Protein AF-0000000078596456 (afdb_homodimer)

Organism: Penicillium oxalicum (strain 114-2 / CGMCC 5302) (NCBI:txid933388)

Structure (mmCIF, N/CA/C/O backbone):
data_AF-0000000078596456-model_v1
#
loop_
_entity.id
_entity.type
_entity.pdbx_description
1 polymer "Orotidine 5'-phosphate decarboxylase domain-containing protein"
#
loop_
_atom_site.group_PDB
_atom_site.id
_atom_site.type_symbol
_atom_site.label_atom_id
_atom_site.label_alt_id
_atom_site.label_comp_id
_atom_site.label_asym_id
_atom_site.label_entity_id
_atom_site.label_seq_id
_atom_site.pdbx_PDB_ins_code
_atom_site.Cartn_x
_atom_site.Cartn_y
_atom_site.Cartn_z
_atom_site.occupancy
_atom_site.B_iso_or_equiv
_atom_site.auth_seq_id
_atom_site.auth_comp_id
_atom_site.auth_asym_id
_atom_site.auth_atom_id
_atom_site.pdbx_PDB_model_num
ATOM 1 N N . MET A 1 1 ? -5.488 17.812 46.25 1 23.27 1 MET A N 1
ATOM 2 C CA . MET A 1 1 ? -5.41 18.531 45 1 23.27 1 MET A CA 1
ATOM 3 C C . MET A 1 1 ? -4.844 17.656 43.875 1 23.27 1 MET A C 1
ATOM 5 O O . MET A 1 1 ? -3.645 17.359 43.875 1 23.27 1 MET A O 1
ATOM 9 N N . SER A 1 2 ? -5.406 16.531 43.625 1 27.64 2 SER A N 1
ATOM 10 C CA . SER A 1 2 ? -4.977 15.281 43 1 27.64 2 SER A CA 1
ATOM 11 C C . SER A 1 2 ? -4.457 15.5 41.594 1 27.64 2 SER A C 1
ATOM 13 O O . SER A 1 2 ? -5.121 16.141 40.781 1 27.64 2 SER A O 1
ATOM 15 N N . GLU A 1 3 ? -3.203 15.789 41.406 1 31.45 3 GLU A N 1
ATOM 16 C CA . GLU A 1 3 ? -2.422 15.992 40.188 1 31.45 3 GLU A CA 1
ATOM 17 C C . GLU A 1 3 ? -2.809 14.984 39.125 1 31.45 3 GLU A C 1
ATOM 19 O O . GLU A 1 3 ? -2.479 13.797 39.219 1 31.45 3 GLU A O 1
ATOM 24 N N . THR A 1 4 ? -4.043 14.93 38.688 1 33.81 4 THR A N 1
ATOM 25 C CA . THR A 1 4 ? -4.582 14.078 37.656 1 33.81 4 THR A CA 1
ATOM 26 C C . THR A 1 4 ? -3.559 13.883 36.531 1 33.81 4 THR A C 1
ATOM 28 O O . THR A 1 4 ? -3.012 14.852 36 1 33.81 4 THR A O 1
ATOM 31 N N . ALA A 1 5 ? -2.861 12.867 36.438 1 36.84 5 ALA A N 1
ATOM 32 C CA . ALA A 1 5 ? -1.784 12.352 35.594 1 36.84 5 ALA A CA 1
ATOM 33 C C . ALA A 1 5 ? -2.004 12.719 34.156 1 36.84 5 ALA A C 1
ATOM 35 O O . ALA A 1 5 ? -2.979 12.281 33.531 1 36.84 5 ALA A O 1
ATOM 36 N N . SER A 1 6 ? -1.792 13.844 33.656 1 39.81 6 SER A N 1
ATOM 37 C CA . SER A 1 6 ? -1.9 14.359 32.312 1 39.81 6 SER A CA 1
ATOM 38 C C . SER A 1 6 ? -1.427 13.32 31.281 1 39.81 6 SER A C 1
ATOM 40 O O . SER A 1 6 ? -0.279 12.875 31.328 1 39.81 6 SER A O 1
ATOM 42 N N . VAL A 1 7 ? -2.096 12.25 31 1 46.03 7 VAL A N 1
ATOM 43 C CA . VAL A 1 7 ? -1.817 11.25 29.984 1 46.03 7 VAL A CA 1
ATOM 44 C C . VAL A 1 7 ? -1.019 11.891 28.844 1 46.03 7 VAL A C 1
ATOM 46 O O . VAL A 1 7 ? -1.396 12.945 28.328 1 46.03 7 VAL A O 1
ATOM 49 N N . PRO A 1 8 ? 0.206 11.5 28.75 1 53.62 8 PRO A N 1
ATOM 50 C CA . PRO A 1 8 ? 1.125 12.078 27.766 1 53.62 8 PRO A CA 1
ATOM 51 C C . PRO A 1 8 ? 0.517 12.164 26.359 1 53.62 8 PRO A C 1
ATOM 53 O O . PRO A 1 8 ? -0.083 11.195 25.891 1 53.62 8 PRO A O 1
ATOM 56 N N . GLU A 1 9 ? 0.076 13.328 25.797 1 69.06 9 GLU A N 1
ATOM 57 C CA . GLU A 1 9 ? -0.44 13.695 24.484 1 69.06 9 GLU A CA 1
ATOM 58 C C . GLU A 1 9 ? 0.56 13.352 23.375 1 69.06 9 GLU A C 1
ATOM 60 O O . GLU A 1 9 ? 1.744 13.148 23.656 1 69.06 9 GLU A O 1
ATOM 65 N N . ASN A 1 10 ? 0.187 12.812 22.203 1 88.19 10 ASN A N 1
ATOM 66 C CA . ASN A 1 10 ? 0.986 12.594 21 1 88.19 10 ASN A CA 1
ATOM 67 C C . ASN A 1 10 ? 1.881 13.789 20.703 1 88.19 10 ASN A C 1
ATOM 69 O O . ASN A 1 10 ? 1.388 14.883 20.438 1 88.19 10 ASN A O 1
ATOM 73 N N . ARG A 1 11 ? 3.199 13.664 20.922 1 93.75 11 ARG A N 1
ATOM 74 C CA . ARG A 1 11 ? 4.18 14.734 20.797 1 93.75 11 ARG A CA 1
ATOM 75 C C . ARG A 1 11 ? 4.082 15.398 19.422 1 93.75 11 ARG A C 1
ATOM 77 O O . ARG A 1 11 ? 4.273 16.609 19.297 1 93.75 11 ARG A O 1
ATOM 84 N N . ILE A 1 12 ? 3.838 14.586 18.422 1 97.12 12 ILE A N 1
ATOM 85 C CA . ILE A 1 12 ? 3.73 15.125 17.078 1 97.12 12 ILE A CA 1
ATOM 86 C C . ILE A 1 12 ? 2.502 16.031 16.969 1 97.12 12 ILE A C 1
ATOM 88 O O . ILE A 1 12 ? 2.576 17.125 16.438 1 97.12 12 ILE A O 1
ATOM 92 N N . LEU A 1 13 ? 1.418 15.555 17.5 1 95.62 13 LEU A N 1
ATOM 93 C CA . LEU A 1 13 ? 0.195 16.344 17.469 1 95.62 13 LEU A CA 1
ATOM 94 C C . LEU A 1 13 ? 0.374 17.641 18.25 1 95.62 13 LEU A C 1
ATOM 96 O O . LEU A 1 13 ? -0.04 18.703 17.797 1 95.62 13 LEU A O 1
ATOM 100 N N . GLN A 1 14 ? 0.964 17.594 19.391 1 94.19 14 GLN A N 1
ATOM 101 C CA . GLN A 1 14 ? 1.232 18.781 20.203 1 94.19 14 GLN A CA 1
ATOM 102 C C . GLN A 1 14 ? 2.092 19.781 19.438 1 94.19 14 GLN A C 1
ATOM 104 O O . GLN A 1 14 ? 1.831 21 19.469 1 94.19 14 GLN A O 1
ATOM 109 N N . TYR A 1 15 ? 3.051 19.25 18.797 1 96.25 15 TYR A N 1
ATOM 110 C CA . TYR A 1 15 ? 3.924 20.125 18.016 1 96.25 15 TYR A CA 1
ATOM 111 C C . TYR A 1 15 ? 3.141 20.844 16.922 1 96.25 15 TYR A C 1
ATOM 113 O O . TYR A 1 15 ? 3.291 22.047 16.75 1 96.25 15 TYR A O 1
ATOM 121 N N . LEU A 1 16 ? 2.332 20.109 16.219 1 96.94 16 LEU A N 1
ATOM 122 C CA . LEU A 1 16 ? 1.521 20.719 15.164 1 96.94 16 LEU A CA 1
ATOM 123 C C . LEU A 1 16 ? 0.614 21.797 15.727 1 96.94 16 LEU A C 1
ATOM 125 O O . LEU A 1 16 ? 0.453 22.859 15.109 1 96.94 16 LEU A O 1
ATOM 129 N N . GLN A 1 17 ? 0.078 21.562 16.844 1 95.06 17 GLN A N 1
ATOM 130 C CA . GLN A 1 17 ? -0.782 22.547 17.5 1 95.06 17 GLN A CA 1
ATOM 131 C C . GLN A 1 17 ? 0.015 23.781 17.938 1 95.06 17 GLN A C 1
ATOM 133 O O . GLN A 1 17 ? -0.448 24.906 17.797 1 95.06 17 GLN A O 1
ATOM 138 N N . ASP A 1 18 ? 1.147 23.562 18.391 1 95.5 18 ASP A N 1
ATOM 139 C CA . ASP A 1 18 ? 2.01 24.641 18.844 1 95.5 18 ASP A CA 1
ATOM 140 C C . ASP A 1 18 ? 2.408 25.547 17.672 1 95.5 18 ASP A C 1
ATOM 142 O O . ASP A 1 18 ? 2.596 26.75 17.844 1 95.5 18 ASP A O 1
ATOM 146 N N . LEU A 1 19 ? 2.557 24.984 16.531 1 96.62 19 LEU A N 1
ATOM 147 C CA . LEU A 1 19 ? 2.975 25.75 15.352 1 96.62 19 LEU A CA 1
ATOM 148 C C . LEU A 1 19 ? 1.932 26.797 14.984 1 96.62 19 LEU A C 1
ATOM 150 O O . LEU A 1 19 ? 2.266 27.828 14.398 1 96.62 19 LEU A O 1
ATOM 154 N N . THR A 1 20 ? 0.678 26.578 15.305 1 95.88 20 THR A N 1
ATOM 155 C CA . THR A 1 20 ? -0.398 27.516 15 1 95.88 20 THR A CA 1
ATOM 156 C C . THR A 1 20 ? -0.11 28.891 15.594 1 95.88 20 THR A C 1
ATOM 158 O O . THR A 1 20 ? -0.425 29.906 14.984 1 95.88 20 THR A O 1
ATOM 161 N N . THR A 1 21 ? 0.551 28.891 16.703 1 94.75 21 THR A N 1
ATOM 162 C CA . THR A 1 21 ? 0.799 30.156 17.406 1 94.75 21 THR A CA 1
ATOM 163 C C . THR A 1 21 ? 2.25 30.594 17.234 1 94.75 21 THR A C 1
ATOM 165 O O . THR A 1 21 ? 2.545 31.781 17.203 1 94.75 21 THR A O 1
ATOM 168 N N . SER A 1 22 ? 3.1 29.703 17.047 1 95.81 22 SER A N 1
ATOM 169 C CA . SER A 1 22 ? 4.523 30.016 17.094 1 95.81 22 SER A CA 1
ATOM 170 C C . SER A 1 22 ? 5.074 30.328 15.703 1 95.81 22 SER A C 1
ATOM 172 O O . SER A 1 22 ? 5.98 31.156 15.562 1 95.81 22 SER A O 1
ATOM 174 N N . LYS A 1 23 ? 4.566 29.688 14.703 1 96.62 23 LYS A N 1
ATOM 175 C CA . LYS A 1 23 ? 5.113 29.875 13.367 1 96.62 23 LYS A CA 1
ATOM 176 C C . LYS A 1 23 ? 4.336 30.938 12.594 1 96.62 23 LYS A C 1
ATOM 178 O O . LYS A 1 23 ? 3.279 30.641 12.023 1 96.62 23 LYS A O 1
ATOM 183 N N . LYS A 1 24 ? 4.898 32.031 12.398 1 95.12 24 LYS A N 1
ATOM 184 C CA . LYS A 1 24 ? 4.223 33.188 11.836 1 95.12 24 LYS A CA 1
ATOM 185 C C . LYS A 1 24 ? 4.137 33.094 10.312 1 95.12 24 LYS A C 1
ATOM 187 O O . LYS A 1 24 ? 3.309 33.75 9.688 1 95.12 24 LYS A O 1
ATOM 192 N N . GLY A 1 25 ? 4.871 32.219 9.75 1 95.5 25 GLY A N 1
ATOM 193 C CA . GLY A 1 25 ? 4.918 32.094 8.305 1 95.5 25 GLY A CA 1
ATOM 194 C C . GLY A 1 25 ? 3.82 31.234 7.738 1 95.5 25 GLY A C 1
ATOM 195 O O . GLY A 1 25 ? 3.662 31.141 6.516 1 95.5 25 GLY A O 1
ATOM 196 N N . LEU A 1 26 ? 2.984 30.656 8.57 1 97.5 26 LEU A N 1
ATOM 197 C CA . LEU A 1 26 ? 1.899 29.797 8.109 1 97.5 26 LEU A CA 1
ATOM 198 C C . LEU A 1 26 ? 0.84 30.594 7.371 1 97.5 26 LEU A C 1
ATOM 200 O O . LEU A 1 26 ? 0.514 31.719 7.777 1 97.5 26 LEU A O 1
ATOM 204 N N . PRO A 1 27 ? 0.316 30.047 6.301 1 97.44 27 PRO A N 1
ATOM 205 C CA . PRO A 1 27 ? -0.76 30.766 5.609 1 97.44 27 PRO A CA 1
ATOM 206 C C . PRO A 1 27 ? -1.988 30.984 6.488 1 97.44 27 PRO A C 1
ATOM 208 O O . PRO A 1 27 ? -2.707 30.016 6.797 1 97.44 27 PRO A O 1
ATOM 211 N N . PHE A 1 28 ? -2.217 32.219 6.848 1 95.81 28 PHE A N 1
ATOM 212 C CA . PHE A 1 28 ? -3.379 32.625 7.625 1 95.81 28 PHE A CA 1
ATOM 213 C C . PHE A 1 28 ? -3.42 31.922 8.969 1 95.81 28 PHE A C 1
ATOM 215 O O . PHE A 1 28 ? -4.496 31.578 9.461 1 95.81 28 PHE A O 1
ATOM 222 N N . GLY A 1 29 ? -2.217 31.469 9.414 1 95.56 29 GLY A N 1
ATOM 223 C CA . GLY A 1 29 ? -2.094 30.844 10.711 1 95.56 29 GLY A CA 1
ATOM 224 C C . GLY A 1 29 ? -2.498 29.375 10.711 1 95.56 29 GLY A C 1
ATOM 225 O O . GLY A 1 29 ? -2.557 28.734 11.758 1 95.56 29 GLY A O 1
ATOM 226 N N . GLN A 1 30 ? -2.807 28.812 9.586 1 95.5 30 GLN A N 1
ATOM 227 C CA . GLN A 1 30 ? -3.273 27.453 9.422 1 95.5 30 GLN A CA 1
ATOM 228 C C . GLN A 1 30 ? -2.105 26.484 9.195 1 95.5 30 GLN A C 1
ATOM 230 O O . GLN A 1 30 ? -1.363 26.625 8.219 1 95.5 30 GLN A O 1
ATOM 235 N N . PRO A 1 31 ? -1.846 25.531 10.156 1 97.88 31 PRO A N 1
ATOM 236 C CA . PRO A 1 31 ? -0.891 24.484 9.812 1 97.88 31 PRO A CA 1
ATOM 237 C C . PRO A 1 31 ? -1.297 23.703 8.562 1 97.88 31 PRO A C 1
ATOM 239 O O . PRO A 1 31 ? -2.447 23.266 8.445 1 97.88 31 PRO A O 1
ATOM 242 N N . VAL A 1 32 ? -0.349 23.547 7.652 1 98.5 32 VAL A N 1
ATOM 243 C CA . VAL A 1 32 ? -0.639 22.938 6.359 1 98.5 32 VAL A CA 1
ATOM 244 C C . VAL A 1 32 ? 0.392 21.844 6.059 1 98.5 32 VAL A C 1
ATOM 246 O O . VAL A 1 32 ? 1.548 21.938 6.477 1 98.5 32 VAL A O 1
ATOM 249 N N . ALA A 1 33 ? -0.126 20.797 5.465 1 98.69 33 ALA A N 1
ATOM 250 C CA . ALA A 1 33 ? 0.737 19.766 4.898 1 98.69 33 ALA A CA 1
ATOM 251 C C . ALA A 1 33 ? 0.858 19.922 3.387 1 98.69 33 ALA A C 1
ATOM 253 O O . ALA A 1 33 ? -0.124 20.219 2.707 1 98.69 33 ALA A O 1
ATOM 254 N N . VAL A 1 34 ? 2.068 19.75 2.908 1 98.5 34 VAL A N 1
ATOM 255 C CA . VAL A 1 34 ? 2.268 19.797 1.464 1 98.5 34 VAL A CA 1
ATOM 256 C C . VAL A 1 34 ? 2.805 18.469 0.969 1 98.5 34 VAL A C 1
ATOM 258 O O . VAL A 1 34 ? 3.723 17.891 1.566 1 98.5 34 VAL A O 1
ATOM 261 N N . LEU A 1 35 ? 2.164 17.969 -0.022 1 96.94 35 LEU A N 1
ATOM 262 C CA . LEU A 1 35 ? 2.623 16.797 -0.757 1 96.94 35 LEU A CA 1
ATOM 263 C C . LEU A 1 35 ? 3.291 17.203 -2.066 1 96.94 35 LEU A C 1
ATOM 265 O O . LEU A 1 35 ? 2.666 17.844 -2.916 1 96.94 35 LEU A O 1
ATOM 269 N N . ALA A 1 36 ? 4.562 16.875 -2.164 1 96.44 36 ALA A N 1
ATOM 270 C CA . ALA A 1 36 ? 5.242 17.125 -3.434 1 96.44 36 ALA A CA 1
ATOM 271 C C . ALA A 1 36 ? 4.566 16.375 -4.574 1 96.44 36 ALA A C 1
ATOM 273 O O . ALA A 1 36 ? 4.277 15.18 -4.453 1 96.44 36 ALA A O 1
ATOM 274 N N . SER A 1 37 ? 4.312 17.031 -5.676 1 93.75 37 SER A N 1
ATOM 275 C CA . SER A 1 37 ? 3.586 16.438 -6.793 1 93.75 37 SER A CA 1
ATOM 276 C C . SER A 1 37 ? 4.41 15.352 -7.477 1 93.75 37 SER A C 1
ATOM 278 O O . SER A 1 37 ? 5.574 15.141 -7.133 1 93.75 37 SER A O 1
ATOM 280 N N . ASP A 1 38 ? 3.754 14.648 -8.477 1 91.88 38 ASP A N 1
ATOM 281 C CA . ASP A 1 38 ? 4.379 13.531 -9.18 1 91.88 38 ASP A CA 1
ATOM 282 C C . ASP A 1 38 ? 5.434 14.023 -10.164 1 91.88 38 ASP A C 1
ATOM 284 O O . ASP A 1 38 ? 6.219 13.234 -10.695 1 91.88 38 ASP A O 1
ATOM 288 N N . SER A 1 39 ? 5.52 15.352 -10.344 1 92.38 39 SER A N 1
ATOM 289 C CA . SER A 1 39 ? 6.539 15.906 -11.227 1 92.38 39 SER A CA 1
ATOM 290 C C . SER A 1 39 ? 7.871 16.062 -10.508 1 92.38 39 SER A C 1
ATOM 292 O O . SER A 1 39 ? 8.906 16.281 -11.148 1 92.38 39 SER A O 1
ATOM 294 N N . VAL A 1 40 ? 7.879 16.078 -9.203 1 96.25 40 VAL A N 1
ATOM 295 C CA . VAL A 1 40 ? 9.102 16.109 -8.406 1 96.25 40 VAL A CA 1
ATOM 296 C C . VAL A 1 40 ? 9.68 14.703 -8.281 1 96.25 40 VAL A C 1
ATOM 298 O O . VAL A 1 40 ? 9.188 13.883 -7.508 1 96.25 40 VAL A O 1
ATOM 301 N N . THR A 1 41 ? 10.781 14.438 -9.016 1 95.56 41 THR A N 1
ATOM 302 C CA . THR A 1 41 ? 11.18 13.039 -9.156 1 95.56 41 THR A CA 1
ATOM 303 C C . THR A 1 41 ? 12.641 12.844 -8.75 1 95.56 41 THR A C 1
ATOM 305 O O . THR A 1 41 ? 13.195 11.758 -8.891 1 95.56 41 THR A O 1
ATOM 308 N N . ASP A 1 42 ? 13.289 13.922 -8.289 1 97.12 42 ASP A N 1
ATOM 309 C CA . ASP A 1 42 ? 14.68 13.773 -7.875 1 97.12 42 ASP A CA 1
ATOM 310 C C . ASP A 1 42 ? 14.953 14.562 -6.598 1 97.12 42 ASP A C 1
ATOM 312 O O . ASP A 1 42 ? 14.148 15.406 -6.191 1 97.12 42 ASP A O 1
ATOM 316 N N . THR A 1 43 ? 16.062 14.289 -6.012 1 97.75 43 THR A N 1
ATOM 317 C CA . THR A 1 43 ? 16.438 14.859 -4.723 1 97.75 43 THR A CA 1
ATOM 318 C C . THR A 1 43 ? 16.562 16.375 -4.824 1 97.75 43 THR A C 1
ATOM 320 O O . THR A 1 43 ? 16.078 17.109 -3.949 1 97.75 43 THR A O 1
ATOM 323 N N . ALA A 1 44 ? 17.188 16.891 -5.836 1 98.19 44 ALA A N 1
ATOM 324 C CA . ALA A 1 44 ? 17.406 18.312 -5.98 1 98.19 44 ALA A CA 1
ATOM 325 C C . ALA A 1 44 ? 16.094 19.078 -6 1 98.19 44 ALA A C 1
ATOM 327 O O . ALA A 1 44 ? 15.922 20.062 -5.281 1 98.19 44 ALA A O 1
ATOM 328 N N . ALA A 1 45 ? 15.148 18.625 -6.812 1 97.81 45 ALA A N 1
ATOM 329 C CA . ALA A 1 45 ? 13.836 19.25 -6.91 1 97.81 45 ALA A CA 1
ATOM 330 C C . ALA A 1 45 ? 13.078 19.156 -5.59 1 97.81 45 ALA A C 1
ATOM 332 O O . ALA A 1 45 ? 12.414 20.109 -5.176 1 97.81 45 ALA A O 1
ATOM 333 N N . LEU A 1 46 ? 13.156 18.031 -4.973 1 98.19 46 LEU A N 1
ATOM 334 C CA . LEU A 1 46 ? 12.461 17.797 -3.711 1 98.19 46 LEU A CA 1
ATOM 335 C C . LEU A 1 46 ? 13 18.719 -2.615 1 98.19 46 LEU A C 1
ATOM 337 O O . LEU A 1 46 ? 12.219 19.328 -1.881 1 98.19 46 LEU A O 1
ATOM 341 N N . VAL A 1 47 ? 14.289 18.812 -2.492 1 98.31 47 VAL A N 1
ATOM 342 C CA . VAL A 1 47 ? 14.945 19.625 -1.467 1 98.31 47 VAL A CA 1
ATOM 343 C C . VAL A 1 47 ? 14.688 21.094 -1.729 1 98.31 47 VAL A C 1
ATOM 345 O O . VAL A 1 47 ? 14.469 21.875 -0.792 1 98.31 47 VAL A O 1
ATOM 348 N N . LYS A 1 48 ? 14.703 21.469 -2.967 1 98.06 48 LYS A N 1
ATOM 349 C CA . LYS A 1 48 ? 14.375 22.844 -3.316 1 98.06 48 LYS A CA 1
ATOM 350 C C . LYS A 1 48 ? 12.969 23.219 -2.854 1 98.06 48 LYS A C 1
ATOM 352 O O . LYS A 1 48 ? 12.758 24.281 -2.27 1 98.06 48 LYS A O 1
ATOM 357 N N . LEU A 1 49 ? 12.078 22.344 -3.119 1 98.12 49 LEU A N 1
ATOM 358 C CA . LEU A 1 49 ? 10.695 22.562 -2.709 1 98.12 49 LEU A CA 1
ATOM 359 C C . LEU A 1 49 ? 10.594 22.688 -1.192 1 98.12 49 LEU A C 1
ATOM 361 O O . LEU A 1 49 ? 9.898 23.562 -0.681 1 98.12 49 LEU A O 1
ATOM 365 N N . ALA A 1 50 ? 11.258 21.797 -0.48 1 98.12 50 ALA A N 1
ATOM 366 C CA . ALA A 1 50 ? 11.266 21.812 0.981 1 98.12 50 ALA A CA 1
ATOM 367 C C . ALA A 1 50 ? 11.859 23.125 1.505 1 98.12 50 ALA A C 1
ATOM 369 O O . ALA A 1 50 ? 11.367 23.688 2.484 1 98.12 50 ALA A O 1
ATOM 370 N N . SER A 1 51 ? 12.906 23.578 0.89 1 97.25 51 SER A N 1
ATOM 371 C CA . SER A 1 51 ? 13.562 24.812 1.307 1 97.25 51 SER A CA 1
ATOM 372 C C . SER A 1 51 ? 12.664 26.016 1.084 1 97.25 51 SER A C 1
ATOM 374 O O . SER A 1 51 ? 12.633 26.938 1.908 1 97.25 51 SER A O 1
ATOM 376 N N . GLU A 1 52 ? 11.938 26.016 0.032 1 97.44 52 GLU A N 1
ATOM 377 C CA . GLU A 1 52 ? 11.07 27.141 -0.318 1 97.44 52 GLU A CA 1
ATOM 378 C C . GLU A 1 52 ? 9.828 27.172 0.567 1 97.44 52 GLU A C 1
ATOM 380 O O . GLU A 1 52 ? 9.43 28.234 1.039 1 97.44 52 GLU A O 1
ATOM 385 N N . LEU A 1 53 ? 9.25 26.047 0.789 1 98.06 53 LEU A N 1
ATOM 386 C CA . LEU A 1 53 ? 7.969 25.969 1.477 1 98.06 53 LEU A CA 1
ATOM 387 C C . LEU A 1 53 ? 8.164 25.844 2.984 1 98.06 53 LEU A C 1
ATOM 389 O O . LEU A 1 53 ? 7.234 26.094 3.758 1 98.06 53 LEU A O 1
ATOM 393 N N . GLY A 1 54 ? 9.312 25.453 3.402 1 97.88 54 GLY A N 1
ATOM 394 C CA . GLY A 1 54 ? 9.617 25.125 4.785 1 97.88 54 GLY A CA 1
ATOM 395 C C . GLY A 1 54 ? 9.109 26.156 5.773 1 97.88 54 GLY A C 1
ATOM 396 O O . GLY A 1 54 ? 8.422 25.812 6.738 1 97.88 54 GLY A O 1
ATOM 397 N N . PRO A 1 55 ? 9.375 27.422 5.559 1 97.44 55 PRO A N 1
ATOM 398 C CA . PRO A 1 55 ? 8.953 28.453 6.5 1 97.44 55 PRO A CA 1
ATOM 399 C C . PRO A 1 55 ? 7.43 28.562 6.609 1 97.44 55 PRO A C 1
ATOM 401 O O . PRO A 1 55 ? 6.918 29.172 7.551 1 97.44 55 PRO A O 1
ATOM 404 N N . HIS A 1 56 ? 6.695 27.906 5.664 1 98 56 HIS A N 1
ATOM 405 C CA . HIS A 1 56 ? 5.273 28.203 5.551 1 98 56 HIS A CA 1
ATOM 406 C C . HIS A 1 56 ? 4.438 26.938 5.762 1 98 56 HIS A C 1
ATOM 408 O O . HIS A 1 56 ? 3.215 26.969 5.59 1 98 56 HIS A O 1
ATOM 414 N N . ILE A 1 57 ? 5.062 25.812 6.133 1 98.62 57 ILE A N 1
ATOM 415 C CA . ILE A 1 57 ? 4.293 24.578 6.254 1 98.62 57 ILE A CA 1
ATOM 416 C C . ILE A 1 57 ? 4.562 23.922 7.609 1 98.62 57 ILE A C 1
ATOM 418 O O . ILE A 1 57 ? 5.559 24.234 8.266 1 98.62 57 ILE A O 1
ATOM 422 N N . ALA A 1 58 ? 3.668 23.062 7.992 1 98.56 58 ALA A N 1
ATOM 423 C CA . ALA A 1 58 ? 3.82 22.297 9.227 1 98.56 58 ALA A CA 1
ATOM 424 C C . ALA A 1 58 ? 4.305 20.875 8.938 1 98.56 58 ALA A C 1
ATOM 426 O O . ALA A 1 58 ? 4.969 20.266 9.766 1 98.56 58 ALA A O 1
ATOM 427 N N . VAL A 1 59 ? 3.879 20.328 7.797 1 98.81 59 VAL A N 1
ATOM 428 C CA . VAL A 1 59 ? 4.195 18.969 7.41 1 98.81 59 VAL A CA 1
ATOM 429 C C . VAL A 1 59 ? 4.637 18.922 5.949 1 98.81 59 VAL A C 1
ATOM 431 O O . VAL A 1 59 ? 4.02 19.562 5.09 1 98.81 59 VAL A O 1
ATOM 434 N N . PHE A 1 60 ? 5.719 18.297 5.672 1 98.75 60 PHE A N 1
ATOM 435 C CA . PHE A 1 60 ? 6.16 18.016 4.309 1 98.75 60 PHE A CA 1
ATOM 436 C C . PHE A 1 60 ? 6.074 16.531 4.004 1 98.75 60 PHE A C 1
ATOM 438 O O . PHE A 1 60 ? 6.828 15.734 4.562 1 98.75 60 PHE A O 1
ATOM 445 N N . GLN A 1 61 ? 5.102 16.188 3.193 1 98.25 61 GLN A N 1
ATOM 446 C CA . GLN A 1 61 ? 4.91 14.789 2.805 1 98.25 61 GLN A CA 1
ATOM 447 C C . GLN A 1 61 ? 5.688 14.461 1.531 1 98.25 61 GLN A C 1
ATOM 449 O O . GLN A 1 61 ? 5.562 15.164 0.526 1 98.25 61 GLN A O 1
ATOM 454 N N . VAL A 1 62 ? 6.434 13.422 1.628 1 96.56 62 VAL A N 1
ATOM 455 C CA . VAL A 1 62 ? 7.324 13.016 0.542 1 96.56 62 VAL A CA 1
ATOM 456 C C . VAL A 1 62 ? 6.926 11.633 0.035 1 96.56 62 VAL A C 1
ATOM 458 O O . VAL A 1 62 ? 6.539 10.766 0.82 1 96.56 62 VAL A O 1
ATOM 461 N N . GLN A 1 63 ? 6.969 11.477 -1.237 1 95.25 63 GLN A N 1
ATOM 462 C CA . GLN A 1 63 ? 6.855 10.148 -1.829 1 95.25 63 GLN A CA 1
ATOM 463 C C . GLN A 1 63 ? 8.227 9.578 -2.176 1 95.25 63 GLN A C 1
ATOM 465 O O . GLN A 1 63 ? 8.688 9.711 -3.312 1 95.25 63 GLN A O 1
ATOM 470 N N . ALA A 1 64 ? 8.82 8.945 -1.274 1 96.25 64 ALA A N 1
ATOM 471 C CA . ALA A 1 64 ? 10.195 8.469 -1.44 1 96.25 64 ALA A CA 1
ATOM 472 C C . ALA A 1 64 ? 10.297 7.469 -2.588 1 96.25 64 ALA A C 1
ATOM 474 O O . ALA A 1 64 ? 11.305 7.43 -3.297 1 96.25 64 ALA A O 1
ATOM 475 N N . GLU A 1 65 ? 9.242 6.789 -2.855 1 93.12 65 GLU A N 1
ATOM 476 C CA . GLU A 1 65 ? 9.266 5.68 -3.803 1 93.12 65 GLU A CA 1
ATOM 477 C C . GLU A 1 65 ? 9.25 6.18 -5.242 1 93.12 65 GLU A C 1
ATOM 479 O O . GLU A 1 65 ? 9.492 5.414 -6.176 1 93.12 65 GLU A O 1
ATOM 484 N N . ILE A 1 66 ? 9.023 7.422 -5.477 1 94.06 66 ILE A N 1
ATOM 485 C CA . ILE A 1 66 ? 8.992 7.91 -6.848 1 94.06 66 ILE A CA 1
ATOM 486 C C . ILE A 1 66 ? 10.211 8.797 -7.105 1 94.06 66 ILE A C 1
ATOM 488 O O . ILE A 1 66 ? 10.359 9.367 -8.188 1 94.06 66 ILE A O 1
ATOM 492 N N . ILE A 1 67 ? 11.07 8.961 -6.078 1 96.75 67 ILE A N 1
ATOM 493 C CA . ILE A 1 67 ? 12.297 9.727 -6.234 1 96.75 67 ILE A CA 1
ATOM 494 C C . ILE A 1 67 ? 13.391 8.836 -6.816 1 96.75 67 ILE A C 1
ATOM 496 O O . ILE A 1 67 ? 13.82 7.871 -6.176 1 96.75 67 ILE A O 1
ATOM 500 N N . ASP A 1 68 ? 13.891 9.141 -7.918 1 94.5 68 ASP A N 1
ATOM 501 C CA . ASP A 1 68 ? 14.773 8.273 -8.688 1 94.5 68 ASP A CA 1
ATOM 502 C C . ASP A 1 68 ? 16.125 8.094 -7.988 1 94.5 68 ASP A C 1
ATOM 504 O O . ASP A 1 68 ? 16.719 7.012 -8.039 1 94.5 68 ASP A O 1
ATOM 508 N N . ASP A 1 69 ? 16.625 9.125 -7.379 1 95.81 69 ASP A N 1
ATOM 509 C CA . ASP A 1 69 ? 17.938 9.078 -6.727 1 95.81 69 ASP A CA 1
ATOM 510 C C . ASP A 1 69 ? 17.797 9.148 -5.211 1 95.81 69 ASP A C 1
ATOM 512 O O . ASP A 1 69 ? 18.609 9.773 -4.535 1 95.81 69 ASP A O 1
ATOM 516 N N . TRP A 1 70 ? 16.734 8.57 -4.676 1 96.12 70 TRP A N 1
ATOM 517 C CA . TRP A 1 70 ? 16.531 8.531 -3.23 1 96.12 70 TRP A CA 1
ATOM 518 C C . TRP A 1 70 ? 17.75 7.945 -2.523 1 96.12 70 TRP A C 1
ATOM 520 O O . TRP A 1 70 ? 18.266 6.898 -2.928 1 96.12 70 TRP A O 1
ATOM 530 N N . SER A 1 71 ? 18.203 8.594 -1.503 1 94.06 71 SER A N 1
ATOM 531 C CA . SER A 1 71 ? 19.391 8.156 -0.778 1 94.06 71 SER A CA 1
ATOM 532 C C . SER A 1 71 ? 19.453 8.773 0.616 1 94.06 71 SER A C 1
ATOM 534 O O . SER A 1 71 ? 18.594 9.578 0.979 1 94.06 71 SER A O 1
ATOM 536 N N . ASP A 1 72 ? 20.422 8.359 1.364 1 92.88 72 ASP A N 1
ATOM 537 C CA . ASP A 1 72 ? 20.641 8.938 2.688 1 92.88 72 ASP A CA 1
ATOM 538 C C . ASP A 1 72 ? 20.922 10.438 2.592 1 92.88 72 ASP A C 1
ATOM 540 O O . ASP A 1 72 ? 20.562 11.195 3.494 1 92.88 72 ASP A O 1
ATOM 544 N N . ASN A 1 73 ? 21.484 10.797 1.492 1 95.94 73 ASN A N 1
ATOM 545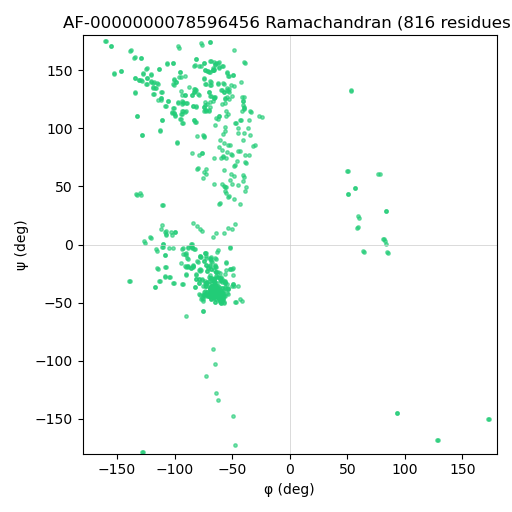 C CA . ASN A 1 73 ? 21.703 12.219 1.264 1 95.94 73 ASN A CA 1
ATOM 546 C C . ASN A 1 73 ? 20.391 12.992 1.194 1 95.94 73 ASN A C 1
ATOM 548 O O . ASN A 1 73 ? 20.297 14.109 1.7 1 95.94 73 ASN A O 1
ATOM 552 N N . THR A 1 74 ? 19.391 12.414 0.508 1 97.81 74 THR A N 1
ATOM 553 C CA . THR A 1 74 ? 18.062 13.031 0.446 1 97.81 74 THR A CA 1
ATOM 554 C C . THR A 1 74 ? 17.5 13.242 1.848 1 97.81 74 THR A C 1
ATOM 556 O O . THR A 1 74 ? 17.016 14.328 2.172 1 97.81 74 THR A O 1
ATOM 559 N N . ILE A 1 75 ? 17.641 12.234 2.674 1 96.44 75 ILE A N 1
ATOM 560 C CA . ILE A 1 75 ? 17.125 12.25 4.035 1 96.44 75 ILE A CA 1
ATOM 561 C C . ILE A 1 75 ? 17.828 13.328 4.848 1 96.44 75 ILE A C 1
ATOM 563 O O . ILE A 1 75 ? 17.188 14.094 5.57 1 96.44 75 ILE A O 1
ATOM 567 N N . GLU A 1 76 ? 19.109 13.406 4.711 1 95.38 76 GLU A N 1
ATOM 568 C CA . GLU A 1 76 ? 19.906 14.383 5.449 1 95.38 76 GLU A CA 1
ATOM 569 C C . GLU A 1 76 ? 19.5 15.812 5.098 1 95.38 76 GLU A C 1
ATOM 571 O O . GLU A 1 76 ? 19.328 16.641 5.984 1 95.38 76 GLU A O 1
ATOM 576 N N . GLN A 1 77 ? 19.328 16.031 3.865 1 97.31 77 GLN A N 1
ATOM 577 C CA . GLN A 1 77 ? 18.969 17.375 3.42 1 97.31 77 GLN A CA 1
ATOM 578 C C . GLN A 1 77 ? 17.562 17.75 3.871 1 97.31 77 GLN A C 1
ATOM 580 O O . GLN A 1 77 ? 17.328 18.875 4.324 1 97.31 77 GLN A O 1
ATOM 585 N N . LEU A 1 78 ? 16.641 16.828 3.738 1 97.81 78 LEU A N 1
ATOM 586 C CA . LEU A 1 78 ? 15.273 17.078 4.18 1 97.81 78 LEU A CA 1
ATOM 587 C C . LEU A 1 78 ? 15.227 17.328 5.684 1 97.81 78 LEU A C 1
ATOM 589 O O . LEU A 1 78 ? 14.5 18.219 6.152 1 97.81 78 LEU A O 1
ATOM 593 N N . THR A 1 79 ? 16.016 16.562 6.379 1 96.06 79 THR A N 1
ATOM 594 C CA . THR A 1 79 ? 16.078 16.703 7.832 1 96.06 79 THR A CA 1
ATOM 595 C C . THR A 1 79 ? 16.656 18.062 8.219 1 96.06 79 THR A C 1
ATOM 597 O O . THR A 1 79 ? 16.203 18.703 9.172 1 96.06 79 THR A O 1
ATOM 600 N N . TYR A 1 80 ? 17.641 18.484 7.469 1 95.94 80 TYR A N 1
ATOM 601 C CA . TYR A 1 80 ? 18.234 19.797 7.691 1 95.94 80 TYR A CA 1
ATOM 602 C C . TYR A 1 80 ? 17.172 20.891 7.594 1 95.94 80 TYR A C 1
ATOM 604 O O . TYR A 1 80 ? 17.062 21.734 8.484 1 95.94 80 TYR A O 1
ATOM 612 N N . TYR A 1 81 ? 16.422 20.891 6.594 1 97.12 81 TYR A N 1
ATOM 613 C CA . TYR A 1 81 ? 15.438 21.953 6.387 1 97.12 81 TYR A CA 1
ATOM 614 C C . TYR A 1 81 ? 14.281 21.812 7.363 1 97.12 81 TYR A C 1
ATOM 616 O O . TYR A 1 81 ? 13.688 22.812 7.777 1 97.12 81 TYR A O 1
ATOM 624 N N . ALA A 1 82 ? 13.945 20.547 7.699 1 97.56 82 ALA A N 1
ATOM 625 C CA . ALA A 1 82 ? 12.93 20.344 8.727 1 97.56 82 ALA A CA 1
ATOM 626 C C . ALA A 1 82 ? 13.328 21.016 10.039 1 97.56 82 ALA A C 1
ATOM 628 O O . ALA A 1 82 ? 12.508 21.688 10.672 1 97.56 82 ALA A O 1
ATOM 629 N N . LYS A 1 83 ? 14.547 20.891 10.375 1 95.69 83 LYS A N 1
ATOM 630 C CA . LYS A 1 83 ? 15.07 21.516 11.586 1 95.69 83 LYS A CA 1
ATOM 631 C C . LYS A 1 83 ? 15.117 23.047 11.438 1 95.69 83 LYS A C 1
ATOM 633 O O . LYS A 1 83 ? 14.711 23.766 12.352 1 95.69 83 LYS A O 1
ATOM 638 N N . LYS A 1 84 ? 15.562 23.453 10.375 1 96.12 84 LYS A N 1
ATOM 639 C CA . LYS A 1 84 ? 15.766 24.875 10.133 1 96.12 84 LYS A CA 1
ATOM 640 C C . LYS A 1 84 ? 14.445 25.625 10.156 1 96.12 84 LYS A C 1
ATOM 642 O O . LYS A 1 84 ? 14.344 26.703 10.742 1 96.12 84 LYS A O 1
ATOM 647 N N . HIS A 1 85 ? 13.398 25.078 9.508 1 97.19 85 HIS A N 1
ATOM 648 C CA . HIS A 1 85 ? 12.18 25.844 9.266 1 97.19 85 HIS A CA 1
ATOM 649 C C . HIS A 1 85 ? 11.039 25.344 10.156 1 97.19 85 HIS A C 1
ATOM 651 O O . HIS A 1 85 ? 9.953 25.922 10.156 1 97.19 85 HIS A O 1
ATOM 657 N N . GLY A 1 86 ? 11.25 24.25 10.82 1 96.81 86 GLY A N 1
ATOM 658 C CA . GLY A 1 86 ? 10.273 23.781 11.797 1 96.81 86 GLY A CA 1
ATOM 659 C C . GLY A 1 86 ? 9.062 23.125 11.164 1 96.81 86 GLY A C 1
ATOM 660 O O . GLY A 1 86 ? 7.93 23.562 11.375 1 96.81 86 GLY A O 1
ATOM 661 N N . PHE A 1 87 ? 9.242 22.109 10.461 1 98.06 87 PHE A N 1
ATOM 662 C CA . PHE A 1 87 ? 8.164 21.25 9.977 1 98.06 87 PHE A CA 1
ATOM 663 C C . PHE A 1 87 ? 8.508 19.781 10.18 1 98.06 87 PHE A C 1
ATOM 665 O O . PHE A 1 87 ? 9.656 19.438 10.438 1 98.06 87 PHE A O 1
ATOM 672 N N . ILE A 1 88 ? 7.5 18.906 10.148 1 98.12 88 ILE A N 1
ATOM 673 C CA . ILE A 1 88 ? 7.758 17.484 10.312 1 98.12 88 ILE A CA 1
ATOM 674 C C . ILE A 1 88 ? 7.723 16.797 8.953 1 98.12 88 ILE A C 1
ATOM 676 O O . ILE A 1 88 ? 7.125 17.312 8 1 98.12 88 ILE A O 1
ATOM 680 N N . LEU A 1 89 ? 8.406 15.672 8.898 1 98.56 89 LEU A N 1
ATOM 681 C CA . LEU A 1 89 ? 8.469 14.883 7.668 1 98.56 89 LEU A CA 1
ATOM 682 C C . LEU A 1 89 ? 7.473 13.727 7.711 1 98.56 89 LEU A C 1
ATOM 684 O O . LEU A 1 89 ? 7.293 13.094 8.758 1 98.56 89 LEU A O 1
ATOM 688 N N . TRP A 1 90 ? 6.844 13.492 6.582 1 98.75 90 TRP A N 1
ATOM 689 C CA . TRP A 1 90 ? 5.859 12.43 6.434 1 98.75 90 TRP A CA 1
ATOM 690 C C . TRP A 1 90 ? 6.121 11.617 5.168 1 98.75 90 TRP A C 1
ATOM 692 O O . TRP A 1 90 ? 5.992 12.133 4.055 1 98.75 90 TRP A O 1
ATOM 702 N N . GLU A 1 91 ? 6.551 10.383 5.336 1 97.69 91 GLU A N 1
ATOM 703 C CA . GLU A 1 91 ? 6.645 9.5 4.18 1 97.69 91 GLU A CA 1
ATOM 704 C C . GLU A 1 91 ? 5.262 9.023 3.736 1 97.69 91 GLU A C 1
ATOM 706 O O . GLU A 1 91 ? 4.562 8.352 4.492 1 97.69 91 GLU A O 1
ATOM 711 N N . GLY A 1 92 ? 4.887 9.375 2.494 1 93.5 92 GLY A N 1
ATOM 712 C CA . GLY A 1 92 ? 3.514 9.133 2.086 1 93.5 92 GLY A CA 1
ATOM 713 C C . GLY A 1 92 ? 3.393 8.125 0.96 1 93.5 92 GLY A C 1
ATOM 714 O O . GLY A 1 92 ? 2.283 7.777 0.548 1 93.5 92 GLY A O 1
ATOM 715 N N . SER A 1 93 ? 4.457 7.691 0.438 1 89.44 93 SER A N 1
ATOM 716 C CA . SER A 1 93 ? 4.375 6.812 -0.727 1 89.44 93 SER A CA 1
ATOM 717 C C . SER A 1 93 ? 3.967 5.398 -0.326 1 89.44 93 SER A C 1
ATOM 719 O O . SER A 1 93 ? 3.35 4.68 -1.113 1 89.44 93 SER A O 1
ATOM 721 N N . ARG A 1 94 ? 4.297 4.996 0.813 1 91.19 94 ARG A N 1
ATOM 722 C CA . ARG A 1 94 ? 4.031 3.643 1.292 1 91.19 94 ARG A CA 1
ATOM 723 C C . ARG A 1 94 ? 2.93 3.643 2.348 1 91.19 94 ARG A C 1
ATOM 725 O O . ARG A 1 94 ? 3.029 4.344 3.357 1 91.19 94 ARG A O 1
ATOM 732 N N . VAL A 1 95 ? 1.898 2.941 2.012 1 94.19 95 VAL A N 1
ATOM 733 C CA . VAL A 1 95 ? 0.891 2.668 3.031 1 94.19 95 VAL A CA 1
ATOM 734 C C . VAL A 1 95 ? 1.187 1.33 3.705 1 94.19 95 VAL A C 1
ATOM 736 O O . VAL A 1 95 ? 1.179 0.284 3.053 1 94.19 95 VAL A O 1
ATOM 739 N N . LEU A 1 96 ? 1.489 1.47 4.957 1 95.44 96 LEU A N 1
ATOM 740 C CA . LEU A 1 96 ? 1.687 0.232 5.703 1 95.44 96 LEU A CA 1
ATOM 741 C C . LEU A 1 96 ? 0.383 -0.55 5.816 1 95.44 96 LEU A C 1
ATOM 743 O O . LEU A 1 96 ? -0.702 0.035 5.785 1 95.44 96 LEU A O 1
ATOM 747 N N . ASN A 1 97 ? 0.411 -1.838 5.891 1 93.19 97 ASN A N 1
ATOM 748 C CA . ASN A 1 97 ? -0.757 -2.711 5.859 1 93.19 97 ASN A CA 1
ATOM 749 C C . ASN A 1 97 ? -1.588 -2.492 4.598 1 93.19 97 ASN A C 1
ATOM 751 O O . ASN A 1 97 ? -2.807 -2.32 4.672 1 93.19 97 ASN A O 1
ATOM 755 N N . CYS A 1 98 ? -0.908 -2.49 3.52 1 90.88 98 CYS A N 1
ATOM 756 C CA . CYS A 1 98 ? -1.517 -2.125 2.246 1 90.88 98 CYS A CA 1
ATOM 757 C C . CYS A 1 98 ? -2.41 -3.246 1.729 1 90.88 98 CYS A C 1
ATOM 759 O O . CYS A 1 98 ? -3.197 -3.041 0.803 1 90.88 98 CYS A O 1
ATOM 761 N N . THR A 1 99 ? -2.348 -4.473 2.262 1 87.5 99 THR A N 1
ATOM 762 C CA . THR A 1 99 ? -3.246 -5.547 1.856 1 87.5 99 THR A CA 1
ATOM 763 C C . THR A 1 99 ? -4.555 -5.48 2.637 1 87.5 99 THR A C 1
ATOM 765 O O . THR A 1 99 ? -5.48 -6.258 2.377 1 87.5 99 THR A O 1
ATOM 768 N N . VAL A 1 100 ? -4.742 -4.609 3.531 1 84.62 100 VAL A N 1
ATOM 769 C CA . VAL A 1 100 ? -5.945 -4.246 4.277 1 84.62 100 VAL A CA 1
ATOM 770 C C . VAL A 1 100 ? -6.543 -5.492 4.93 1 84.62 100 VAL A C 1
ATOM 772 O O . VAL A 1 100 ? -6.773 -6.5 4.258 1 84.62 100 VAL A O 1
ATOM 775 N N . ASN A 1 101 ? -6.871 -5.387 6.156 1 66.81 101 ASN A N 1
ATOM 776 C CA . ASN A 1 101 ? -7.723 -6.301 6.91 1 66.81 101 ASN A CA 1
ATOM 777 C C . ASN A 1 101 ? -7.156 -7.719 6.91 1 66.81 101 ASN A C 1
ATOM 779 O O . ASN A 1 101 ? -7.887 -8.68 7.145 1 66.81 101 ASN A O 1
ATOM 783 N N . PHE A 1 102 ? -6.004 -7.848 6.555 1 66.62 102 PHE A N 1
ATOM 784 C CA . PHE A 1 102 ? -5.406 -9.172 6.641 1 66.62 102 PHE A CA 1
ATOM 785 C C . PHE A 1 102 ? -5.191 -9.578 8.094 1 66.62 102 PHE A C 1
ATOM 787 O O . PHE A 1 102 ? -5.547 -10.695 8.492 1 66.62 102 PHE A O 1
ATOM 794 N N . MET A 1 103 ? -4.906 -8.703 8.883 1 64.5 103 MET A N 1
ATOM 795 C CA . MET A 1 103 ? -4.535 -8.977 10.273 1 64.5 103 MET A CA 1
ATOM 796 C C . MET A 1 103 ? -5.75 -8.875 11.188 1 64.5 103 MET A C 1
ATOM 798 O O . MET A 1 103 ? -5.723 -9.375 12.312 1 64.5 103 MET A O 1
ATOM 802 N N . GLY A 1 104 ? -6.762 -8.281 10.695 1 60.66 104 GLY A N 1
ATOM 803 C CA . GLY A 1 104 ? -7.895 -8.031 11.57 1 60.66 104 GLY A CA 1
ATOM 804 C C . GLY A 1 104 ? -9.062 -8.961 11.312 1 60.66 104 GLY A C 1
ATOM 805 O O . GLY A 1 104 ? -10.008 -9.008 12.102 1 60.66 104 GLY A O 1
ATOM 806 N N . ARG A 1 105 ? -8.773 -9.711 10.328 1 64.81 105 ARG A N 1
ATOM 807 C CA . ARG A 1 105 ? -9.875 -10.609 9.984 1 64.81 105 ARG A CA 1
ATOM 808 C C . ARG A 1 105 ? -10.031 -11.703 11.039 1 64.81 105 ARG A C 1
ATOM 810 O O . ARG A 1 105 ? -9.062 -12.375 11.391 1 64.81 105 ARG A O 1
ATOM 817 N N . GLY A 1 106 ? -11.133 -11.68 11.531 1 59.72 106 GLY A N 1
ATOM 818 C CA . GLY A 1 106 ? -11.391 -12.688 12.547 1 59.72 106 GLY A CA 1
ATOM 819 C C . GLY A 1 106 ? -11.141 -14.102 12.055 1 59.72 106 GLY A C 1
ATOM 820 O O . GLY A 1 106 ? -10.766 -14.977 12.836 1 59.72 106 GLY A O 1
ATOM 821 N N . SER A 1 107 ? -11.18 -14.266 10.805 1 64.31 107 SER A N 1
ATOM 822 C CA . SER A 1 107 ? -11.094 -15.625 10.281 1 64.31 107 SER A CA 1
ATOM 823 C C . SER A 1 107 ? -9.648 -16 9.961 1 64.31 107 SER A C 1
ATOM 825 O O . SER A 1 107 ? -9.344 -17.172 9.742 1 64.31 107 SER A O 1
ATOM 827 N N . ALA A 1 108 ? -8.805 -15.094 10.031 1 70.94 108 ALA A N 1
ATOM 828 C CA . ALA A 1 108 ? -7.414 -15.43 9.734 1 70.94 108 ALA A CA 1
ATOM 829 C C . ALA A 1 108 ? -6.727 -16.062 10.945 1 70.94 108 ALA A C 1
ATOM 831 O O . ALA A 1 108 ? -6.895 -15.586 12.078 1 70.94 108 ALA A O 1
ATOM 832 N N . ASP A 1 109 ? -6.066 -17.109 10.688 1 77.12 109 ASP A N 1
ATOM 833 C CA . ASP A 1 109 ? -5.359 -17.766 11.789 1 77.12 109 ASP A CA 1
ATOM 834 C C . ASP A 1 109 ? -4.25 -16.875 12.336 1 77.12 109 ASP A C 1
ATOM 836 O O . ASP A 1 109 ? -3.73 -16.016 11.617 1 77.12 109 ASP A O 1
ATOM 840 N N . PHE A 1 110 ? -3.916 -17.062 13.531 1 81.56 110 PHE A N 1
ATOM 841 C CA . PHE A 1 110 ? -2.986 -16.234 14.273 1 81.56 110 PHE A CA 1
ATOM 842 C C . PHE A 1 110 ? -1.616 -16.219 13.609 1 81.56 110 PHE A C 1
ATOM 844 O O . PHE A 1 110 ? -0.979 -15.164 13.516 1 81.56 110 PHE A O 1
ATOM 851 N N . GLN A 1 111 ? -1.164 -17.312 13.148 1 82.12 111 GLN A N 1
ATOM 852 C CA . GLN A 1 111 ? 0.162 -17.406 12.555 1 82.12 111 GLN A CA 1
ATOM 853 C C . GLN A 1 111 ? 0.246 -16.562 11.273 1 82.12 111 GLN A C 1
ATOM 855 O O . GLN A 1 111 ? 1.247 -15.891 11.039 1 82.12 111 GLN A O 1
ATOM 860 N N . THR A 1 112 ? -0.746 -16.656 10.555 1 79.94 112 THR A N 1
ATOM 861 C CA . THR A 1 112 ? -0.791 -15.883 9.32 1 79.94 112 THR A CA 1
ATOM 862 C C . THR A 1 112 ? -0.82 -14.391 9.625 1 79.94 112 THR A C 1
ATOM 864 O O . THR A 1 112 ? -0.172 -13.602 8.93 1 79.94 112 THR A O 1
ATOM 867 N N . ARG A 1 113 ? -1.511 -14.008 10.672 1 84.94 113 ARG A N 1
ATOM 868 C CA . ARG A 1 113 ? -1.566 -12.609 11.094 1 84.94 113 ARG A CA 1
ATOM 869 C C . ARG A 1 113 ? -0.196 -12.117 11.547 1 84.94 113 ARG A C 1
ATOM 871 O O . ARG A 1 113 ? 0.197 -10.984 11.242 1 84.94 113 ARG A O 1
ATOM 878 N N . MET A 1 114 ? 0.46 -13.023 12.172 1 85.06 114 MET A N 1
ATOM 879 C CA . MET A 1 114 ? 1.784 -12.672 12.68 1 85.06 114 MET A CA 1
ATOM 880 C C . MET A 1 114 ? 2.771 -12.461 11.539 1 85.06 114 MET A C 1
ATOM 882 O O . MET A 1 114 ? 3.574 -11.531 11.57 1 85.06 114 MET A O 1
ATOM 886 N N . VAL A 1 115 ? 2.645 -13.281 10.555 1 84.69 115 VAL A N 1
ATOM 887 C CA . VAL A 1 115 ? 3.52 -13.18 9.398 1 84.69 115 VAL A CA 1
ATOM 888 C C . VAL A 1 115 ? 3.258 -11.859 8.672 1 84.69 115 VAL A C 1
ATOM 890 O O . VAL A 1 115 ? 4.195 -11.164 8.281 1 84.69 115 VAL A O 1
ATOM 893 N N . ALA A 1 116 ? 2.039 -11.508 8.523 1 86.75 116 ALA A N 1
ATOM 894 C CA . ALA A 1 116 ? 1.671 -10.25 7.875 1 86.75 116 ALA A CA 1
ATOM 895 C C . ALA A 1 116 ? 2.188 -9.055 8.672 1 86.75 116 ALA A C 1
ATOM 897 O O . ALA A 1 116 ? 2.672 -8.078 8.094 1 86.75 116 ALA A O 1
ATOM 898 N N . ALA A 1 117 ? 2.076 -9.172 9.984 1 88.75 117 ALA A N 1
ATOM 899 C CA . ALA A 1 117 ? 2.566 -8.102 10.852 1 88.75 117 ALA A CA 1
ATOM 900 C C . ALA A 1 117 ? 4.078 -7.949 10.734 1 88.75 117 ALA A C 1
ATOM 902 O O . ALA A 1 117 ? 4.594 -6.828 10.703 1 88.75 117 ALA A O 1
ATOM 903 N N . ASP A 1 118 ? 4.73 -9.055 10.578 1 89.69 118 ASP A N 1
ATOM 904 C CA . ASP A 1 118 ? 6.184 -9.023 10.469 1 89.69 118 ASP A CA 1
ATOM 905 C C . ASP A 1 118 ? 6.629 -8.398 9.156 1 89.69 118 ASP A C 1
ATOM 907 O O . ASP A 1 118 ? 7.59 -7.629 9.117 1 89.69 118 ASP A O 1
ATOM 911 N N . PHE A 1 119 ? 5.957 -8.75 8.133 1 91.81 119 PHE A N 1
ATOM 912 C CA . PHE A 1 119 ? 6.25 -8.117 6.852 1 91.81 119 PHE A CA 1
ATOM 913 C C . PHE A 1 119 ? 6.051 -6.609 6.93 1 91.81 119 PHE A C 1
ATOM 915 O O . PHE A 1 119 ? 6.883 -5.84 6.438 1 91.81 119 PHE A O 1
ATOM 922 N N . THR A 1 120 ? 5.004 -6.215 7.562 1 94 120 THR A N 1
ATOM 923 C CA . THR A 1 120 ? 4.688 -4.797 7.676 1 94 120 THR A CA 1
ATOM 924 C C . THR A 1 120 ? 5.734 -4.074 8.516 1 94 120 THR A C 1
ATOM 926 O O . THR A 1 120 ? 6.152 -2.965 8.18 1 94 120 THR A O 1
ATOM 929 N N . LYS A 1 121 ? 6.094 -4.742 9.57 1 95.06 121 LYS A N 1
ATOM 930 C CA . LYS A 1 121 ? 7.148 -4.203 10.422 1 95.06 121 LYS A CA 1
ATOM 931 C C . LYS A 1 121 ? 8.438 -3.986 9.641 1 95.06 121 LYS A C 1
ATOM 933 O O . LYS A 1 121 ? 9.07 -2.934 9.758 1 95.06 121 LYS A O 1
ATOM 938 N N . ARG A 1 122 ? 8.828 -4.895 8.898 1 94.69 122 ARG A N 1
ATOM 939 C CA . ARG A 1 122 ? 10.062 -4.801 8.125 1 94.69 122 ARG A CA 1
ATOM 940 C C . ARG A 1 122 ? 9.969 -3.707 7.066 1 94.69 122 ARG A C 1
ATOM 942 O O . ARG A 1 122 ? 10.93 -2.973 6.836 1 94.69 122 ARG A O 1
ATOM 949 N N . LYS A 1 123 ? 8.828 -3.627 6.445 1 94.94 123 LYS A N 1
ATOM 950 C CA . LYS A 1 123 ? 8.594 -2.578 5.457 1 94.94 123 LYS A CA 1
ATOM 951 C C . LYS A 1 123 ? 8.734 -1.193 6.082 1 94.94 123 LYS A C 1
ATOM 953 O O . LYS A 1 123 ? 9.133 -0.239 5.41 1 94.94 123 LYS A O 1
ATOM 958 N N . TYR A 1 124 ? 8.43 -1.113 7.312 1 97.25 124 TYR A N 1
ATOM 959 C CA . TYR A 1 124 ? 8.461 0.141 8.055 1 97.25 124 TYR A CA 1
ATOM 960 C C . TYR A 1 124 ? 9.891 0.5 8.453 1 97.25 124 TYR A C 1
ATOM 962 O O . TYR A 1 124 ? 10.281 1.668 8.398 1 97.25 124 TYR A O 1
ATOM 970 N N . THR A 1 125 ? 10.703 -0.503 8.727 1 95.81 125 THR A N 1
ATOM 971 C CA . THR A 1 125 ? 11.953 -0.208 9.422 1 95.81 125 THR A CA 1
ATOM 972 C C . THR A 1 125 ? 13.156 -0.512 8.523 1 95.81 125 THR A C 1
ATOM 974 O O . THR A 1 125 ? 14.266 -0.049 8.789 1 95.81 125 THR A O 1
ATOM 977 N N . HIS A 1 126 ? 12.953 -1.344 7.523 1 92.94 126 HIS A N 1
ATOM 978 C CA . HIS A 1 126 ? 14.086 -1.795 6.715 1 92.94 126 HIS A CA 1
ATOM 979 C C . HIS A 1 126 ? 13.828 -1.569 5.23 1 92.94 126 HIS A C 1
ATOM 981 O O . HIS A 1 126 ? 12.891 -0.859 4.859 1 92.94 126 HIS A O 1
ATOM 987 N N . GLY A 1 127 ? 14.828 -1.999 4.477 1 92.19 127 GLY A N 1
ATOM 988 C CA . GLY A 1 127 ? 14.648 -1.994 3.031 1 92.19 127 GLY A CA 1
ATOM 989 C C . GLY A 1 127 ? 15.148 -0.722 2.373 1 92.19 127 GLY A C 1
ATOM 990 O O . GLY A 1 127 ? 16.125 -0.125 2.824 1 92.19 127 GLY A O 1
ATOM 991 N N . THR A 1 128 ? 14.461 -0.322 1.365 1 91.62 128 THR A N 1
ATOM 992 C CA . THR A 1 128 ? 14.961 0.705 0.458 1 91.62 128 THR A CA 1
ATOM 993 C C . THR A 1 128 ? 14.727 2.098 1.032 1 91.62 128 THR A C 1
ATOM 995 O O . THR A 1 128 ? 15.508 3.018 0.789 1 91.62 128 THR A O 1
ATOM 998 N N . VAL A 1 129 ? 13.664 2.307 1.853 1 94.19 129 VAL A N 1
ATOM 999 C CA . VAL A 1 129 ? 13.281 3.654 2.262 1 94.19 129 VAL A CA 1
ATOM 1000 C C . VAL A 1 129 ? 13.516 3.828 3.76 1 94.19 129 VAL A C 1
ATOM 1002 O O . VAL A 1 129 ? 13.852 4.922 4.219 1 94.19 129 VAL A O 1
ATOM 1005 N N . LYS A 1 130 ? 13.391 2.783 4.59 1 94.12 130 LYS A N 1
ATOM 1006 C CA . LYS A 1 130 ? 13.602 2.793 6.031 1 94.12 130 LYS A CA 1
ATOM 1007 C C . LYS A 1 130 ? 12.844 3.938 6.695 1 94.12 130 LYS A C 1
ATOM 1009 O O . LYS A 1 130 ? 13.43 4.754 7.406 1 94.12 130 LYS A O 1
ATOM 1014 N N . ILE A 1 131 ? 11.57 3.9 6.609 1 97.25 131 ILE A N 1
ATOM 1015 C CA . ILE A 1 131 ? 10.656 4.988 6.949 1 97.25 131 ILE A CA 1
ATOM 1016 C C . ILE A 1 131 ? 10.867 5.395 8.406 1 97.25 131 ILE A C 1
ATOM 1018 O O . ILE A 1 131 ? 11.031 6.578 8.711 1 97.25 131 ILE A O 1
ATOM 1022 N N . ALA A 1 132 ? 10.984 4.449 9.273 1 97.31 132 ALA A N 1
ATOM 1023 C CA . ALA A 1 132 ? 10.992 4.688 10.719 1 97.31 132 ALA A CA 1
ATOM 1024 C C . ALA A 1 132 ? 12.273 5.402 11.148 1 97.31 132 ALA A C 1
ATOM 1026 O O . ALA A 1 132 ? 12.352 5.918 12.266 1 97.31 132 ALA A O 1
ATOM 1027 N N . GLN A 1 133 ? 13.219 5.484 10.312 1 94.38 133 GLN A N 1
ATOM 1028 C CA . GLN A 1 133 ? 14.5 6.062 10.688 1 94.38 133 GLN A CA 1
ATOM 1029 C C . GLN A 1 133 ? 14.492 7.578 10.523 1 94.38 133 GLN A C 1
ATOM 1031 O O . GLN A 1 133 ? 15.328 8.273 11.109 1 94.38 133 GLN A O 1
ATOM 1036 N N . TRP A 1 134 ? 13.594 8.109 9.742 1 95.5 134 TRP A N 1
ATOM 1037 C CA . TRP A 1 134 ? 13.695 9.539 9.461 1 95.5 134 TRP A CA 1
ATOM 1038 C C . TRP A 1 134 ? 12.32 10.195 9.484 1 95.5 134 TRP A C 1
ATOM 1040 O O . TRP A 1 134 ? 12.203 11.391 9.75 1 95.5 134 TRP A O 1
ATOM 1050 N N . SER A 1 135 ? 11.266 9.492 9.109 1 98 135 SER A N 1
ATOM 1051 C CA . SER A 1 135 ? 9.945 10.078 8.945 1 98 135 SER A CA 1
ATOM 1052 C C . SER A 1 135 ? 9.188 10.133 10.266 1 98 135 SER A C 1
ATOM 1054 O O . SER A 1 135 ? 9.047 9.117 10.945 1 98 135 SER A O 1
ATOM 1056 N N . ASN A 1 136 ? 8.664 11.266 10.633 1 98.19 136 ASN A N 1
ATOM 1057 C CA . ASN A 1 136 ? 7.848 11.414 11.828 1 98.19 136 ASN A CA 1
ATOM 1058 C C . ASN A 1 136 ? 6.52 10.68 11.695 1 98.19 136 ASN A C 1
ATOM 1060 O O . ASN A 1 136 ? 6.043 10.07 12.656 1 98.19 136 ASN A O 1
ATOM 1064 N N . LEU A 1 137 ? 6.012 10.703 10.492 1 98.44 137 LEU A N 1
ATOM 1065 C CA . LEU A 1 137 ? 4.707 10.102 10.242 1 98.44 137 LEU A CA 1
ATOM 1066 C C . LEU A 1 137 ? 4.809 9 9.195 1 98.44 137 LEU A C 1
ATOM 1068 O O . LEU A 1 137 ? 5.578 9.125 8.234 1 98.44 137 LEU A O 1
ATOM 1072 N N . ALA A 1 138 ? 4.086 7.945 9.406 1 98.12 138 ALA A N 1
ATOM 1073 C CA . ALA A 1 138 ? 3.83 6.902 8.414 1 98.12 138 ALA A CA 1
ATOM 1074 C C . ALA A 1 138 ? 2.332 6.695 8.219 1 98.12 138 ALA A C 1
ATOM 1076 O O . ALA A 1 138 ? 1.535 6.961 9.117 1 98.12 138 ALA A O 1
ATOM 1077 N N . SER A 1 139 ? 1.969 6.285 7.074 1 97.19 139 SER A N 1
ATOM 1078 C CA . SER A 1 139 ? 0.572 5.996 6.766 1 97.19 139 SER A CA 1
ATOM 1079 C C . SER A 1 139 ? 0.287 4.5 6.832 1 97.19 139 SER A C 1
ATOM 1081 O O . SER A 1 139 ? 1.111 3.688 6.41 1 97.19 139 SER A O 1
ATOM 1083 N N . SER A 1 140 ? -0.871 4.156 7.324 1 96.69 140 SER A N 1
ATOM 1084 C CA . SER A 1 140 ? -1.265 2.75 7.371 1 96.69 140 SER A CA 1
ATOM 1085 C C . SER A 1 140 ? -2.781 2.6 7.332 1 96.69 140 SER A C 1
ATOM 1087 O O . SER A 1 140 ? -3.51 3.445 7.855 1 96.69 140 SER A O 1
ATOM 1089 N N . TRP A 1 141 ? -3.225 1.562 6.742 1 95.19 141 TRP A N 1
ATOM 1090 C CA . TRP A 1 141 ? -4.602 1.147 6.984 1 95.19 141 TRP A CA 1
ATOM 1091 C C . TRP A 1 141 ? -4.75 0.525 8.367 1 95.19 141 TRP A C 1
ATOM 1093 O O . TRP A 1 141 ? -3.805 -0.07 8.891 1 95.19 141 TRP A O 1
ATOM 1103 N N . ALA A 1 142 ? -5.941 0.689 8.922 1 94.38 142 ALA A N 1
ATOM 1104 C CA . ALA A 1 142 ? -6.23 0.136 10.242 1 94.38 142 ALA A CA 1
ATOM 1105 C C . ALA A 1 142 ? -6.27 -1.389 10.203 1 94.38 142 ALA A C 1
ATOM 1107 O O . ALA A 1 142 ? -6.422 -1.984 9.133 1 94.38 142 ALA A O 1
ATOM 1108 N N . PRO A 1 143 ? -6.074 -2.023 11.328 1 91.62 143 PRO A N 1
ATOM 1109 C CA . PRO A 1 143 ? -6.117 -3.486 11.359 1 91.62 143 PRO A CA 1
ATOM 1110 C C . PRO A 1 143 ? -7.504 -4.043 11.047 1 91.62 143 PRO A C 1
ATOM 1112 O O . PRO A 1 143 ? -7.625 -5.156 10.523 1 91.62 143 PRO A O 1
ATOM 1115 N N . GLY A 1 144 ? -8.531 -3.277 11.43 1 89.75 144 GLY A N 1
ATOM 1116 C CA . GLY A 1 144 ? -9.883 -3.721 11.133 1 89.75 144 GLY A CA 1
ATOM 1117 C C . GLY A 1 144 ? -10.422 -4.703 12.148 1 89.75 144 GLY A C 1
ATOM 1118 O O . GLY A 1 144 ? -11.195 -5.602 11.805 1 89.75 144 GLY A O 1
ATOM 1119 N N . VAL A 1 145 ? -10 -4.633 13.336 1 87.62 145 VAL A N 1
ATOM 1120 C CA . VAL A 1 145 ? -10.531 -5.496 14.391 1 87.62 145 VAL A CA 1
ATOM 1121 C C . VAL A 1 145 ? -11.922 -5.012 14.797 1 87.62 145 VAL A C 1
ATOM 1123 O O . VAL A 1 145 ? -12.273 -3.85 14.578 1 87.62 145 VAL A O 1
ATOM 1126 N N . PRO A 1 146 ? -12.727 -5.91 15.359 1 82.19 146 PRO A N 1
ATOM 1127 C CA . PRO A 1 146 ? -14.062 -5.48 15.789 1 82.19 146 PRO A CA 1
ATOM 1128 C C . PRO A 1 146 ? -14.008 -4.34 16.812 1 82.19 146 PRO A C 1
ATOM 1130 O O . PRO A 1 146 ? -13.055 -4.234 17.578 1 82.19 146 PRO A O 1
ATOM 1133 N N . LEU A 1 147 ? -15.078 -3.564 16.828 1 80.38 147 LEU A N 1
ATOM 1134 C CA . LEU A 1 147 ? -15.148 -2.336 17.609 1 80.38 147 LEU A CA 1
ATOM 1135 C C . LEU A 1 147 ? -14.859 -2.613 19.078 1 80.38 147 LEU A C 1
ATOM 1137 O O . LEU A 1 147 ? -14.148 -1.845 19.734 1 80.38 147 LEU A O 1
ATOM 1141 N N . ASN A 1 148 ? -15.312 -3.717 19.547 1 78.75 148 ASN A N 1
ATOM 1142 C CA . ASN A 1 148 ? -15.219 -4.02 20.969 1 78.75 148 ASN A CA 1
ATOM 1143 C C . ASN A 1 148 ? -14.039 -4.938 21.266 1 78.75 148 ASN A C 1
ATOM 1145 O O . ASN A 1 148 ? -13.883 -5.402 22.391 1 78.75 148 ASN A O 1
ATOM 1149 N N . GLU A 1 149 ? -13.195 -5.156 20.344 1 83.56 149 GLU A N 1
ATOM 1150 C CA . GLU A 1 149 ? -12.086 -6.078 20.531 1 83.56 149 GLU A CA 1
ATOM 1151 C C . GLU A 1 149 ? -10.773 -5.469 20.047 1 83.56 149 GLU A C 1
ATOM 1153 O O . GLU A 1 149 ? -9.992 -6.125 19.359 1 83.56 149 GLU A O 1
ATOM 1158 N N . GLN A 1 150 ? -10.586 -4.207 20.391 1 85 150 GLN A N 1
ATOM 1159 C CA . GLN A 1 150 ? -9.406 -3.498 19.906 1 85 150 GLN A CA 1
ATOM 1160 C C . GLN A 1 150 ? -8.133 -4.109 20.484 1 85 150 GLN A C 1
ATOM 1162 O O . GLN A 1 150 ? -7.039 -3.906 19.953 1 85 150 GLN A O 1
ATOM 1167 N N . GLU A 1 151 ? -8.25 -4.859 21.562 1 84.12 151 GLU A N 1
ATOM 1168 C CA . GLU A 1 151 ? -7.105 -5.523 22.188 1 84.12 151 GLU A CA 1
ATOM 1169 C C . GLU A 1 151 ? -6.555 -6.629 21.281 1 84.12 151 GLU A C 1
ATOM 1171 O O . GLU A 1 151 ? -5.43 -7.09 21.484 1 84.12 151 GLU A O 1
ATOM 1176 N N . MET A 1 152 ? -7.344 -7.008 20.281 1 84.31 152 MET A N 1
ATOM 1177 C CA . MET A 1 152 ? -6.914 -8.055 19.375 1 84.31 152 MET A CA 1
ATOM 1178 C C . MET A 1 152 ? -6 -7.496 18.281 1 84.31 152 MET A C 1
ATOM 1180 O O . MET A 1 152 ? -5.43 -8.25 17.5 1 84.31 152 MET A O 1
ATOM 1184 N N . ASP A 1 153 ? -5.844 -6.191 18.328 1 89.62 153 ASP A N 1
ATOM 1185 C CA . ASP A 1 153 ? -4.98 -5.543 17.344 1 89.62 153 ASP A CA 1
ATOM 1186 C C . ASP A 1 153 ? -3.525 -5.969 17.531 1 89.62 153 ASP A C 1
ATOM 1188 O O . ASP A 1 153 ? -2.971 -5.855 18.625 1 89.62 153 ASP A O 1
ATOM 1192 N N . LEU A 1 154 ? -2.914 -6.445 16.469 1 90.88 154 LEU A N 1
ATOM 1193 C CA . LEU A 1 154 ? -1.51 -6.836 16.469 1 90.88 154 LEU A CA 1
ATOM 1194 C C . LEU A 1 154 ? -0.669 -5.84 15.672 1 90.88 154 LEU A C 1
ATOM 1196 O O . LEU A 1 154 ? 0.543 -5.746 15.875 1 90.88 154 LEU A O 1
ATOM 1200 N N . LEU A 1 155 ? -1.307 -5.094 14.836 1 93.44 155 LEU A N 1
ATOM 1201 C CA . LEU A 1 155 ? -0.6 -4.25 13.883 1 93.44 155 LEU A CA 1
ATOM 1202 C C . LEU A 1 155 ? -0.007 -3.023 14.562 1 93.44 155 LEU A C 1
ATOM 1204 O O . LEU A 1 155 ? 1.21 -2.822 14.539 1 93.44 155 LEU A O 1
ATOM 1208 N N . ILE A 1 156 ? -0.819 -2.221 15.227 1 95.38 156 ILE A N 1
ATOM 1209 C CA . ILE A 1 156 ? -0.401 -0.917 15.734 1 95.38 156 ILE A CA 1
ATOM 1210 C C . ILE A 1 156 ? 0.62 -1.1 16.859 1 95.38 156 ILE A C 1
ATOM 1212 O O . ILE A 1 156 ? 1.664 -0.442 16.859 1 95.38 156 ILE A O 1
ATOM 1216 N N . PRO A 1 157 ? 0.422 -2.049 17.766 1 94 157 PRO A N 1
ATOM 1217 C CA . PRO A 1 157 ? 1.461 -2.289 18.766 1 94 157 PRO A CA 1
ATOM 1218 C C . PRO A 1 157 ? 2.785 -2.734 18.141 1 94 157 PRO A C 1
ATOM 1220 O O . PRO A 1 157 ? 3.854 -2.326 18.609 1 94 157 PRO A O 1
ATOM 1223 N N . THR A 1 158 ? 2.705 -3.564 17.156 1 94.5 158 THR A N 1
ATOM 1224 C CA . THR A 1 158 ? 3.914 -4.012 16.469 1 94.5 158 THR A CA 1
ATOM 1225 C C . THR A 1 158 ? 4.652 -2.832 15.852 1 94.5 158 THR A C 1
ATOM 1227 O O . THR A 1 158 ? 5.871 -2.715 15.984 1 94.5 158 THR A O 1
ATOM 1230 N N . LEU A 1 159 ? 3.955 -1.946 15.211 1 96.88 159 LEU A N 1
ATOM 1231 C CA . LEU A 1 159 ? 4.559 -0.786 14.562 1 96.88 159 LEU A CA 1
ATOM 1232 C C . LEU A 1 159 ? 5.113 0.188 15.594 1 96.88 159 LEU A C 1
ATOM 1234 O O . LEU A 1 159 ? 6.164 0.793 15.383 1 96.88 159 LEU A O 1
ATOM 1238 N N . ARG A 1 160 ? 4.387 0.317 16.672 1 96.69 160 ARG A N 1
ATOM 1239 C CA . ARG A 1 160 ? 4.852 1.174 17.75 1 96.69 160 ARG A CA 1
ATOM 1240 C C . ARG A 1 160 ? 6.188 0.685 18.312 1 96.69 160 ARG A C 1
ATOM 1242 O O . ARG A 1 160 ? 7.117 1.475 18.484 1 96.69 160 ARG A O 1
ATOM 1249 N N . LYS A 1 161 ? 6.25 -0.58 18.578 1 95.94 161 LYS A N 1
ATOM 1250 C CA . LYS A 1 161 ? 7.488 -1.185 19.062 1 95.94 161 LYS A CA 1
ATOM 1251 C C . LYS A 1 161 ? 8.609 -1.019 18.047 1 95.94 161 LYS A C 1
ATOM 1253 O O . LYS A 1 161 ? 9.742 -0.678 18.406 1 95.94 161 LYS A O 1
ATOM 1258 N N . ALA A 1 162 ? 8.289 -1.275 16.828 1 96.88 162 ALA A N 1
ATOM 1259 C CA . ALA A 1 162 ? 9.266 -1.14 15.75 1 96.88 162 ALA A CA 1
ATOM 1260 C C . ALA A 1 162 ? 9.789 0.291 15.664 1 96.88 162 ALA A C 1
ATOM 1262 O O . ALA A 1 162 ? 10.984 0.508 15.461 1 96.88 162 ALA A O 1
ATOM 1263 N N . ALA A 1 163 ? 8.922 1.24 15.758 1 96.88 163 ALA A N 1
ATOM 1264 C CA . ALA A 1 163 ? 9.305 2.65 15.734 1 96.88 163 ALA A CA 1
ATOM 1265 C C . ALA A 1 163 ? 10.266 2.977 16.859 1 96.88 163 ALA A C 1
ATOM 1267 O O . ALA A 1 163 ? 11.281 3.65 16.656 1 96.88 163 ALA A O 1
ATOM 1268 N N . ARG A 1 164 ? 9.984 2.502 18.016 1 95.06 164 ARG A N 1
ATOM 1269 C CA . ARG A 1 164 ? 10.828 2.736 19.188 1 95.06 164 ARG A CA 1
ATOM 1270 C C . ARG A 1 164 ? 12.227 2.162 18.969 1 95.06 164 ARG A C 1
ATOM 1272 O O . ARG A 1 164 ? 13.227 2.82 19.25 1 95.06 164 ARG A O 1
A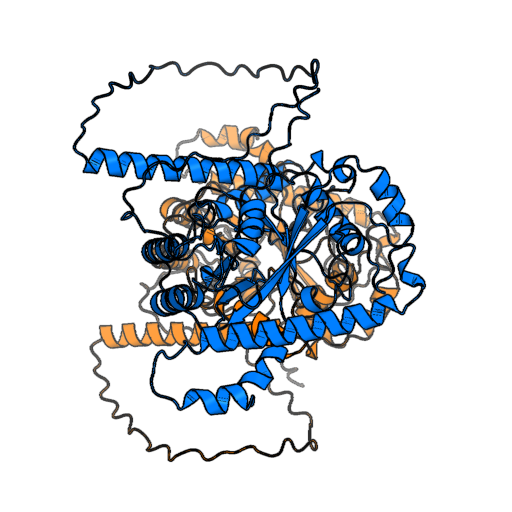TOM 1279 N N . GLU A 1 165 ? 12.258 1.007 18.469 1 94.25 165 GLU A N 1
ATOM 1280 C CA . GLU A 1 165 ? 13.539 0.348 18.203 1 94.25 165 GLU A CA 1
ATOM 1281 C C . GLU A 1 165 ? 14.336 1.091 17.141 1 94.25 165 GLU A C 1
ATOM 1283 O O . GLU A 1 165 ? 15.555 1.237 17.266 1 94.25 165 GLU A O 1
ATOM 1288 N N . ALA A 1 166 ? 13.648 1.509 16.125 1 93.06 166 ALA A N 1
ATOM 1289 C CA . ALA A 1 166 ? 14.312 2.232 15.047 1 93.06 166 ALA A CA 1
ATOM 1290 C C . ALA A 1 166 ? 14.906 3.547 15.547 1 93.06 166 ALA A C 1
ATOM 1292 O O . ALA A 1 166 ? 16.031 3.904 15.188 1 93.06 166 ALA A O 1
ATOM 1293 N N . VAL A 1 167 ? 14.203 4.25 16.359 1 92.62 167 VAL A N 1
ATOM 1294 C CA . VAL A 1 167 ? 14.664 5.523 16.906 1 92.62 167 VAL A CA 1
ATOM 1295 C C . VAL A 1 167 ? 15.852 5.289 17.828 1 92.62 167 VAL A C 1
ATOM 1297 O O . VAL A 1 167 ? 16.844 6.031 17.781 1 92.62 167 VAL A O 1
ATOM 1300 N N . ALA A 1 168 ? 15.758 4.258 18.562 1 90.75 168 ALA A N 1
ATOM 1301 C CA . ALA A 1 168 ? 16.859 3.918 19.469 1 90.75 168 ALA A CA 1
ATOM 1302 C C . ALA A 1 168 ? 18.141 3.631 18.703 1 90.75 168 ALA A C 1
ATOM 1304 O O . ALA A 1 168 ? 19.219 4.078 19.094 1 90.75 168 ALA A O 1
ATOM 1305 N N . THR A 1 169 ? 18 2.936 17.688 1 86.31 169 THR A N 1
ATOM 1306 C CA . THR A 1 169 ? 19.141 2.602 16.859 1 86.31 169 THR A CA 1
ATOM 1307 C C . THR A 1 169 ? 19.719 3.857 16.219 1 86.31 169 THR A C 1
ATOM 1309 O O . THR A 1 169 ? 20.953 4 16.109 1 86.31 169 THR A O 1
ATOM 1312 N N . THR A 1 170 ? 18.891 4.68 15.781 1 81.62 170 THR A N 1
ATOM 1313 C CA . THR A 1 170 ? 19.312 5.926 15.156 1 81.62 170 THR A CA 1
ATOM 1314 C C . THR A 1 170 ? 20.094 6.789 16.156 1 81.62 170 THR A C 1
ATOM 1316 O O . THR A 1 170 ? 21.125 7.359 15.812 1 81.62 170 THR A O 1
ATOM 1319 N N . VAL A 1 171 ? 19.641 6.832 17.328 1 82.56 171 VAL A N 1
ATOM 1320 C CA . VAL A 1 171 ? 20.281 7.629 18.375 1 82.56 171 VAL A CA 1
ATOM 1321 C C . VAL A 1 171 ? 21.656 7.039 18.703 1 82.56 171 VAL A C 1
ATOM 1323 O O . VAL A 1 171 ? 22.641 7.773 18.844 1 82.56 171 VAL A O 1
ATOM 1326 N N . LYS A 1 172 ? 21.766 5.773 18.766 1 79.44 172 LYS A N 1
ATOM 1327 C CA . LYS A 1 172 ? 23.031 5.098 19.062 1 79.44 172 LYS A CA 1
ATOM 1328 C C . LYS A 1 172 ? 24.062 5.359 17.969 1 79.44 172 LYS A C 1
ATOM 1330 O O . LYS A 1 172 ? 25.234 5.59 18.25 1 79.44 172 LYS A O 1
ATOM 1335 N N . THR A 1 173 ? 23.578 5.344 16.812 1 74.62 173 THR A N 1
ATOM 1336 C CA . THR A 1 173 ? 24.484 5.566 15.695 1 74.62 173 THR A CA 1
ATOM 1337 C C . THR A 1 173 ? 25.016 6.992 15.703 1 74.62 173 THR A C 1
ATOM 1339 O O . THR A 1 173 ? 26.203 7.215 15.445 1 74.62 173 THR A O 1
ATOM 1342 N N . ILE A 1 174 ? 24.188 7.898 16.062 1 68.88 174 ILE A N 1
ATOM 1343 C CA . ILE A 1 174 ? 24.578 9.305 16.125 1 68.88 174 ILE A CA 1
ATOM 1344 C C . ILE A 1 174 ? 25.578 9.508 17.25 1 68.88 174 ILE A C 1
ATOM 1346 O O . ILE A 1 174 ? 26.578 10.211 17.078 1 68.88 174 ILE A O 1
ATOM 1350 N N . GLU A 1 175 ? 25.406 8.812 18.312 1 70.06 175 GLU A N 1
ATOM 1351 C CA . GLU A 1 175 ? 26.297 8.914 19.469 1 70.06 175 GLU A CA 1
ATOM 1352 C C . GLU A 1 175 ? 27.672 8.312 19.156 1 70.06 175 GLU A C 1
ATOM 1354 O O . GLU A 1 175 ? 28.703 8.875 19.531 1 70.06 175 GLU A O 1
ATOM 1359 N N . THR A 1 176 ? 27.625 7.195 18.5 1 69.81 176 THR A N 1
ATOM 1360 C CA . THR A 1 176 ? 28.859 6.523 18.141 1 69.81 176 THR A CA 1
ATOM 1361 C C . THR A 1 176 ? 29.672 7.367 17.156 1 69.81 176 THR A C 1
ATOM 1363 O O . THR A 1 176 ? 30.906 7.453 17.281 1 69.81 176 THR A O 1
ATOM 1366 N N . GLU A 1 177 ? 28.969 8.047 16.312 1 64 177 GLU A N 1
ATOM 1367 C CA . GLU A 1 177 ? 29.656 8.875 15.32 1 64 177 GLU A CA 1
ATOM 1368 C C . GLU A 1 177 ? 30.25 10.125 15.969 1 64 177 GLU A C 1
ATOM 1370 O O . GLU A 1 177 ? 31.344 10.555 15.602 1 64 177 GLU A O 1
ATOM 1375 N N . ILE A 1 178 ? 29.578 10.625 16.906 1 60.34 178 ILE A N 1
ATOM 1376 C CA . ILE A 1 178 ? 30.078 11.789 17.641 1 60.34 178 ILE A CA 1
ATOM 1377 C C . ILE A 1 178 ? 31.281 11.398 18.484 1 60.34 178 ILE A C 1
ATOM 1379 O O . ILE A 1 178 ? 32.281 12.133 18.531 1 60.34 178 ILE A O 1
ATOM 1383 N N . SER A 1 179 ? 31.172 10.234 19.172 1 59.84 179 SER A N 1
ATOM 1384 C CA . SER A 1 179 ? 32.281 9.758 20 1 59.84 179 SER A CA 1
ATOM 1385 C C . SER A 1 179 ? 33.5 9.422 19.141 1 59.84 179 SER A C 1
ATOM 1387 O O . SER A 1 179 ? 34.625 9.688 19.531 1 59.84 179 SER A O 1
ATOM 1389 N N . ALA A 1 180 ? 33.219 8.836 18.031 1 57.97 180 ALA A N 1
ATOM 1390 C CA . ALA A 1 180 ? 34.344 8.484 17.141 1 57.97 180 ALA A CA 1
ATOM 1391 C C . ALA A 1 180 ? 35 9.734 16.578 1 57.97 180 ALA A C 1
ATOM 1393 O O . ALA A 1 180 ? 36.219 9.766 16.406 1 57.97 180 ALA A O 1
ATOM 1394 N N . ALA A 1 181 ? 34.094 10.695 16.391 1 52.88 181 ALA A N 1
ATOM 1395 C CA . ALA A 1 181 ? 34.625 11.945 15.844 1 52.88 181 ALA A CA 1
ATOM 1396 C C . ALA A 1 181 ? 35.375 12.727 16.906 1 52.88 181 ALA A C 1
ATOM 1398 O O . ALA A 1 181 ? 36.344 13.43 16.609 1 52.88 181 ALA A O 1
ATOM 1399 N N . ASN A 1 182 ? 34.781 12.57 18.094 1 55.09 182 ASN A N 1
ATOM 1400 C CA . ASN A 1 182 ? 35.469 13.273 19.172 1 55.09 182 ASN A CA 1
ATOM 1401 C C . ASN A 1 182 ? 36.688 12.477 19.688 1 55.09 182 ASN A C 1
ATOM 1403 O O . ASN A 1 182 ? 37.375 12.914 20.609 1 55.09 182 ASN A O 1
ATOM 1407 N N . GLY A 1 183 ? 37.25 11.477 19.047 1 47.41 183 GLY A N 1
ATOM 1408 C CA . GLY A 1 183 ? 38.469 10.781 19.453 1 47.41 183 GLY A CA 1
ATOM 1409 C C . GLY A 1 183 ? 38.312 10.039 20.766 1 47.41 183 GLY A C 1
ATOM 1410 O O . GLY A 1 183 ? 39.312 9.633 21.359 1 47.41 183 GLY A O 1
ATOM 1411 N N . GLU A 1 184 ? 37.281 10.133 21.469 1 42.47 184 GLU A N 1
ATOM 1412 C CA . GLU A 1 184 ? 37.25 9.484 22.781 1 42.47 184 GLU A CA 1
ATOM 1413 C C . GLU A 1 184 ? 37.094 7.973 22.641 1 42.47 184 GLU A C 1
ATOM 1415 O O . GLU A 1 184 ? 36.156 7.484 22.031 1 42.47 184 GLU A O 1
ATOM 1420 N N . VAL A 1 185 ? 38.25 7.184 22.609 1 37.25 185 VAL A N 1
ATOM 1421 C CA . VAL A 1 185 ? 38.469 5.742 22.688 1 37.25 185 VAL A CA 1
ATOM 1422 C C . VAL A 1 185 ? 37.719 5.16 23.891 1 37.25 185 VAL A C 1
ATOM 1424 O O . VAL A 1 185 ? 38.156 5.359 25.031 1 37.25 185 VAL A O 1
ATOM 1427 N N . HIS A 1 186 ? 36.5 5.309 24.188 1 33.62 186 HIS A N 1
ATOM 1428 C CA . HIS A 1 186 ? 36.062 4.539 25.359 1 33.62 186 HIS A CA 1
ATOM 1429 C C . HIS A 1 186 ? 36.344 3.049 25.156 1 33.62 186 HIS A C 1
ATOM 1431 O O . HIS A 1 186 ? 35.875 2.459 24.188 1 33.62 186 HIS A O 1
ATOM 1437 N N . HIS A 1 187 ? 37.469 2.496 25.688 1 30.61 187 HIS A N 1
ATOM 1438 C CA . HIS A 1 187 ? 37.875 1.125 25.969 1 30.61 187 HIS A CA 1
ATOM 1439 C C . HIS A 1 187 ? 36.781 0.385 26.75 1 30.61 187 HIS A C 1
ATOM 1441 O O . HIS A 1 187 ? 37 0.005 27.906 1 30.61 187 HIS A O 1
ATOM 1447 N N . GLU A 1 188 ? 35.531 0.788 26.922 1 29.08 188 GLU A N 1
ATOM 1448 C CA . GLU A 1 188 ? 34.844 -0.075 27.875 1 29.08 188 GLU A CA 1
ATOM 1449 C C . GLU A 1 188 ? 34.906 -1.536 27.438 1 29.08 188 GLU A C 1
ATOM 1451 O O . GLU A 1 188 ? 34.656 -1.85 26.266 1 29.08 188 GLU A O 1
ATOM 1456 N N . GLU A 1 189 ? 35.656 -2.309 28.172 1 26.58 189 GLU A N 1
ATOM 1457 C CA . GLU A 1 189 ? 35.75 -3.756 28.328 1 26.58 189 GLU A CA 1
ATOM 1458 C C . GLU A 1 189 ? 34.375 -4.402 28.438 1 26.58 189 GLU A C 1
ATOM 1460 O O . GLU A 1 189 ? 33.719 -4.324 29.484 1 26.58 189 GLU A O 1
ATOM 1465 N N . VAL A 1 190 ? 33.5 -4.156 27.594 1 24.75 190 VAL A N 1
ATOM 1466 C CA . VAL A 1 190 ? 32.281 -4.922 27.781 1 24.75 190 VAL A CA 1
ATOM 1467 C C . VAL A 1 190 ? 32.594 -6.41 27.844 1 24.75 190 VAL A C 1
ATOM 1469 O O . VAL A 1 190 ? 33.156 -6.98 26.906 1 24.75 190 VAL A O 1
ATOM 1472 N N . GLU A 1 191 ? 32.938 -6.855 29.094 1 23.34 191 GLU A N 1
ATOM 1473 C CA . GLU A 1 191 ? 33.031 -8.273 29.438 1 23.34 191 GLU A CA 1
ATOM 1474 C C . GLU A 1 191 ? 31.906 -9.078 28.781 1 23.34 191 GLU A C 1
ATOM 1476 O O . GLU A 1 191 ? 30.734 -8.766 28.953 1 23.34 191 GLU A O 1
ATOM 1481 N N . THR A 1 192 ? 32.219 -9.602 27.75 1 23.64 192 THR A N 1
ATOM 1482 C CA . THR A 1 192 ? 31.422 -10.516 26.938 1 23.64 192 THR A CA 1
ATOM 1483 C C . THR A 1 192 ? 30.953 -11.703 27.781 1 23.64 192 THR A C 1
ATOM 1485 O O . THR A 1 192 ? 31.766 -12.484 28.266 1 23.64 192 THR A O 1
ATOM 1488 N N . PRO A 1 193 ? 29.844 -11.367 28.734 1 22.39 193 PRO A N 1
ATOM 1489 C CA . PRO A 1 193 ? 29.453 -12.555 29.484 1 22.39 193 PRO A CA 1
ATOM 1490 C C . PRO A 1 193 ? 29.438 -13.82 28.641 1 22.39 193 PRO A C 1
ATOM 1492 O O . PRO A 1 193 ? 29.188 -13.758 27.422 1 22.39 193 PRO A O 1
ATOM 1495 N N . THR A 1 194 ? 30.125 -14.781 29.141 1 20.86 194 THR A N 1
ATOM 1496 C CA . THR A 1 194 ? 30.438 -16.141 28.703 1 20.86 194 THR A CA 1
ATOM 1497 C C . THR A 1 194 ? 29.172 -16.875 28.266 1 20.86 194 THR A C 1
ATOM 1499 O O . THR A 1 194 ? 28.062 -16.453 28.578 1 20.86 194 THR A O 1
ATOM 1502 N N . SER A 1 195 ? 29.141 -18.266 28.5 1 20.05 195 SER A N 1
ATOM 1503 C CA . SER A 1 195 ? 28.984 -19.375 27.562 1 20.05 195 SER A CA 1
ATOM 1504 C C . SER A 1 195 ? 27.516 -19.734 27.375 1 20.05 195 SER A C 1
ATOM 1506 O O . SER A 1 195 ? 27.062 -19.953 26.25 1 20.05 195 SER A O 1
ATOM 1508 N N . PRO A 1 196 ? 26.734 -20.172 28.469 1 22.47 196 PRO A N 1
ATOM 1509 C CA . PRO A 1 196 ? 26.375 -21.578 28.453 1 22.47 196 PRO A CA 1
ATOM 1510 C C . PRO A 1 196 ? 25.094 -21.844 27.672 1 22.47 196 PRO A C 1
ATOM 1512 O O . PRO A 1 196 ? 24.219 -20.969 27.594 1 22.47 196 PRO A O 1
ATOM 1515 N N . PRO A 1 197 ? 25.047 -22.906 26.797 1 21.34 197 PRO A N 1
ATOM 1516 C CA . PRO A 1 197 ? 24.172 -23.312 25.688 1 21.34 197 PRO A CA 1
ATOM 1517 C C . PRO A 1 197 ? 22.75 -23.594 26.141 1 21.34 197 PRO A C 1
ATOM 1519 O O . PRO A 1 197 ? 21.797 -23.391 25.375 1 21.34 197 PRO A O 1
ATOM 1522 N N . SER A 1 198 ? 22.625 -24.188 27.391 1 19.3 198 SER A N 1
ATOM 1523 C CA . SER A 1 198 ? 21.953 -25.484 27.297 1 19.3 198 SER A CA 1
ATOM 1524 C C . SER A 1 198 ? 20.469 -25.328 27.016 1 19.3 198 SER A C 1
ATOM 1526 O O . SER A 1 198 ? 19.938 -25.906 26.062 1 19.3 198 SER A O 1
ATOM 1528 N N . SER A 1 199 ? 19.578 -25.719 28.016 1 18.86 199 SER A N 1
ATOM 1529 C CA . SER A 1 199 ? 18.453 -26.641 28.219 1 18.86 199 SER A CA 1
ATOM 1530 C C . SER A 1 199 ? 17.125 -25.969 27.906 1 18.86 199 SER A C 1
ATOM 1532 O O . SER A 1 199 ? 16.984 -24.766 28.062 1 18.86 199 SER A O 1
ATOM 1534 N N . ASN A 1 200 ? 16.109 -26.797 27.312 1 20.36 200 ASN A N 1
ATOM 1535 C CA . ASN A 1 200 ? 14.844 -26.797 26.578 1 20.36 200 ASN A CA 1
ATOM 1536 C C . ASN A 1 200 ? 13.695 -26.25 27.422 1 20.36 200 ASN A C 1
ATOM 1538 O O . ASN A 1 200 ? 12.523 -26.453 27.078 1 20.36 200 ASN A O 1
ATOM 1542 N N . GLY A 1 201 ? 13.938 -25.719 28.625 1 17.09 201 GLY A N 1
ATOM 1543 C CA . GLY A 1 201 ? 12.781 -25.734 29.5 1 17.09 201 GLY A CA 1
ATOM 1544 C C . GLY A 1 201 ? 11.641 -24.859 29 1 17.09 201 GLY A C 1
ATOM 1545 O O . GLY A 1 201 ? 11.852 -23.703 28.625 1 17.09 201 GLY A O 1
ATOM 1546 N N . TRP A 1 202 ? 10.664 -25.547 28.453 1 19.56 202 TRP A N 1
ATOM 1547 C CA . TRP A 1 202 ? 9.344 -25.078 28.047 1 19.56 202 TRP A CA 1
ATOM 1548 C C . TRP A 1 202 ? 8.664 -24.312 29.188 1 19.56 202 TRP A C 1
ATOM 1550 O O . TRP A 1 202 ? 8.352 -24.891 30.234 1 19.56 202 TRP A O 1
ATOM 1560 N N . LEU A 1 203 ? 9.281 -23.203 29.641 1 20.31 203 LEU A N 1
ATOM 1561 C CA . LEU A 1 203 ? 8.586 -22.562 30.75 1 20.31 203 LEU A CA 1
ATOM 1562 C C . LEU A 1 203 ? 7.078 -22.547 30.516 1 20.31 203 LEU A C 1
ATOM 1564 O O . LEU A 1 203 ? 6.621 -22.391 29.391 1 20.31 203 LEU A O 1
ATOM 1568 N N . GLU A 1 204 ? 6.395 -23.047 31.516 1 20.77 204 GLU A N 1
ATOM 1569 C CA . GLU A 1 204 ? 5.016 -23.125 31.984 1 20.77 204 GLU A CA 1
ATOM 1570 C C . GLU A 1 204 ? 4.305 -21.781 31.875 1 20.77 204 GLU A C 1
ATOM 1572 O O . GLU A 1 204 ? 4.781 -20.781 32.406 1 20.77 204 GLU A O 1
ATOM 1577 N N . PHE A 1 205 ? 3.494 -21.609 30.812 1 21.45 205 PHE A N 1
ATOM 1578 C CA . PHE A 1 205 ? 2.459 -20.641 30.438 1 21.45 205 PHE A CA 1
ATOM 1579 C C . PHE A 1 205 ? 1.482 -20.438 31.594 1 21.45 205 PHE A C 1
ATOM 1581 O O . PHE A 1 205 ? 0.441 -21.094 31.656 1 21.45 205 PHE A O 1
ATOM 1588 N N . SER A 1 206 ? 2.041 -20.406 32.938 1 21.64 206 SER A N 1
ATOM 1589 C CA . SER A 1 206 ? 0.992 -20.344 33.938 1 21.64 206 SER A CA 1
ATOM 1590 C C . SER A 1 206 ? 0.076 -19.141 33.719 1 21.64 206 SER A C 1
ATOM 1592 O O . SER A 1 206 ? 0.54 -18.062 33.344 1 21.64 206 SER A O 1
ATOM 1594 N N . SER A 1 207 ? -1.256 -19.312 33.531 1 22.83 207 SER A N 1
ATOM 1595 C CA . SER A 1 207 ? -2.555 -18.703 33.312 1 22.83 207 SER A CA 1
ATOM 1596 C C . SER A 1 207 ? -2.842 -17.609 34.312 1 22.83 207 SER A C 1
ATOM 1598 O O . SER A 1 207 ? -3.84 -16.891 34.219 1 22.83 207 SER A O 1
ATOM 1600 N N . GLU A 1 208 ? -2.383 -17.766 35.594 1 22.58 208 GLU A N 1
ATOM 1601 C CA . GLU A 1 208 ? -3.16 -17.141 36.656 1 22.58 208 GLU A CA 1
ATOM 1602 C C . GLU A 1 208 ? -3.123 -15.617 36.562 1 22.58 208 GLU A C 1
ATOM 1604 O O . GLU A 1 208 ? -4.16 -14.953 36.656 1 22.58 208 GLU A O 1
ATOM 1609 N N . ASN A 1 209 ? -2.1 -14.992 37.25 1 21.41 209 ASN A N 1
ATOM 1610 C CA . ASN A 1 209 ? -2.152 -13.664 37.844 1 21.41 209 ASN A CA 1
ATOM 1611 C C . ASN A 1 209 ? -2.117 -12.57 36.781 1 21.41 209 ASN A C 1
ATOM 1613 O O . ASN A 1 209 ? -1.041 -12.172 36.312 1 21.41 209 ASN A O 1
ATOM 1617 N N . PHE A 1 210 ? -3.051 -12.508 35.906 1 23.45 210 PHE A N 1
ATOM 1618 C CA . PHE A 1 210 ? -3.357 -11.547 34.844 1 23.45 210 PHE A CA 1
ATOM 1619 C C . PHE A 1 210 ? -3.527 -10.141 35.406 1 23.45 210 PHE A C 1
ATOM 1621 O O . PHE A 1 210 ? -4.547 -9.492 35.188 1 23.45 210 PHE A O 1
ATOM 1628 N N . GLY A 1 211 ? -3.186 -9.891 36.719 1 22.22 211 GLY A N 1
ATOM 1629 C CA . GLY A 1 211 ? -3.471 -8.57 37.25 1 22.22 211 GLY A CA 1
ATOM 1630 C C . GLY A 1 211 ? -3.01 -7.445 36.344 1 22.22 211 GLY A C 1
ATOM 1631 O O . GLY A 1 211 ? -2.262 -7.676 35.406 1 22.22 211 GLY A O 1
ATOM 1632 N N . SER A 1 212 ? -3.561 -6.105 36.719 1 24.98 212 SER A N 1
ATOM 1633 C CA . SER A 1 212 ? -3.814 -4.777 36.188 1 24.98 212 SER A CA 1
ATOM 1634 C C . SER A 1 212 ? -2.514 -4.078 35.812 1 24.98 212 SER A C 1
ATOM 1636 O O . SER A 1 212 ? -2.211 -2.998 36.312 1 24.98 212 SER A O 1
ATOM 1638 N N . ALA A 1 213 ? -1.412 -4.664 35.781 1 24.58 213 ALA A N 1
ATOM 1639 C CA . ALA A 1 213 ? -0.301 -3.717 35.719 1 24.58 213 ALA A CA 1
ATOM 1640 C C . ALA A 1 213 ? -0.372 -2.84 34.5 1 24.58 213 ALA A C 1
ATOM 1642 O O . ALA A 1 213 ? -0.162 -3.32 33.375 1 24.58 213 ALA A O 1
ATOM 1643 N N . LEU A 1 214 ? -1.302 -1.763 34.375 1 25.33 214 LEU A N 1
ATOM 1644 C CA . LEU A 1 214 ? -1.369 -0.577 33.531 1 25.33 214 LEU A CA 1
ATOM 1645 C C . LEU A 1 214 ? 0.015 0.033 33.344 1 25.33 214 LEU A C 1
ATOM 1647 O O . LEU A 1 214 ? 0.493 0.78 34.188 1 25.33 214 LEU A O 1
ATOM 1651 N N . ARG A 1 215 ? 1.012 -0.759 33.062 1 25.83 215 ARG A N 1
ATOM 1652 C CA . ARG A 1 215 ? 2.311 -0.106 32.938 1 25.83 215 ARG A CA 1
ATOM 1653 C C . ARG A 1 215 ? 2.223 1.104 32 1 25.83 215 ARG A C 1
ATOM 1655 O O . ARG A 1 215 ? 1.47 1.094 31.031 1 25.83 215 ARG A O 1
ATOM 1662 N N . LYS A 1 216 ? 2.691 2.324 32.438 1 27.95 216 LYS A N 1
ATOM 1663 C CA . LYS A 1 216 ? 2.887 3.668 31.906 1 27.95 216 LYS A CA 1
ATOM 1664 C C . LYS A 1 216 ? 3.523 3.621 30.531 1 27.95 216 LYS A C 1
ATOM 1666 O O . LYS A 1 216 ? 4.633 3.105 30.359 1 27.95 216 LYS A O 1
ATOM 1671 N N . SER A 1 217 ? 2.756 3.373 29.516 1 30.58 217 SER A N 1
ATOM 1672 C CA . SER A 1 217 ? 3.104 3.42 28.109 1 30.58 217 SER A CA 1
ATOM 1673 C C . SER A 1 217 ? 3.893 4.684 27.766 1 30.58 217 SER A C 1
ATOM 1675 O O . SER A 1 217 ? 3.355 5.793 27.828 1 30.58 217 SER A O 1
ATOM 1677 N N . SER A 1 218 ? 5.148 4.793 28.172 1 27.59 218 SER A N 1
ATOM 1678 C CA . SER A 1 218 ? 6.039 5.922 27.922 1 27.59 218 SER A CA 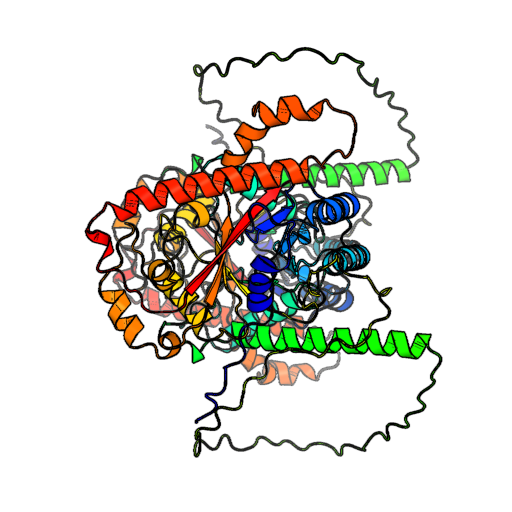1
ATOM 1679 C C . SER A 1 218 ? 6.117 6.238 26.438 1 27.59 218 SER A C 1
ATOM 1681 O O . SER A 1 218 ? 6.051 5.336 25.594 1 27.59 218 SER A O 1
ATOM 1683 N N . THR A 1 219 ? 5.578 7.395 26.078 1 34 219 THR A N 1
ATOM 1684 C CA . THR A 1 219 ? 5.812 8.055 24.797 1 34 219 THR A CA 1
ATOM 1685 C C . THR A 1 219 ? 7.273 7.914 24.375 1 34 219 THR A C 1
ATOM 1687 O O . THR A 1 219 ? 8.18 8.055 25.203 1 34 219 THR A O 1
ATOM 1690 N N . ILE A 1 220 ? 7.484 7.32 23.344 1 40.69 220 ILE A N 1
ATOM 1691 C CA . ILE A 1 220 ? 8.828 7.129 22.828 1 40.69 220 ILE A CA 1
ATOM 1692 C C . ILE A 1 220 ? 9.531 8.477 22.688 1 40.69 220 ILE A C 1
ATOM 1694 O O . ILE A 1 220 ? 9.188 9.281 21.828 1 40.69 220 ILE A O 1
ATOM 1698 N N . SER A 1 221 ? 9.516 9.328 23.719 1 34.59 221 SER A N 1
ATOM 1699 C CA . SER A 1 221 ? 10.297 10.547 23.562 1 34.59 221 SER A CA 1
ATOM 1700 C C . SER A 1 221 ? 11.781 10.281 23.797 1 34.59 221 SER A C 1
ATOM 1702 O O . SER A 1 221 ? 12.172 9.852 24.891 1 34.59 221 SER A O 1
ATOM 1704 N N . VAL A 1 222 ? 12.422 9.75 22.938 1 33.53 222 VAL A N 1
ATOM 1705 C CA . VAL A 1 222 ? 13.859 9.688 23.141 1 33.53 222 VAL A CA 1
ATOM 1706 C C . VAL A 1 222 ? 14.438 11.109 23.203 1 33.53 222 VAL A C 1
ATOM 1708 O O . VAL A 1 222 ? 14.102 11.953 22.375 1 33.53 222 VAL A O 1
ATOM 1711 N N . THR A 1 223 ? 14.844 11.539 24.359 1 31.73 223 THR A N 1
ATOM 1712 C CA . THR A 1 223 ? 15.609 12.758 24.594 1 31.73 223 THR A CA 1
ATOM 1713 C C . THR A 1 223 ? 16.672 12.945 23.516 1 31.73 223 THR A C 1
ATOM 1715 O O . THR A 1 223 ? 17.344 11.992 23.125 1 31.73 223 THR A O 1
ATOM 1718 N N . GLU A 1 224 ? 16.641 14.07 22.828 1 33.91 224 GLU A N 1
ATOM 1719 C CA . GLU A 1 224 ? 17.391 14.672 21.719 1 33.91 224 GLU A CA 1
ATOM 1720 C C . GLU A 1 224 ? 18.891 14.57 21.953 1 33.91 224 GLU A C 1
ATOM 1722 O O . GLU A 1 224 ? 19.422 15.148 22.906 1 33.91 224 GLU A O 1
ATOM 1727 N N . SER A 1 225 ? 19.438 13.453 21.938 1 31.44 225 SER A N 1
ATOM 1728 C CA . SER A 1 225 ? 20.891 13.57 22 1 31.44 225 SER A CA 1
ATOM 1729 C C . SER A 1 225 ? 21.422 14.508 20.906 1 31.44 225 SER A C 1
ATOM 1731 O O . SER A 1 225 ? 20.766 14.68 19.859 1 31.44 225 SER A O 1
ATOM 1733 N N . VAL A 1 226 ? 22.484 15.328 21.094 1 33.59 226 VAL A N 1
ATOM 1734 C CA . VAL A 1 226 ? 23.281 16.359 20.422 1 33.59 226 VAL A CA 1
ATOM 1735 C C . VAL A 1 226 ? 23.812 15.805 19.109 1 33.59 226 VAL A C 1
ATOM 1737 O O . VAL A 1 226 ? 24.703 14.938 19.094 1 33.59 226 VAL A O 1
ATOM 1740 N N . THR A 1 227 ? 23.156 15.172 18.266 1 37.03 227 THR A N 1
ATOM 1741 C CA . THR A 1 227 ? 23.75 14.766 17 1 37.03 227 THR A CA 1
ATOM 1742 C C . THR A 1 227 ? 24.469 15.938 16.328 1 37.03 227 THR A C 1
ATOM 1744 O O . THR A 1 227 ? 24.047 17.094 16.484 1 37.03 227 THR A O 1
ATOM 1747 N N . LEU A 1 228 ? 25.703 15.648 15.789 1 38.56 228 LEU A N 1
ATOM 1748 C CA . LEU A 1 228 ? 26.672 16.469 15.07 1 38.56 228 LEU A CA 1
ATOM 1749 C C . LEU A 1 228 ? 26 17.188 13.898 1 38.56 228 LEU A C 1
ATOM 1751 O O . LEU A 1 228 ? 26.453 17.047 12.75 1 38.56 228 LEU A O 1
ATOM 1755 N N . GLN A 1 229 ? 24.703 16.938 13.648 1 45.91 229 GLN A N 1
ATOM 1756 C CA . GLN A 1 229 ? 24.328 17.828 12.555 1 45.91 229 GLN A CA 1
ATOM 1757 C C . GLN A 1 229 ? 24.656 19.281 12.891 1 45.91 229 GLN A C 1
ATOM 1759 O O . GLN A 1 229 ? 24.609 19.688 14.055 1 45.91 229 GLN A O 1
ATOM 1764 N N . PRO A 1 230 ? 25.422 19.953 11.969 1 48.91 230 PRO A N 1
ATOM 1765 C CA . PRO A 1 230 ? 25.641 21.359 12.281 1 48.91 230 PRO A CA 1
ATOM 1766 C C . PRO A 1 230 ? 24.453 22.016 12.977 1 48.91 230 PRO A C 1
ATOM 1768 O O . PRO A 1 230 ? 23.312 21.609 12.734 1 48.91 230 PRO A O 1
ATOM 1771 N N . HIS A 1 231 ? 24.641 22.406 14.203 1 62.38 231 HIS A N 1
ATOM 1772 C CA . HIS A 1 231 ? 23.672 23.188 14.945 1 62.38 231 HIS A CA 1
ATOM 1773 C C . HIS A 1 231 ? 22.859 24.078 14.008 1 62.38 231 HIS A C 1
ATOM 1775 O O . HIS A 1 231 ? 23.422 24.906 13.297 1 62.38 231 HIS A O 1
ATOM 1781 N N . VAL A 1 232 ? 21.797 23.422 13.477 1 77.12 232 VAL A N 1
ATOM 1782 C CA . VAL A 1 232 ? 20.922 24.25 12.656 1 77.12 232 VAL A CA 1
ATOM 1783 C C . VAL A 1 232 ? 20.078 25.156 13.562 1 77.12 232 VAL A C 1
ATOM 1785 O O . VAL A 1 232 ? 19.438 24.672 14.5 1 77.12 232 VAL A O 1
ATOM 1788 N N . GLU A 1 233 ? 20.281 26.391 13.461 1 79.94 233 GLU A N 1
ATOM 1789 C CA . GLU A 1 233 ? 19.453 27.344 14.203 1 79.94 233 GLU A CA 1
ATOM 1790 C C . GLU A 1 233 ? 18.062 27.453 13.602 1 79.94 233 GLU A C 1
ATOM 1792 O O . GLU A 1 233 ? 17.906 27.844 12.445 1 79.94 233 GLU A O 1
ATOM 1797 N N . PRO A 1 234 ? 17.109 27.062 14.344 1 84.25 234 PRO A N 1
ATOM 1798 C CA . PRO A 1 234 ? 15.75 27.188 13.82 1 84.25 234 PRO A CA 1
ATOM 1799 C C . PRO A 1 234 ? 15.359 28.641 13.547 1 84.25 234 PRO A C 1
ATOM 1801 O O . PRO A 1 234 ? 16.016 29.562 14.047 1 84.25 234 PRO A O 1
ATOM 1804 N N . ASP A 1 235 ? 14.414 28.781 12.672 1 87 235 ASP A N 1
ATOM 1805 C CA . ASP A 1 235 ? 13.852 30.109 12.445 1 87 235 ASP A CA 1
ATOM 1806 C C . ASP A 1 235 ? 13.367 30.719 13.75 1 87 235 ASP A C 1
ATOM 1808 O O . ASP A 1 235 ? 12.984 30.016 14.68 1 87 235 ASP A O 1
ATOM 1812 N N . GLU A 1 236 ? 13.438 31.922 13.859 1 85.25 236 GLU A N 1
ATOM 1813 C CA . GLU A 1 236 ? 13.102 32.656 15.078 1 85.25 236 GLU A CA 1
ATOM 1814 C C . GLU A 1 236 ? 11.68 32.344 15.531 1 85.25 236 GLU A C 1
ATOM 1816 O O . GLU A 1 236 ? 10.742 32.438 14.742 1 85.25 236 GLU A O 1
ATOM 1821 N N . GLY A 1 237 ? 11.602 31.922 16.75 1 89.56 237 GLY A N 1
ATOM 1822 C CA . GLY A 1 237 ? 10.297 31.734 17.375 1 89.56 237 GLY A CA 1
ATOM 1823 C C . GLY A 1 237 ? 9.688 30.391 17.078 1 89.56 237 GLY A C 1
ATOM 1824 O O . GLY A 1 237 ? 8.641 30.031 17.641 1 89.56 237 GLY A O 1
ATOM 1825 N N . VAL A 1 238 ? 10.266 29.641 16.234 1 93.12 238 VAL A N 1
ATOM 1826 C CA . VAL A 1 238 ? 9.711 28.344 15.875 1 93.12 238 VAL A CA 1
ATOM 1827 C C . VAL A 1 238 ? 10.391 27.25 16.688 1 93.12 238 VAL A C 1
ATOM 1829 O O . VAL A 1 238 ? 11.625 27.141 16.703 1 93.12 238 VAL A O 1
ATOM 1832 N N . PRO A 1 239 ? 9.617 26.531 17.375 1 92.94 239 PRO A N 1
ATOM 1833 C CA . PRO A 1 239 ? 10.219 25.453 18.156 1 92.94 239 PRO A CA 1
ATOM 1834 C C . PRO A 1 239 ? 10.852 24.375 17.281 1 92.94 239 PRO A C 1
ATOM 1836 O O . PRO A 1 239 ? 10.445 24.188 16.141 1 92.94 239 PRO A O 1
ATOM 1839 N N . SER A 1 240 ? 11.781 23.656 17.875 1 93.06 240 SER A N 1
ATOM 1840 C CA . SER A 1 240 ? 12.422 22.562 17.172 1 93.06 240 SER A CA 1
ATOM 1841 C C . SER A 1 240 ? 11.445 21.406 16.953 1 93.06 240 SER A C 1
ATOM 1843 O O . SER A 1 240 ? 10.672 21.062 17.859 1 93.06 240 SER A O 1
ATOM 1845 N N . PRO A 1 241 ? 11.461 20.844 15.789 1 95.5 241 PRO A N 1
ATOM 1846 C CA . PRO A 1 241 ? 10.555 19.734 15.539 1 95.5 241 PRO A CA 1
ATOM 1847 C C . PRO A 1 241 ? 10.961 18.453 16.281 1 95.5 241 PRO A C 1
ATOM 1849 O O . PRO A 1 241 ? 12.148 18.266 16.578 1 95.5 241 PRO A O 1
ATOM 1852 N N . PRO A 1 242 ? 10.023 17.672 16.625 1 94.06 242 PRO A N 1
ATOM 1853 C CA . PRO A 1 242 ? 10.312 16.406 17.297 1 94.06 242 PRO A CA 1
ATOM 1854 C C . PRO A 1 242 ? 10.828 15.328 16.344 1 94.06 242 PRO A C 1
ATOM 1856 O O . PRO A 1 242 ? 10.125 14.352 16.078 1 94.06 242 PRO A O 1
ATOM 1859 N N . LEU A 1 243 ? 12.031 15.391 16 1 90.12 243 LEU A N 1
ATOM 1860 C CA . LEU A 1 243 ? 12.609 14.57 14.945 1 90.12 243 LEU A CA 1
ATOM 1861 C C . LEU A 1 243 ? 12.719 13.117 15.383 1 90.12 243 LEU A C 1
ATOM 1863 O O . LEU A 1 243 ? 12.844 12.219 14.547 1 90.12 243 LEU A O 1
ATOM 1867 N N . LEU A 1 244 ? 12.703 12.852 16.656 1 92.19 244 LEU A N 1
ATOM 1868 C CA . LEU A 1 244 ? 12.852 11.492 17.156 1 92.19 244 LEU A CA 1
ATOM 1869 C C . LEU A 1 244 ? 11.508 10.914 17.578 1 92.19 244 LEU A C 1
ATOM 1871 O O . LEU A 1 244 ? 11.461 9.891 18.266 1 92.19 244 LEU A O 1
ATOM 1875 N N . SER A 1 245 ? 10.492 11.633 17.266 1 95.56 245 SER A N 1
ATOM 1876 C CA . SER A 1 245 ? 9.141 11.117 17.5 1 95.56 245 SER A CA 1
ATOM 1877 C C . SER A 1 245 ? 8.578 10.453 16.25 1 95.56 245 SER A C 1
ATOM 1879 O O . SER A 1 245 ? 8.914 10.836 15.133 1 95.56 245 SER A O 1
ATOM 1881 N N . ARG A 1 246 ? 7.828 9.398 16.562 1 97.88 246 ARG A N 1
ATOM 1882 C CA . ARG A 1 246 ? 7.172 8.68 15.477 1 97.88 246 ARG A CA 1
ATOM 1883 C C . ARG A 1 246 ? 5.676 8.539 15.742 1 97.88 246 ARG A C 1
ATOM 1885 O O . ARG A 1 246 ? 5.25 8.445 16.891 1 97.88 246 ARG A O 1
ATOM 1892 N N . GLY A 1 247 ? 4.957 8.555 14.672 1 97.88 247 GLY A N 1
ATOM 1893 C CA . GLY A 1 247 ? 3.518 8.367 14.766 1 97.88 247 GLY A CA 1
ATOM 1894 C C . GLY A 1 247 ? 2.904 7.828 13.484 1 97.88 247 GLY A C 1
ATOM 1895 O O . GLY A 1 247 ? 3.584 7.719 12.461 1 97.88 247 GLY A O 1
ATOM 1896 N N . LEU A 1 248 ? 1.629 7.469 13.617 1 97.88 248 LEU A N 1
ATOM 1897 C CA . LEU A 1 248 ? 0.897 6.887 12.492 1 97.88 248 LEU A CA 1
ATOM 1898 C C . LEU A 1 248 ? -0.261 7.785 12.078 1 97.88 248 LEU A C 1
ATOM 1900 O O . LEU A 1 248 ? -0.954 8.352 12.93 1 97.88 248 LEU A O 1
ATOM 1904 N N . ALA A 1 249 ? -0.395 7.984 10.836 1 98.12 249 ALA A N 1
ATOM 1905 C CA . ALA A 1 249 ? -1.629 8.492 10.242 1 98.12 249 ALA A CA 1
ATOM 1906 C C . ALA A 1 249 ? -2.449 7.363 9.625 1 98.12 249 ALA A C 1
ATOM 1908 O O . ALA A 1 249 ? -2.045 6.77 8.625 1 98.12 249 ALA A O 1
ATOM 1909 N N . LEU A 1 250 ? -3.598 7.082 10.18 1 97.19 250 LEU A N 1
ATOM 1910 C CA . LEU A 1 250 ? -4.441 6.012 9.656 1 97.19 250 LEU A CA 1
ATOM 1911 C C . LEU A 1 250 ? -5.277 6.508 8.477 1 97.19 250 LEU A C 1
ATOM 1913 O O . LEU A 1 250 ? -5.852 7.602 8.539 1 97.19 250 LEU A O 1
ATOM 1917 N N . CYS A 1 251 ? -5.277 5.707 7.453 1 95.25 251 CYS A N 1
ATOM 1918 C CA . CYS A 1 251 ? -6.156 6.031 6.332 1 95.25 251 CYS A CA 1
ATOM 1919 C C . CYS A 1 251 ? -7.621 5.941 6.746 1 95.25 251 CYS A C 1
ATOM 1921 O O . CYS A 1 251 ? -8.055 4.922 7.277 1 95.25 251 CYS A O 1
ATOM 1923 N N . LEU A 1 252 ? -8.352 6.98 6.512 1 93.25 252 LEU A N 1
ATOM 1924 C CA . LEU A 1 252 ? -9.773 7.008 6.809 1 93.25 252 LEU A CA 1
ATOM 1925 C C . LEU A 1 252 ? -10.602 6.828 5.539 1 93.25 252 LEU A C 1
ATOM 1927 O O . LEU A 1 252 ? -10.609 7.707 4.672 1 93.25 252 LEU A O 1
ATOM 1931 N N . PRO A 1 253 ? -11.305 5.684 5.473 1 89.56 253 PRO A N 1
ATOM 1932 C CA . PRO A 1 253 ? -12.133 5.492 4.277 1 89.56 253 PRO A CA 1
ATOM 1933 C C . PRO A 1 253 ? -13.211 6.562 4.129 1 89.56 253 PRO A C 1
ATOM 1935 O O . PRO A 1 253 ? -13.703 7.09 5.129 1 89.56 253 PRO A O 1
ATOM 1938 N N . SER A 1 254 ? -13.539 6.766 2.885 1 83.44 254 SER A N 1
ATOM 1939 C CA . SER A 1 254 ? -14.633 7.691 2.617 1 83.44 254 SER A CA 1
ATOM 1940 C C . SER A 1 254 ? -15.953 7.156 3.156 1 83.44 254 SER A C 1
ATOM 1942 O O . SER A 1 254 ? -16.156 5.945 3.215 1 83.44 254 SER A O 1
ATOM 1944 N N . ALA A 1 255 ? -16.781 8.094 3.506 1 76.94 255 ALA A N 1
ATOM 1945 C CA . ALA A 1 255 ? -18.109 7.699 3.979 1 76.94 255 ALA A CA 1
ATOM 1946 C C . ALA A 1 255 ? -19.047 7.406 2.809 1 76.94 255 ALA A C 1
ATOM 1948 O O . ALA A 1 255 ? -19.984 6.617 2.939 1 76.94 255 ALA A O 1
ATOM 1949 N N . ILE A 1 256 ? -18.688 8.039 1.718 1 72.06 256 ILE A N 1
ATOM 1950 C CA . ILE A 1 256 ? -19.594 7.93 0.576 1 72.06 256 ILE A CA 1
ATOM 1951 C C . ILE A 1 256 ? -18.891 7.18 -0.559 1 72.06 256 ILE A C 1
ATOM 1953 O O . ILE A 1 256 ? -17.719 7.422 -0.841 1 72.06 256 ILE A O 1
ATOM 1957 N N . ASP A 1 257 ? -19.656 6.289 -1.211 1 70.69 257 ASP A N 1
ATOM 1958 C CA . ASP A 1 257 ? -19.188 5.57 -2.391 1 70.69 257 ASP A CA 1
ATOM 1959 C C . ASP A 1 257 ? -17.828 4.922 -2.133 1 70.69 257 ASP A C 1
ATOM 1961 O O . ASP A 1 257 ? -16.906 5.027 -2.957 1 70.69 257 ASP A O 1
ATOM 1965 N N . SER A 1 258 ? -17.766 4.34 -0.947 1 79.19 258 SER A N 1
ATOM 1966 C CA . SER A 1 258 ? -16.5 3.768 -0.527 1 79.19 258 SER A CA 1
ATOM 1967 C C . SER A 1 258 ? -16.438 2.273 -0.832 1 79.19 258 SER A C 1
ATOM 1969 O O . SER A 1 258 ? -17.469 1.614 -0.945 1 79.19 258 SER A O 1
ATOM 1971 N N . ALA A 1 259 ? -15.211 1.829 -1.109 1 89.19 259 ALA A N 1
ATOM 1972 C CA . ALA A 1 259 ? -14.945 0.399 -1.232 1 89.19 259 ALA A CA 1
ATOM 1973 C C . ALA A 1 259 ? -15.07 -0.301 0.117 1 89.19 259 ALA A C 1
ATOM 1975 O O . ALA A 1 259 ? -15.148 -1.53 0.181 1 89.19 259 ALA A O 1
ATOM 1976 N N . PHE A 1 260 ? -15.164 0.445 1.168 1 89.88 260 PHE A N 1
ATOM 1977 C CA . PHE A 1 260 ? -15.055 -0.11 2.512 1 89.88 260 PHE A CA 1
ATOM 1978 C C . PHE A 1 260 ? -16.422 -0.146 3.195 1 89.88 260 PHE A C 1
ATOM 1980 O O . PHE A 1 260 ? -17.312 0.634 2.855 1 89.88 260 PHE A O 1
ATOM 1987 N N . THR A 1 261 ? -16.547 -1.006 4.137 1 87.19 261 THR A N 1
ATOM 1988 C CA . THR A 1 261 ? -17.766 -1.086 4.949 1 87.19 261 THR A CA 1
ATOM 1989 C C . THR A 1 261 ? -17.766 0.011 6.008 1 87.19 261 THR A C 1
ATOM 1991 O O . THR A 1 261 ? -16.719 0.49 6.43 1 87.19 261 THR A O 1
ATOM 1994 N N . PRO A 1 262 ? -18.969 0.397 6.41 1 85.5 262 PRO A N 1
ATOM 1995 C CA . PRO A 1 262 ? -19.047 1.354 7.516 1 85.5 262 PRO A CA 1
ATOM 1996 C C . PRO A 1 262 ? -18.391 0.832 8.797 1 85.5 262 PRO A C 1
ATOM 1998 O O . PRO A 1 262 ? -17.828 1.612 9.57 1 85.5 262 PRO A O 1
ATOM 2001 N N . GLU A 1 263 ? -18.422 -0.472 9 1 84.75 263 GLU A N 1
ATOM 2002 C CA . GLU A 1 263 ? -17.812 -1.075 10.188 1 84.75 263 GLU A CA 1
ATOM 2003 C C . GLU A 1 263 ? -16.297 -0.871 10.195 1 84.75 263 GLU A C 1
ATOM 2005 O O . GLU A 1 263 ? -15.711 -0.621 11.25 1 84.75 263 GLU A O 1
ATOM 2010 N N . PHE A 1 264 ? -15.727 -1.012 9.047 1 90.12 264 PHE A N 1
ATOM 2011 C CA . PHE A 1 264 ? -14.281 -0.809 8.961 1 90.12 264 PHE A CA 1
ATOM 2012 C C . PHE A 1 264 ? -13.922 0.641 9.258 1 90.12 264 PHE A C 1
ATOM 2014 O O . PHE A 1 264 ? -12.922 0.912 9.922 1 90.12 264 PHE A O 1
ATOM 2021 N N . ARG A 1 265 ? -14.719 1.569 8.727 1 89.5 265 ARG A N 1
ATOM 2022 C CA . ARG A 1 265 ? -14.508 2.984 9.008 1 89.5 265 ARG A CA 1
ATOM 2023 C C . ARG A 1 265 ? -14.594 3.268 10.5 1 89.5 265 ARG A C 1
ATOM 2025 O O . ARG A 1 265 ? -13.75 3.971 11.062 1 89.5 265 ARG A O 1
ATOM 2032 N N . GLN A 1 266 ? -15.594 2.723 11.117 1 86.62 266 GLN A N 1
ATOM 2033 C CA . GLN A 1 266 ? -15.766 2.877 12.562 1 86.62 266 GLN A CA 1
ATOM 2034 C C . GLN A 1 266 ? -14.602 2.246 13.32 1 86.62 266 GLN A C 1
ATOM 2036 O O . GLN A 1 266 ? -14.086 2.836 14.266 1 86.62 266 GLN A O 1
ATOM 2041 N N . SER A 1 267 ? -14.219 1.099 12.891 1 89 267 SER A N 1
ATOM 2042 C CA . SER A 1 267 ? -13.102 0.406 13.531 1 89 267 SER A CA 1
ATOM 2043 C C . SER A 1 267 ? -11.812 1.206 13.406 1 89 267 SER A C 1
ATOM 2045 O O . SER A 1 267 ? -10.977 1.187 14.312 1 89 267 SER A O 1
ATOM 2047 N N . THR A 1 268 ? -11.617 1.889 12.297 1 92.19 268 THR A N 1
ATOM 2048 C CA . THR A 1 268 ? -10.445 2.73 12.086 1 92.19 268 THR A CA 1
ATOM 2049 C C . THR A 1 268 ? -10.375 3.844 13.125 1 92.19 268 THR A C 1
ATOM 2051 O O . THR A 1 268 ? -9.328 4.082 13.719 1 92.19 268 THR A O 1
ATOM 2054 N N . VAL A 1 269 ? -11.508 4.457 13.367 1 89.62 269 VAL A N 1
ATOM 2055 C CA . VAL A 1 269 ? -11.562 5.539 14.352 1 89.62 269 VAL A CA 1
ATOM 2056 C C . VAL A 1 269 ? -11.305 4.984 15.75 1 89.62 269 VAL A C 1
ATOM 2058 O O . VAL A 1 269 ? -10.562 5.578 16.531 1 89.62 269 VAL A O 1
ATOM 2061 N N . MET A 1 270 ? -11.844 3.838 16.031 1 88 270 MET A N 1
ATOM 2062 C CA . MET A 1 270 ? -11.656 3.232 17.344 1 88 270 MET A CA 1
ATOM 2063 C C . MET A 1 270 ? -10.195 2.822 17.562 1 88 270 MET A C 1
ATOM 2065 O O . MET A 1 270 ? -9.68 2.902 18.672 1 88 270 MET A O 1
ATOM 2069 N N . ALA A 1 271 ? -9.609 2.357 16.484 1 91.56 271 ALA A N 1
ATOM 2070 C CA . ALA A 1 271 ? -8.195 1.995 16.562 1 91.56 271 ALA A CA 1
ATOM 2071 C C . ALA A 1 271 ? -7.344 3.197 16.969 1 91.56 271 ALA A C 1
ATOM 2073 O O . ALA A 1 271 ? -6.41 3.066 17.75 1 91.56 271 ALA A O 1
ATOM 2074 N N . ALA A 1 272 ? -7.664 4.312 16.406 1 92.44 272 ALA A N 1
ATOM 2075 C CA . ALA A 1 272 ? -6.945 5.535 16.766 1 92.44 272 ALA A CA 1
ATOM 2076 C C . ALA A 1 272 ? -7.148 5.887 18.234 1 92.44 272 ALA A C 1
ATOM 2078 O O . ALA A 1 272 ? -6.191 6.219 18.938 1 92.44 272 ALA A O 1
ATOM 2079 N N . CYS A 1 273 ? -8.352 5.781 18.672 1 87.62 273 CYS A N 1
ATOM 2080 C CA . CYS A 1 273 ? -8.664 6.113 20.047 1 87.62 273 CYS A CA 1
ATOM 2081 C C . CYS A 1 273 ? -7.938 5.184 21.016 1 87.62 273 CYS A C 1
ATOM 2083 O O . CYS A 1 273 ? -7.441 5.625 22.047 1 87.62 273 CYS A O 1
ATOM 2085 N N . ALA A 1 274 ? -7.859 3.945 20.672 1 87.38 274 ALA A N 1
ATOM 2086 C CA . ALA A 1 274 ? -7.219 2.953 21.531 1 87.38 274 ALA A CA 1
ATOM 2087 C C . ALA A 1 274 ? -5.703 3.127 21.531 1 87.38 274 ALA A C 1
ATOM 2089 O O . ALA A 1 274 ? -5.016 2.594 22.406 1 87.38 274 ALA A O 1
ATOM 2090 N N . ASN A 1 275 ? -5.188 3.832 20.547 1 91.81 275 ASN A N 1
ATOM 2091 C CA . ASN A 1 275 ? -3.744 3.994 20.391 1 91.81 275 ASN A CA 1
ATOM 2092 C C . ASN A 1 275 ? -3.357 5.461 20.219 1 91.81 275 ASN A C 1
ATOM 2094 O O . ASN A 1 275 ? -2.527 5.797 19.375 1 91.81 275 ASN A O 1
ATOM 2098 N N . HIS A 1 276 ? -3.979 6.32 21.031 1 89.25 276 HIS A N 1
ATOM 2099 C CA . HIS A 1 276 ? -3.85 7.766 20.875 1 89.25 276 HIS A CA 1
ATOM 2100 C C . HIS A 1 276 ? -2.416 8.227 21.125 1 89.25 276 HIS A C 1
ATOM 2102 O O . HIS A 1 276 ? -2.021 9.305 20.688 1 89.25 276 HIS A O 1
ATOM 2108 N N . ASP A 1 277 ? -1.644 7.461 21.75 1 89.5 277 ASP A N 1
ATOM 2109 C CA . ASP A 1 277 ? -0.262 7.82 22.062 1 89.5 277 ASP A CA 1
ATOM 2110 C C . ASP A 1 277 ? 0.638 7.641 20.828 1 89.5 277 ASP A C 1
ATOM 2112 O O . ASP A 1 277 ? 1.735 8.195 20.781 1 89.5 277 ASP A O 1
ATOM 2116 N N . PHE A 1 278 ? 0.224 6.836 19.922 1 95.88 278 PHE A N 1
ATOM 2117 C CA . PHE A 1 278 ? 1.044 6.547 18.75 1 95.88 278 PHE A CA 1
ATOM 2118 C C . PHE A 1 278 ? 0.356 7.02 17.469 1 95.88 278 PHE A C 1
ATOM 2120 O O . PHE A 1 278 ? 1.018 7.457 16.531 1 95.88 278 PHE A O 1
ATOM 2127 N N . VAL A 1 279 ? -0.938 6.887 17.438 1 96.5 279 VAL A N 1
ATOM 2128 C CA . VAL A 1 279 ? -1.688 7.363 16.281 1 96.5 279 VAL A CA 1
ATOM 2129 C C . VAL A 1 279 ? -1.914 8.867 16.391 1 96.5 279 VAL A C 1
ATOM 2131 O O . VAL A 1 279 ? -2.561 9.336 17.328 1 96.5 279 VAL A O 1
ATOM 2134 N N . VAL A 1 280 ? -1.376 9.625 15.406 1 97.12 280 VAL A N 1
ATOM 2135 C CA . VAL A 1 280 ? -1.449 11.078 15.414 1 97.12 280 VAL A CA 1
ATOM 2136 C C . VAL A 1 280 ? -2.803 11.531 14.875 1 97.12 280 VAL A C 1
ATOM 2138 O O . VAL A 1 280 ? -3.344 12.555 15.305 1 97.12 280 VAL A O 1
ATOM 2141 N N . GLY A 1 281 ? -3.246 10.758 13.883 1 96.75 281 GLY A N 1
ATOM 2142 C CA . GLY A 1 281 ? -4.52 11.133 13.289 1 96.75 281 GLY A CA 1
ATOM 2143 C C . GLY A 1 281 ? -4.875 10.32 12.062 1 96.75 281 GLY A C 1
ATOM 2144 O O . GLY A 1 281 ? -4.555 9.133 11.984 1 96.75 281 GLY A O 1
ATOM 2145 N N . PHE A 1 282 ? -5.664 11.055 11.148 1 96.31 282 PHE A N 1
ATOM 2146 C CA . PHE A 1 282 ? -6.23 10.367 9.992 1 96.31 282 PHE A CA 1
ATOM 2147 C C . PHE A 1 282 ? -5.812 11.055 8.695 1 96.31 282 PHE A C 1
ATOM 2149 O O . PHE A 1 282 ? -5.641 12.281 8.664 1 96.31 282 PHE A O 1
ATOM 2156 N N . TYR A 1 283 ? -5.602 10.211 7.746 1 95.88 283 TYR A N 1
ATOM 2157 C CA . TYR A 1 283 ? -5.375 10.68 6.387 1 95.88 283 TYR A CA 1
ATOM 2158 C C . TYR A 1 283 ? -6.539 10.305 5.477 1 95.88 283 TYR A C 1
ATOM 2160 O O . TYR A 1 283 ? -7.016 9.164 5.508 1 95.88 283 TYR A O 1
ATOM 2168 N N . THR A 1 284 ? -7.055 11.281 4.688 1 90.94 284 THR A N 1
ATOM 2169 C CA . THR A 1 284 ? -8.148 10.984 3.768 1 90.94 284 THR A CA 1
ATOM 2170 C C . THR A 1 284 ? -8.039 11.836 2.504 1 90.94 284 THR A C 1
ATOM 2172 O O . THR A 1 284 ? -7.547 12.969 2.551 1 90.94 284 THR A O 1
ATOM 2175 N N . CYS A 1 285 ? -8.516 11.25 1.44 1 85.81 285 CYS A N 1
ATOM 2176 C CA . CYS A 1 285 ? -8.531 11.977 0.177 1 85.81 285 CYS A CA 1
ATOM 2177 C C . CYS A 1 285 ? -9.812 12.781 0.029 1 85.81 285 CYS A C 1
ATOM 2179 O O . CYS A 1 285 ? -9.977 13.539 -0.934 1 85.81 285 CYS A O 1
ATOM 2181 N N . GLU A 1 286 ? -10.656 12.664 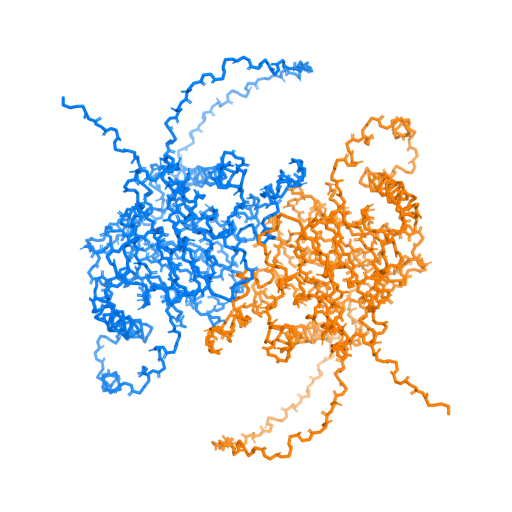0.979 1 84.25 286 GLU A N 1
ATOM 2182 C CA . GLU A 1 286 ? -11.852 13.492 0.982 1 84.25 286 GLU A CA 1
ATOM 2183 C C . GLU A 1 286 ? -11.523 14.93 1.38 1 84.25 286 GLU A C 1
ATOM 2185 O O . GLU A 1 286 ? -10.68 15.164 2.252 1 84.25 286 GLU A O 1
ATOM 2190 N N . PRO A 1 287 ? -12.219 15.828 0.739 1 88 287 PRO A N 1
ATOM 2191 C CA . PRO A 1 287 ? -11.938 17.234 1.065 1 88 287 PRO A CA 1
ATOM 2192 C C . PRO A 1 287 ? -12.633 17.688 2.352 1 88 287 PRO A C 1
ATOM 2194 O O . PRO A 1 287 ? -13.375 18.672 2.344 1 88 287 PRO A O 1
ATOM 2197 N N . LEU A 1 288 ? -12.25 17.125 3.41 1 88.38 288 LEU A N 1
ATOM 2198 C CA . LEU A 1 288 ? -12.945 17.344 4.672 1 88.38 288 LEU A CA 1
ATOM 2199 C C . LEU A 1 288 ? -12.57 18.703 5.273 1 88.38 288 LEU A C 1
ATOM 2201 O O . LEU A 1 288 ? -13.305 19.234 6.113 1 88.38 288 LEU A O 1
ATOM 2205 N N . PHE A 1 289 ? -11.453 19.234 4.887 1 91.56 289 PHE A N 1
ATOM 2206 C CA . PHE A 1 289 ? -11.109 20.562 5.379 1 91.56 289 PHE A CA 1
ATOM 2207 C C . PHE A 1 289 ? -12.141 21.594 4.922 1 91.56 289 PHE A C 1
ATOM 2209 O O . PHE A 1 289 ? -12.5 22.5 5.676 1 91.56 289 PHE A O 1
ATOM 2216 N N . THR A 1 290 ? -12.578 21.422 3.754 1 90.31 290 THR A N 1
ATOM 2217 C CA . THR A 1 290 ? -13.5 22.406 3.189 1 90.31 290 THR A CA 1
ATOM 2218 C C . THR A 1 290 ? -14.945 22.031 3.51 1 90.31 290 THR A C 1
ATOM 2220 O O . THR A 1 290 ? -15.805 22.906 3.629 1 90.31 290 THR A O 1
ATOM 2223 N N . THR A 1 291 ? -15.211 20.781 3.713 1 84.5 291 THR A N 1
ATOM 2224 C CA . THR A 1 291 ? -16.609 20.375 3.742 1 84.5 291 THR A CA 1
ATOM 2225 C C . THR A 1 291 ? -17.031 20.016 5.16 1 84.5 291 THR A C 1
ATOM 2227 O O . THR A 1 291 ? -18.234 20.062 5.484 1 84.5 291 THR A O 1
ATOM 2230 N N . TYR A 1 292 ? -16.078 19.609 5.91 1 80.19 292 TYR A N 1
ATOM 2231 C CA . TYR A 1 292 ? -16.422 19.203 7.27 1 80.19 292 TYR A CA 1
ATOM 2232 C C . TYR A 1 292 ? -16.25 20.359 8.25 1 80.19 292 TYR A C 1
ATOM 2234 O O . TYR A 1 292 ? -15.117 20.766 8.555 1 80.19 292 TYR A O 1
ATOM 2242 N N . THR A 1 293 ? -17.25 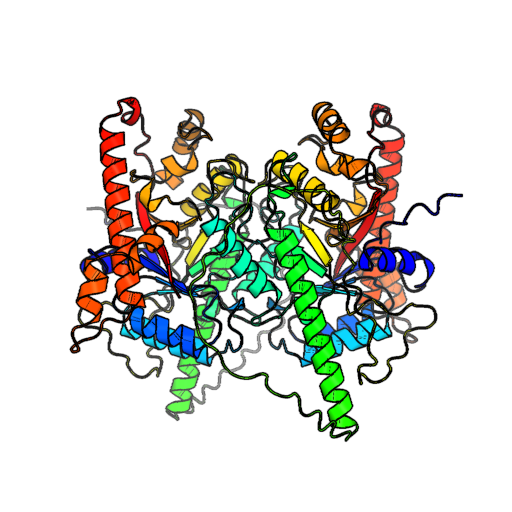20.828 8.766 1 74 293 THR A N 1
ATOM 2243 C CA . THR A 1 293 ? -17.203 22.047 9.57 1 74 293 THR A CA 1
ATOM 2244 C C . THR A 1 293 ? -17.391 21.719 11.047 1 74 293 THR A C 1
ATOM 2246 O O . THR A 1 293 ? -17.391 22.609 11.891 1 74 293 THR A O 1
ATOM 2249 N N . ARG A 1 294 ? -17.375 20.453 11.32 1 74.38 294 ARG A N 1
ATOM 2250 C CA . ARG A 1 294 ? -17.547 20.094 12.719 1 74.38 294 ARG A CA 1
ATOM 2251 C C . ARG A 1 294 ? -16.203 19.859 13.406 1 74.38 294 ARG A C 1
ATOM 2253 O O . ARG A 1 294 ? -15.164 19.797 12.742 1 74.38 294 ARG A O 1
ATOM 2260 N N . ASP A 1 295 ? -16.359 19.75 14.789 1 76.5 295 ASP A N 1
ATOM 2261 C CA . ASP A 1 295 ? -15.109 19.719 15.547 1 76.5 295 ASP A CA 1
ATOM 2262 C C . ASP A 1 295 ? -14.852 18.344 16.141 1 76.5 295 ASP A C 1
ATOM 2264 O O . ASP A 1 295 ? -13.789 18.094 16.719 1 76.5 295 ASP A O 1
ATOM 2268 N N . TYR A 1 296 ? -15.773 17.453 15.922 1 76.38 296 TYR A N 1
ATOM 2269 C CA . TYR A 1 296 ? -15.633 16.203 16.656 1 76.38 296 TYR A CA 1
ATOM 2270 C C . TYR A 1 296 ? -15.516 15.023 15.688 1 76.38 296 TYR A C 1
ATOM 2272 O O . TYR A 1 296 ? -16.188 14.992 14.656 1 76.38 296 TYR A O 1
ATOM 2280 N N . LEU A 1 297 ? -14.742 14.039 16.109 1 78.75 297 LEU A N 1
ATOM 2281 C CA . LEU A 1 297 ? -14.328 12.898 15.297 1 78.75 297 LEU A CA 1
ATOM 2282 C C . LEU A 1 297 ? -15.492 11.93 15.094 1 78.75 297 LEU A C 1
ATOM 2284 O O . LEU A 1 297 ? -15.594 11.297 14.039 1 78.75 297 LEU A O 1
ATOM 2288 N N . PHE A 1 298 ? -16.359 11.82 16 1 73.06 298 PHE A N 1
ATOM 2289 C CA . PHE A 1 298 ? -17.344 10.75 15.977 1 73.06 298 PHE A CA 1
ATOM 2290 C C . PHE A 1 298 ? -18.375 10.992 14.891 1 73.06 298 PHE A C 1
ATOM 2292 O O . PHE A 1 298 ? -18.969 10.039 14.359 1 73.06 298 PHE A O 1
ATOM 2299 N N . ASP A 1 299 ? -18.453 12.188 14.562 1 74.44 299 ASP A N 1
ATOM 2300 C CA . ASP A 1 299 ? -19.328 12.469 13.422 1 74.44 299 ASP A CA 1
ATOM 2301 C C . ASP A 1 299 ? -18.75 11.875 12.141 1 74.44 299 ASP A C 1
ATOM 2303 O O . ASP A 1 299 ? -19.5 11.422 11.266 1 74.44 299 ASP A O 1
ATOM 2307 N N . LEU A 1 300 ? -17.5 11.797 12.125 1 77.38 300 LEU A N 1
ATOM 2308 C CA . LEU A 1 300 ? -16.828 11.25 10.945 1 77.38 300 LEU A CA 1
ATOM 2309 C C . LEU A 1 300 ? -16.906 9.727 10.938 1 77.38 300 LEU A C 1
ATOM 2311 O O . LEU A 1 300 ? -16.922 9.109 9.867 1 77.38 300 LEU A O 1
ATOM 2315 N N . ALA A 1 301 ? -16.953 9.188 12.055 1 76 301 ALA A N 1
ATOM 2316 C CA . ALA A 1 301 ? -16.969 7.73 12.156 1 76 301 ALA A CA 1
ATOM 2317 C C . ALA A 1 301 ? -18.328 7.168 11.758 1 76 301 ALA A C 1
ATOM 2319 O O . ALA A 1 301 ? -18.406 6.16 11.047 1 76 301 ALA A O 1
ATOM 2320 N N . PHE A 1 302 ? -19.359 7.82 12.172 1 72.19 302 PHE A N 1
ATOM 2321 C CA . PHE A 1 302 ? -20.656 7.176 12.094 1 72.19 302 PHE A CA 1
ATOM 2322 C C . PHE A 1 302 ? -21.547 7.867 11.062 1 72.19 302 PHE A C 1
ATOM 2324 O O . PHE A 1 302 ? -22.75 7.648 11.023 1 72.19 302 PHE A O 1
ATOM 2331 N N . GLN A 1 303 ? -20.859 8.625 10.352 1 68.19 303 GLN A N 1
ATOM 2332 C CA . GLN A 1 303 ? -21.609 9.234 9.25 1 68.19 303 GLN A CA 1
ATOM 2333 C C . GLN A 1 303 ? -22.031 8.18 8.227 1 68.19 303 GLN A C 1
ATOM 2335 O O . GLN A 1 303 ? -21.281 7.258 7.93 1 68.19 303 GLN A O 1
ATOM 2340 N N . ASP A 1 304 ? -23.406 8.07 7.941 1 58.12 304 ASP A N 1
ATOM 2341 C CA . ASP A 1 304 ? -23.875 7.141 6.922 1 58.12 304 ASP A CA 1
ATOM 2342 C C . ASP A 1 304 ? -23.641 7.699 5.52 1 58.12 304 ASP A C 1
ATOM 2344 O O . ASP A 1 304 ? -23 8.75 5.359 1 58.12 304 ASP A O 1
ATOM 2348 N N . SER A 1 305 ? -23.938 6.77 4.48 1 53.38 305 SER A N 1
ATOM 2349 C CA . SER A 1 305 ? -23.703 7.059 3.07 1 53.38 305 SER A CA 1
ATOM 2350 C C . SER A 1 305 ? -24.406 8.336 2.637 1 53.38 305 SER A C 1
ATOM 2352 O O . SER A 1 305 ? -24.094 8.906 1.593 1 53.38 305 SER A O 1
ATOM 2354 N N . ASN A 1 306 ? -25.328 8.734 3.52 1 50.75 306 ASN A N 1
ATOM 2355 C CA . ASN A 1 306 ? -26.078 9.945 3.193 1 50.75 306 ASN A CA 1
ATOM 2356 C C . ASN A 1 306 ? -25.672 11.117 4.074 1 50.75 306 ASN A C 1
ATOM 2358 O O . ASN A 1 306 ? -26.297 12.172 4.051 1 50.75 306 ASN A O 1
ATOM 2362 N N . GLY A 1 307 ? -24.656 10.922 4.754 1 53.34 307 GLY A N 1
ATOM 2363 C CA . GLY A 1 307 ? -24.156 11.977 5.621 1 53.34 307 GLY A CA 1
ATOM 2364 C C . GLY A 1 307 ? -24.875 12.039 6.961 1 53.34 307 GLY A C 1
ATOM 2365 O O . GLY A 1 307 ? -24.656 12.961 7.742 1 53.34 307 GLY A O 1
ATOM 2366 N N . HIS A 1 308 ? -25.875 11.016 7.195 1 55.06 308 HIS A N 1
ATOM 2367 C CA . HIS A 1 308 ? -26.641 11.086 8.43 1 55.06 308 HIS A CA 1
ATOM 2368 C C . HIS A 1 308 ? -26.016 10.227 9.523 1 55.06 308 HIS A C 1
ATOM 2370 O O . HIS A 1 308 ? -25.375 9.211 9.227 1 55.06 308 HIS A O 1
ATOM 2376 N N . SER A 1 309 ? -25.844 10.719 10.68 1 54.56 309 SER A N 1
ATOM 2377 C CA . SER A 1 309 ? -25.281 10.008 11.828 1 54.56 309 SER A CA 1
ATOM 2378 C C . SER A 1 309 ? -26.328 9.133 12.5 1 54.56 309 SER A C 1
ATOM 2380 O O . SER A 1 309 ? -27.25 9.641 13.156 1 54.56 309 SER A O 1
ATOM 2382 N N . PRO A 1 310 ? -26.438 7.855 12.156 1 52.38 310 PRO A N 1
ATOM 2383 C CA . PRO A 1 310 ? -27.5 7.086 12.797 1 52.38 310 PRO A CA 1
ATOM 2384 C C . PRO A 1 310 ? -27.281 6.891 14.289 1 52.38 310 PRO A C 1
ATOM 2386 O O . PRO A 1 310 ? -26.156 7.039 14.773 1 52.38 310 PRO A O 1
ATOM 2389 N N . GLN A 1 311 ? -28.375 6.727 15.102 1 49.88 311 GLN A N 1
ATOM 2390 C CA . GLN A 1 311 ? -28.5 6.434 16.531 1 49.88 311 GLN A CA 1
ATOM 2391 C C . GLN A 1 311 ? -27.609 5.258 16.922 1 49.88 311 GLN A C 1
ATOM 2393 O O . GLN A 1 311 ? -27.062 5.223 18.031 1 49.88 311 GLN A O 1
ATOM 2398 N N . ILE A 1 312 ? -27.484 4.391 16.141 1 50.84 312 ILE A N 1
ATOM 2399 C CA . ILE A 1 312 ? -26.812 3.135 16.453 1 50.84 312 ILE A CA 1
ATOM 2400 C C . ILE A 1 312 ? -25.344 3.41 16.797 1 50.84 312 ILE A C 1
ATOM 2402 O O . ILE A 1 312 ? -24.797 2.805 17.719 1 50.84 312 ILE A O 1
ATOM 2406 N N . GLY A 1 313 ? -24.734 4.395 16.188 1 52.06 313 GLY A N 1
ATOM 2407 C CA . GLY A 1 313 ? -23.344 4.703 16.453 1 52.06 313 GLY A CA 1
ATOM 2408 C C . GLY A 1 313 ? -23.109 5.27 17.844 1 52.06 313 GLY A C 1
ATOM 2409 O O . GLY A 1 313 ? -22.094 4.973 18.484 1 52.06 313 GLY A O 1
ATOM 2410 N N . ARG A 1 314 ? -24.109 5.867 18.359 1 55.09 314 ARG A N 1
ATOM 2411 C CA . ARG A 1 314 ? -23.984 6.539 19.641 1 55.09 314 ARG A CA 1
ATOM 2412 C C . ARG A 1 314 ? 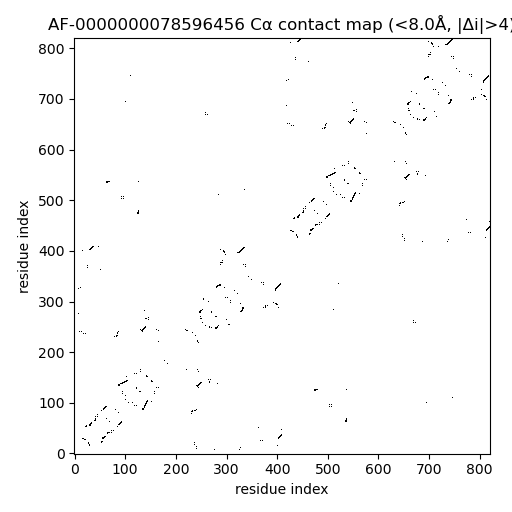-23.922 5.531 20.781 1 55.09 314 ARG A C 1
ATOM 2414 O O . ARG A 1 314 ? -23.125 5.68 21.719 1 55.09 314 ARG A O 1
ATOM 2421 N N . ASP A 1 315 ? -24.734 4.578 20.703 1 55.28 315 ASP A N 1
ATOM 2422 C CA . ASP A 1 315 ? -24.75 3.605 21.797 1 55.28 315 ASP A CA 1
ATOM 2423 C C . ASP A 1 315 ? -23.438 2.826 21.875 1 55.28 315 ASP A C 1
ATOM 2425 O O . ASP A 1 315 ? -22.938 2.541 22.953 1 55.28 315 ASP A O 1
ATOM 2429 N N . THR A 1 316 ? -22.969 2.572 20.719 1 56.81 316 THR A N 1
ATOM 2430 C CA . THR A 1 316 ? -21.719 1.842 20.703 1 56.81 316 THR A CA 1
ATOM 2431 C C . THR A 1 316 ? -20.578 2.713 21.234 1 56.81 316 THR A C 1
ATOM 2433 O O . THR A 1 316 ? -19.688 2.225 21.938 1 56.81 316 THR A O 1
ATOM 2436 N N . LEU A 1 317 ? -20.812 3.986 20.953 1 57 317 LEU A N 1
ATOM 2437 C CA . LEU A 1 317 ? -19.781 4.934 21.359 1 57 317 LEU A CA 1
ATOM 2438 C C . LEU A 1 317 ? -19.781 5.141 22.859 1 57 317 LEU A C 1
ATOM 2440 O O . LEU A 1 317 ? -18.719 5.266 23.484 1 57 317 LEU A O 1
ATOM 2444 N N . GLU A 1 318 ? -20.891 5.199 23.359 1 57.31 318 GLU A N 1
ATOM 2445 C CA . GLU A 1 318 ? -20.984 5.445 24.797 1 57.31 318 GLU A CA 1
ATOM 2446 C C . GLU A 1 318 ? -20.406 4.289 25.594 1 57.31 318 GLU A C 1
ATOM 2448 O O . GLU A 1 318 ? -19.938 4.477 26.719 1 57.31 318 GLU A O 1
ATOM 2453 N N . ALA A 1 319 ? -20.391 3.258 24.922 1 55.56 319 ALA A N 1
ATOM 2454 C CA . ALA A 1 319 ? -19.922 2.086 25.656 1 55.56 319 ALA A CA 1
ATOM 2455 C C . ALA A 1 319 ? -18.406 1.92 25.516 1 55.56 319 ALA A C 1
ATOM 2457 O O . ALA A 1 319 ? -17.797 1.08 26.188 1 55.56 319 ALA A O 1
ATOM 2458 N N . ILE A 1 320 ? -17.875 2.777 24.625 1 56.81 320 ILE A N 1
ATOM 2459 C CA . ILE A 1 320 ? -16.438 2.543 24.406 1 56.81 320 ILE A CA 1
ATOM 2460 C C . ILE A 1 320 ? -15.625 3.42 25.344 1 56.81 320 ILE A C 1
ATOM 2462 O O . ILE A 1 320 ? -15.719 4.648 25.297 1 56.81 320 ILE A O 1
ATOM 2466 N N . PRO A 1 321 ? -15.094 2.838 26.359 1 58.03 321 PRO A N 1
ATOM 2467 C CA . PRO A 1 321 ? -14.352 3.578 27.375 1 58.03 321 PRO A CA 1
ATOM 2468 C C . PRO A 1 321 ? -13.305 4.52 26.781 1 58.03 321 PRO A C 1
ATOM 2470 O O . PRO A 1 321 ? -12.82 5.422 27.469 1 58.03 321 PRO A O 1
ATOM 2473 N N . TYR A 1 322 ? -12.898 4.293 25.562 1 56.88 322 TYR A N 1
ATOM 2474 C CA . TYR A 1 322 ? -11.789 5.082 25.031 1 56.88 322 TYR A CA 1
ATOM 2475 C C . TYR A 1 322 ? -12.234 6.512 24.734 1 56.88 322 TYR A C 1
ATOM 2477 O O . TYR A 1 322 ? -11.398 7.391 24.5 1 56.88 322 TYR A O 1
ATOM 2485 N N . LEU A 1 323 ? -13.562 6.805 24.75 1 55.59 323 LEU A N 1
ATOM 2486 C CA . LEU A 1 323 ? -14.109 8.062 24.266 1 55.59 323 LEU A CA 1
ATOM 2487 C C . LEU A 1 323 ? -14.141 9.117 25.359 1 55.59 323 LEU A C 1
ATOM 2489 O O . LEU A 1 323 ? -14.422 10.289 25.094 1 55.59 323 LEU A O 1
ATOM 2493 N N . GLU A 1 324 ? -14.07 8.609 26.516 1 52.75 324 GLU A N 1
ATOM 2494 C CA . GLU A 1 324 ? -14.172 9.617 27.562 1 52.75 324 GLU A CA 1
ATOM 2495 C C . GLU A 1 324 ? -13.047 10.641 27.469 1 52.75 324 GLU A C 1
ATOM 2497 O O . GLU A 1 324 ? -13.195 11.781 27.906 1 52.75 324 GLU A O 1
ATOM 2502 N N . ASN A 1 325 ? -12 10.219 26.891 1 55.12 325 ASN A N 1
ATOM 2503 C CA . ASN A 1 325 ? -10.828 11.07 27.031 1 55.12 325 ASN A CA 1
ATOM 2504 C C . ASN A 1 325 ? -10.75 12.109 25.922 1 55.12 325 ASN A C 1
ATOM 2506 O O . ASN A 1 325 ? -11.102 11.828 24.766 1 55.12 325 ASN A O 1
ATOM 2510 N N . LYS A 1 326 ? -10.727 13.367 26.281 1 63.28 326 LYS A N 1
ATOM 2511 C CA . LYS A 1 326 ? -10.602 14.633 25.562 1 63.28 326 LYS A CA 1
ATOM 2512 C C . LYS A 1 326 ? -9.375 14.641 24.656 1 63.28 326 LYS A C 1
ATOM 2514 O O . LYS A 1 326 ? -8.648 15.633 24.594 1 63.28 326 LYS A O 1
ATOM 2519 N N . HIS A 1 327 ? -9.133 13.484 23.953 1 78.44 327 HIS A N 1
ATOM 2520 C CA . HIS A 1 327 ? -7.992 13.484 23.047 1 78.44 327 HIS A CA 1
ATOM 2521 C C . HIS A 1 327 ? -8.352 14.125 21.719 1 78.44 327 HIS A C 1
ATOM 2523 O O . HIS A 1 327 ? -9.531 14.367 21.438 1 78.44 327 HIS A O 1
ATOM 2529 N N . SER A 1 328 ? -7.332 14.641 21.078 1 89.19 328 SER A N 1
ATOM 2530 C CA . SER A 1 328 ? -7.48 15.203 19.734 1 89.19 328 SER A CA 1
ATOM 2531 C C . SER A 1 328 ? -6.719 14.383 18.703 1 89.19 328 SER A C 1
ATOM 2533 O O . SER A 1 328 ? -5.797 13.641 19.047 1 89.19 328 SER A O 1
ATOM 2535 N N . PHE A 1 329 ? -7.234 14.414 17.531 1 93.56 329 PHE A N 1
ATOM 2536 C CA . PHE A 1 329 ? -6.551 13.766 16.406 1 93.56 329 PHE A CA 1
ATOM 2537 C C . PHE A 1 329 ? -6.406 14.727 15.234 1 93.56 329 PHE A C 1
ATOM 2539 O O . PHE A 1 329 ? -7.289 15.547 14.984 1 93.56 329 PHE A O 1
ATOM 2546 N N . ALA A 1 330 ? -5.281 14.633 14.625 1 96.44 330 ALA A N 1
ATOM 2547 C CA . ALA A 1 330 ? -5.109 15.398 13.398 1 96.44 330 ALA A CA 1
ATOM 2548 C C . ALA A 1 330 ? -5.918 14.797 12.25 1 96.44 330 ALA A C 1
ATOM 2550 O O . ALA A 1 330 ? -6.035 13.57 12.141 1 96.44 330 ALA A O 1
ATOM 2551 N N . LEU A 1 331 ? -6.547 15.602 11.469 1 96.06 331 LEU A N 1
ATOM 2552 C CA . LEU A 1 331 ? -7.215 15.203 10.242 1 96.06 331 LEU A CA 1
ATOM 2553 C C . LEU A 1 331 ? -6.516 15.789 9.023 1 96.06 331 LEU A C 1
ATOM 2555 O O . LEU A 1 331 ? -6.691 16.969 8.703 1 96.06 331 LEU A O 1
ATOM 2559 N N . PHE A 1 332 ? -5.676 14.969 8.406 1 96.94 332 PHE A N 1
ATOM 2560 C CA . PHE A 1 332 ? -5.012 15.344 7.164 1 96.94 332 PHE A CA 1
ATOM 2561 C C . PHE A 1 332 ? -5.918 15.078 5.969 1 96.94 332 PHE A C 1
ATOM 2563 O O . PHE A 1 332 ? -6.156 13.922 5.609 1 96.94 332 PHE A O 1
ATOM 2570 N N . SER A 1 333 ? -6.457 16.109 5.359 1 94.5 333 SER A N 1
ATOM 2571 C CA . SER A 1 333 ? -7.406 15.938 4.266 1 94.5 333 SER A CA 1
ATOM 2572 C C . SER A 1 333 ? -6.945 16.688 3.016 1 94.5 333 SER A C 1
ATOM 2574 O O . SER A 1 333 ? -6.449 17.812 3.107 1 94.5 333 SER A O 1
ATOM 2576 N N . LEU A 1 334 ? -7.113 16.047 1.931 1 92.75 334 LEU A N 1
ATOM 2577 C CA . LEU A 1 334 ? -6.676 16.625 0.662 1 92.75 334 LEU A CA 1
ATOM 2578 C C . LEU A 1 334 ? -7.555 17.812 0.27 1 92.75 334 LEU A C 1
ATOM 2580 O O . LEU A 1 334 ? -8.781 17.719 0.33 1 92.75 334 LEU A O 1
ATOM 2584 N N . VAL A 1 335 ? -6.859 18.875 -0.07 1 93.12 335 VAL A N 1
ATOM 2585 C CA . VAL A 1 335 ? -7.555 20.016 -0.662 1 93.12 335 VAL A CA 1
ATOM 2586 C C . VAL A 1 335 ? -7.746 19.781 -2.158 1 93.12 335 VAL A C 1
ATOM 2588 O O . VAL A 1 335 ? -6.805 19.391 -2.857 1 93.12 335 VAL A O 1
ATOM 2591 N N . PRO A 1 336 ? -8.945 19.984 -2.621 1 88.62 336 PRO A N 1
ATOM 2592 C CA . PRO A 1 336 ? -9.172 19.766 -4.051 1 88.62 336 PRO A CA 1
ATOM 2593 C C . PRO A 1 336 ? -8.195 20.531 -4.934 1 88.62 336 PRO A C 1
ATOM 2595 O O . PRO A 1 336 ? -7.977 21.734 -4.723 1 88.62 336 PRO A O 1
ATOM 2598 N N . THR A 1 337 ? -7.66 19.859 -5.895 1 86.62 337 THR A N 1
ATOM 2599 C CA . THR A 1 337 ? -6.668 20.453 -6.781 1 86.62 337 THR A CA 1
ATOM 2600 C C . THR A 1 337 ? -7.301 21.531 -7.656 1 86.62 337 THR A C 1
ATOM 2602 O O . THR A 1 337 ? -6.602 22.391 -8.195 1 86.62 337 THR A O 1
ATOM 2605 N N . THR A 1 338 ? -8.586 21.469 -7.797 1 87.31 338 THR A N 1
ATOM 2606 C CA . THR A 1 338 ? -9.312 22.422 -8.617 1 87.31 338 THR A CA 1
ATOM 2607 C C . THR A 1 338 ? -9.195 23.828 -8.039 1 87.31 338 THR A C 1
ATOM 2609 O O . THR A 1 338 ? -9.367 24.828 -8.75 1 87.31 338 THR A O 1
ATOM 2612 N N . LEU A 1 339 ? -8.938 23.922 -6.793 1 89.06 339 LEU A N 1
ATOM 2613 C CA . LEU A 1 339 ? -8.828 25.234 -6.152 1 89.06 339 LEU A CA 1
ATOM 2614 C C . LEU A 1 339 ? -7.582 25.969 -6.625 1 89.06 339 LEU A C 1
ATOM 2616 O O . LEU A 1 339 ? -7.465 27.188 -6.43 1 89.06 339 LEU A O 1
ATOM 2620 N N . LEU A 1 340 ? -6.641 25.219 -7.207 1 87.38 340 LEU A N 1
ATOM 2621 C CA . LEU A 1 340 ? -5.422 25.828 -7.727 1 87.38 340 LEU A CA 1
ATOM 2622 C C . LEU A 1 340 ? -5.645 26.375 -9.125 1 87.38 340 LEU A C 1
ATOM 2624 O O . LEU A 1 340 ? -4.832 27.156 -9.633 1 87.38 340 LEU A O 1
ATOM 2628 N N . SER A 1 341 ? -6.652 25.969 -9.828 1 82.5 341 SER A N 1
ATOM 2629 C CA . SER A 1 341 ? -6.887 26.312 -11.227 1 82.5 341 SER A CA 1
ATOM 2630 C C . SER A 1 341 ? -7.004 27.812 -11.422 1 82.5 341 SER A C 1
ATOM 2632 O O . SER A 1 341 ? -6.633 28.344 -12.477 1 82.5 341 SER A O 1
ATOM 2634 N N . GLY A 1 342 ? -7.449 28.531 -10.484 1 79.56 342 GLY A N 1
ATOM 2635 C CA . GLY A 1 342 ? -7.617 29.969 -10.633 1 79.56 342 GLY A CA 1
ATOM 2636 C C . GLY A 1 342 ? -6.348 30.75 -10.352 1 79.56 342 GLY A C 1
ATOM 2637 O O . GLY A 1 342 ? -6.309 31.969 -10.547 1 79.56 342 GLY A O 1
ATOM 2638 N N . PHE A 1 343 ? -5.309 30.078 -10.039 1 85.88 343 PHE A N 1
ATOM 2639 C CA . PHE A 1 343 ? -4.098 30.766 -9.602 1 85.88 343 PHE A CA 1
ATOM 2640 C C . PHE A 1 343 ? -3.473 31.547 -10.742 1 85.88 343 PHE A C 1
ATOM 2642 O O . PHE A 1 343 ? -3.086 32.719 -10.57 1 85.88 343 PHE A O 1
ATOM 2649 N N . GLU A 1 344 ? -3.355 30.875 -11.93 1 78.12 344 GLU A N 1
ATOM 2650 C CA . GLU A 1 344 ? -2.699 31.531 -13.047 1 78.12 344 GLU A CA 1
ATOM 2651 C C . GLU A 1 344 ? -3.512 32.75 -13.531 1 78.12 344 GLU A C 1
ATOM 2653 O O . GLU A 1 344 ? -2.953 33.719 -14.047 1 78.12 344 GLU A O 1
ATOM 2658 N N . SER A 1 345 ? -4.762 32.656 -13.359 1 71.44 345 SER A N 1
ATOM 2659 C CA . SER A 1 345 ? -5.629 33.719 -13.852 1 71.44 345 SER A CA 1
ATOM 2660 C C . SER A 1 345 ? -5.898 34.75 -12.758 1 71.44 345 SER A C 1
ATOM 2662 O O . SER A 1 345 ? -6.57 35.75 -13 1 71.44 345 SER A O 1
ATOM 2664 N N . ASP A 1 346 ? -5.445 34.531 -11.625 1 67 346 ASP A N 1
ATOM 2665 C CA . ASP A 1 346 ? -5.715 35.438 -10.516 1 67 346 ASP A CA 1
ATOM 2666 C C . ASP A 1 346 ? -4.988 36.75 -10.703 1 67 346 ASP A C 1
ATOM 2668 O O . ASP A 1 346 ? -3.773 36.781 -10.914 1 67 346 ASP A O 1
ATOM 2672 N N . PRO A 1 347 ? -5.758 37.844 -10.883 1 57.5 347 PRO A N 1
ATOM 2673 C CA . PRO A 1 347 ? -5.211 39.188 -11.18 1 57.5 347 PRO A CA 1
ATOM 2674 C C . PRO A 1 347 ? -4.168 39.625 -10.164 1 57.5 347 PRO A C 1
ATOM 2676 O O . PRO A 1 347 ? -3.236 40.344 -10.508 1 57.5 347 PRO A O 1
ATOM 2679 N N . ILE A 1 348 ? -4.402 39.312 -8.969 1 53.56 348 ILE A N 1
ATOM 2680 C CA . ILE A 1 348 ? -3.467 39.812 -7.965 1 53.56 348 ILE A CA 1
ATOM 2681 C C . ILE A 1 348 ? -2.08 39.219 -8.219 1 53.56 348 ILE A C 1
ATOM 2683 O O . ILE A 1 348 ? -1.072 39.938 -8.109 1 53.56 348 ILE A O 1
ATOM 2687 N N . HIS A 1 349 ? -2.037 37.969 -8.508 1 56.31 349 HIS A N 1
ATOM 2688 C CA . HIS A 1 349 ? -0.756 37.312 -8.75 1 56.31 349 HIS A CA 1
ATOM 2689 C C . HIS A 1 349 ? -0.163 37.75 -10.086 1 56.31 349 HIS A C 1
ATOM 2691 O O . HIS A 1 349 ? 1.06 37.812 -10.234 1 56.31 349 HIS A O 1
ATOM 2697 N N . SER A 1 350 ? -1.017 37.844 -11.18 1 48.06 350 SER A N 1
ATOM 2698 C CA . SER A 1 350 ? -0.528 38.344 -12.469 1 48.06 350 SER A CA 1
ATOM 2699 C C . SER A 1 350 ? 0.122 39.719 -12.312 1 48.06 350 SER A C 1
ATOM 2701 O O . SER A 1 350 ? 1.065 40.062 -13.039 1 48.06 350 SER A O 1
ATOM 2703 N N . ILE A 1 351 ? -0.357 40.469 -11.461 1 42.97 351 ILE A N 1
ATOM 2704 C CA . ILE A 1 351 ? 0.204 41.812 -11.305 1 42.97 351 ILE A CA 1
ATOM 2705 C C . ILE A 1 351 ? 1.524 41.719 -10.547 1 42.97 351 ILE A C 1
ATOM 2707 O O . ILE A 1 351 ? 2.484 42.438 -10.875 1 42.97 351 ILE A O 1
ATOM 2711 N N . ASN A 1 352 ? 1.587 41 -9.484 1 44.59 352 ASN A N 1
ATOM 2712 C CA . ASN A 1 352 ? 2.791 41 -8.664 1 44.59 352 ASN A CA 1
ATOM 2713 C C . ASN A 1 352 ? 3.893 40.125 -9.273 1 44.59 352 ASN A C 1
ATOM 2715 O O . ASN A 1 352 ? 4.957 39.969 -8.68 1 44.59 352 ASN A O 1
ATOM 2719 N N . GLY A 1 353 ? 3.693 39.344 -10.258 1 43.25 353 GLY A N 1
ATOM 2720 C CA . GLY A 1 353 ? 4.809 38.719 -10.953 1 43.25 353 GLY A CA 1
ATOM 2721 C C . GLY A 1 353 ? 5.809 39.719 -11.492 1 43.25 353 GLY A C 1
ATOM 2722 O O . GLY A 1 353 ? 6.828 39.344 -12.07 1 43.25 353 GLY A O 1
ATOM 2723 N N . SER A 1 354 ? 5.375 40.875 -11.852 1 37.91 354 SER A N 1
ATOM 2724 C CA . SER A 1 354 ? 6.289 41.812 -12.523 1 37.91 354 SER A CA 1
ATOM 2725 C C . SER A 1 354 ? 7.266 42.438 -11.539 1 37.91 354 SER A C 1
ATOM 2727 O O . SER A 1 354 ? 8.164 43.188 -11.938 1 37.91 354 SER A O 1
ATOM 2729 N N . SER A 1 355 ? 6.934 42.969 -10.328 1 38.84 355 SER A N 1
ATOM 2730 C CA . SER A 1 355 ? 7.934 43.812 -9.688 1 38.84 355 SER A CA 1
ATOM 2731 C C . SER A 1 355 ? 9.133 43 -9.227 1 38.84 355 SER A C 1
ATOM 2733 O O . SER A 1 355 ? 8.969 41.875 -8.75 1 38.84 355 SER A O 1
ATOM 2735 N N . ALA A 1 356 ? 10.406 43.281 -9.516 1 41.5 356 ALA A N 1
ATOM 2736 C CA . ALA A 1 356 ? 11.805 42.875 -9.383 1 41.5 356 ALA A CA 1
ATOM 2737 C C . ALA A 1 356 ? 12.102 42.375 -7.969 1 41.5 356 ALA A C 1
ATOM 2739 O O . ALA A 1 356 ? 13.156 41.781 -7.719 1 41.5 356 ALA A O 1
ATOM 2740 N N . ASP A 1 357 ? 11.727 43.062 -6.805 1 42.88 357 ASP A N 1
ATOM 2741 C CA . ASP A 1 357 ? 12.414 42.844 -5.535 1 42.88 357 ASP A CA 1
ATOM 2742 C C . ASP A 1 357 ? 12.273 41.406 -5.062 1 42.88 357 ASP A C 1
ATOM 2744 O O . ASP A 1 357 ? 13.195 40.594 -5.199 1 42.88 357 ASP A O 1
ATOM 2748 N N . ASN A 1 358 ? 11.883 41 -3.523 1 49.69 358 ASN A N 1
ATOM 2749 C CA . ASN A 1 358 ? 12.086 39.812 -2.736 1 49.69 358 ASN A CA 1
ATOM 2750 C C . ASN A 1 358 ? 11.164 38.688 -3.201 1 49.69 358 ASN A C 1
ATOM 2752 O O . ASN A 1 358 ? 10.008 38.594 -2.791 1 49.69 358 ASN A O 1
ATOM 2756 N N . GLU A 1 359 ? 11.18 38.062 -4.418 1 65.94 359 GLU A N 1
ATOM 2757 C CA . GLU A 1 359 ? 10.414 37.219 -5.332 1 65.94 359 GLU A CA 1
ATOM 2758 C C . GLU A 1 359 ? 9.945 35.938 -4.645 1 65.94 359 GLU A C 1
ATOM 2760 O O . GLU A 1 359 ? 10.766 35.094 -4.273 1 65.94 359 GLU A O 1
ATOM 2765 N N . THR A 1 360 ? 8.938 35.938 -3.895 1 86.12 360 THR A N 1
ATOM 2766 C CA . THR A 1 360 ? 8.289 34.781 -3.34 1 86.12 360 THR A CA 1
ATOM 2767 C C . THR A 1 360 ? 8.242 33.656 -4.367 1 86.12 360 THR A C 1
ATOM 2769 O O . THR A 1 360 ? 7.789 33.844 -5.496 1 86.12 360 THR A O 1
ATOM 2772 N N . PRO A 1 361 ? 8.898 32.656 -3.98 1 92.12 361 PRO A N 1
ATOM 2773 C CA . PRO A 1 361 ? 8.844 31.516 -4.891 1 92.12 361 PRO A CA 1
ATOM 2774 C C . PRO A 1 361 ? 7.422 31.172 -5.316 1 92.12 361 PRO A C 1
ATOM 2776 O O . PRO A 1 361 ? 6.48 31.344 -4.535 1 92.12 361 PRO A O 1
ATOM 2779 N N . LYS A 1 362 ? 7.242 30.719 -6.531 1 92.19 362 LYS A N 1
ATOM 2780 C CA . LYS A 1 362 ? 5.941 30.375 -7.098 1 92.19 362 LYS A CA 1
ATOM 2781 C C . LYS A 1 362 ? 5.211 29.375 -6.215 1 92.19 362 LYS A C 1
ATOM 2783 O O . LYS A 1 362 ? 3.996 29.469 -6.023 1 92.19 362 LYS A O 1
ATOM 2788 N N . SER A 1 363 ? 5.922 28.406 -5.715 1 94.62 363 SER A N 1
ATOM 2789 C CA . SER A 1 363 ? 5.332 27.375 -4.863 1 94.62 363 SER A CA 1
ATOM 2790 C C . SER A 1 363 ? 4.691 27.984 -3.623 1 94.62 363 SER A C 1
ATOM 2792 O O . SER A 1 363 ? 3.615 27.562 -3.199 1 94.62 363 SER A O 1
ATOM 2794 N N . VAL A 1 364 ? 5.297 28.984 -3.096 1 96.44 364 VAL A N 1
ATOM 2795 C CA . VAL A 1 364 ? 4.781 29.656 -1.899 1 96.44 364 VAL A CA 1
ATOM 2796 C C . VAL A 1 364 ? 3.521 30.438 -2.246 1 96.44 364 VAL A C 1
ATOM 2798 O O . VAL A 1 364 ? 2.525 30.391 -1.521 1 96.44 364 VAL A O 1
ATOM 2801 N N . ALA A 1 365 ? 3.621 31.125 -3.367 1 94.88 365 ALA A N 1
ATOM 2802 C CA . ALA A 1 365 ? 2.455 31.891 -3.812 1 94.88 365 ALA A CA 1
ATOM 2803 C C . ALA A 1 365 ? 1.263 30.969 -4.055 1 94.88 365 ALA A C 1
ATOM 2805 O O . ALA A 1 365 ? 0.132 31.297 -3.686 1 94.88 365 ALA A O 1
ATOM 2806 N N . GLN A 1 366 ? 1.494 29.859 -4.645 1 95.19 366 GLN A N 1
ATOM 2807 C CA . GLN A 1 366 ? 0.449 28.859 -4.898 1 95.19 366 GLN A CA 1
ATOM 2808 C C . GLN A 1 366 ? -0.133 28.328 -3.592 1 95.19 366 GLN A C 1
ATOM 2810 O O . GLN A 1 366 ? -1.347 28.156 -3.475 1 95.19 366 GLN A O 1
ATOM 2815 N N . LEU A 1 367 ? 0.715 28.094 -2.662 1 96.94 367 LEU A N 1
ATOM 2816 C CA . LEU A 1 367 ? 0.283 27.594 -1.365 1 96.94 367 LEU A CA 1
ATOM 2817 C C . LEU A 1 367 ? -0.682 28.562 -0.695 1 96.94 367 LEU A C 1
ATOM 2819 O O . LEU A 1 367 ? -1.772 28.172 -0.273 1 96.94 367 LEU A O 1
ATOM 2823 N N . PHE A 1 368 ? -0.316 29.844 -0.618 1 96.62 368 PHE A N 1
ATOM 2824 C CA . PHE A 1 368 ? -1.152 30.844 0.03 1 96.62 368 PHE A CA 1
ATOM 2825 C C . PHE A 1 368 ? -2.469 31.016 -0.717 1 96.62 368 PHE A C 1
ATOM 2827 O O . PHE A 1 368 ? -3.525 31.156 -0.098 1 96.62 368 PHE A O 1
ATOM 2834 N N . TYR A 1 369 ? -2.375 30.922 -2.02 1 95.25 369 TYR A N 1
ATOM 2835 C CA . TYR A 1 369 ? -3.578 31.062 -2.832 1 95.25 369 TYR A CA 1
ATOM 2836 C C . TYR A 1 369 ? -4.559 29.922 -2.555 1 95.25 369 TYR A C 1
ATOM 2838 O O . TYR A 1 369 ? -5.742 30.172 -2.301 1 95.25 369 TYR A O 1
ATOM 2846 N N . VAL A 1 370 ? -4.098 28.703 -2.58 1 95.81 370 VAL A N 1
ATOM 2847 C CA . VAL A 1 370 ? -4.957 27.531 -2.428 1 95.81 370 VAL A CA 1
ATOM 2848 C C . VAL A 1 370 ? -5.566 27.516 -1.028 1 95.81 370 VAL A C 1
ATOM 2850 O O . VAL A 1 370 ? -6.746 27.203 -0.863 1 95.81 370 VAL A O 1
ATOM 2853 N N . ILE A 1 371 ? -4.801 27.859 -0.009 1 96.62 371 ILE A N 1
ATOM 2854 C CA . ILE A 1 371 ? -5.301 27.844 1.361 1 96.62 371 ILE A CA 1
ATOM 2855 C C . ILE A 1 371 ? -6.34 28.953 1.546 1 96.62 371 ILE A C 1
ATOM 2857 O O . ILE A 1 371 ? -7.344 28.75 2.234 1 96.62 371 ILE A O 1
ATOM 2861 N N . ASP A 1 372 ? -6.086 30.062 0.895 1 95.88 372 ASP A N 1
ATOM 2862 C CA . ASP A 1 372 ? -7.074 31.125 0.941 1 95.88 372 ASP A CA 1
ATOM 2863 C C . ASP A 1 372 ? -8.414 30.672 0.369 1 95.88 372 ASP A C 1
ATOM 2865 O O . ASP A 1 372 ? -9.461 30.875 0.986 1 95.88 372 ASP A O 1
ATOM 2869 N N . GLN A 1 373 ? -8.352 30.062 -0.769 1 94.69 373 GLN A N 1
ATOM 2870 C CA . GLN A 1 373 ? -9.562 29.547 -1.406 1 94.69 373 GLN A CA 1
ATOM 2871 C C . GLN A 1 373 ? -10.227 28.484 -0.546 1 94.69 373 GLN A C 1
ATOM 2873 O O . GLN A 1 373 ? -11.461 28.438 -0.439 1 94.69 373 GLN A O 1
ATOM 2878 N N . ALA A 1 374 ? -9.438 27.625 0.046 1 95.31 374 ALA A N 1
ATOM 2879 C CA . ALA A 1 374 ? -9.953 26.547 0.881 1 95.31 374 ALA A CA 1
ATOM 2880 C C . ALA A 1 374 ? -10.656 27.094 2.119 1 95.31 374 ALA A C 1
ATOM 2882 O O . ALA A 1 374 ? -11.719 26.609 2.51 1 95.31 374 ALA A O 1
ATOM 2883 N N . LEU A 1 375 ? -10.102 28.094 2.73 1 94.56 375 LEU A N 1
ATOM 2884 C CA . LEU A 1 375 ? -10.688 28.703 3.914 1 94.56 375 LEU A CA 1
ATOM 2885 C C . LEU A 1 375 ? -12 29.391 3.568 1 94.56 375 LEU A C 1
ATOM 2887 O O . LEU A 1 375 ? -12.969 29.312 4.328 1 94.56 375 LEU A O 1
ATOM 2891 N N . LYS A 1 376 ? -12.031 30.062 2.424 1 93.44 376 LYS A N 1
ATOM 2892 C CA . LYS A 1 376 ? -13.266 30.703 1.966 1 93.44 376 LYS A CA 1
ATOM 2893 C C . LYS A 1 376 ? -14.367 29.672 1.753 1 93.44 376 LYS A C 1
ATOM 2895 O O . LYS A 1 376 ? -15.508 29.875 2.152 1 93.44 376 LYS A O 1
ATOM 2900 N N . SER A 1 377 ? -13.938 28.609 1.142 1 92.19 377 SER A N 1
ATOM 2901 C CA . SER A 1 377 ? -14.891 27.531 0.913 1 92.19 377 SER A CA 1
ATOM 2902 C C . SER A 1 377 ? -15.391 26.938 2.23 1 92.19 377 SER A C 1
ATOM 2904 O O . SER A 1 377 ? -16.578 26.672 2.377 1 92.19 377 SER A O 1
ATOM 2906 N N . ARG A 1 378 ? -14.531 26.719 3.168 1 91.25 378 ARG A N 1
ATOM 2907 C CA . ARG A 1 378 ? -14.883 26.172 4.477 1 91.25 378 ARG A CA 1
ATOM 2908 C C . ARG A 1 378 ? -15.859 27.094 5.203 1 91.25 378 ARG A C 1
ATOM 2910 O O . ARG A 1 378 ? -16.844 26.641 5.777 1 91.25 378 ARG A O 1
ATOM 2917 N N . ASN A 1 379 ? -15.586 28.344 5.168 1 90.5 379 ASN A N 1
ATOM 2918 C CA . ASN A 1 379 ? -16.438 29.328 5.832 1 90.5 379 ASN A CA 1
ATOM 2919 C C . ASN A 1 379 ? -17.812 29.406 5.18 1 90.5 379 ASN A C 1
ATOM 2921 O O . ASN A 1 379 ? -18.828 29.578 5.867 1 90.5 379 ASN A O 1
ATOM 2925 N N . ALA A 1 380 ? -17.828 29.266 3.936 1 89 380 ALA A N 1
ATOM 2926 C CA . ALA A 1 380 ? -19.094 29.266 3.223 1 89 380 ALA A CA 1
ATOM 2927 C C . ALA A 1 380 ? -19.953 28.062 3.637 1 89 380 ALA A C 1
ATOM 2929 O O . ALA A 1 380 ? -21.156 28.203 3.852 1 89 380 ALA A O 1
ATOM 2930 N N . HIS A 1 381 ? -19.344 26.922 3.801 1 83.81 381 HIS A N 1
ATOM 2931 C CA . HIS A 1 381 ? -20.047 25.719 4.203 1 83.81 381 HIS A CA 1
ATOM 2932 C C . HIS A 1 381 ? -20.531 25.812 5.645 1 83.81 381 HIS A C 1
ATOM 2934 O O . HIS A 1 381 ? -21.609 25.297 5.98 1 83.81 381 HIS A O 1
ATOM 2940 N N . ARG A 1 382 ? -19.766 26.391 6.461 1 80.62 382 ARG A N 1
ATOM 2941 C CA . ARG A 1 382 ? -20.141 26.578 7.859 1 80.62 382 ARG A CA 1
ATOM 2942 C C . ARG A 1 382 ? -21.375 27.469 7.98 1 80.62 382 ARG A C 1
ATOM 2944 O O . ARG A 1 382 ? -22.266 27.203 8.789 1 80.62 382 ARG A O 1
ATOM 2951 N N . LYS A 1 383 ? -21.469 28.438 7.23 1 76.06 383 LYS A N 1
ATOM 2952 C CA . LYS A 1 383 ? -22.609 29.344 7.246 1 76.06 383 LYS A CA 1
ATOM 2953 C C . LYS A 1 383 ? -23.875 28.656 6.754 1 76.06 383 LYS A C 1
ATOM 2955 O O . LYS A 1 383 ? -24.969 28.875 7.305 1 76.06 383 LYS A O 1
ATOM 2960 N N . GLU A 1 384 ? -23.703 27.844 5.836 1 69.31 384 GLU A N 1
ATOM 2961 C CA . GLU A 1 384 ? -24.844 27.125 5.281 1 69.31 384 GLU A CA 1
ATOM 2962 C C . GLU A 1 384 ? -25.406 26.125 6.277 1 69.31 384 GLU A C 1
ATOM 2964 O O . GLU A 1 384 ? -26.625 25.922 6.363 1 69.31 384 GLU A O 1
ATOM 2969 N N . GLN A 1 385 ? -24.547 25.484 7.012 1 69.88 385 GLN A N 1
ATOM 2970 C CA . GLN A 1 385 ? -24.969 24.453 7.957 1 69.88 385 GLN A CA 1
ATOM 2971 C C . GLN A 1 385 ? -25.531 25.078 9.227 1 69.88 385 GLN A C 1
ATOM 2973 O O . GLN A 1 385 ? -26.406 24.5 9.883 1 69.88 385 GLN A O 1
ATOM 2978 N N . SER A 1 386 ? -24.906 26.094 9.75 1 64.06 386 SER A N 1
ATOM 2979 C CA . SER A 1 386 ? -25.422 26.766 10.938 1 64.06 386 SER A CA 1
ATOM 2980 C C . SER A 1 386 ? -26.891 27.156 10.758 1 64.06 386 SER A C 1
ATOM 2982 O O . SER A 1 386 ? -27.641 27.25 11.727 1 64.06 386 SER A O 1
ATOM 2984 N N . GLY A 1 387 ? -27.391 27.266 9.594 1 54.25 387 GLY A N 1
ATOM 2985 C CA . GLY A 1 387 ? -28.781 27.625 9.344 1 54.25 387 GLY A CA 1
ATOM 2986 C C . GLY A 1 387 ? -29.688 26.422 9.289 1 54.25 387 GLY A C 1
ATOM 2987 O O . GLY A 1 387 ? -30.922 26.562 9.25 1 54.25 387 GLY A O 1
ATOM 2988 N N . SER A 1 388 ? -29.062 25.203 9.227 1 55.66 388 SER A N 1
ATOM 2989 C CA . SER A 1 388 ? -29.938 24.047 9.117 1 55.66 388 SER A CA 1
ATOM 2990 C C . SER A 1 388 ? -30.266 23.453 10.484 1 55.66 388 SER A C 1
ATOM 2992 O O . SER A 1 388 ? -29.391 23.359 11.352 1 55.66 388 SER A O 1
ATOM 2994 N N . PRO A 1 389 ? -31.516 23.312 10.992 1 49.91 389 PRO A N 1
ATOM 2995 C CA . PRO A 1 389 ? -32 22.812 12.281 1 49.91 389 PRO A CA 1
ATOM 2996 C C . PRO A 1 389 ? -31.375 21.469 12.664 1 49.91 389 PRO A C 1
ATOM 2998 O O . PRO A 1 389 ? -31.469 21.047 13.812 1 49.91 389 PRO A O 1
ATOM 3001 N N . LEU A 1 390 ? -31.078 20.625 11.859 1 48.22 390 LEU A N 1
ATOM 3002 C CA . LEU A 1 390 ? -30.656 19.25 12.141 1 48.22 390 LEU A CA 1
ATOM 3003 C C . LEU A 1 390 ? -29.344 19.234 12.914 1 48.22 390 LEU A C 1
ATOM 3005 O O . LEU A 1 390 ? -28.844 18.172 13.273 1 48.22 390 LEU A O 1
ATOM 3009 N N . GLN A 1 391 ? -28.734 20.266 13.109 1 48.19 391 GLN A N 1
ATOM 3010 C CA . GLN A 1 391 ? -27.422 20.375 13.742 1 48.19 391 GLN A CA 1
ATOM 3011 C C . GLN A 1 391 ? -27.484 20.016 15.219 1 48.19 391 GLN A C 1
ATOM 3013 O O . GLN A 1 391 ? -26.453 19.812 15.859 1 48.19 391 GLN A O 1
ATOM 3018 N N . ASP A 1 392 ? -28.578 20.219 15.867 1 46.03 392 ASP A N 1
ATOM 3019 C CA . ASP A 1 392 ? -28.625 20.156 17.328 1 46.03 392 ASP A CA 1
ATOM 3020 C C . ASP A 1 392 ? -28.25 18.766 17.828 1 46.03 392 ASP A C 1
ATOM 3022 O O . ASP A 1 392 ? -27.891 18.594 19 1 46.03 392 ASP A O 1
ATOM 3026 N N . ALA A 1 393 ? -28.812 17.766 17.172 1 45.91 393 ALA A N 1
ATOM 3027 C CA . ALA A 1 393 ? -28.734 16.469 17.844 1 45.91 393 ALA A CA 1
ATOM 3028 C C . ALA A 1 393 ? -27.344 15.867 17.719 1 45.91 393 ALA A C 1
ATOM 3030 O O . ALA A 1 393 ? -27.156 14.656 17.906 1 45.91 393 ALA A O 1
ATOM 3031 N N . LEU A 1 394 ? -26.375 16.625 17.266 1 51.12 394 LEU A N 1
ATOM 3032 C CA . LEU A 1 394 ? -25.016 16.234 16.906 1 51.12 394 LEU A CA 1
ATOM 3033 C C . LEU A 1 394 ? -24.219 15.852 18.156 1 51.12 394 LEU A C 1
ATOM 3035 O O . LEU A 1 394 ? -24.359 16.469 19.203 1 51.12 394 LEU A O 1
ATOM 3039 N N . ILE A 1 395 ? -23.75 14.617 18.25 1 53.62 395 ILE A N 1
ATOM 3040 C CA . ILE A 1 395 ? -22.984 13.984 19.312 1 53.62 395 ILE A CA 1
ATOM 3041 C C . ILE A 1 395 ? -21.688 14.766 19.562 1 53.62 395 ILE A C 1
ATOM 3043 O O . ILE A 1 395 ? -20.797 14.773 18.719 1 53.62 395 ILE A O 1
ATOM 3047 N N . SER A 1 396 ? -21.766 15.906 20.219 1 60.25 396 SER A N 1
ATOM 3048 C CA . SER A 1 396 ? -20.562 16.594 20.672 1 60.25 396 SER A CA 1
ATOM 3049 C C . SER A 1 396 ? -19.766 15.727 21.641 1 60.25 396 SER A C 1
ATOM 3051 O O . SER A 1 396 ? -19.312 16.203 22.688 1 60.25 396 SER A O 1
ATOM 3053 N N . VAL A 1 397 ? -19.828 14.383 21.312 1 64.12 397 VAL A N 1
ATOM 3054 C CA . VAL A 1 397 ? -19.125 13.461 22.203 1 64.12 397 VAL A CA 1
ATOM 3055 C C . VAL A 1 397 ? -17.938 12.844 21.484 1 64.12 397 VAL A C 1
ATOM 3057 O O . VAL A 1 397 ? -18 12.578 20.281 1 64.12 397 VAL A O 1
ATOM 3060 N N . GLY A 1 398 ? -16.703 13.031 22.141 1 72.69 398 GLY A N 1
ATOM 3061 C CA . GLY A 1 398 ? -15.523 12.305 21.672 1 72.69 398 GLY A CA 1
ATOM 3062 C C . GLY A 1 398 ? -14.336 13.211 21.406 1 72.69 398 GLY A C 1
ATOM 3063 O O . GLY A 1 398 ? -14.352 14.391 21.766 1 72.69 398 GLY A O 1
ATOM 3064 N N . PRO A 1 399 ? -13.359 12.625 20.766 1 81.62 399 PRO A N 1
ATOM 3065 C CA . PRO A 1 399 ? -12.133 13.391 20.531 1 81.62 399 PRO A CA 1
ATOM 3066 C C . PRO A 1 399 ? -12.32 14.508 19.516 1 81.62 399 PRO A C 1
ATOM 3068 O O . PRO A 1 399 ? -13.18 14.414 18.641 1 81.62 399 PRO A O 1
ATOM 3071 N N . ARG A 1 400 ? -11.57 15.562 19.719 1 86.25 400 ARG A N 1
ATOM 3072 C CA . ARG A 1 400 ? -11.609 16.703 18.812 1 86.25 400 ARG A CA 1
ATOM 3073 C C . ARG A 1 400 ? -10.75 16.453 17.578 1 86.25 400 ARG A C 1
ATOM 3075 O O . ARG A 1 400 ? -9.859 15.602 17.594 1 86.25 400 ARG A O 1
ATOM 3082 N N . VAL A 1 401 ? -11.086 17.234 16.594 1 90.88 401 VAL A N 1
ATOM 3083 C CA . VAL A 1 401 ? -10.344 17.109 15.336 1 90.88 401 VAL A CA 1
ATOM 3084 C C . VAL A 1 401 ? -9.5 18.359 15.094 1 90.88 401 VAL A C 1
ATOM 3086 O O . VAL A 1 401 ? -9.984 19.484 15.258 1 90.88 401 VAL A O 1
ATOM 3089 N N . PHE A 1 402 ? -8.266 18.172 14.891 1 93.88 402 PHE A N 1
ATOM 3090 C CA . PHE A 1 402 ? -7.352 19.219 14.469 1 93.88 402 PHE A CA 1
ATOM 3091 C C . PHE A 1 402 ? -7.102 19.141 12.969 1 93.88 402 PHE A C 1
ATOM 3093 O O . PHE A 1 402 ? -6.426 18.234 12.492 1 93.88 402 PHE A O 1
ATOM 3100 N N . HIS A 1 403 ? -7.59 20.094 12.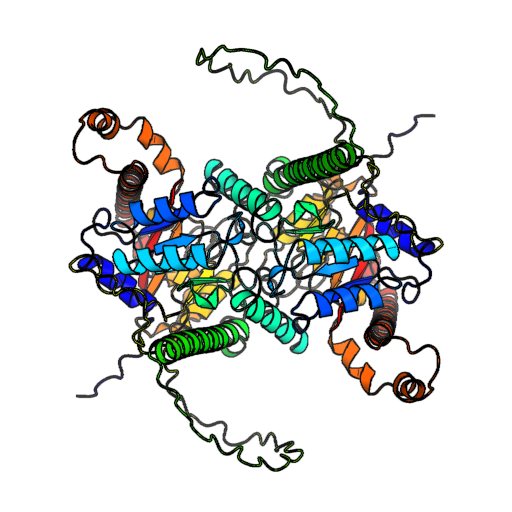172 1 95.31 403 HIS A N 1
ATOM 3101 C CA . HIS A 1 403 ? -7.535 20.031 10.719 1 95.31 403 HIS A CA 1
ATOM 3102 C C . HIS A 1 403 ? -6.16 20.438 10.203 1 95.31 403 HIS A C 1
ATOM 3104 O O . HIS A 1 403 ? -5.633 21.484 10.586 1 95.31 403 HIS A O 1
ATOM 3110 N N . VAL A 1 404 ? -5.613 19.641 9.375 1 97.5 404 VAL A N 1
ATOM 3111 C CA . VAL A 1 404 ? -4.391 19.938 8.641 1 97.5 404 VAL A CA 1
ATOM 3112 C C . VAL A 1 404 ? -4.605 19.688 7.148 1 97.5 404 VAL A C 1
ATOM 3114 O O . VAL A 1 404 ? -4.449 18.562 6.672 1 97.5 404 VAL A O 1
ATOM 3117 N N . PRO A 1 405 ? -4.965 20.766 6.398 1 97.56 405 PRO A N 1
ATOM 3118 C CA . PRO A 1 405 ? -5.16 20.562 4.961 1 97.56 405 PRO A CA 1
ATOM 3119 C C . PRO A 1 405 ? -3.885 20.109 4.25 1 97.56 405 PRO A C 1
ATOM 3121 O O . PRO A 1 405 ? -2.793 20.578 4.578 1 97.56 405 PRO A O 1
ATOM 3124 N N . LEU A 1 406 ? -4.078 19.188 3.369 1 96.94 406 LEU A N 1
ATOM 3125 C CA . LEU A 1 406 ? -2.994 18.656 2.549 1 96.94 406 LEU A CA 1
ATOM 3126 C C . LEU A 1 406 ? -3.094 19.172 1.117 1 96.94 406 LEU A C 1
ATOM 3128 O O . LEU A 1 406 ? -4.105 18.969 0.446 1 96.94 406 LEU A O 1
ATOM 3132 N N . VAL A 1 407 ? -2.016 19.828 0.633 1 96.5 407 VAL A N 1
ATOM 3133 C CA . VAL A 1 407 ? -2.006 20.453 -0.688 1 96.5 407 VAL A CA 1
ATOM 3134 C C . VAL A 1 407 ? -0.916 19.812 -1.55 1 96.5 407 VAL A C 1
ATOM 3136 O O . VAL A 1 407 ? 0.201 19.578 -1.079 1 96.5 407 VAL A O 1
ATOM 3139 N N . ILE A 1 408 ? -1.26 19.5 -2.793 1 95 408 ILE A N 1
ATOM 3140 C CA . ILE A 1 408 ? -0.28 18.984 -3.734 1 95 408 ILE A CA 1
ATOM 3141 C C . ILE A 1 408 ? 0.334 20.125 -4.539 1 95 408 ILE A C 1
ATOM 3143 O O . ILE A 1 408 ? -0.381 20.875 -5.195 1 95 408 ILE A O 1
ATOM 3147 N N . LEU A 1 409 ? 1.695 20.219 -4.461 1 94.81 409 LEU A N 1
ATOM 3148 C CA . LEU A 1 409 ? 2.348 21.312 -5.168 1 94.81 409 LEU A CA 1
ATOM 3149 C C . LEU A 1 409 ? 3.562 20.812 -5.941 1 94.81 409 LEU A C 1
ATOM 3151 O O . LEU A 1 409 ? 4.273 19.922 -5.48 1 94.81 409 LEU A O 1
ATOM 3155 N N . PRO A 1 410 ? 3.873 21.297 -7.102 1 89.88 410 PRO A N 1
ATOM 3156 C CA . PRO A 1 410 ? 5.047 20.938 -7.898 1 89.88 410 PRO A CA 1
ATOM 3157 C C . PRO A 1 410 ? 6.281 21.766 -7.547 1 89.88 410 PRO A C 1
ATOM 3159 O O . PRO A 1 410 ? 6.152 22.875 -6.992 1 89.88 410 PRO A O 1
ATOM 3162 N N . MET B 1 1 ? -15.156 -21.234 -43.219 1 23.34 1 MET B N 1
ATOM 3163 C CA . MET B 1 1 ? -14.539 -21.828 -42.031 1 23.34 1 MET B CA 1
ATOM 3164 C C . MET B 1 1 ? -13.914 -20.766 -41.156 1 23.34 1 MET B C 1
ATOM 3166 O O . MET B 1 1 ? -12.891 -20.188 -41.5 1 23.34 1 MET B O 1
ATOM 3170 N N . SER B 1 2 ? -14.617 -19.844 -40.656 1 27.56 2 SER B N 1
ATOM 3171 C CA . SER B 1 2 ? -14.344 -18.484 -40.188 1 27.56 2 SER B CA 1
ATOM 3172 C C . SER B 1 2 ? -13.344 -18.469 -39.062 1 27.56 2 SER B C 1
ATOM 3174 O O . SER B 1 2 ? -13.484 -19.234 -38.094 1 27.56 2 SER B O 1
ATOM 3176 N N . GLU B 1 3 ? -12.078 -18.375 -39.312 1 31.47 3 GLU B N 1
ATOM 3177 C CA . GLU B 1 3 ? -10.914 -18.266 -38.438 1 31.47 3 GLU B CA 1
ATOM 3178 C C . GLU B 1 3 ? -11.195 -17.359 -37.25 1 31.47 3 GLU B C 1
ATOM 3180 O O . GLU B 1 3 ? -11.281 -16.141 -37.406 1 31.47 3 GLU B O 1
ATOM 3185 N N . THR B 1 4 ? -12.18 -17.641 -36.438 1 33.72 4 THR B N 1
ATOM 3186 C CA . THR B 1 4 ? -12.547 -16.922 -35.219 1 33.72 4 THR B CA 1
ATOM 3187 C C . THR B 1 4 ? -11.305 -16.375 -34.5 1 33.72 4 THR B C 1
ATOM 3189 O O . THR B 1 4 ? -10.375 -17.141 -34.219 1 33.72 4 THR B O 1
ATOM 3192 N N . ALA B 1 5 ? -10.898 -15.227 -34.688 1 36.22 5 ALA B N 1
ATOM 3193 C CA . ALA B 1 5 ? -9.781 -14.391 -34.25 1 36.22 5 ALA B CA 1
ATOM 3194 C C . ALA B 1 5 ? -9.406 -14.695 -32.781 1 36.22 5 ALA B C 1
ATOM 3196 O O . ALA B 1 5 ? -10.203 -14.484 -31.875 1 36.22 5 ALA B O 1
ATOM 3197 N N . SER B 1 6 ? -8.742 -15.711 -32.438 1 39.78 6 SER B N 1
ATOM 3198 C CA . SER B 1 6 ? -8.25 -16.156 -31.125 1 39.78 6 SER B CA 1
ATOM 3199 C C . SER B 1 6 ? -7.773 -14.969 -30.281 1 39.78 6 SER B C 1
ATOM 3201 O O . SER B 1 6 ? -6.879 -14.227 -30.688 1 39.78 6 SER B O 1
ATOM 3203 N N . VAL B 1 7 ? -8.586 -14.078 -29.781 1 46.28 7 VAL B N 1
ATOM 3204 C CA . VAL B 1 7 ? -8.273 -12.984 -28.859 1 46.28 7 VAL B CA 1
ATOM 3205 C C . VAL B 1 7 ? -7.016 -13.32 -28.062 1 46.28 7 VAL B C 1
ATOM 3207 O O . VAL B 1 7 ? -6.898 -14.414 -27.5 1 46.28 7 VAL B O 1
ATOM 3210 N N . PRO B 1 8 ? -5.969 -12.625 -28.344 1 53.84 8 PRO B N 1
ATOM 3211 C CA . PRO B 1 8 ? -4.664 -12.875 -27.734 1 53.84 8 PRO B CA 1
ATOM 3212 C C . PRO B 1 8 ? -4.746 -13.047 -26.219 1 53.84 8 PRO B C 1
ATOM 3214 O O . PRO B 1 8 ? -5.398 -12.25 -25.531 1 53.84 8 PRO B O 1
ATOM 3217 N N . GLU B 1 9 ? -4.652 -14.258 -25.594 1 68.81 9 GLU B N 1
ATOM 3218 C CA . GLU B 1 9 ? -4.609 -14.68 -24.188 1 68.81 9 GLU B CA 1
ATOM 3219 C C . GLU B 1 9 ? -3.441 -14.031 -23.453 1 68.81 9 GLU B C 1
ATOM 3221 O O . GLU B 1 9 ? -2.506 -13.531 -24.094 1 68.81 9 GLU B O 1
ATOM 3226 N N . ASN B 1 10 ? -3.551 -13.555 -22.219 1 88.06 10 ASN B N 1
ATOM 3227 C CA . ASN B 1 10 ? -2.5 -13.07 -21.328 1 88.06 10 ASN B CA 1
ATOM 3228 C C . ASN B 1 10 ? -1.273 -13.977 -21.359 1 88.06 10 ASN B C 1
ATOM 3230 O O . ASN B 1 10 ? -1.356 -15.156 -21 1 88.06 10 ASN B O 1
ATOM 3234 N N . ARG B 1 11 ? -0.174 -13.523 -21.984 1 93.69 11 ARG B N 1
ATOM 3235 C CA . ARG B 1 11 ? 1.042 -14.305 -22.219 1 93.69 11 ARG B CA 1
ATOM 3236 C C . ARG B 1 11 ? 1.557 -14.906 -20.922 1 93.69 11 ARG B C 1
ATOM 3238 O O . ARG B 1 11 ? 2.088 -16.016 -20.906 1 93.69 11 ARG B O 1
ATOM 3245 N N . ILE B 1 12 ? 1.431 -14.148 -19.859 1 97.12 12 ILE B N 1
ATOM 3246 C CA . ILE B 1 12 ? 1.898 -14.633 -18.578 1 97.12 12 ILE B CA 1
ATOM 3247 C C . ILE B 1 12 ? 1.044 -15.82 -18.125 1 97.12 12 ILE B C 1
ATOM 3249 O O . ILE B 1 12 ? 1.572 -16.844 -17.672 1 97.12 12 ILE B O 1
ATOM 3253 N N . LEU B 1 13 ? -0.233 -15.664 -18.25 1 95.62 13 LEU B N 1
ATOM 3254 C CA . LEU B 1 13 ? -1.135 -16.75 -17.875 1 95.62 13 LEU B CA 1
ATOM 3255 C C . LEU B 1 13 ? -0.881 -17.984 -18.734 1 95.62 13 LEU B C 1
ATOM 3257 O O . LEU B 1 13 ? -0.838 -19.094 -18.203 1 95.62 13 LEU B O 1
ATOM 3261 N N . GLN B 1 14 ? -0.709 -17.828 -20 1 94.19 14 GLN B N 1
ATOM 3262 C CA . GLN B 1 14 ? -0.409 -18.938 -20.906 1 94.19 14 GLN B CA 1
ATOM 3263 C C . GLN B 1 14 ? 0.878 -19.656 -20.484 1 94.19 14 GLN B C 1
ATOM 3265 O O . GLN B 1 14 ? 0.942 -20.891 -20.484 1 94.19 14 GLN B O 1
ATOM 3270 N N . TYR B 1 15 ? 1.811 -18.875 -20.156 1 96.25 15 TYR B N 1
ATOM 3271 C CA . TYR B 1 15 ? 3.082 -19.438 -19.734 1 96.25 15 TYR B CA 1
ATOM 3272 C C . TYR B 1 15 ? 2.898 -20.297 -18.484 1 96.25 15 TYR B C 1
ATOM 3274 O O . TYR B 1 15 ? 3.41 -21.406 -18.406 1 96.25 15 TYR B O 1
ATOM 3282 N N . LEU B 1 16 ? 2.199 -19.766 -17.516 1 96.94 16 LEU B N 1
ATOM 3283 C CA . LEU B 1 16 ? 1.944 -20.516 -16.297 1 96.94 16 LEU B CA 1
ATOM 3284 C C . LEU B 1 16 ? 1.227 -21.828 -16.578 1 96.94 16 LEU B C 1
ATOM 3286 O O . LEU B 1 16 ? 1.552 -22.859 -15.992 1 96.94 16 LEU B O 1
ATOM 3290 N N . GLN B 1 17 ? 0.323 -21.781 -17.469 1 95.06 17 GLN B N 1
ATOM 3291 C CA . GLN B 1 17 ? -0.409 -22.984 -17.859 1 95.06 17 GLN B CA 1
ATOM 3292 C C . GLN B 1 17 ? 0.501 -23.984 -18.578 1 95.06 17 GLN B C 1
ATOM 3294 O O . GLN B 1 17 ? 0.422 -25.188 -18.344 1 95.06 17 GLN B O 1
ATOM 3299 N N . ASP B 1 18 ? 1.338 -23.484 -19.359 1 95.5 18 ASP B N 1
ATOM 3300 C CA . ASP B 1 18 ? 2.27 -24.344 -20.109 1 95.5 18 ASP B CA 1
ATOM 3301 C C . ASP B 1 18 ? 3.236 -25.047 -19.156 1 95.5 18 ASP B C 1
ATOM 3303 O O . ASP B 1 18 ? 3.664 -26.172 -19.422 1 95.5 18 ASP B O 1
ATOM 3307 N N . LEU B 1 19 ? 3.58 -24.422 -18.094 1 96.69 19 LEU B N 1
ATOM 3308 C CA . LEU B 1 19 ? 4.527 -24.984 -17.156 1 96.69 19 LEU B CA 1
ATOM 3309 C C . LEU B 1 19 ? 3.969 -26.266 -16.516 1 96.69 19 LEU B C 1
ATOM 3311 O O . LEU B 1 19 ? 4.727 -27.141 -16.109 1 96.69 19 LEU B O 1
ATOM 3315 N N . THR B 1 20 ? 2.672 -26.391 -16.406 1 95.81 20 THR B N 1
ATOM 3316 C CA . THR B 1 20 ? 2.035 -27.562 -15.82 1 95.81 20 THR B CA 1
ATOM 3317 C C . THR B 1 20 ? 2.467 -28.828 -16.531 1 95.81 20 THR B C 1
ATOM 3319 O O . THR B 1 20 ? 2.641 -29.875 -15.906 1 95.81 20 THR B O 1
ATOM 3322 N N . THR B 1 21 ? 2.713 -28.719 -17.812 1 94.69 21 THR B N 1
ATOM 3323 C CA . THR B 1 21 ? 3.049 -29.891 -18.594 1 94.69 21 THR B CA 1
ATOM 3324 C C . THR B 1 21 ? 4.543 -29.938 -18.906 1 94.69 21 THR B C 1
ATOM 3326 O O . THR B 1 21 ? 5.129 -31.016 -19.031 1 94.69 21 THR B O 1
ATOM 3329 N N . SER B 1 22 ? 5.148 -28.859 -18.969 1 95.81 22 SER B N 1
ATOM 3330 C CA . SER B 1 22 ? 6.512 -28.781 -19.469 1 95.81 22 SER B CA 1
ATOM 3331 C C . SER B 1 22 ? 7.531 -28.875 -18.344 1 95.81 22 SER B C 1
ATOM 3333 O O . SER B 1 22 ? 8.625 -29.422 -18.531 1 95.81 22 SER B O 1
ATOM 3335 N N . LYS B 1 23 ? 7.223 -28.359 -17.203 1 96.69 23 LYS B N 1
ATOM 3336 C CA . LYS B 1 23 ? 8.195 -28.328 -16.109 1 96.69 23 LYS B CA 1
ATOM 3337 C C . LYS B 1 23 ? 8 -29.516 -15.18 1 96.69 23 LYS B C 1
ATOM 3339 O O . LYS B 1 23 ? 7.141 -29.5 -14.297 1 96.69 23 LYS B O 1
ATOM 3344 N N . LYS B 1 24 ? 8.852 -30.422 -15.219 1 95.25 24 LYS B N 1
ATOM 3345 C CA . LYS B 1 24 ? 8.719 -31.688 -14.516 1 95.25 24 LYS B CA 1
ATOM 3346 C C . LYS B 1 24 ? 9.086 -31.547 -13.047 1 95.25 24 LYS B C 1
ATOM 3348 O O . LYS B 1 24 ? 8.711 -32.375 -12.219 1 95.25 24 LYS B O 1
ATOM 3353 N N . GLY B 1 25 ? 9.711 -30.5 -12.719 1 95.5 25 GLY B N 1
ATOM 3354 C CA . GLY B 1 25 ? 10.18 -30.312 -11.352 1 95.5 25 GLY B CA 1
ATOM 3355 C C . GLY B 1 25 ? 9.133 -29.719 -10.43 1 95.5 25 GLY B C 1
ATOM 3356 O O . GLY B 1 25 ? 9.352 -29.625 -9.227 1 95.5 25 GLY B O 1
ATOM 3357 N N . LEU B 1 26 ? 7.961 -29.422 -10.938 1 97.56 26 LEU B N 1
ATOM 3358 C CA . LEU B 1 26 ? 6.891 -28.844 -10.125 1 97.56 26 LEU B CA 1
ATOM 3359 C C . LEU B 1 26 ? 6.367 -29.875 -9.117 1 97.56 26 LEU B C 1
ATOM 3361 O O . LEU B 1 26 ? 6.234 -31.062 -9.445 1 97.56 26 LEU B O 1
ATOM 3365 N N . PRO B 1 27 ? 6.078 -29.438 -7.918 1 97.44 27 PRO B N 1
ATOM 3366 C CA . PRO B 1 27 ? 5.496 -30.375 -6.949 1 97.44 27 PRO B CA 1
ATOM 3367 C C . PRO B 1 27 ? 4.156 -30.938 -7.406 1 97.44 27 PRO B C 1
ATOM 3369 O O . PRO B 1 27 ? 3.154 -30.219 -7.434 1 97.44 27 PRO B O 1
ATOM 3372 N N . PHE B 1 28 ? 4.16 -32.219 -7.727 1 95.81 28 PHE B N 1
ATOM 3373 C CA . PHE B 1 28 ? 2.967 -32.938 -8.109 1 95.81 28 PHE B CA 1
ATOM 3374 C C . PHE B 1 28 ? 2.316 -32.312 -9.344 1 95.81 28 PHE B C 1
ATOM 3376 O O . PHE B 1 28 ? 1.088 -32.281 -9.453 1 95.81 28 PHE B O 1
ATOM 3383 N N . GLY B 1 29 ? 3.154 -31.609 -10.125 1 95.56 29 GLY B N 1
ATOM 3384 C CA . GLY B 1 29 ? 2.689 -31.031 -11.375 1 95.56 29 GLY B CA 1
ATOM 3385 C C . GLY B 1 29 ? 1.939 -29.719 -11.18 1 95.56 29 GLY B C 1
ATOM 3386 O O . GLY B 1 29 ? 1.391 -29.156 -12.133 1 95.56 29 GLY B O 1
ATOM 3387 N N . GLN B 1 30 ? 1.87 -29.219 -9.992 1 95.5 30 GLN B N 1
ATOM 3388 C CA . GLN B 1 30 ? 1.138 -28 -9.625 1 95.5 30 GLN B CA 1
ATOM 3389 C C . GLN B 1 30 ? 2.027 -26.766 -9.742 1 95.5 30 GLN B C 1
ATOM 3391 O O . GLN B 1 30 ? 3.047 -26.672 -9.055 1 95.5 30 GLN B O 1
ATOM 3396 N N . PRO B 1 31 ? 1.711 -25.812 -10.695 1 97.88 31 PRO B N 1
ATOM 3397 C CA . PRO B 1 31 ? 2.414 -24.531 -10.625 1 97.88 31 PRO B CA 1
ATOM 3398 C C . PRO B 1 31 ? 2.236 -23.828 -9.281 1 97.88 31 PRO B C 1
ATOM 3400 O O . PRO B 1 31 ? 1.112 -23.719 -8.781 1 97.88 31 PRO B O 1
ATOM 3403 N N . VAL B 1 32 ? 3.348 -23.391 -8.703 1 98.5 32 VAL B N 1
ATOM 3404 C CA . VAL B 1 32 ? 3.332 -22.828 -7.359 1 98.5 32 VAL B CA 1
ATOM 3405 C C . VAL B 1 32 ? 4.086 -21.5 -7.355 1 98.5 32 VAL B C 1
ATOM 3407 O O . VAL B 1 32 ? 5.039 -21.312 -8.109 1 98.5 32 VAL B O 1
ATOM 3410 N N . ALA B 1 33 ? 3.529 -20.594 -6.59 1 98.69 33 ALA B N 1
ATOM 3411 C CA . ALA B 1 33 ? 4.227 -19.344 -6.285 1 98.69 33 ALA B CA 1
ATOM 3412 C C . ALA B 1 33 ? 4.855 -19.391 -4.895 1 98.69 33 ALA B C 1
ATOM 3414 O O . ALA B 1 33 ? 4.254 -19.922 -3.953 1 98.69 33 ALA B O 1
ATOM 3415 N N . VAL B 1 34 ? 6.066 -18.906 -4.809 1 98.5 34 VAL B N 1
ATOM 3416 C CA . VAL B 1 34 ? 6.719 -18.828 -3.506 1 98.5 34 VAL B CA 1
ATOM 3417 C C . VAL B 1 34 ? 7.016 -17.375 -3.152 1 98.5 34 VAL B C 1
ATOM 3419 O O . VAL B 1 34 ? 7.52 -16.625 -3.986 1 98.5 34 VAL B O 1
ATOM 3422 N N . LEU B 1 35 ? 6.613 -17.031 -1.998 1 96.94 35 LEU B N 1
ATOM 3423 C CA . LEU B 1 35 ? 6.961 -15.742 -1.398 1 96.94 35 LEU B CA 1
ATOM 3424 C C . LEU B 1 35 ? 8.086 -15.906 -0.383 1 96.94 35 LEU B C 1
ATOM 3426 O O . LEU B 1 35 ? 7.949 -16.641 0.59 1 96.94 35 LEU B O 1
ATOM 3430 N N . ALA B 1 36 ? 9.195 -15.258 -0.677 1 96.44 36 ALA B N 1
ATOM 3431 C CA . ALA B 1 36 ? 10.281 -15.258 0.302 1 96.44 36 ALA B CA 1
ATOM 3432 C C . ALA B 1 36 ? 9.82 -14.664 1.63 1 96.44 36 ALA B C 1
ATOM 3434 O O . ALA B 1 36 ? 9.203 -13.594 1.656 1 96.44 36 ALA B O 1
ATOM 3435 N N . SER B 1 37 ? 10.117 -15.312 2.729 1 93.69 37 SER B N 1
ATOM 3436 C CA . SER B 1 37 ? 9.656 -14.883 4.043 1 93.69 37 SER B CA 1
ATOM 3437 C C . SER B 1 37 ? 10.336 -13.586 4.477 1 93.69 37 SER B C 1
ATOM 3439 O O . SER B 1 37 ? 11.234 -13.094 3.789 1 93.69 37 SER B O 1
ATOM 3441 N N . ASP B 1 38 ? 9.867 -13.047 5.652 1 91.88 38 ASP B N 1
ATOM 3442 C CA . ASP B 1 38 ? 10.367 -11.773 6.168 1 91.88 38 ASP B CA 1
ATOM 3443 C C . ASP B 1 38 ? 11.773 -11.938 6.746 1 91.88 38 ASP B C 1
ATOM 3445 O O . ASP B 1 38 ? 12.445 -10.945 7.031 1 91.88 38 ASP B O 1
ATOM 3449 N N . SER B 1 39 ? 12.258 -13.172 6.836 1 92.31 39 SER B N 1
ATOM 3450 C CA . SER B 1 39 ? 13.609 -13.406 7.332 1 92.31 39 SER B CA 1
ATOM 3451 C C . SER B 1 39 ? 14.641 -13.25 6.219 1 92.31 39 SER B C 1
ATOM 3453 O O . SER B 1 39 ? 15.836 -13.156 6.484 1 92.31 39 SER B O 1
ATOM 3455 N N . VAL B 1 40 ? 14.234 -13.305 4.977 1 96.19 40 VAL B N 1
ATOM 3456 C CA . VAL B 1 40 ? 15.102 -13.055 3.834 1 96.19 40 VAL B CA 1
ATOM 3457 C C . VAL B 1 40 ? 15.234 -11.555 3.596 1 96.19 40 VAL B C 1
ATOM 3459 O O . VAL B 1 40 ? 14.32 -10.93 3.051 1 96.19 40 VAL B O 1
ATOM 3462 N N . THR B 1 41 ? 16.391 -10.977 3.953 1 95.5 41 THR B N 1
ATOM 3463 C CA . THR B 1 41 ? 16.438 -9.516 4.02 1 95.5 41 THR B CA 1
ATOM 3464 C C . THR B 1 41 ? 17.578 -8.969 3.174 1 95.5 41 THR B C 1
ATOM 3466 O O . THR B 1 41 ? 17.844 -7.77 3.182 1 95.5 41 THR B O 1
ATOM 3469 N N . ASP B 1 42 ? 18.328 -9.859 2.49 1 97.12 42 ASP B N 1
ATOM 3470 C CA . ASP B 1 42 ? 19.422 -9.367 1.656 1 97.12 42 ASP B CA 1
ATOM 3471 C C . ASP B 1 42 ? 19.469 -10.117 0.327 1 97.12 42 ASP B C 1
ATOM 3473 O O . ASP B 1 42 ? 18.828 -11.156 0.165 1 97.12 42 ASP B O 1
ATOM 3477 N N . THR B 1 43 ? 20.219 -9.594 -0.565 1 97.75 43 THR B N 1
ATOM 3478 C CA . THR B 1 43 ? 20.312 -10.109 -1.927 1 97.75 43 THR B CA 1
ATOM 3479 C C . THR B 1 43 ? 20.844 -11.539 -1.933 1 97.75 43 THR B C 1
ATOM 3481 O O . THR B 1 43 ? 20.312 -12.398 -2.635 1 97.75 43 THR B O 1
ATOM 3484 N N . ALA B 1 44 ? 21.875 -11.805 -1.189 1 98.19 44 ALA B N 1
ATOM 3485 C CA . ALA B 1 44 ? 22.484 -13.125 -1.181 1 98.19 44 ALA B CA 1
ATOM 3486 C C . ALA B 1 44 ? 21.484 -14.203 -0.772 1 98.19 44 ALA B C 1
ATOM 3488 O O . ALA B 1 44 ? 21.359 -15.234 -1.44 1 98.19 44 ALA B O 1
ATOM 3489 N N . ALA B 1 45 ? 20.766 -13.961 0.318 1 97.81 45 ALA B N 1
ATOM 3490 C CA . ALA B 1 45 ? 19.766 -14.914 0.802 1 97.81 45 ALA B CA 1
ATOM 3491 C C . ALA B 1 45 ? 18.625 -15.078 -0.207 1 97.81 45 ALA B C 1
ATOM 3493 O O . ALA B 1 45 ? 18.141 -16.188 -0.429 1 97.81 45 ALA B O 1
ATOM 3494 N N . LEU B 1 46 ? 18.219 -14.008 -0.775 1 98.19 46 LEU B N 1
ATOM 3495 C CA . LEU B 1 46 ? 17.125 -14.016 -1.742 1 98.19 46 LEU B CA 1
ATOM 3496 C C . LEU B 1 46 ? 17.5 -14.805 -2.986 1 98.19 46 LEU B C 1
ATOM 3498 O O . LEU B 1 46 ? 16.719 -15.641 -3.461 1 98.19 46 LEU B O 1
ATOM 3502 N N . VAL B 1 47 ? 18.672 -14.578 -3.52 1 98.31 47 VAL B N 1
ATOM 3503 C CA . VAL B 1 47 ? 19.156 -15.227 -4.73 1 98.31 47 VAL B CA 1
ATOM 3504 C C . VAL B 1 47 ? 19.391 -16.719 -4.465 1 98.31 47 VAL B C 1
ATOM 3506 O O . VAL B 1 47 ? 19.094 -17.547 -5.316 1 98.31 47 VAL B O 1
ATOM 3509 N N . LYS B 1 48 ? 19.891 -17.016 -3.307 1 98 48 LYS B N 1
ATOM 3510 C CA . LYS B 1 48 ? 20.062 -18.406 -2.93 1 98 48 LYS B CA 1
ATOM 3511 C C . LYS B 1 48 ? 18.719 -19.156 -2.941 1 98 48 LYS B C 1
ATOM 3513 O O . LYS B 1 48 ? 18.625 -20.25 -3.471 1 98 48 LYS B O 1
ATOM 3518 N N . LEU B 1 49 ? 17.781 -18.516 -2.373 1 98.12 49 LEU B N 1
ATOM 3519 C CA . LEU B 1 49 ? 16.438 -19.125 -2.338 1 98.12 49 LEU B CA 1
ATOM 3520 C C . LEU B 1 49 ? 15.906 -19.328 -3.748 1 98.12 49 LEU B C 1
ATOM 3522 O O . LEU B 1 49 ? 15.344 -20.391 -4.051 1 98.12 49 LEU B O 1
ATOM 3526 N N . ALA B 1 50 ? 16.047 -18.328 -4.594 1 98.12 50 ALA B N 1
ATOM 3527 C CA . ALA B 1 50 ? 15.609 -18.422 -5.984 1 98.12 50 ALA B CA 1
ATOM 3528 C C . ALA B 1 50 ? 16.328 -19.547 -6.723 1 98.12 50 ALA B C 1
ATOM 3530 O O . ALA B 1 50 ? 15.711 -20.266 -7.516 1 98.12 50 ALA B O 1
ATOM 3531 N N . SER B 1 51 ? 17.594 -19.672 -6.48 1 97.25 51 SER B N 1
ATOM 3532 C CA . SER B 1 51 ? 18.391 -20.719 -7.133 1 97.25 51 SER B CA 1
ATOM 3533 C C . SER B 1 51 ? 17.953 -22.109 -6.691 1 97.25 51 SER B C 1
ATOM 3535 O O . SER B 1 51 ? 17.906 -23.031 -7.5 1 97.25 51 SER B O 1
ATOM 3537 N N . GLU B 1 52 ? 17.609 -22.234 -5.469 1 97.5 52 GLU B N 1
ATOM 3538 C CA . GLU B 1 52 ? 17.219 -23.531 -4.91 1 97.5 52 GLU B CA 1
ATOM 3539 C C . GLU B 1 52 ? 15.82 -23.938 -5.359 1 97.5 52 GLU B C 1
ATOM 3541 O O . GLU B 1 52 ? 15.586 -25.078 -5.727 1 97.5 52 GLU B O 1
ATOM 3546 N N . LEU B 1 53 ? 14.93 -23 -5.332 1 98.12 53 LEU B N 1
ATOM 3547 C CA . LEU B 1 53 ? 13.516 -23.297 -5.578 1 98.12 53 LEU B CA 1
ATOM 3548 C C . LEU B 1 53 ? 13.195 -23.188 -7.066 1 98.12 53 LEU B C 1
ATOM 3550 O O . LEU B 1 53 ? 12.164 -23.703 -7.516 1 98.12 53 LEU B O 1
ATOM 3554 N N . GLY B 1 54 ? 14.008 -22.547 -7.805 1 97.88 54 GLY B N 1
ATOM 3555 C CA . GLY B 1 54 ? 13.766 -22.203 -9.195 1 97.88 54 GLY B CA 1
ATOM 3556 C C . GLY B 1 54 ? 13.258 -23.375 -10.023 1 97.88 54 GLY B C 1
ATOM 3557 O O . GLY B 1 54 ? 12.234 -23.266 -10.703 1 97.88 54 GLY B O 1
ATOM 3558 N N . PRO B 1 55 ? 13.898 -24.516 -9.961 1 97.44 55 PRO B N 1
ATOM 3559 C CA . PRO B 1 55 ? 13.477 -25.656 -10.766 1 97.44 55 PRO B CA 1
ATOM 3560 C C . PRO B 1 55 ? 12.086 -26.172 -10.391 1 97.44 55 PRO B C 1
ATOM 3562 O O . PRO B 1 55 ? 11.484 -26.922 -11.148 1 97.44 55 PRO B O 1
ATOM 3565 N N . HIS B 1 56 ? 11.547 -25.688 -9.234 1 98.06 56 HIS B N 1
ATOM 3566 C CA . HIS B 1 56 ? 10.359 -26.328 -8.688 1 98.06 56 HIS B CA 1
ATOM 3567 C C . HIS B 1 56 ? 9.203 -25.344 -8.57 1 98.06 56 HIS B C 1
ATOM 3569 O O . HIS B 1 56 ? 8.148 -25.672 -8.023 1 98.06 56 HIS B O 1
ATOM 3575 N N . ILE B 1 57 ? 9.367 -24.109 -9.07 1 98.62 57 ILE B N 1
ATOM 3576 C CA . ILE B 1 57 ? 8.305 -23.125 -8.891 1 98.62 57 ILE B CA 1
ATOM 3577 C C . ILE B 1 57 ? 7.953 -22.484 -10.234 1 98.62 57 ILE B C 1
ATOM 3579 O O . ILE B 1 57 ? 8.742 -22.547 -11.18 1 98.62 57 ILE B O 1
ATOM 3583 N N . ALA B 1 58 ? 6.785 -21.906 -10.281 1 98.56 58 ALA B N 1
ATOM 3584 C CA . ALA B 1 58 ? 6.336 -21.172 -11.469 1 98.56 58 ALA B CA 1
ATOM 3585 C C . ALA B 1 58 ? 6.5 -19.672 -11.281 1 98.56 58 ALA B C 1
ATOM 3587 O O . ALA B 1 58 ? 6.688 -18.938 -12.258 1 98.56 58 ALA B O 1
ATOM 3588 N N . VAL B 1 59 ? 6.336 -19.203 -10.047 1 98.81 59 VAL B N 1
ATOM 3589 C CA . VAL B 1 59 ? 6.391 -17.781 -9.727 1 98.81 59 VAL B CA 1
ATOM 3590 C C . VAL B 1 59 ? 7.246 -17.562 -8.477 1 98.81 59 VAL B C 1
ATOM 3592 O O . VAL B 1 59 ? 7.117 -18.297 -7.496 1 98.81 59 VAL B O 1
ATOM 3595 N N . PHE B 1 60 ? 8.148 -16.672 -8.523 1 98.75 60 PHE B N 1
ATOM 3596 C CA . PHE B 1 60 ? 8.906 -16.234 -7.359 1 98.75 60 PHE B CA 1
ATOM 3597 C C . PHE B 1 60 ? 8.531 -14.805 -6.98 1 98.75 60 PHE B C 1
ATOM 3599 O O . PHE B 1 60 ? 8.828 -13.859 -7.723 1 98.75 60 PHE B O 1
ATOM 3606 N N . GLN B 1 61 ? 7.812 -14.68 -5.898 1 98.25 61 GLN B N 1
ATOM 3607 C CA . GLN B 1 61 ? 7.398 -13.367 -5.414 1 98.25 61 GLN B CA 1
ATOM 3608 C C . GLN B 1 61 ? 8.422 -12.789 -4.438 1 98.25 61 GLN B C 1
ATOM 3610 O O . GLN B 1 61 ? 8.805 -13.453 -3.475 1 98.25 61 GLN B O 1
ATOM 3615 N N . VAL B 1 62 ? 8.797 -11.594 -4.715 1 96.56 62 VAL B N 1
ATOM 3616 C CA . VAL B 1 62 ? 9.844 -10.93 -3.949 1 96.56 62 VAL B CA 1
ATOM 3617 C C . VAL B 1 62 ? 9.273 -9.672 -3.283 1 96.56 62 VAL B C 1
ATOM 3619 O O . VAL B 1 62 ? 8.445 -8.977 -3.865 1 96.56 62 VAL B O 1
ATOM 3622 N N . GLN B 1 63 ? 9.672 -9.469 -2.084 1 95.25 63 GLN B N 1
ATOM 3623 C CA . GLN B 1 63 ? 9.406 -8.188 -1.428 1 95.25 63 GLN B CA 1
ATOM 3624 C C . GLN B 1 63 ? 10.625 -7.266 -1.509 1 95.25 63 GLN B C 1
ATOM 3626 O O . GLN B 1 63 ? 11.438 -7.219 -0.582 1 95.25 63 GLN B O 1
ATOM 3631 N N . ALA B 1 64 ? 10.719 -6.535 -2.533 1 96.31 64 ALA B N 1
ATOM 3632 C CA . ALA B 1 64 ? 11.898 -5.715 -2.789 1 96.31 64 ALA B CA 1
ATOM 3633 C C . ALA B 1 64 ? 12.086 -4.668 -1.693 1 96.31 64 ALA B C 1
ATOM 3635 O O . ALA B 1 64 ? 13.219 -4.336 -1.336 1 96.31 64 ALA B O 1
ATOM 3636 N N . GLU B 1 65 ? 11.031 -4.27 -1.081 1 93.12 65 GLU B N 1
ATOM 3637 C CA . GLU B 1 65 ? 11.062 -3.15 -0.144 1 93.12 65 GLU B CA 1
ATOM 3638 C C . GLU B 1 65 ? 11.641 -3.574 1.202 1 93.12 65 GLU B C 1
ATOM 3640 O O . GLU B 1 65 ? 11.969 -2.729 2.037 1 93.12 65 GLU B O 1
ATOM 3645 N N . ILE B 1 66 ? 11.828 -4.82 1.447 1 94.06 66 ILE B N 1
ATOM 3646 C CA . ILE B 1 66 ? 12.367 -5.238 2.736 1 94.06 66 ILE B CA 1
ATOM 3647 C C . ILE B 1 66 ? 13.789 -5.762 2.555 1 94.06 66 ILE B C 1
ATOM 3649 O O . ILE B 1 66 ? 14.414 -6.223 3.514 1 94.06 66 ILE B O 1
ATOM 3653 N N . ILE B 1 67 ? 14.289 -5.742 1.309 1 96.75 67 ILE B N 1
ATOM 3654 C CA . ILE B 1 67 ? 15.664 -6.152 1.032 1 96.75 67 ILE B CA 1
ATOM 3655 C C . ILE B 1 67 ? 16.609 -4.98 1.276 1 96.75 67 ILE B C 1
ATOM 3657 O O . ILE B 1 67 ? 16.547 -3.971 0.572 1 96.75 67 ILE B O 1
ATOM 3661 N N . ASP B 1 68 ? 17.5 -5.102 2.148 1 94.5 68 ASP B N 1
ATOM 3662 C CA . ASP B 1 68 ? 18.312 -4 2.639 1 94.5 68 ASP B CA 1
ATOM 3663 C C . ASP B 1 68 ? 19.281 -3.508 1.556 1 94.5 68 ASP B C 1
ATOM 3665 O O . ASP B 1 68 ? 19.547 -2.311 1.465 1 94.5 68 ASP B O 1
ATOM 3669 N N . ASP B 1 69 ? 19.828 -4.402 0.778 1 95.81 69 ASP B N 1
ATOM 3670 C CA . ASP B 1 69 ? 20.797 -4.039 -0.248 1 95.81 69 ASP B CA 1
ATOM 3671 C C . ASP B 1 69 ? 20.203 -4.211 -1.646 1 95.81 69 ASP B C 1
ATOM 3673 O O . ASP B 1 69 ? 20.906 -4.633 -2.572 1 95.81 69 ASP B O 1
ATOM 3677 N N . TRP B 1 70 ? 18.906 -3.959 -1.795 1 96.12 70 TRP B N 1
ATOM 3678 C CA . TRP B 1 70 ? 18.266 -4.035 -3.1 1 96.12 70 TRP B CA 1
ATOM 3679 C C . TRP B 1 70 ? 19 -3.182 -4.125 1 96.12 70 TRP B C 1
ATOM 3681 O O . TRP B 1 70 ? 19.328 -2.021 -3.861 1 96.12 70 TRP B O 1
ATOM 3691 N N . SER B 1 71 ? 19.281 -3.734 -5.262 1 94.06 71 SER B N 1
ATOM 3692 C CA . SER B 1 71 ? 20.016 -3.039 -6.309 1 94.06 71 SER B CA 1
ATOM 3693 C C . SER B 1 71 ? 19.781 -3.682 -7.672 1 94.06 71 SER B C 1
ATOM 3695 O O . SER B 1 71 ? 19.094 -4.699 -7.777 1 94.06 71 SER B O 1
ATOM 3697 N N . ASP B 1 72 ? 20.328 -3.064 -8.672 1 92.88 72 ASP B N 1
ATOM 3698 C CA . ASP B 1 72 ? 20.266 -3.625 -10.016 1 92.88 72 ASP B CA 1
ATOM 3699 C C . ASP B 1 72 ? 20.938 -4.996 -10.078 1 92.88 72 ASP B C 1
ATOM 3701 O O . ASP B 1 72 ? 20.516 -5.859 -10.852 1 92.88 72 ASP B O 1
ATOM 3705 N N . ASN B 1 73 ? 21.875 -5.145 -9.227 1 95.94 73 ASN B N 1
ATOM 3706 C CA . ASN B 1 73 ? 22.531 -6.449 -9.141 1 95.94 73 ASN B CA 1
ATOM 3707 C C . ASN B 1 73 ? 21.547 -7.531 -8.688 1 95.94 73 ASN B C 1
ATOM 3709 O O . ASN B 1 73 ? 21.594 -8.656 -9.188 1 95.94 73 ASN B O 1
ATOM 3713 N N . THR B 1 74 ? 20.719 -7.215 -7.707 1 97.81 74 THR B N 1
ATOM 3714 C CA . THR B 1 74 ? 19.688 -8.148 -7.258 1 97.81 74 THR B CA 1
ATOM 3715 C C . THR B 1 74 ? 18.781 -8.562 -8.414 1 97.81 74 THR B C 1
ATOM 3717 O O . THR B 1 74 ? 18.531 -9.75 -8.617 1 97.81 74 THR B O 1
ATOM 3720 N N . ILE B 1 75 ? 18.391 -7.582 -9.203 1 96.44 75 ILE B N 1
ATOM 3721 C CA . ILE B 1 75 ? 17.484 -7.793 -10.328 1 96.44 75 ILE B CA 1
ATOM 3722 C C . ILE B 1 75 ? 18.156 -8.688 -11.367 1 96.44 75 ILE B C 1
ATOM 3724 O O . ILE B 1 75 ? 17.531 -9.625 -11.883 1 96.44 75 ILE B O 1
ATOM 3728 N N . GLU B 1 76 ? 19.375 -8.422 -11.648 1 95.38 76 GLU B N 1
ATOM 3729 C CA . GLU B 1 76 ? 20.125 -9.188 -12.641 1 95.38 76 GLU B CA 1
ATOM 3730 C C . GLU B 1 76 ? 20.25 -10.648 -12.234 1 95.38 76 GLU B C 1
ATOM 3732 O O . GLU B 1 76 ? 20.031 -11.547 -13.055 1 95.38 76 GLU B O 1
ATOM 3737 N N . GLN B 1 77 ? 20.547 -10.859 -11.023 1 97.31 77 GLN B N 1
ATOM 3738 C CA . GLN B 1 77 ? 20.703 -12.227 -10.547 1 97.31 77 GLN B CA 1
ATOM 3739 C C . GLN B 1 77 ? 19.375 -12.977 -10.539 1 97.31 77 GLN B C 1
ATOM 3741 O O . GLN B 1 77 ? 19.312 -14.141 -10.938 1 97.31 77 GLN B O 1
ATOM 3746 N N . LEU B 1 78 ? 18.328 -12.312 -10.086 1 97.81 78 LEU B N 1
ATOM 3747 C CA . LEU B 1 78 ? 17.016 -12.945 -10.086 1 97.81 78 LEU B CA 1
ATOM 3748 C C . LEU B 1 78 ? 16.562 -13.266 -11.508 1 97.81 78 LEU B C 1
ATOM 3750 O O . LEU B 1 78 ? 15.984 -14.32 -11.75 1 97.81 78 LEU B O 1
ATOM 3754 N N . THR B 1 79 ? 16.859 -12.336 -12.391 1 96.12 79 THR B N 1
ATOM 3755 C CA . THR B 1 79 ? 16.484 -12.531 -13.781 1 96.12 79 THR B CA 1
ATOM 3756 C C . THR B 1 79 ? 17.25 -13.703 -14.391 1 96.12 79 THR B C 1
ATOM 3758 O O . THR B 1 79 ? 16.703 -14.477 -15.172 1 96.12 79 THR B O 1
ATOM 3761 N N . TYR B 1 80 ? 18.5 -13.82 -14.008 1 95.94 80 TYR B N 1
ATOM 3762 C CA . TYR B 1 80 ? 19.312 -14.945 -14.461 1 95.94 80 TYR B CA 1
ATOM 3763 C C . TYR B 1 80 ? 18.672 -16.266 -14.078 1 95.94 80 TYR B C 1
ATOM 3765 O O . TYR B 1 80 ? 18.5 -17.156 -14.922 1 95.94 80 TYR B O 1
ATOM 3773 N N . TYR B 1 81 ? 18.297 -16.422 -12.898 1 97.19 81 TYR B N 1
ATOM 3774 C CA . TYR B 1 81 ? 17.734 -17.688 -12.438 1 97.19 81 TYR B CA 1
ATOM 3775 C C . TYR B 1 81 ? 16.328 -17.906 -12.984 1 97.19 81 TYR B C 1
ATOM 3777 O O . TYR B 1 81 ? 15.922 -19.031 -13.234 1 97.19 81 TYR B O 1
ATOM 3785 N N . ALA B 1 82 ? 15.594 -16.781 -13.141 1 97.62 82 ALA B N 1
ATOM 3786 C CA . ALA B 1 82 ? 14.289 -16.906 -13.781 1 97.62 82 ALA B CA 1
ATOM 3787 C C . ALA B 1 82 ? 14.414 -17.516 -15.172 1 97.62 82 ALA B C 1
ATOM 3789 O O . ALA B 1 82 ? 13.633 -18.391 -15.547 1 97.62 82 ALA B O 1
ATOM 3790 N N . LYS B 1 83 ? 15.383 -17.094 -15.883 1 95.75 83 LYS B N 1
ATOM 3791 C CA . LYS B 1 83 ? 15.648 -17.609 -17.219 1 95.75 83 LYS B CA 1
ATOM 3792 C C . LYS B 1 83 ? 16.125 -19.062 -17.156 1 95.75 83 LYS B C 1
ATOM 3794 O O . LYS B 1 83 ? 15.664 -19.906 -17.922 1 95.75 83 LYS B O 1
ATOM 3799 N N . LYS B 1 84 ? 16.984 -19.281 -16.312 1 96.19 84 LYS B N 1
ATOM 3800 C CA . LYS B 1 84 ? 17.625 -20.594 -16.203 1 96.19 84 LYS B CA 1
ATOM 3801 C C . LYS B 1 84 ? 16.594 -21.672 -15.836 1 96.19 84 LYS B C 1
ATOM 3803 O O . LYS B 1 84 ? 16.609 -22.766 -16.406 1 96.19 84 LYS B O 1
ATOM 3808 N N . HIS B 1 85 ? 15.711 -21.375 -14.875 1 97.25 85 HIS B N 1
ATOM 3809 C CA . HIS B 1 85 ? 14.875 -22.422 -14.297 1 97.25 85 HIS B CA 1
ATOM 3810 C C . HIS B 1 85 ? 13.422 -22.281 -14.75 1 97.25 85 HIS B C 1
ATOM 3812 O O . HIS B 1 85 ? 12.578 -23.125 -14.422 1 97.25 85 HIS B O 1
ATOM 3818 N N . GLY B 1 86 ? 13.117 -21.188 -15.398 1 96.88 86 GLY B N 1
ATOM 3819 C CA . GLY B 1 86 ? 11.797 -21.047 -16 1 96.88 86 GLY B CA 1
ATOM 3820 C C . GLY B 1 86 ? 10.727 -20.688 -14.984 1 96.88 86 GLY B C 1
ATOM 3821 O O . GLY B 1 86 ? 9.742 -21.422 -14.844 1 96.88 86 GLY B O 1
ATOM 3822 N N . PHE B 1 87 ? 10.836 -19.641 -14.352 1 98.06 87 PHE B N 1
ATOM 3823 C CA . PHE B 1 87 ? 9.789 -19.078 -13.508 1 98.06 87 PHE B CA 1
ATOM 3824 C C . PHE B 1 87 ? 9.648 -17.578 -13.742 1 98.06 87 PHE B C 1
ATOM 3826 O O . PHE B 1 87 ? 10.531 -16.953 -14.336 1 98.06 87 PHE B O 1
ATOM 3833 N N . ILE B 1 88 ? 8.516 -16.984 -13.367 1 98.12 88 ILE B N 1
ATOM 3834 C CA . ILE B 1 88 ? 8.328 -15.555 -13.539 1 98.12 88 ILE B CA 1
ATOM 3835 C C . ILE B 1 88 ? 8.547 -14.836 -12.203 1 98.12 88 ILE B C 1
ATOM 3837 O O . ILE B 1 88 ? 8.438 -15.453 -11.141 1 98.12 88 ILE B O 1
ATOM 3841 N N . LEU B 1 89 ? 8.891 -13.578 -12.312 1 98.56 89 LEU B N 1
ATOM 3842 C CA . LEU B 1 89 ? 9.125 -12.742 -11.141 1 98.56 89 LEU B CA 1
ATOM 3843 C C . LEU B 1 89 ? 7.902 -11.891 -10.812 1 98.56 89 LEU B C 1
ATOM 3845 O O . LEU B 1 89 ? 7.246 -11.375 -11.719 1 98.56 89 LEU B O 1
ATOM 3849 N N . TRP B 1 90 ? 7.629 -11.781 -9.539 1 98.75 90 TRP B N 1
ATOM 3850 C CA . TRP B 1 90 ? 6.496 -11 -9.047 1 98.75 90 TRP B CA 1
ATOM 3851 C C . TRP B 1 90 ? 6.922 -10.094 -7.898 1 98.75 90 TRP B C 1
ATOM 3853 O O . TRP B 1 90 ? 7.285 -10.578 -6.82 1 98.75 90 TRP B O 1
ATOM 3863 N N . GLU B 1 91 ? 6.945 -8.805 -8.141 1 97.69 91 GLU B N 1
ATOM 3864 C CA . GLU B 1 91 ? 7.164 -7.879 -7.035 1 97.69 91 GLU B CA 1
ATOM 3865 C C . GLU B 1 91 ? 5.918 -7.758 -6.164 1 97.69 91 GLU B C 1
ATOM 3867 O O . GLU B 1 91 ? 4.863 -7.32 -6.633 1 97.69 91 GLU B O 1
ATOM 3872 N N . GLY B 1 92 ? 6.055 -8.133 -4.883 1 93.56 92 GLY B N 1
ATOM 3873 C CA . GLY B 1 92 ? 4.863 -8.234 -4.055 1 93.56 92 GLY B CA 1
ATOM 3874 C C . GLY B 1 92 ? 4.852 -7.25 -2.902 1 93.56 92 GLY B C 1
ATOM 3875 O O . GLY B 1 92 ? 3.887 -7.191 -2.139 1 93.56 92 GLY B O 1
ATOM 3876 N N . SER B 1 93 ? 5.871 -6.531 -2.732 1 89.44 93 SER B N 1
ATOM 3877 C CA . SER B 1 93 ? 5.941 -5.656 -1.565 1 89.44 93 SER B CA 1
ATOM 3878 C C . SER B 1 93 ? 5.074 -4.418 -1.751 1 89.44 93 SER B C 1
ATOM 3880 O O . SER B 1 93 ? 4.578 -3.848 -0.776 1 89.44 93 SER B O 1
ATOM 3882 N N . ARG B 1 94 ? 4.914 -3.984 -2.916 1 91.25 94 ARG B N 1
ATOM 3883 C CA . ARG B 1 94 ? 4.168 -2.768 -3.225 1 91.25 94 ARG B CA 1
ATOM 3884 C C . ARG B 1 94 ? 2.828 -3.098 -3.877 1 91.25 94 ARG B C 1
ATOM 3886 O O . ARG B 1 94 ? 2.783 -3.785 -4.898 1 91.25 94 ARG B O 1
ATOM 3893 N N . VAL B 1 95 ? 1.81 -2.686 -3.207 1 94.31 95 VAL B N 1
ATOM 3894 C CA . VAL B 1 95 ? 0.497 -2.732 -3.842 1 94.31 95 VAL B CA 1
ATOM 3895 C C . VAL B 1 95 ? 0.202 -1.393 -4.516 1 94.31 95 VAL B C 1
ATOM 3897 O O . VAL B 1 95 ? 0.125 -0.359 -3.846 1 94.31 95 VAL B O 1
ATOM 3900 N N . LEU B 1 96 ? 0.111 -1.491 -5.793 1 95.44 96 LEU B N 1
ATOM 3901 C CA . LEU B 1 96 ? -0.267 -0.277 -6.508 1 95.44 96 LEU B CA 1
ATOM 3902 C C . LEU B 1 96 ? -1.696 0.132 -6.168 1 95.44 96 LEU B C 1
ATOM 3904 O O . LEU B 1 96 ? -2.523 -0.715 -5.824 1 95.44 96 LEU B O 1
ATOM 3908 N N . ASN B 1 97 ? -2.029 1.379 -6.191 1 93.25 97 ASN B N 1
ATOM 3909 C CA . ASN B 1 97 ? -3.314 1.914 -5.754 1 93.25 97 ASN B CA 1
ATOM 3910 C C . ASN B 1 97 ? -3.615 1.544 -4.305 1 93.25 97 ASN B C 1
ATOM 3912 O O . ASN B 1 97 ? -4.691 1.027 -4.004 1 93.25 97 ASN B O 1
ATOM 3916 N N . CYS B 1 98 ? -2.656 1.771 -3.504 1 90.75 98 CYS B N 1
ATOM 3917 C CA . CYS B 1 98 ? -2.713 1.319 -2.119 1 90.75 98 CYS B CA 1
ATOM 3918 C C . CYS B 1 98 ? -3.658 2.191 -1.3 1 90.75 98 CYS B C 1
ATOM 3920 O O . CYS B 1 98 ? -4.027 1.831 -0.18 1 90.75 98 CYS B O 1
ATOM 3922 N N . THR B 1 99 ? -4.098 3.373 -1.77 1 87.44 99 THR B N 1
ATOM 3923 C CA . THR B 1 99 ? -5.07 4.195 -1.056 1 87.44 99 THR B CA 1
ATOM 3924 C C . THR B 1 99 ? -6.492 3.746 -1.373 1 87.44 99 THR B C 1
ATOM 3926 O O . THR B 1 99 ? -7.453 4.25 -0.789 1 87.44 99 THR B O 1
ATOM 3929 N N . VAL B 1 100 ? -6.711 2.811 -2.205 1 84.88 100 VAL B N 1
ATOM 3930 C CA . VAL B 1 100 ? -7.941 2.104 -2.537 1 84.88 100 VAL B CA 1
ATOM 3931 C C . VAL B 1 100 ? -9.031 3.107 -2.895 1 84.88 100 VAL B C 1
ATOM 3933 O O . VAL B 1 100 ? -9.312 4.031 -2.125 1 84.88 100 VAL B O 1
ATOM 3936 N N . ASN B 1 101 ? -9.703 2.871 -3.965 1 67.25 101 ASN B N 1
ATOM 3937 C CA . ASN B 1 101 ? -10.969 3.484 -4.359 1 67.25 101 ASN B CA 1
ATOM 3938 C C . ASN B 1 101 ? -10.844 5 -4.48 1 67.25 101 ASN B C 1
ATOM 3940 O O . ASN B 1 101 ? -11.844 5.715 -4.434 1 67.25 101 ASN B O 1
ATOM 3944 N N . PHE B 1 102 ? -9.711 5.453 -4.516 1 67.12 102 PHE B N 1
ATOM 3945 C CA . PHE B 1 102 ? -9.586 6.891 -4.723 1 67.12 102 PHE B CA 1
ATOM 3946 C C . PHE B 1 102 ? -9.93 7.27 -6.156 1 67.12 102 PHE B C 1
ATOM 3948 O O . PHE B 1 102 ? -10.719 8.188 -6.391 1 67.12 102 PHE B O 1
ATOM 3955 N N . MET B 1 103 ? -9.609 6.48 -7.035 1 65.44 103 MET B N 1
ATOM 3956 C CA . MET B 1 103 ? -9.766 6.789 -8.453 1 65.44 103 MET B CA 1
ATOM 3957 C C . MET B 1 103 ? -11.133 6.328 -8.961 1 65.44 103 MET B C 1
ATOM 3959 O O . MET B 1 103 ? -11.594 6.785 -10.008 1 65.44 103 MET B O 1
ATOM 3963 N N . GLY B 1 104 ? -11.719 5.465 -8.219 1 62.38 104 GLY B N 1
ATOM 3964 C CA . GLY B 1 104 ? -12.953 4.883 -8.711 1 62.38 104 GLY B CA 1
ATOM 3965 C C . GLY B 1 104 ? -14.195 5.484 -8.078 1 62.38 104 GLY B C 1
ATOM 3966 O O . GLY B 1 104 ? -15.312 5.246 -8.531 1 62.38 104 GLY B O 1
ATOM 3967 N N . ARG B 1 105 ? -13.828 6.332 -7.195 1 65.75 105 ARG B N 1
ATOM 3968 C CA . ARG B 1 105 ? -14.961 6.918 -6.484 1 65.75 105 ARG B CA 1
ATOM 3969 C C . ARG B 1 105 ? -15.703 7.914 -7.371 1 65.75 105 ARG B C 1
ATOM 3971 O O . ARG B 1 105 ? -15.094 8.797 -7.969 1 65.75 105 ARG B O 1
ATOM 3978 N N . GLY B 1 106 ? -16.875 7.602 -7.477 1 61.22 106 GLY B N 1
ATOM 3979 C CA . GLY B 1 106 ? -17.688 8.477 -8.312 1 61.22 106 GLY B CA 1
ATOM 3980 C C . GLY B 1 106 ? -17.656 9.922 -7.867 1 61.22 106 GLY B C 1
ATOM 3981 O O . GLY B 1 106 ? -17.766 10.836 -8.695 1 61.22 106 GLY B O 1
ATOM 3982 N N . SER B 1 107 ? -17.391 10.141 -6.656 1 65.44 107 SER B N 1
ATOM 3983 C CA . SER B 1 107 ? -17.484 11.5 -6.133 1 65.44 107 SER B CA 1
ATOM 3984 C C . SER B 1 107 ? -16.156 12.234 -6.27 1 65.44 107 SER B C 1
ATOM 3986 O O . SER B 1 107 ? -16.094 13.453 -6.094 1 65.44 107 SER B O 1
ATOM 3988 N N . ALA B 1 108 ? -15.18 11.555 -6.656 1 71.25 108 ALA B N 1
ATOM 3989 C CA . ALA B 1 108 ? -13.898 12.242 -6.801 1 71.25 108 ALA B CA 1
ATOM 3990 C C . ALA B 1 108 ? -13.82 12.977 -8.141 1 71.25 108 ALA B C 1
ATOM 3992 O O . ALA B 1 108 ? -14.203 12.43 -9.18 1 71.25 108 ALA B O 1
ATOM 3993 N N . ASP B 1 109 ? -13.414 14.195 -8.047 1 77.38 109 ASP B N 1
ATOM 3994 C CA . ASP B 1 109 ? -13.289 14.961 -9.281 1 77.38 109 ASP B CA 1
ATOM 3995 C C . ASP B 1 109 ? -12.211 14.375 -10.188 1 77.38 109 ASP B C 1
ATOM 3997 O O . ASP B 1 109 ? -11.289 13.703 -9.711 1 77.38 109 ASP B O 1
ATOM 4001 N N . PHE B 1 110 ? -12.328 14.609 -11.422 1 81.88 110 PHE B N 1
ATOM 4002 C CA . PHE B 1 110 ? -11.492 14.023 -12.461 1 81.88 110 PHE B CA 1
ATOM 4003 C C . PHE B 1 110 ? -10.031 14.398 -12.258 1 81.88 110 PHE B C 1
ATOM 4005 O O . PHE B 1 110 ? -9.141 13.555 -12.414 1 81.88 110 PHE B O 1
ATOM 4012 N N . GLN B 1 111 ? -9.758 15.594 -11.922 1 82.38 111 GLN B N 1
ATOM 4013 C CA . GLN B 1 111 ? -8.383 16.047 -11.773 1 82.38 111 GLN B CA 1
ATOM 4014 C C . GLN B 1 111 ? -7.684 15.32 -10.625 1 82.38 111 GLN B C 1
ATOM 4016 O O . GLN B 1 111 ? -6.52 14.945 -10.75 1 82.38 111 GLN B O 1
ATOM 4021 N N . THR B 1 112 ? -8.383 15.18 -9.617 1 80.19 112 THR B N 1
ATOM 4022 C CA . THR B 1 112 ? -7.82 14.469 -8.477 1 80.19 112 THR B CA 1
ATOM 4023 C C . THR B 1 112 ? -7.559 13.008 -8.82 1 80.19 112 THR B C 1
ATOM 4025 O O . THR B 1 112 ? -6.543 12.438 -8.406 1 80.19 112 THR B O 1
ATOM 4028 N N . ARG B 1 113 ? -8.422 12.406 -9.609 1 85.06 113 ARG B N 1
ATOM 4029 C CA . ARG B 1 113 ? -8.242 11.031 -10.055 1 85.06 113 ARG B CA 1
ATOM 4030 C C . ARG B 1 113 ? -7.012 10.898 -10.945 1 85.06 113 ARG B C 1
ATOM 4032 O O . ARG B 1 113 ? -6.266 9.922 -10.836 1 85.06 113 ARG B O 1
ATOM 4039 N N . MET B 1 114 ? -6.859 11.922 -11.703 1 85.12 114 MET B N 1
ATOM 4040 C CA . MET B 1 114 ? -5.723 11.914 -12.625 1 85.12 114 MET B CA 1
ATOM 4041 C C . MET B 1 114 ? -4.406 12.016 -11.859 1 85.12 114 MET B C 1
ATOM 4043 O O . MET B 1 114 ? -3.441 11.32 -12.188 1 85.12 114 MET B O 1
ATOM 4047 N N . VAL B 1 115 ? -4.422 12.82 -10.859 1 84.88 115 VAL B N 1
ATOM 4048 C CA . VAL B 1 115 ? -3.229 12.992 -10.039 1 84.88 115 VAL B CA 1
ATOM 4049 C C . VAL B 1 115 ? -2.895 11.68 -9.328 1 84.88 115 VAL B C 1
ATOM 4051 O O . VAL B 1 115 ? -1.733 11.273 -9.289 1 84.88 115 VAL B O 1
ATOM 4054 N N . ALA B 1 116 ? -3.859 11.031 -8.82 1 86.62 116 ALA B N 1
ATOM 4055 C CA . ALA B 1 116 ? -3.662 9.758 -8.141 1 86.62 116 ALA B CA 1
ATOM 4056 C C . ALA B 1 116 ? -3.135 8.703 -9.109 1 86.62 116 ALA B C 1
ATOM 4058 O O . ALA B 1 116 ? -2.26 7.906 -8.75 1 86.62 116 ALA B O 1
ATOM 4059 N N . ALA B 1 117 ? -3.689 8.719 -10.305 1 88.88 117 ALA B N 1
ATOM 4060 C CA . ALA B 1 117 ? -3.242 7.777 -11.328 1 88.88 117 ALA B CA 1
ATOM 4061 C C . ALA B 1 117 ? -1.782 8.023 -11.695 1 88.88 117 ALA B C 1
ATOM 4063 O O . ALA B 1 117 ? -1.014 7.078 -11.883 1 88.88 117 ALA B O 1
ATOM 4064 N N . ASP B 1 118 ? -1.432 9.258 -11.719 1 89.94 118 ASP B N 1
ATOM 4065 C CA . ASP B 1 118 ? -0.062 9.617 -12.078 1 89.94 118 ASP B CA 1
ATOM 4066 C C . ASP B 1 118 ? 0.921 9.18 -10.992 1 89.94 118 ASP B C 1
ATOM 4068 O O . ASP B 1 118 ? 2.012 8.688 -11.297 1 89.94 118 ASP B O 1
ATOM 4072 N N . PHE B 1 119 ? 0.543 9.391 -9.789 1 91.81 119 PHE B N 1
ATOM 4073 C CA . PHE B 1 119 ? 1.377 8.914 -8.695 1 91.81 119 PHE B CA 1
ATOM 4074 C C . PHE B 1 119 ? 1.56 7.406 -8.766 1 91.81 119 PHE B C 1
ATOM 4076 O O . PHE B 1 119 ? 2.672 6.898 -8.602 1 91.81 119 PHE B O 1
ATOM 4083 N N . THR B 1 120 ? 0.505 6.719 -9.055 1 94 120 THR B N 1
ATOM 4084 C CA . THR B 1 120 ? 0.548 5.262 -9.125 1 94 120 THR B CA 1
ATOM 4085 C C . THR B 1 120 ? 1.429 4.801 -10.289 1 94 120 THR B C 1
ATOM 4087 O O . THR B 1 120 ? 2.205 3.855 -10.141 1 94 120 THR B O 1
ATOM 4090 N N . LYS B 1 121 ? 1.252 5.496 -11.367 1 95 121 LYS B N 1
ATOM 4091 C CA . LYS B 1 121 ? 2.082 5.211 -12.531 1 95 121 LYS B CA 1
ATOM 4092 C C . LYS B 1 121 ? 3.564 5.371 -12.203 1 95 121 LYS B C 1
ATOM 4094 O O . LYS B 1 121 ? 4.379 4.516 -12.555 1 95 121 LYS B O 1
ATOM 4099 N N . ARG B 1 122 ? 3.922 6.383 -11.586 1 94.75 122 ARG B N 1
ATOM 4100 C CA . ARG B 1 122 ? 5.316 6.645 -11.25 1 94.75 122 ARG B CA 1
ATOM 4101 C C . ARG B 1 122 ? 5.844 5.613 -10.258 1 94.75 122 ARG B C 1
ATOM 4103 O O . ARG B 1 122 ? 6.988 5.164 -10.375 1 94.75 122 ARG B O 1
ATOM 4110 N N . LYS B 1 123 ? 5.02 5.262 -9.312 1 94.88 123 LYS B N 1
ATOM 4111 C CA . LYS B 1 123 ? 5.395 4.23 -8.344 1 94.88 123 LYS B CA 1
ATOM 4112 C C . LYS B 1 123 ? 5.684 2.904 -9.039 1 94.88 123 LYS B C 1
ATOM 4114 O O . LYS B 1 123 ? 6.508 2.117 -8.578 1 94.88 123 LYS B O 1
ATOM 4119 N N . TYR B 1 124 ? 5.035 2.691 -10.109 1 97.19 124 TYR B N 1
ATOM 4120 C CA . TYR B 1 124 ? 5.156 1.457 -10.883 1 97.19 124 TYR B CA 1
ATOM 4121 C C . TYR B 1 124 ? 6.426 1.462 -11.727 1 97.19 124 TYR B C 1
ATOM 4123 O O . TYR B 1 124 ? 7.105 0.44 -11.836 1 97.19 124 TYR B O 1
ATOM 4131 N N . THR B 1 125 ? 6.828 2.639 -12.203 1 95.81 125 THR B N 1
ATOM 4132 C CA . THR B 1 125 ? 7.828 2.645 -13.266 1 95.81 125 THR B CA 1
ATOM 4133 C C . THR B 1 125 ? 9.125 3.289 -12.789 1 95.81 125 THR B C 1
ATOM 4135 O O . THR B 1 125 ? 10.18 3.121 -13.406 1 95.81 125 THR B O 1
ATOM 4138 N N . HIS B 1 126 ? 9.047 4.086 -11.727 1 93 126 HIS B N 1
ATOM 4139 C CA . HIS B 1 126 ? 10.219 4.848 -11.305 1 93 126 HIS B CA 1
ATOM 4140 C C . HIS B 1 126 ? 10.508 4.629 -9.828 1 93 126 HIS B C 1
ATOM 4142 O O . HIS B 1 126 ? 9.961 3.715 -9.211 1 93 126 HIS B O 1
ATOM 4148 N N . GLY B 1 127 ? 11.547 5.332 -9.406 1 92.25 127 GLY B N 1
ATOM 4149 C CA . GLY B 1 127 ? 11.836 5.344 -7.98 1 92.25 127 GLY B CA 1
ATOM 4150 C C . GLY B 1 127 ? 12.836 4.277 -7.566 1 92.25 127 GLY B C 1
ATOM 4151 O O . GLY B 1 127 ? 13.742 3.936 -8.328 1 92.25 127 GLY B O 1
ATOM 4152 N N . THR B 1 128 ? 12.625 3.76 -6.41 1 91.62 128 THR B N 1
ATOM 4153 C CA . THR B 1 128 ? 13.641 2.939 -5.754 1 91.62 128 THR B CA 1
ATOM 4154 C C . THR B 1 128 ? 13.602 1.51 -6.285 1 91.62 128 THR B C 1
ATOM 4156 O O . THR B 1 128 ? 14.641 0.839 -6.344 1 91.62 128 THR B O 1
ATOM 4159 N N . VAL B 1 129 ? 12.445 0.987 -6.734 1 94.19 129 VAL B N 1
ATOM 4160 C CA . VAL B 1 129 ? 12.32 -0.43 -7.059 1 94.19 129 VAL B CA 1
ATOM 4161 C C . VAL B 1 129 ? 12.102 -0.597 -8.562 1 94.19 129 VAL B C 1
ATOM 4163 O O . VAL B 1 129 ? 12.547 -1.584 -9.156 1 94.19 129 VAL B O 1
ATOM 4166 N N . LYS B 1 130 ? 11.445 0.341 -9.266 1 94.06 130 LYS B N 1
ATOM 4167 C CA . LYS B 1 130 ? 11.195 0.326 -10.703 1 94.06 130 LYS B CA 1
ATOM 4168 C C . LYS B 1 130 ? 10.586 -1.003 -11.141 1 94.06 130 LYS B C 1
ATOM 4170 O O . LYS B 1 130 ? 11.109 -1.672 -12.031 1 94.06 130 LYS B O 1
ATOM 4175 N N . ILE B 1 131 ? 9.438 -1.301 -10.656 1 97.25 131 ILE B N 1
ATOM 4176 C CA . ILE B 1 131 ? 8.781 -2.602 -10.742 1 97.25 131 ILE B CA 1
ATOM 4177 C C . ILE B 1 131 ? 8.609 -3.004 -12.203 1 97.25 131 ILE B C 1
ATOM 4179 O O . ILE B 1 131 ? 8.977 -4.117 -12.594 1 97.25 131 ILE B O 1
ATOM 4183 N N . ALA B 1 132 ? 8.203 -2.096 -13.016 1 97.25 132 ALA B N 1
ATOM 4184 C CA . ALA B 1 132 ? 7.82 -2.383 -14.398 1 97.25 132 ALA B CA 1
ATOM 4185 C C . ALA B 1 132 ? 9.039 -2.76 -15.234 1 97.25 132 ALA B C 1
ATOM 4187 O O . ALA B 1 132 ? 8.898 -3.283 -16.344 1 97.25 132 ALA B O 1
ATOM 4188 N N . GLN B 1 133 ? 10.18 -2.557 -14.75 1 94.44 133 GLN B N 1
ATOM 4189 C CA . GLN B 1 133 ? 11.391 -2.795 -15.531 1 94.44 133 GLN B CA 1
ATOM 4190 C C . GLN B 1 133 ? 11.828 -4.254 -15.445 1 94.44 133 GLN B C 1
ATOM 4192 O O . GLN B 1 133 ? 12.586 -4.73 -16.281 1 94.44 133 GLN B O 1
ATOM 4197 N N . TRP B 1 134 ? 11.383 -4.969 -14.445 1 95.44 134 TRP B N 1
ATOM 4198 C CA . TRP B 1 134 ? 11.938 -6.309 -14.273 1 95.44 134 TRP B CA 1
ATOM 4199 C C . TRP B 1 134 ? 10.852 -7.301 -13.891 1 95.44 134 TRP B C 1
ATOM 4201 O O . TRP B 1 134 ? 10.969 -8.5 -14.148 1 95.44 134 TRP B O 1
ATOM 4211 N N . SER B 1 135 ? 9.82 -6.879 -13.172 1 98 135 SER B N 1
ATOM 4212 C CA . SER B 1 135 ? 8.82 -7.785 -12.617 1 98 135 SER B CA 1
ATOM 4213 C C . SER B 1 135 ? 7.73 -8.094 -13.633 1 98 135 SER B C 1
ATOM 4215 O O . SER B 1 135 ? 7.117 -7.18 -14.188 1 98 135 SER B O 1
ATOM 4217 N N . ASN B 1 136 ? 7.434 -9.336 -13.859 1 98.25 136 ASN B N 1
ATOM 4218 C CA . ASN B 1 136 ? 6.348 -9.742 -14.75 1 98.25 136 ASN B CA 1
ATOM 4219 C C . ASN B 1 136 ? 4.984 -9.367 -14.172 1 98.25 136 ASN B C 1
ATOM 4221 O O . ASN B 1 136 ? 4.09 -8.945 -14.906 1 98.25 136 ASN B O 1
ATOM 4225 N N . LEU B 1 137 ? 4.91 -9.477 -12.867 1 98.44 137 LEU B N 1
ATOM 4226 C CA . LEU B 1 137 ? 3.645 -9.227 -12.188 1 98.44 137 LEU B CA 1
ATOM 4227 C C . LEU B 1 137 ? 3.783 -8.094 -11.18 1 98.44 137 LEU B C 1
ATOM 4229 O O . LEU B 1 137 ? 4.816 -7.969 -10.516 1 98.44 137 LEU B O 1
ATOM 4233 N N . ALA B 1 138 ? 2.777 -7.27 -11.117 1 98.12 138 ALA B N 1
ATOM 4234 C CA . ALA B 1 138 ? 2.588 -6.289 -10.055 1 98.12 138 ALA B CA 1
ATOM 4235 C C . ALA B 1 138 ? 1.229 -6.469 -9.383 1 98.12 138 ALA B C 1
ATOM 4237 O O . ALA B 1 138 ? 0.287 -6.977 -9.992 1 98.12 138 ALA B O 1
ATOM 4238 N N . SER B 1 139 ? 1.155 -6.109 -8.172 1 97.19 139 SER B N 1
ATOM 4239 C CA . SER B 1 139 ? -0.094 -6.184 -7.418 1 97.19 139 SER B CA 1
ATOM 4240 C C . SER B 1 139 ? -0.768 -4.82 -7.328 1 97.19 139 SER B C 1
ATOM 4242 O O . SER B 1 139 ? -0.096 -3.801 -7.152 1 97.19 139 SER B O 1
ATOM 4244 N N . SER B 1 140 ? -2.076 -4.801 -7.418 1 96.75 140 SER B N 1
ATOM 4245 C CA . SER B 1 140 ? -2.816 -3.553 -7.277 1 96.75 140 SER B CA 1
ATOM 4246 C C . SER B 1 140 ? -4.227 -3.803 -6.754 1 96.75 140 SER B C 1
ATOM 4248 O O . SER B 1 140 ? -4.836 -4.832 -7.062 1 96.75 140 SER B O 1
ATOM 4250 N N . TRP B 1 141 ? -4.711 -2.898 -6.008 1 95.19 141 TRP B N 1
ATOM 4251 C CA . TRP B 1 141 ? -6.152 -2.871 -5.781 1 95.19 141 TRP B CA 1
ATOM 4252 C C . TRP B 1 141 ? -6.887 -2.373 -7.023 1 95.19 141 TRP B C 1
ATOM 4254 O O . TRP B 1 141 ? -6.344 -1.577 -7.793 1 95.19 141 TRP B O 1
ATOM 4264 N N . ALA B 1 142 ? -8.102 -2.857 -7.176 1 94.44 142 ALA B N 1
ATOM 4265 C CA . ALA B 1 142 ? -8.93 -2.455 -8.312 1 94.44 142 ALA B CA 1
ATOM 4266 C C . ALA B 1 142 ? -9.352 -0.993 -8.188 1 94.44 142 ALA B C 1
ATOM 4268 O O . ALA B 1 142 ? -9.312 -0.417 -7.102 1 94.44 142 ALA B O 1
ATOM 4269 N N . PRO B 1 143 ? -9.703 -0.376 -9.289 1 91.81 143 PRO B N 1
ATOM 4270 C CA . PRO B 1 143 ? -10.133 1.023 -9.234 1 91.81 143 PRO B CA 1
ATOM 4271 C C . PRO B 1 143 ? -11.445 1.207 -8.477 1 91.81 143 PRO B C 1
ATOM 4273 O O . PRO B 1 143 ? -11.68 2.27 -7.891 1 91.81 143 PRO B O 1
ATOM 4276 N N . GLY B 1 144 ? -12.305 0.192 -8.555 1 89.94 144 GLY B N 1
ATOM 4277 C CA . GLY B 1 144 ? -13.562 0.278 -7.824 1 89.94 144 GLY B CA 1
ATOM 4278 C C . GLY B 1 144 ? -14.633 1.038 -8.578 1 89.94 144 GLY B C 1
ATOM 4279 O O . GLY B 1 144 ? -15.469 1.709 -7.969 1 89.94 144 GLY B O 1
ATOM 4280 N N . VAL B 1 145 ? -14.609 1.037 -9.836 1 87.81 145 VAL B N 1
ATOM 4281 C CA . VAL B 1 145 ? -15.656 1.683 -10.625 1 87.81 145 VAL B CA 1
ATOM 4282 C C . VAL B 1 145 ? -16.922 0.833 -10.602 1 87.81 145 VAL B C 1
ATOM 4284 O O . VAL B 1 145 ? -16.859 -0.369 -10.328 1 87.81 145 VAL B O 1
ATOM 4287 N N . PRO B 1 146 ? -18.062 1.454 -10.836 1 82.19 146 PRO B N 1
ATOM 4288 C CA . PRO B 1 146 ? -19.297 0.671 -10.844 1 82.19 146 PRO B CA 1
ATOM 4289 C C . PRO B 1 146 ? -19.281 -0.458 -11.867 1 82.19 146 PRO B C 1
ATOM 4291 O O . PRO B 1 146 ? -18.625 -0.343 -12.906 1 82.19 146 PRO B O 1
ATOM 4294 N N . LEU B 1 147 ? -20.047 -1.487 -11.594 1 80.44 147 LEU B N 1
ATOM 4295 C CA . LEU B 1 147 ? -20.031 -2.725 -12.367 1 80.44 147 LEU B CA 1
ATOM 4296 C C . LEU B 1 147 ? -20.312 -2.447 -13.844 1 80.44 147 LEU B C 1
ATOM 4298 O O . LEU B 1 147 ? -19.672 -3.031 -14.719 1 80.44 147 LEU B O 1
ATOM 4302 N N . ASN B 1 148 ? -21.156 -1.524 -14.078 1 78.81 148 ASN B N 1
ATOM 4303 C CA . ASN B 1 148 ? -21.594 -1.272 -15.445 1 78.81 148 ASN B CA 1
ATOM 4304 C C . ASN B 1 148 ? -20.859 -0.089 -16.062 1 78.81 148 ASN B C 1
ATOM 4306 O O . ASN B 1 148 ? -21.188 0.348 -17.172 1 78.81 148 ASN B O 1
ATOM 4310 N N . GLU B 1 149 ? -19.859 0.392 -15.445 1 83.62 149 GLU B N 1
ATOM 4311 C CA . GLU B 1 149 ? -19.156 1.566 -15.938 1 83.62 149 GLU B CA 1
ATOM 4312 C C . GLU B 1 149 ? -17.641 1.344 -15.922 1 83.62 149 GLU B C 1
ATOM 4314 O O . GLU B 1 149 ? -16.891 2.213 -15.477 1 83.62 149 GLU B O 1
ATOM 4319 N N . GLN B 1 150 ? -17.25 0.156 -16.344 1 85.06 150 GLN B N 1
ATOM 4320 C CA . GLN B 1 150 ? -15.836 -0.193 -16.297 1 85.06 150 GLN B CA 1
ATOM 4321 C C . GLN B 1 150 ? -15.023 0.704 -17.219 1 85.06 150 GLN B C 1
ATOM 4323 O O . GLN B 1 150 ? -13.805 0.82 -17.062 1 85.06 150 GLN B O 1
ATOM 4328 N N . GLU B 1 151 ? -15.672 1.351 -18.172 1 84.25 151 GLU B N 1
ATOM 4329 C CA . GLU B 1 151 ? -14.992 2.264 -19.094 1 84.25 151 GLU B CA 1
ATOM 4330 C C . GLU B 1 151 ? -14.492 3.51 -18.375 1 84.25 151 GLU B C 1
ATOM 4332 O O . GLU B 1 151 ? -13.648 4.242 -18.891 1 84.25 151 GLU B O 1
ATOM 4337 N N . MET B 1 152 ? -15 3.703 -17.156 1 84.56 152 MET B N 1
ATOM 4338 C CA . MET B 1 152 ? -14.594 4.867 -16.375 1 84.56 152 MET B CA 1
ATOM 4339 C C . MET B 1 152 ? -13.273 4.613 -15.664 1 84.56 152 MET B C 1
ATOM 4341 O O . MET B 1 152 ? -12.695 5.523 -15.062 1 84.56 152 MET B O 1
ATOM 4345 N N . ASP B 1 153 ? -12.797 3.393 -15.812 1 89.94 153 ASP B N 1
ATOM 4346 C CA . ASP B 1 153 ? -11.531 3.033 -15.188 1 89.94 153 ASP B CA 1
ATOM 4347 C C . ASP B 1 153 ? -10.375 3.816 -15.805 1 89.94 153 ASP B C 1
ATOM 4349 O O . ASP B 1 153 ? -10.188 3.803 -17.016 1 89.94 153 ASP B O 1
ATOM 4353 N N . LEU B 1 154 ? -9.609 4.484 -14.977 1 90.94 154 LEU B N 1
ATOM 4354 C CA . LEU B 1 154 ? -8.43 5.23 -15.398 1 90.94 154 LEU B CA 1
ATOM 4355 C C . LEU B 1 154 ? -7.148 4.523 -14.961 1 90.94 154 LEU B C 1
ATOM 4357 O O . LEU B 1 154 ? -6.082 4.742 -15.539 1 90.94 154 LEU B O 1
ATOM 4361 N N . LEU B 1 155 ? -7.273 3.67 -14.008 1 93.56 155 LEU B N 1
ATOM 4362 C CA . LEU B 1 155 ? -6.105 3.088 -13.359 1 93.56 155 LEU B CA 1
ATOM 4363 C C . LEU B 1 155 ? -5.457 2.031 -14.242 1 93.56 155 LEU B C 1
ATOM 4365 O O . LEU B 1 155 ? -4.289 2.154 -14.617 1 93.56 155 LEU B O 1
ATOM 4369 N N . ILE B 1 156 ? -6.191 1.012 -14.648 1 95.38 156 ILE B N 1
ATOM 4370 C CA . ILE B 1 156 ? -5.629 -0.159 -15.312 1 95.38 156 ILE B CA 1
ATOM 4371 C C . ILE B 1 156 ? -5.102 0.233 -16.688 1 95.38 156 ILE B C 1
ATOM 4373 O O . ILE B 1 156 ? -3.98 -0.129 -17.062 1 95.38 156 ILE B O 1
ATOM 4377 N N . PRO B 1 157 ? -5.812 1.062 -17.438 1 94.06 157 PRO B N 1
ATOM 4378 C CA . PRO B 1 157 ? -5.242 1.518 -18.703 1 94.06 157 PRO B CA 1
ATOM 4379 C C . PRO B 1 157 ? -3.957 2.318 -18.531 1 94.06 157 PRO B C 1
ATOM 4381 O O . PRO B 1 157 ? -3.021 2.182 -19.312 1 94.06 157 PRO B O 1
ATOM 4384 N N . THR B 1 158 ? -3.939 3.143 -17.531 1 94.5 158 THR B N 1
ATOM 4385 C CA . THR B 1 158 ? -2.738 3.92 -17.25 1 94.5 158 THR B CA 1
ATOM 4386 C C . THR B 1 158 ? -1.56 3 -16.938 1 94.5 158 THR B C 1
ATOM 4388 O O . THR B 1 158 ? -0.458 3.199 -17.453 1 94.5 158 THR B O 1
ATOM 4391 N N . LEU B 1 159 ? -1.76 1.991 -16.156 1 96.88 159 LEU B N 1
ATOM 4392 C CA . LEU B 1 159 ? -0.705 1.057 -15.773 1 96.88 159 LEU B CA 1
ATOM 4393 C C . LEU B 1 159 ? -0.27 0.218 -16.969 1 96.88 159 LEU B C 1
ATOM 4395 O O . LEU B 1 159 ? 0.916 -0.083 -17.125 1 96.88 159 LEU B O 1
ATOM 4399 N N . ARG B 1 160 ? -1.238 -0.149 -17.766 1 96.69 160 ARG B N 1
ATOM 4400 C CA . ARG B 1 160 ? -0.933 -0.901 -18.969 1 96.69 160 ARG B CA 1
ATOM 4401 C C . ARG B 1 160 ? -0.016 -0.105 -19.891 1 96.69 160 ARG B C 1
ATOM 4403 O O . ARG B 1 160 ? 0.981 -0.631 -20.391 1 96.69 160 ARG B O 1
ATOM 4410 N N . LYS B 1 161 ? -0.383 1.119 -20.125 1 95.94 161 LYS B N 1
ATOM 4411 C CA . LYS B 1 161 ? 0.438 2.004 -20.953 1 95.94 161 LYS B CA 1
ATOM 4412 C C . LYS B 1 161 ? 1.828 2.182 -20.344 1 95.94 161 LYS B C 1
ATOM 4414 O O . LYS B 1 161 ? 2.832 2.131 -21.062 1 95.94 161 LYS B O 1
ATOM 4419 N N . ALA B 1 162 ? 1.851 2.402 -19.078 1 96.81 162 ALA B N 1
ATOM 4420 C CA . ALA B 1 162 ? 3.119 2.572 -18.375 1 96.81 162 ALA B CA 1
ATOM 4421 C C . ALA B 1 162 ? 4 1.335 -18.516 1 96.81 162 ALA B C 1
ATOM 4423 O O . ALA B 1 162 ? 5.211 1.448 -18.719 1 96.81 162 ALA B O 1
ATOM 4424 N N . ALA B 1 163 ? 3.436 0.191 -18.375 1 96.88 163 ALA B N 1
ATOM 4425 C CA . ALA B 1 163 ? 4.16 -1.068 -18.531 1 96.88 163 ALA B CA 1
ATOM 4426 C C . ALA B 1 163 ? 4.77 -1.179 -19.922 1 96.88 163 ALA B C 1
ATOM 4428 O O . ALA B 1 163 ? 5.938 -1.553 -20.062 1 96.88 163 ALA B O 1
ATOM 4429 N N . ARG B 1 164 ? 4.02 -0.847 -20.906 1 95.06 164 ARG B N 1
ATOM 4430 C CA . ARG B 1 164 ? 4.488 -0.898 -22.281 1 95.06 164 ARG B CA 1
ATOM 4431 C C . ARG B 1 164 ? 5.68 0.028 -22.5 1 95.06 164 ARG B C 1
ATOM 4433 O O . ARG B 1 164 ? 6.672 -0.361 -23.109 1 95.06 164 ARG B O 1
ATOM 4440 N N . GLU B 1 165 ? 5.562 1.172 -21.984 1 94.12 165 GLU B N 1
ATOM 4441 C CA . GLU B 1 165 ? 6.637 2.152 -22.125 1 94.12 165 GLU B CA 1
ATOM 4442 C C . GLU B 1 165 ? 7.898 1.69 -21.391 1 94.12 165 GLU B C 1
ATOM 4444 O O . GLU B 1 165 ? 9.008 1.862 -21.891 1 94.12 165 GLU B O 1
ATOM 4449 N N . ALA B 1 166 ? 7.703 1.15 -20.234 1 93.06 166 ALA B N 1
ATOM 4450 C CA . ALA B 1 166 ? 8.836 0.672 -19.453 1 93.06 166 ALA B CA 1
ATOM 4451 C C . ALA B 1 166 ? 9.562 -0.463 -20.172 1 93.06 166 ALA B C 1
ATOM 4453 O O . ALA B 1 166 ? 10.797 -0.5 -20.203 1 93.06 166 ALA B O 1
ATOM 4454 N N . VAL B 1 167 ? 8.859 -1.361 -20.734 1 92.69 167 VAL B N 1
ATOM 4455 C CA . VAL B 1 167 ? 9.438 -2.494 -21.453 1 92.69 167 VAL B CA 1
ATOM 4456 C C . VAL B 1 167 ? 10.164 -1.999 -22.703 1 92.69 167 VAL B C 1
ATOM 4458 O O . VAL B 1 167 ? 11.266 -2.461 -23 1 92.69 167 VAL B O 1
ATOM 4461 N N . ALA B 1 168 ? 9.57 -1.058 -23.312 1 90.69 168 ALA B N 1
ATOM 4462 C CA . ALA B 1 168 ? 10.195 -0.485 -24.5 1 90.69 168 ALA B CA 1
ATOM 4463 C C . ALA B 1 168 ? 11.539 0.16 -24.172 1 90.69 168 ALA B C 1
ATOM 4465 O O . ALA B 1 168 ? 12.516 -0.006 -24.891 1 90.69 168 ALA B O 1
ATOM 4466 N N . THR B 1 169 ? 11.547 0.844 -23.141 1 86.31 169 THR B N 1
ATOM 4467 C CA . THR B 1 169 ? 12.773 1.5 -22.703 1 86.31 169 THR B CA 1
ATOM 4468 C C . THR B 1 169 ? 13.836 0.469 -22.328 1 86.31 169 THR B C 1
ATOM 4470 O O . THR B 1 169 ? 15.016 0.655 -22.625 1 86.31 169 THR B O 1
ATOM 4473 N N . THR B 1 170 ? 13.422 -0.536 -21.688 1 81.75 170 THR B N 1
ATOM 4474 C CA . THR B 1 170 ? 14.336 -1.598 -21.281 1 81.75 170 THR B CA 1
ATOM 4475 C C . THR B 1 170 ? 14.945 -2.271 -22.516 1 81.75 170 THR B C 1
ATOM 4477 O O . THR B 1 170 ? 16.156 -2.537 -22.547 1 81.75 170 THR B O 1
ATOM 4480 N N . VAL B 1 171 ? 14.188 -2.473 -23.484 1 82.62 171 VAL B N 1
ATOM 4481 C CA . VAL B 1 171 ? 14.656 -3.117 -24.703 1 82.62 171 VAL B CA 1
ATOM 4482 C C . VAL B 1 171 ? 15.641 -2.205 -25.438 1 82.62 171 VAL B C 1
ATOM 4484 O O . VAL B 1 171 ? 16.688 -2.662 -25.906 1 82.62 171 VAL B O 1
ATOM 4487 N N . LYS B 1 172 ? 15.383 -0.966 -25.484 1 79.31 172 LYS B N 1
ATOM 4488 C CA . LYS B 1 172 ? 16.25 0.001 -26.141 1 79.31 172 LYS B CA 1
ATOM 4489 C C . LYS B 1 172 ? 17.609 0.072 -25.438 1 79.31 172 LYS B C 1
ATOM 4491 O O . LYS B 1 172 ? 18.656 0.143 -26.094 1 79.31 172 LYS B O 1
ATOM 4496 N N . THR B 1 173 ? 17.547 0.009 -24.203 1 74.62 173 THR B N 1
ATOM 4497 C CA . THR B 1 173 ? 18.781 0.084 -23.422 1 74.62 173 THR B CA 1
ATOM 4498 C C . THR B 1 173 ? 19.641 -1.15 -23.672 1 74.62 173 THR B C 1
ATOM 4500 O O . THR B 1 173 ? 20.875 -1.041 -23.812 1 74.62 173 THR B O 1
ATOM 4503 N N . ILE B 1 174 ? 19 -2.252 -23.781 1 68.94 174 ILE B N 1
ATOM 4504 C CA . ILE B 1 174 ? 19.703 -3.506 -24.016 1 68.94 174 ILE B CA 1
ATOM 4505 C C . ILE B 1 174 ? 20.312 -3.492 -25.422 1 68.94 174 ILE B C 1
ATOM 4507 O O . ILE B 1 174 ? 21.469 -3.898 -25.594 1 68.94 174 ILE B O 1
ATOM 4511 N N . GLU B 1 175 ? 19.641 -2.918 -26.344 1 70.06 175 GLU B N 1
ATOM 4512 C CA . GLU B 1 175 ? 20.125 -2.832 -27.719 1 70.06 175 GLU B CA 1
ATOM 4513 C C . GLU B 1 175 ? 21.312 -1.881 -27.828 1 70.06 175 GLU B C 1
ATOM 4515 O O . GLU B 1 175 ? 22.281 -2.17 -28.531 1 70.06 175 GLU B O 1
ATOM 4520 N N . THR B 1 176 ? 21.188 -0.777 -27.141 1 69.75 176 THR B N 1
ATOM 4521 C CA . THR B 1 176 ? 22.25 0.213 -27.172 1 69.75 176 THR B CA 1
ATOM 4522 C C . THR B 1 176 ? 23.516 -0.343 -26.547 1 69.75 176 THR B C 1
ATOM 4524 O O . THR B 1 176 ? 24.625 -0.104 -27.031 1 69.75 176 THR B O 1
ATOM 4527 N N . GLU B 1 177 ? 23.328 -1.144 -25.547 1 63.97 177 GLU B N 1
ATOM 4528 C CA . GLU B 1 177 ? 24.484 -1.723 -24.859 1 63.97 177 GLU B CA 1
ATOM 4529 C C . GLU B 1 177 ? 25.156 -2.793 -25.719 1 63.97 177 GLU B C 1
ATOM 4531 O O . GLU B 1 177 ? 26.375 -2.9 -25.734 1 63.97 177 GLU B O 1
ATOM 4536 N N . ILE B 1 178 ? 24.375 -3.482 -26.422 1 60.69 178 ILE B N 1
ATOM 4537 C CA . ILE B 1 178 ? 24.891 -4.508 -27.312 1 60.69 178 ILE B CA 1
ATOM 4538 C C . ILE B 1 178 ? 25.625 -3.85 -28.484 1 60.69 178 ILE B C 1
ATOM 4540 O O . ILE B 1 178 ? 26.719 -4.293 -28.859 1 60.69 178 ILE B O 1
ATOM 4544 N N . SER B 1 179 ? 25.016 -2.783 -29.062 1 59.66 179 SER B N 1
ATOM 4545 C CA . SER B 1 179 ? 25.641 -2.066 -30.172 1 59.66 179 SER B CA 1
ATOM 4546 C C . SER B 1 179 ? 26.922 -1.388 -29.719 1 59.66 179 SER B C 1
ATOM 4548 O O . SER B 1 179 ? 27.906 -1.354 -30.469 1 59.66 179 SER B O 1
ATOM 4550 N N . ALA B 1 180 ? 26.875 -0.853 -28.562 1 58.72 180 ALA B N 1
ATOM 4551 C CA . ALA B 1 180 ? 28.062 -0.183 -28.047 1 58.72 180 ALA B CA 1
ATOM 4552 C C . ALA B 1 180 ? 29.188 -1.185 -27.781 1 58.72 180 ALA B C 1
ATOM 4554 O O . ALA B 1 180 ? 30.375 -0.879 -28 1 58.72 180 ALA B O 1
ATOM 4555 N N . ALA B 1 181 ? 28.672 -2.33 -27.344 1 52.75 181 ALA B N 1
ATOM 4556 C CA . ALA B 1 181 ? 29.656 -3.371 -27.062 1 52.75 181 ALA B CA 1
ATOM 4557 C C . ALA B 1 181 ? 30.219 -3.967 -28.344 1 52.75 181 ALA B C 1
ATOM 4559 O O . ALA B 1 181 ? 31.375 -4.383 -28.391 1 52.75 181 ALA B O 1
ATOM 4560 N N . ASN B 1 182 ? 29.281 -3.975 -29.281 1 55.03 182 ASN B N 1
ATOM 4561 C CA . ASN B 1 182 ? 29.766 -4.516 -30.547 1 55.03 182 ASN B CA 1
ATOM 4562 C C . ASN B 1 182 ? 30.469 -3.453 -31.375 1 55.03 182 ASN B C 1
ATOM 4564 O O . ASN B 1 182 ? 30.922 -3.723 -32.5 1 55.03 182 ASN B O 1
ATOM 4568 N N . GLY B 1 183 ? 30.953 -2.287 -30.922 1 47.25 183 GLY B N 1
ATOM 4569 C CA . GLY B 1 183 ? 31.75 -1.308 -31.641 1 47.25 183 GLY B CA 1
ATOM 4570 C C . GLY B 1 183 ? 31.016 -0.686 -32.812 1 47.25 183 GLY B C 1
ATOM 4571 O O . GLY B 1 183 ? 31.625 -0.046 -33.656 1 47.25 183 GLY B O 1
ATOM 4572 N N . GLU B 1 184 ? 29.875 -1.068 -33.188 1 42.34 184 GLU B N 1
ATOM 4573 C CA . GLU B 1 184 ? 29.281 -0.523 -34.406 1 42.34 184 GLU B CA 1
ATOM 4574 C C . GLU B 1 184 ? 28.781 0.906 -34.188 1 42.34 184 GLU B C 1
ATOM 4576 O O . GLU B 1 184 ? 27.969 1.158 -33.281 1 42.34 184 GLU B O 1
ATOM 4581 N N . VAL B 1 185 ? 29.641 1.996 -34.5 1 37.47 185 VAL B N 1
ATOM 4582 C CA . VAL B 1 185 ? 29.438 3.438 -34.594 1 37.47 185 VAL B CA 1
ATOM 4583 C C . VAL B 1 185 ? 28.25 3.73 -35.5 1 37.47 185 VAL B C 1
ATOM 4585 O O . VAL B 1 185 ? 28.359 3.572 -36.719 1 37.47 185 VAL B O 1
ATOM 4588 N N . HIS B 1 186 ? 27.062 3.318 -35.438 1 33.72 186 HIS B N 1
ATOM 4589 C CA . HIS B 1 186 ? 26.109 3.85 -36.375 1 33.72 186 HIS B CA 1
ATOM 4590 C C . HIS B 1 186 ? 26.016 5.367 -36.281 1 33.72 186 HIS B C 1
ATOM 4592 O O . HIS B 1 186 ? 25.766 5.91 -35.219 1 33.72 186 HIS B O 1
ATOM 4598 N N . HIS B 1 187 ? 26.766 6.164 -37.125 1 31.12 187 HIS B N 1
ATOM 4599 C CA . HIS B 1 187 ? 26.672 7.562 -37.531 1 31.12 187 HIS B CA 1
ATOM 4600 C C . HIS B 1 187 ? 25.234 7.922 -37.938 1 31.12 187 HIS B C 1
ATOM 4602 O O . HIS B 1 187 ? 24.953 8.141 -39.125 1 31.12 187 HIS B O 1
ATOM 4608 N N . GLU B 1 188 ? 24.188 7.285 -37.656 1 29.69 188 GLU B N 1
ATOM 4609 C CA . GLU B 1 188 ? 23 7.805 -38.312 1 29.69 188 GLU B CA 1
ATOM 4610 C C . GLU B 1 188 ? 22.781 9.281 -38 1 29.69 188 GLU B C 1
ATOM 4612 O O . GLU B 1 188 ? 22.828 9.688 -36.844 1 29.69 188 GLU B O 1
ATOM 4617 N N . GLU B 1 189 ? 23.156 10.133 -38.938 1 27.23 189 GLU B N 1
ATOM 4618 C CA . GLU B 1 189 ? 22.766 11.523 -39.188 1 27.23 189 GLU B CA 1
ATOM 4619 C C . GLU B 1 189 ? 21.281 11.734 -38.969 1 27.23 189 GLU B C 1
ATOM 4621 O O . GLU B 1 189 ? 20.453 11.344 -39.781 1 27.23 189 GLU B O 1
ATOM 4626 N N . VAL B 1 190 ? 20.766 11.422 -37.906 1 25.34 190 VAL B N 1
ATOM 4627 C CA . VAL B 1 190 ? 19.344 11.727 -37.781 1 25.34 190 VAL B CA 1
ATOM 4628 C C . VAL B 1 190 ? 19.125 13.227 -37.969 1 25.34 190 VAL B C 1
ATOM 4630 O O . VAL B 1 190 ? 19.672 14.039 -37.219 1 25.34 190 VAL B O 1
ATOM 4633 N N . GLU B 1 191 ? 19.078 13.672 -39.25 1 24.62 191 GLU B N 1
ATOM 4634 C CA . GLU B 1 191 ? 18.594 14.984 -39.656 1 24.62 191 GLU B CA 1
ATOM 4635 C C . GLU B 1 191 ? 17.422 15.43 -38.781 1 24.62 191 GLU B C 1
ATOM 4637 O O . GLU B 1 191 ? 16.5 14.656 -38.531 1 24.62 191 GLU B O 1
ATOM 4642 N N . THR B 1 192 ? 17.719 16.281 -38.031 1 24.42 192 THR B N 1
ATOM 4643 C CA . THR B 1 192 ? 16.906 17 -37.062 1 24.42 192 THR B CA 1
ATOM 4644 C C . THR B 1 192 ? 15.719 17.688 -37.75 1 24.42 192 THR B C 1
ATOM 4646 O O . THR B 1 192 ? 15.906 18.609 -38.562 1 24.42 192 THR B O 1
ATOM 4649 N N . PRO B 1 193 ? 14.75 16.797 -38.375 1 23.92 193 PRO B N 1
ATOM 4650 C CA . PRO B 1 193 ? 13.695 17.562 -39.062 1 23.92 193 PRO B CA 1
ATOM 4651 C C . PRO B 1 193 ? 13.25 18.781 -38.219 1 23.92 193 PRO B C 1
ATOM 4653 O O . PRO B 1 193 ? 13.344 18.766 -37 1 23.92 193 PRO B O 1
ATOM 4656 N N . THR B 1 194 ? 13.531 19.875 -38.781 1 23.09 194 THR B N 1
ATOM 4657 C CA . THR B 1 194 ? 13.148 21.234 -38.406 1 23.09 194 THR B CA 1
ATOM 4658 C C . THR B 1 194 ? 11.648 21.297 -38.125 1 23.09 194 THR B C 1
ATOM 4660 O O . THR B 1 194 ? 10.82 21.141 -39.031 1 23.09 194 THR B O 1
ATOM 4663 N N . SER B 1 195 ? 11.234 20.469 -37.125 1 21.36 195 SER B N 1
ATOM 4664 C CA . SER B 1 195 ? 9.812 20.516 -36.812 1 21.36 195 SER B CA 1
ATOM 4665 C C . SER B 1 195 ? 9.352 21.938 -36.562 1 21.36 195 SER B C 1
ATOM 4667 O O . SER B 1 195 ? 9.922 22.641 -35.719 1 21.36 195 SER B O 1
ATOM 4669 N N . PRO B 1 196 ? 9.023 22.609 -37.688 1 24.69 196 PRO B N 1
ATOM 4670 C CA . PRO B 1 196 ? 8.438 23.938 -37.5 1 24.69 196 PRO B CA 1
ATOM 4671 C C . PRO B 1 196 ? 7.461 24 -36.312 1 24.69 196 PRO B C 1
ATOM 4673 O O . PRO B 1 196 ? 6.969 22.953 -35.875 1 24.69 196 PRO B O 1
ATOM 4676 N N . PRO B 1 197 ? 7.293 25.219 -35.781 1 22.55 197 PRO B N 1
ATOM 4677 C CA . PRO B 1 197 ? 6.609 25.594 -34.531 1 22.55 197 PRO B CA 1
ATOM 4678 C C . PRO B 1 197 ? 5.129 25.219 -34.562 1 22.55 197 PRO B C 1
ATOM 4680 O O . PRO B 1 197 ? 4.422 25.516 -35.531 1 22.55 197 PRO B O 1
ATOM 4683 N N . SER B 1 198 ? 4.84 23.938 -34.219 1 20.34 198 SER B N 1
ATOM 4684 C CA . SER B 1 198 ? 3.469 23.469 -34.031 1 20.34 198 SER B CA 1
ATOM 4685 C C . SER B 1 198 ? 2.619 24.5 -33.312 1 20.34 198 SER B C 1
ATOM 4687 O O . SER B 1 198 ? 2.961 24.906 -32.188 1 20.34 198 SER B O 1
ATOM 4689 N N . SER B 1 199 ? 1.982 25.375 -34.031 1 19.83 199 SER B N 1
ATOM 4690 C CA . SER B 1 199 ? 0.853 26.25 -33.75 1 19.83 199 SER B CA 1
ATOM 4691 C C . SER B 1 199 ? -0.207 25.547 -32.906 1 19.83 199 SER B C 1
ATOM 4693 O O . SER B 1 199 ? -0.257 24.312 -32.875 1 19.83 199 SER B O 1
ATOM 4695 N N . ASN B 1 200 ? -1.102 26.344 -32.125 1 20.28 200 ASN B N 1
ATOM 4696 C CA . ASN B 1 200 ? -2.086 26.281 -31.047 1 20.28 200 ASN B CA 1
ATOM 4697 C C . ASN B 1 200 ? -3.314 25.484 -31.469 1 20.28 200 ASN B C 1
ATOM 4699 O O . ASN B 1 200 ? -4.16 25.969 -32.219 1 20.28 200 ASN B O 1
ATOM 4703 N N . GLY B 1 201 ? -3.197 24.25 -31.984 1 18.58 201 GLY B N 1
ATOM 4704 C CA . GLY B 1 201 ? -4.25 23.391 -32.5 1 18.58 201 GLY B CA 1
ATOM 4705 C C . GLY B 1 201 ? -5.328 23.078 -31.484 1 18.58 201 GLY B C 1
ATOM 4706 O O . GLY B 1 201 ? -5.168 22.172 -30.656 1 18.58 201 GLY B O 1
ATOM 4707 N N . TRP B 1 202 ? -5.922 24.031 -30.828 1 20.06 202 TRP B N 1
ATOM 4708 C CA . TRP B 1 202 ? -7.066 23.641 -30.016 1 20.06 202 TRP B CA 1
ATOM 4709 C C . TRP B 1 202 ? -8.125 22.953 -30.859 1 20.06 202 TRP B C 1
ATOM 4711 O O . TRP B 1 202 ? -8.812 23.609 -31.656 1 20.06 202 TRP B O 1
ATOM 4721 N N . LEU B 1 203 ? -7.734 21.969 -31.641 1 20.58 203 LEU B N 1
ATOM 4722 C CA . LEU B 1 203 ? -8.758 21.328 -32.469 1 20.58 203 LEU B CA 1
ATOM 4723 C C . LEU B 1 203 ? -10.039 21.109 -31.672 1 20.58 203 LEU B C 1
ATOM 4725 O O . LEU B 1 203 ? -9.992 20.953 -30.453 1 20.58 203 LEU B O 1
ATOM 4729 N N . GLU B 1 204 ? -11.102 21.328 -32.312 1 21.17 204 GLU B N 1
ATOM 4730 C CA . GLU B 1 204 ? -12.555 21.156 -32.312 1 21.17 204 GLU B CA 1
ATOM 4731 C C . GLU B 1 204 ? -12.93 19.734 -31.891 1 21.17 204 GLU B C 1
ATOM 4733 O O . GLU B 1 204 ? -12.477 18.766 -32.5 1 21.17 204 GLU B O 1
ATOM 4738 N N . PHE B 1 205 ? -13.25 19.5 -30.609 1 22.08 205 PHE B N 1
ATOM 4739 C CA . PHE B 1 205 ? -13.961 18.438 -29.906 1 22.08 205 PHE B CA 1
ATOM 4740 C C . PHE B 1 205 ? -15.219 18.031 -30.656 1 22.08 205 PHE B C 1
ATOM 4742 O O . PHE B 1 205 ? -16.312 18.5 -30.344 1 22.08 205 PHE B O 1
ATOM 4749 N N . SER B 1 206 ? -15.141 18.078 -32.062 1 21.75 206 SER B N 1
ATOM 4750 C CA . SER B 1 206 ? -16.438 17.766 -32.656 1 21.75 206 SER B CA 1
ATOM 4751 C C . SER B 1 206 ? -16.922 16.391 -32.25 1 21.75 206 SER B C 1
ATOM 4753 O O . SER B 1 206 ? -16.141 15.445 -32.125 1 21.75 206 SER B O 1
ATOM 4755 N N . SER B 1 207 ? -18.125 16.234 -31.578 1 23.06 207 SER B N 1
ATOM 4756 C CA . SER B 1 207 ? -19.047 15.289 -30.969 1 23.06 207 SER B CA 1
ATOM 4757 C C . SER B 1 207 ? -19.344 14.117 -31.906 1 23.06 207 SER B C 1
ATOM 4759 O O . SER B 1 207 ? -20.094 13.211 -31.562 1 23.06 207 SER B O 1
ATOM 4761 N N . GLU B 1 208 ? -19.219 14.375 -33.25 1 22.98 208 GLU B N 1
ATOM 4762 C CA . GLU B 1 208 ? -20.062 13.516 -34.062 1 22.98 208 GLU B CA 1
ATOM 4763 C C . GLU B 1 208 ? -19.641 12.055 -33.969 1 22.98 208 GLU B C 1
ATOM 4765 O O . GLU B 1 208 ? -20.469 11.18 -33.719 1 22.98 208 GLU B O 1
ATOM 4770 N N . ASN B 1 209 ? -18.922 11.555 -35.062 1 21.25 209 ASN B N 1
ATOM 4771 C CA . ASN B 1 209 ? -18.906 10.188 -35.594 1 21.25 209 ASN B CA 1
ATOM 4772 C C . ASN B 1 209 ? -18.078 9.266 -34.688 1 21.25 209 ASN B C 1
ATOM 4774 O O . ASN B 1 209 ? -16.859 9.195 -34.844 1 21.25 209 ASN B O 1
ATOM 4778 N N . PHE B 1 210 ? -18.359 9.125 -33.469 1 23.66 210 PHE B N 1
ATOM 4779 C CA . PHE B 1 210 ? -17.859 8.266 -32.406 1 23.66 210 PHE B CA 1
ATOM 4780 C C . PHE B 1 210 ? -17.906 6.801 -32.812 1 23.66 210 PHE B C 1
ATOM 4782 O O . PHE B 1 210 ? -18.656 6.012 -32.25 1 23.66 210 PHE B O 1
ATOM 4789 N N . GLY B 1 211 ? -18.109 6.492 -34.156 1 22.2 211 GLY B N 1
ATOM 4790 C CA . GLY B 1 211 ? -18.266 5.102 -34.562 1 22.2 211 GLY B CA 1
ATOM 4791 C C . GLY B 1 211 ? -17.203 4.191 -33.969 1 22.2 211 GLY B C 1
ATOM 4792 O O . GLY B 1 211 ? -16.234 4.664 -33.375 1 22.2 211 GLY B O 1
ATOM 4793 N N . SER B 1 212 ? -17.188 2.76 -34.469 1 24.58 212 SER B N 1
ATOM 4794 C CA . SER B 1 212 ? -16.922 1.371 -34.125 1 24.58 212 SER B CA 1
ATOM 4795 C C . SER B 1 212 ? -15.43 1.105 -34 1 24.58 212 SER B C 1
ATOM 4797 O O . SER B 1 212 ? -14.992 -0.046 -34.062 1 24.58 212 SER B O 1
ATOM 4799 N N . ALA B 1 213 ? -14.492 1.972 -34.312 1 25.25 213 ALA B N 1
ATOM 4800 C CA . ALA B 1 213 ? -13.219 1.345 -34.625 1 25.25 213 ALA B CA 1
ATOM 4801 C C . ALA B 1 213 ? -12.609 0.647 -33.406 1 25.25 213 ALA B C 1
ATOM 4803 O O . ALA B 1 213 ? -12.195 1.304 -32.469 1 25.25 213 ALA B O 1
ATOM 4804 N N . LEU B 1 214 ? -13.086 -0.603 -32.875 1 26.34 214 LEU B N 1
ATOM 4805 C CA . LEU B 1 214 ? -12.547 -1.681 -32.031 1 26.34 214 LEU B CA 1
ATOM 4806 C C . LEU B 1 214 ? -11.086 -1.94 -32.375 1 26.34 214 LEU B C 1
ATOM 4808 O O . LEU B 1 214 ? -10.773 -2.629 -33.344 1 26.34 214 LEU B O 1
ATOM 4812 N N . ARG B 1 215 ? -10.273 -0.9 -32.438 1 28.02 215 ARG B N 1
ATOM 4813 C CA . ARG B 1 215 ? -8.891 -1.229 -32.812 1 28.02 215 ARG B CA 1
ATOM 4814 C C . ARG B 1 215 ? -8.328 -2.301 -31.875 1 28.02 215 ARG B C 1
ATOM 4816 O O . ARG B 1 215 ? -8.648 -2.33 -30.688 1 28.02 215 ARG B O 1
ATOM 4823 N N . LYS B 1 216 ? -7.676 -3.379 -32.375 1 29.55 216 LYS B N 1
ATOM 4824 C CA . LYS B 1 216 ? -6.984 -4.582 -31.922 1 29.55 216 LYS B CA 1
ATOM 4825 C C . LYS B 1 216 ? -5.938 -4.246 -30.859 1 29.55 216 LYS B C 1
ATOM 4827 O O . LYS B 1 216 ? -5 -3.494 -31.125 1 29.55 216 LYS B O 1
ATOM 4832 N N . SER B 1 217 ? -6.277 -4.008 -29.625 1 31.52 217 SER B N 1
ATOM 4833 C CA . SER B 1 217 ? -5.453 -3.816 -28.438 1 31.52 217 SER B CA 1
ATOM 4834 C C . SER B 1 217 ? -4.316 -4.828 -28.375 1 31.52 217 SER B C 1
ATOM 4836 O O . SER B 1 217 ? -4.551 -6.031 -28.25 1 31.52 217 SER B O 1
ATOM 4838 N N . SER B 1 218 ? -3.191 -4.617 -29.109 1 28.34 218 SER B N 1
ATOM 4839 C CA . SER B 1 218 ? -2.004 -5.465 -29.188 1 28.34 218 SER B CA 1
ATOM 4840 C C . SER B 1 218 ? -1.408 -5.719 -27.812 1 28.34 218 SER B C 1
ATOM 4842 O O . SER B 1 218 ? -1.459 -4.852 -26.938 1 28.34 218 SER B O 1
ATOM 4844 N N . THR B 1 219 ? -1.434 -6.973 -27.359 1 35.97 219 THR B N 1
ATOM 4845 C CA . THR B 1 219 ? -0.676 -7.543 -26.25 1 35.97 219 THR B CA 1
ATOM 4846 C C . THR B 1 219 ? 0.754 -7.012 -26.25 1 35.97 219 THR B C 1
ATOM 4848 O O . THR B 1 219 ? 1.387 -6.902 -27.297 1 35.97 219 THR B O 1
ATOM 4851 N N . ILE B 1 220 ? 1.13 -6.391 -25.234 1 42.22 220 ILE B N 1
ATOM 4852 C CA . ILE B 1 220 ? 2.475 -5.844 -25.094 1 42.22 220 ILE B CA 1
ATOM 4853 C C . ILE B 1 220 ? 3.506 -6.957 -25.266 1 42.22 220 ILE B C 1
ATOM 4855 O O . ILE B 1 220 ? 3.66 -7.805 -24.375 1 42.22 220 ILE B O 1
ATOM 4859 N N . SER B 1 221 ? 3.479 -7.789 -26.281 1 37.16 221 SER B N 1
ATOM 4860 C CA . SER B 1 221 ? 4.559 -8.758 -26.438 1 37.16 221 SER B CA 1
ATOM 4861 C C . SER B 1 221 ? 5.75 -8.141 -27.172 1 37.16 221 SER B C 1
ATOM 4863 O O . SER B 1 221 ? 5.625 -7.711 -28.328 1 37.16 221 SER B O 1
ATOM 4865 N N . VAL B 1 222 ? 6.496 -7.426 -26.562 1 34.34 222 VAL B N 1
ATOM 4866 C CA . VAL B 1 222 ? 7.719 -6.996 -27.234 1 34.34 222 VAL B CA 1
ATOM 4867 C C . VAL B 1 222 ? 8.602 -8.203 -27.531 1 34.34 222 VAL B C 1
ATOM 4869 O O . VAL B 1 222 ? 8.805 -9.062 -26.672 1 34.34 222 VAL B O 1
ATOM 4872 N N . THR B 1 223 ? 8.719 -8.578 -28.797 1 32.38 223 THR B N 1
ATOM 4873 C CA . THR B 1 223 ? 9.656 -9.57 -29.312 1 32.38 223 THR B CA 1
ATOM 4874 C C . THR B 1 223 ? 11.023 -9.43 -28.656 1 32.38 223 THR B C 1
ATOM 4876 O O . THR B 1 223 ? 11.516 -8.312 -28.469 1 32.38 223 THR B O 1
ATOM 4879 N N . GLU B 1 224 ? 11.531 -10.484 -28.047 1 34.31 224 GLU B N 1
ATOM 4880 C CA . GLU B 1 224 ? 12.734 -10.82 -27.297 1 34.31 224 GLU B CA 1
ATOM 4881 C C . GLU B 1 224 ? 13.992 -10.328 -28.016 1 34.31 224 GLU B C 1
ATOM 4883 O O . GLU B 1 224 ? 14.305 -10.781 -29.109 1 34.31 224 GLU B O 1
ATOM 4888 N N . SER B 1 225 ? 14.211 -9.117 -28.109 1 31.53 225 SER B N 1
ATOM 4889 C CA . SER B 1 225 ? 15.539 -8.844 -28.641 1 31.53 225 SER B CA 1
ATOM 4890 C C . SER B 1 225 ? 16.625 -9.562 -27.828 1 31.53 225 SER B C 1
ATOM 4892 O O . SER B 1 225 ? 16.422 -9.867 -26.656 1 31.53 225 SER B O 1
ATOM 4894 N N . VAL B 1 226 ? 17.75 -10.062 -28.422 1 33.69 226 VAL B N 1
ATOM 4895 C CA . VAL B 1 226 ? 18.969 -10.805 -28.094 1 33.69 226 VAL B CA 1
ATOM 4896 C C . VAL B 1 226 ? 19.734 -10.094 -26.984 1 33.69 226 VAL B C 1
ATOM 4898 O O . VAL B 1 226 ? 20.312 -9.023 -27.219 1 33.69 226 VAL B O 1
ATOM 4901 N N . THR B 1 227 ? 19.25 -9.617 -25.953 1 37 227 THR B N 1
ATOM 4902 C CA . THR B 1 227 ? 20.125 -9.023 -24.938 1 37 227 THR B CA 1
ATOM 4903 C C . THR B 1 227 ? 21.25 -9.977 -24.578 1 37 227 THR B C 1
ATOM 4905 O O . THR B 1 227 ? 21.078 -11.203 -24.609 1 37 227 THR B O 1
ATOM 4908 N N . LEU B 1 228 ? 22.5 -9.391 -24.453 1 38.5 228 LEU B N 1
ATOM 4909 C CA . LEU B 1 228 ? 23.812 -9.93 -24.094 1 38.5 228 LEU B CA 1
ATOM 4910 C C . LEU B 1 228 ? 23.75 -10.711 -22.797 1 38.5 228 LEU B C 1
ATOM 4912 O O . LEU B 1 228 ? 24.359 -10.312 -21.797 1 38.5 228 LEU B O 1
ATOM 4916 N N . GLN B 1 229 ? 22.562 -10.781 -22.125 1 45.94 229 GLN B N 1
ATOM 4917 C CA . GLN B 1 229 ? 22.781 -11.688 -21 1 45.94 229 GLN B CA 1
ATOM 4918 C C . GLN B 1 229 ? 23.359 -13.016 -21.469 1 45.94 229 GLN B C 1
ATOM 4920 O O . GLN B 1 229 ? 23.047 -13.484 -22.578 1 45.94 229 GLN B O 1
ATOM 4925 N N . PRO B 1 230 ? 24.547 -13.406 -20.844 1 49.06 230 PRO B N 1
ATOM 4926 C CA . PRO B 1 230 ? 25.016 -14.734 -21.266 1 49.06 230 PRO B CA 1
ATOM 4927 C C . PRO B 1 230 ? 23.859 -15.703 -21.547 1 49.06 230 PRO B C 1
ATOM 4929 O O . PRO B 1 230 ? 22.797 -15.602 -20.938 1 49.06 230 PRO B O 1
ATOM 4932 N N . HIS B 1 231 ? 23.766 -16.078 -22.797 1 62.56 231 HIS B N 1
ATOM 4933 C CA . HIS B 1 231 ? 22.828 -17.125 -23.219 1 62.56 231 HIS B CA 1
ATOM 4934 C C . HIS B 1 231 ? 22.625 -18.156 -22.125 1 62.56 231 HIS B C 1
ATOM 4936 O O . HIS B 1 231 ? 23.594 -18.781 -21.656 1 62.56 231 HIS B O 1
ATOM 4942 N N . VAL B 1 232 ? 21.672 -17.781 -21.234 1 77.5 232 VAL B N 1
ATOM 4943 C CA . VAL B 1 232 ? 21.328 -18.766 -20.219 1 77.5 232 VAL B CA 1
ATOM 4944 C C . VAL B 1 232 ? 20.516 -19.891 -20.844 1 77.5 232 VAL B C 1
ATOM 4946 O O . VAL B 1 232 ? 19.5 -19.641 -21.5 1 77.5 232 VAL B O 1
ATOM 4949 N N . GLU B 1 233 ? 21.047 -21.031 -20.859 1 80.12 233 GLU B N 1
ATOM 4950 C CA . GLU B 1 233 ? 20.312 -22.188 -21.328 1 80.12 233 GLU B CA 1
ATOM 4951 C C . GLU B 1 233 ? 19.25 -22.625 -20.328 1 80.12 233 GLU B C 1
ATOM 4953 O O . GLU B 1 233 ? 19.594 -23 -19.188 1 80.12 233 GLU B O 1
ATOM 4958 N N . PRO B 1 234 ? 18.062 -22.531 -20.719 1 84.38 234 PRO B N 1
ATOM 4959 C CA . PRO B 1 234 ? 17.016 -22.984 -19.797 1 84.38 234 PRO B CA 1
ATOM 4960 C C . PRO B 1 234 ? 17.141 -24.484 -19.469 1 84.38 234 PRO B C 1
ATOM 4962 O O . PRO B 1 234 ? 17.812 -25.219 -20.188 1 84.38 234 PRO B O 1
ATOM 4965 N N . ASP B 1 235 ? 16.594 -24.828 -18.359 1 87.25 235 ASP B N 1
ATOM 4966 C CA . ASP B 1 235 ? 16.5 -26.234 -18.016 1 87.25 235 ASP B CA 1
ATOM 4967 C C . ASP B 1 235 ? 15.805 -27.031 -19.125 1 87.25 235 ASP B C 1
ATOM 4969 O O . ASP B 1 235 ? 14.977 -26.484 -19.859 1 87.25 235 ASP B O 1
ATOM 4973 N N . GLU B 1 236 ? 16.156 -28.172 -19.297 1 85.25 236 GLU B N 1
ATOM 4974 C CA . GLU B 1 236 ? 15.648 -29 -20.375 1 85.25 236 GLU B CA 1
ATOM 4975 C C . GLU B 1 236 ? 14.125 -29.094 -20.344 1 85.25 236 GLU B C 1
ATOM 4977 O O . GLU B 1 236 ? 13.539 -29.406 -19.297 1 85.25 236 GLU B O 1
ATOM 4982 N N . GLY B 1 237 ? 13.555 -28.766 -21.469 1 89.75 237 GLY B N 1
ATOM 4983 C CA . GLY B 1 237 ? 12.125 -28.953 -21.641 1 89.75 237 GLY B CA 1
ATOM 4984 C C . GLY B 1 237 ? 11.305 -27.797 -21.094 1 89.75 237 GLY B C 1
ATOM 4985 O O . GLY B 1 237 ? 10.086 -27.75 -21.266 1 89.75 237 GLY B O 1
ATOM 4986 N N . VAL B 1 238 ? 11.914 -26.891 -20.453 1 93.25 238 VAL B N 1
ATOM 4987 C CA . VAL B 1 238 ? 11.188 -25.766 -19.875 1 93.25 238 VAL B CA 1
ATOM 4988 C C . VAL B 1 238 ? 11.266 -24.562 -20.812 1 93.25 238 VAL B C 1
ATOM 4990 O O . VAL B 1 238 ? 12.359 -24.141 -21.203 1 93.25 238 VAL B O 1
ATOM 4993 N N . PRO B 1 239 ? 10.156 -24.109 -21.203 1 93 239 PRO B N 1
ATOM 4994 C CA . PRO B 1 239 ? 10.172 -22.938 -22.078 1 93 239 PRO B CA 1
ATOM 4995 C C . PRO B 1 239 ? 10.742 -21.688 -21.406 1 93 239 PRO B C 1
ATOM 4997 O O . PRO B 1 239 ? 10.695 -21.578 -20.172 1 93 239 PRO B O 1
ATOM 5000 N N . SER B 1 240 ? 11.227 -20.797 -22.234 1 93.06 240 SER B N 1
ATOM 5001 C CA . SER B 1 240 ? 11.742 -19.531 -21.703 1 93.06 240 SER B CA 1
ATOM 5002 C C . SER B 1 240 ? 10.617 -18.656 -21.141 1 93.06 240 SER B C 1
ATOM 5004 O O . SER B 1 240 ? 9.539 -18.578 -21.734 1 93.06 240 SER B O 1
ATOM 5006 N N . PRO B 1 241 ? 10.859 -18.078 -20.031 1 95.44 241 PRO B N 1
ATOM 5007 C CA . PRO B 1 241 ? 9.82 -17.219 -19.453 1 95.44 241 PRO B CA 1
ATOM 5008 C C . PRO B 1 241 ? 9.633 -15.922 -20.25 1 95.44 241 PRO B C 1
ATOM 5010 O O . PRO B 1 241 ? 10.57 -15.438 -20.875 1 95.44 241 PRO B O 1
ATOM 5013 N N . PRO B 1 242 ? 8.453 -15.414 -20.25 1 94.12 242 PRO B N 1
ATOM 5014 C CA . PRO B 1 242 ? 8.172 -14.148 -20.922 1 94.12 242 PRO B CA 1
ATOM 5015 C C . PRO B 1 242 ? 8.664 -12.938 -20.141 1 94.12 242 PRO B C 1
ATOM 5017 O O . PRO B 1 242 ? 7.855 -12.172 -19.609 1 94.12 242 PRO B O 1
ATOM 5020 N N . LEU B 1 243 ? 9.883 -12.672 -20.203 1 90.19 243 LEU B N 1
ATOM 5021 C CA . LEU B 1 243 ? 10.523 -11.68 -19.344 1 90.19 243 LEU B CA 1
ATOM 5022 C C . LEU B 1 243 ? 10.109 -10.266 -19.734 1 90.19 243 LEU B C 1
ATOM 5024 O O . LEU B 1 243 ? 10.258 -9.328 -18.938 1 90.19 243 LEU B O 1
ATOM 5028 N N . LEU B 1 244 ? 9.617 -10.07 -20.922 1 92.19 244 LEU B N 1
ATOM 5029 C CA . LEU B 1 244 ? 9.242 -8.742 -21.375 1 92.19 244 LEU B CA 1
ATOM 5030 C C . LEU B 1 244 ? 7.73 -8.555 -21.344 1 92.19 244 LEU B C 1
ATOM 5032 O O . LEU B 1 244 ? 7.199 -7.617 -21.938 1 92.19 244 LEU B O 1
ATOM 5036 N N . SER B 1 245 ? 7.086 -9.5 -20.734 1 95.56 245 SER B N 1
ATOM 5037 C CA . SER B 1 245 ? 5.648 -9.367 -20.516 1 95.56 245 SER B CA 1
ATOM 5038 C C . SER B 1 245 ? 5.359 -8.812 -19.125 1 95.56 245 SER B C 1
ATOM 5040 O O . SER B 1 245 ? 6.121 -9.047 -18.188 1 95.56 245 SER B O 1
ATOM 5042 N N . ARG B 1 246 ? 4.309 -8.016 -19.141 1 97.88 246 ARG B N 1
ATOM 5043 C CA . ARG B 1 246 ? 3.861 -7.438 -17.875 1 97.88 246 ARG B CA 1
ATOM 5044 C C . ARG B 1 246 ? 2.377 -7.703 -17.641 1 97.88 246 ARG B C 1
ATOM 5046 O O . ARG B 1 246 ? 1.601 -7.777 -18.594 1 97.88 246 ARG B O 1
ATOM 5053 N N . GLY B 1 247 ? 2.062 -7.859 -16.406 1 97.88 247 GLY B N 1
ATOM 5054 C CA . GLY B 1 247 ? 0.671 -8.055 -16.031 1 97.88 247 GLY B CA 1
ATOM 5055 C C . GLY B 1 247 ? 0.378 -7.645 -14.602 1 97.88 247 GLY B C 1
ATOM 5056 O O . GLY B 1 247 ? 1.295 -7.324 -13.844 1 97.88 247 GLY B O 1
ATOM 5057 N N . LEU B 1 248 ? -0.919 -7.629 -14.312 1 97.88 248 LEU B N 1
ATOM 5058 C CA . LEU B 1 248 ? -1.384 -7.211 -12.992 1 97.88 248 LEU B CA 1
ATOM 5059 C C . LEU B 1 248 ? -2.074 -8.367 -12.273 1 97.88 248 LEU B C 1
ATOM 5061 O O . LEU B 1 248 ? -2.828 -9.125 -12.883 1 97.88 248 LEU B O 1
ATOM 5065 N N . ALA B 1 249 ? -1.75 -8.531 -11.055 1 98.12 249 ALA B N 1
ATOM 5066 C CA . ALA B 1 249 ? -2.559 -9.32 -10.125 1 98.12 249 ALA B CA 1
ATOM 5067 C C . ALA B 1 249 ? -3.406 -8.422 -9.234 1 98.12 249 ALA B C 1
ATOM 5069 O O . ALA B 1 249 ? -2.873 -7.699 -8.391 1 98.12 249 ALA B O 1
ATOM 5070 N N . LEU B 1 250 ? -4.703 -8.461 -9.383 1 97.25 250 LEU B N 1
ATOM 5071 C CA . LEU B 1 250 ? -5.582 -7.629 -8.57 1 97.25 250 LEU B CA 1
ATOM 5072 C C . LEU B 1 250 ? -5.844 -8.273 -7.211 1 97.25 250 LEU B C 1
ATOM 5074 O O . LEU B 1 250 ? -6.098 -9.477 -7.129 1 97.25 250 LEU B O 1
ATOM 5078 N N . CYS B 1 251 ? -5.73 -7.457 -6.207 1 95.31 251 CYS B N 1
ATOM 5079 C CA . CYS B 1 251 ? -6.094 -7.953 -4.883 1 95.31 251 CYS B CA 1
ATOM 5080 C C . CYS B 1 251 ? -7.582 -8.266 -4.805 1 95.31 251 CYS B C 1
ATOM 5082 O O . CYS B 1 251 ? -8.414 -7.41 -5.113 1 95.31 251 CYS B O 1
ATOM 5084 N N . LEU B 1 252 ? -7.902 -9.445 -4.414 1 93.25 252 LEU B N 1
ATOM 5085 C CA . LEU B 1 252 ? -9.289 -9.852 -4.242 1 93.25 252 LEU B CA 1
ATOM 5086 C C . LEU B 1 252 ? -9.68 -9.844 -2.768 1 93.25 252 LEU B C 1
ATOM 5088 O O . LEU B 1 252 ? -9.18 -10.656 -1.983 1 93.25 252 LEU B O 1
ATOM 5092 N N . PRO B 1 253 ? -10.602 -8.93 -2.428 1 89.56 253 PRO B N 1
ATOM 5093 C CA . PRO B 1 253 ? -11.023 -8.914 -1.026 1 89.56 253 PRO B CA 1
ATOM 5094 C C . PRO B 1 253 ? -11.68 -10.219 -0.59 1 89.56 253 PRO B C 1
ATOM 5096 O O . PRO B 1 253 ? -12.312 -10.898 -1.405 1 89.56 253 PRO B O 1
ATOM 5099 N N . SER B 1 254 ? -11.547 -10.438 0.686 1 83.5 254 SER B N 1
ATOM 5100 C CA . SER B 1 254 ? -12.219 -11.609 1.244 1 83.5 254 SER B CA 1
ATOM 5101 C C . SER B 1 254 ? -13.734 -11.461 1.175 1 83.5 254 SER B C 1
ATOM 5103 O O . SER B 1 254 ? -14.258 -10.344 1.233 1 83.5 254 SER B O 1
ATOM 5105 N N . ALA B 1 255 ? -14.344 -12.602 1.063 1 77.25 255 ALA B N 1
ATOM 5106 C CA . ALA B 1 255 ? -15.805 -12.594 1.054 1 77.25 255 ALA B CA 1
ATOM 5107 C C . ALA B 1 255 ? -16.359 -12.508 2.471 1 77.25 255 ALA B C 1
ATOM 5109 O O . ALA B 1 255 ? -17.469 -12 2.682 1 77.25 255 ALA B O 1
ATOM 5110 N N . ILE B 1 256 ? -15.539 -12.984 3.357 1 72 256 ILE B N 1
ATOM 5111 C CA . ILE B 1 256 ? -16.016 -13.07 4.73 1 72 256 ILE B CA 1
ATOM 5112 C C . ILE B 1 256 ? -15.219 -12.117 5.617 1 72 256 ILE B C 1
ATOM 5114 O O . ILE B 1 256 ? -14 -12.031 5.496 1 72 256 ILE B O 1
ATOM 5118 N N . ASP B 1 257 ? -15.938 -11.414 6.523 1 70.56 257 ASP B N 1
ATOM 5119 C CA . ASP B 1 257 ? -15.32 -10.547 7.52 1 70.56 257 ASP B CA 1
ATOM 5120 C C . ASP B 1 257 ? -14.328 -9.578 6.871 1 70.56 257 ASP B C 1
ATOM 5122 O O . ASP B 1 257 ? -13.203 -9.414 7.355 1 70.56 257 ASP B O 1
ATOM 5126 N N . SER B 1 258 ? -14.82 -9.055 5.766 1 79.38 258 SER B N 1
ATOM 5127 C CA . SER B 1 258 ? -13.953 -8.18 4.977 1 79.38 258 SER B CA 1
ATOM 5128 C C . SER B 1 258 ? -14.18 -6.715 5.328 1 79.38 258 SER B C 1
ATOM 5130 O O . SER B 1 258 ? -15.258 -6.34 5.793 1 79.38 258 SER B O 1
ATOM 5132 N N . ALA B 1 259 ? -13.094 -5.961 5.215 1 89.25 259 ALA B N 1
ATOM 5133 C CA . ALA B 1 259 ? -13.18 -4.508 5.309 1 89.25 259 ALA B CA 1
ATOM 5134 C C . ALA B 1 259 ? -13.914 -3.924 4.105 1 89.25 259 ALA B C 1
ATOM 5136 O O . ALA B 1 259 ? -14.328 -2.762 4.125 1 89.25 259 ALA B O 1
ATOM 5137 N N . PHE B 1 260 ? -14.125 -4.707 3.1 1 89.94 260 PHE B N 1
ATOM 5138 C CA . PHE B 1 260 ? -14.602 -4.199 1.819 1 89.94 260 PHE B CA 1
ATOM 5139 C C . PHE B 1 260 ? -16.062 -4.562 1.604 1 89.94 260 PHE B C 1
ATOM 5141 O O . PHE B 1 260 ? -16.562 -5.547 2.162 1 89.94 260 PHE B O 1
ATOM 5148 N N . THR B 1 261 ? -16.719 -3.795 0.802 1 87.06 261 THR B N 1
ATOM 5149 C CA . THR B 1 261 ? -18.094 -4.078 0.423 1 87.06 261 THR B CA 1
ATOM 5150 C C . THR B 1 261 ? -18.156 -5.184 -0.627 1 87.06 261 THR B C 1
ATOM 5152 O O . THR B 1 261 ? -17.188 -5.383 -1.378 1 87.06 261 THR B O 1
ATOM 5155 N N . PRO B 1 262 ? -19.266 -5.891 -0.652 1 85.5 262 PRO B N 1
ATOM 5156 C CA . PRO B 1 262 ? -19.438 -6.883 -1.719 1 85.5 262 PRO B CA 1
ATOM 5157 C C . PRO B 1 262 ? -19.375 -6.262 -3.113 1 85.5 262 PRO B C 1
ATOM 5159 O O . PRO B 1 262 ? -18.906 -6.898 -4.059 1 85.5 262 PRO B O 1
ATOM 5162 N N . GLU B 1 263 ? -19.828 -5.02 -3.244 1 84.75 263 GLU B N 1
ATOM 5163 C CA . GLU B 1 263 ? -19.797 -4.332 -4.531 1 84.75 263 GLU B CA 1
ATOM 5164 C C . GLU B 1 263 ? -18.375 -4.129 -5.027 1 84.75 263 GLU B C 1
ATOM 5166 O O . GLU B 1 263 ? -18.109 -4.254 -6.223 1 84.75 263 GLU B O 1
ATOM 5171 N N . PHE B 1 264 ? -17.516 -3.793 -4.117 1 90.06 264 PHE B N 1
ATOM 5172 C CA . PHE B 1 264 ? -16.125 -3.604 -4.5 1 90.06 264 PHE B CA 1
ATOM 5173 C C . PHE B 1 264 ? -15.508 -4.918 -4.961 1 90.06 264 PHE B C 1
ATOM 5175 O O . PHE B 1 264 ? -14.734 -4.945 -5.922 1 90.06 264 PHE B O 1
ATOM 5182 N N . ARG B 1 265 ? -15.828 -6 -4.25 1 89.5 265 ARG B N 1
ATOM 5183 C CA . ARG B 1 265 ? -15.344 -7.32 -4.648 1 89.5 265 ARG B CA 1
ATOM 5184 C C . ARG B 1 265 ? -15.828 -7.68 -6.051 1 89.5 265 ARG B C 1
ATOM 5186 O O . ARG B 1 265 ? -15.047 -8.164 -6.875 1 89.5 265 ARG B O 1
ATOM 5193 N N . GLN B 1 266 ? -17.078 -7.445 -6.289 1 86.56 266 GLN B N 1
ATOM 5194 C CA . GLN B 1 266 ? -17.656 -7.699 -7.609 1 86.56 266 GLN B CA 1
ATOM 5195 C C . GLN B 1 266 ? -17 -6.816 -8.672 1 86.56 266 GLN B C 1
ATOM 5197 O O . GLN B 1 266 ? -16.672 -7.289 -9.758 1 86.56 266 GLN B O 1
ATOM 5202 N N . SER B 1 267 ? -16.812 -5.59 -8.336 1 89 267 SER B N 1
ATOM 5203 C CA . SER B 1 267 ? -16.172 -4.656 -9.258 1 89 267 SER B CA 1
ATOM 5204 C C . SER B 1 267 ? -14.75 -5.086 -9.594 1 89 267 SER B C 1
ATOM 5206 O O . SER B 1 267 ? -14.281 -4.887 -10.711 1 89 267 SER B O 1
ATOM 5208 N N . THR B 1 268 ? -14.039 -5.645 -8.625 1 92.19 268 THR B N 1
ATOM 5209 C CA . THR B 1 268 ? -12.688 -6.137 -8.828 1 92.19 268 THR B CA 1
ATOM 5210 C C . THR B 1 268 ? -12.664 -7.242 -9.883 1 92.19 268 THR B C 1
ATOM 5212 O O . THR B 1 268 ? -11.836 -7.219 -10.797 1 92.19 268 THR B O 1
ATOM 5215 N N . VAL B 1 269 ? -13.609 -8.141 -9.789 1 89.75 269 VAL B N 1
ATOM 5216 C CA . VAL B 1 269 ? -13.688 -9.234 -10.742 1 89.75 269 VAL B CA 1
ATOM 5217 C C . VAL B 1 269 ? -14.039 -8.695 -12.125 1 89.75 269 VAL B C 1
ATOM 5219 O O . VAL B 1 269 ? -13.453 -9.109 -13.133 1 89.75 269 VAL B O 1
ATOM 5222 N N . MET B 1 270 ? -14.922 -7.746 -12.18 1 88.06 270 MET B N 1
ATOM 5223 C CA . MET B 1 270 ? -15.32 -7.168 -13.461 1 88.06 270 MET B CA 1
ATOM 5224 C C . MET B 1 270 ? -14.164 -6.402 -14.102 1 88.06 270 MET B C 1
ATOM 5226 O O . MET B 1 270 ? -14.023 -6.391 -15.32 1 88.06 270 MET B O 1
ATOM 5230 N N . ALA B 1 271 ? -13.414 -5.75 -13.25 1 91.62 271 ALA B N 1
ATOM 5231 C CA . ALA B 1 271 ? -12.25 -5.031 -13.758 1 91.62 271 ALA B CA 1
ATOM 5232 C C . ALA B 1 271 ? -11.281 -5.984 -14.453 1 91.62 271 ALA B C 1
ATOM 5234 O O . ALA B 1 271 ? -10.711 -5.648 -15.5 1 91.62 271 ALA B O 1
ATOM 5235 N N . ALA B 1 272 ? -11.102 -7.117 -13.875 1 92.5 272 ALA B N 1
ATOM 5236 C CA . ALA B 1 272 ? -10.234 -8.117 -14.492 1 92.5 272 ALA B CA 1
ATOM 5237 C C . ALA B 1 272 ? -10.797 -8.578 -15.836 1 92.5 272 ALA B C 1
ATOM 5239 O O . ALA B 1 272 ? -10.055 -8.672 -16.828 1 92.5 272 ALA B O 1
ATOM 5240 N N . CYS B 1 273 ? -12.055 -8.82 -15.867 1 87.69 273 CYS B N 1
ATOM 5241 C CA . CYS B 1 273 ? -12.703 -9.281 -17.094 1 87.69 273 CYS B CA 1
ATOM 5242 C C . CYS B 1 273 ? -12.586 -8.234 -18.188 1 87.69 273 CYS B C 1
ATOM 5244 O O . CYS B 1 273 ? -12.344 -8.578 -19.359 1 87.69 273 CYS B O 1
ATOM 5246 N N . ALA B 1 274 ? -12.727 -7.016 -17.844 1 87.44 274 ALA B N 1
ATOM 5247 C CA . ALA B 1 274 ? -12.68 -5.926 -18.812 1 87.44 274 ALA B CA 1
ATOM 5248 C C . ALA B 1 274 ? -11.25 -5.695 -19.297 1 87.44 274 ALA B C 1
ATOM 5250 O O . ALA B 1 274 ? -11.039 -5.035 -20.328 1 87.44 274 ALA B O 1
ATOM 5251 N N . ASN B 1 275 ? -10.281 -6.203 -18.562 1 91.81 275 ASN B N 1
ATOM 5252 C CA . ASN B 1 275 ? -8.875 -5.977 -18.891 1 91.81 275 ASN B CA 1
ATOM 5253 C C . ASN B 1 275 ? -8.086 -7.281 -18.906 1 91.81 275 ASN B C 1
ATOM 5255 O O . ASN B 1 275 ? -6.973 -7.352 -18.391 1 91.81 275 ASN B O 1
ATOM 5259 N N . HIS B 1 276 ? -8.68 -8.305 -19.516 1 89.19 276 HIS B N 1
ATOM 5260 C CA . HIS B 1 276 ? -8.141 -9.656 -19.469 1 89.19 276 HIS B CA 1
ATOM 5261 C C . HIS B 1 276 ? -6.789 -9.734 -20.188 1 89.19 276 HIS B C 1
ATOM 5263 O O . HIS B 1 276 ? -6.008 -10.656 -19.938 1 89.19 276 HIS B O 1
ATOM 5269 N N . ASP B 1 277 ? -6.48 -8.82 -20.984 1 89.56 277 ASP B N 1
ATOM 5270 C CA . ASP B 1 277 ? -5.227 -8.82 -21.719 1 89.56 277 ASP B CA 1
ATOM 5271 C C . ASP B 1 277 ? -4.062 -8.359 -20.844 1 89.56 277 ASP B C 1
ATOM 5273 O O . ASP B 1 277 ? -2.9 -8.617 -21.156 1 89.56 277 ASP B O 1
ATOM 5277 N N . PHE B 1 278 ? -4.359 -7.652 -19.812 1 95.88 278 PHE B N 1
ATOM 5278 C CA . PHE B 1 278 ? -3.316 -7.109 -18.938 1 95.88 278 PHE B CA 1
ATOM 5279 C C . PHE B 1 278 ? -3.416 -7.691 -17.531 1 95.88 278 PHE B C 1
ATOM 5281 O O . PHE B 1 278 ? -2.4 -7.898 -16.875 1 95.88 278 PHE B O 1
ATOM 5288 N N . VAL B 1 279 ? -4.621 -7.902 -17.094 1 96.56 279 VAL B N 1
ATOM 5289 C CA . VAL B 1 279 ? -4.816 -8.508 -15.781 1 96.56 279 VAL B CA 1
ATOM 5290 C C . VAL B 1 279 ? -4.664 -10.023 -15.883 1 96.56 279 VAL B C 1
ATOM 5292 O O . VAL B 1 279 ? -5.43 -10.68 -16.594 1 96.56 279 VAL B O 1
ATOM 5295 N N . VAL B 1 280 ? -3.672 -10.57 -15.148 1 97.12 280 VAL B N 1
ATOM 5296 C CA . VAL B 1 280 ? -3.361 -11.992 -15.188 1 97.12 280 VAL B CA 1
ATOM 5297 C C . VAL B 1 280 ? -4.309 -12.758 -14.266 1 97.12 280 VAL B C 1
ATOM 5299 O O . VAL B 1 280 ? -4.672 -13.898 -14.547 1 97.12 280 VAL B O 1
ATOM 5302 N N . GLY B 1 281 ? -4.602 -12.086 -13.156 1 96.81 281 GLY B N 1
ATOM 5303 C CA . GLY B 1 281 ? -5.48 -12.758 -12.211 1 96.81 281 GLY B CA 1
ATOM 5304 C C . GLY B 1 281 ? -5.625 -12.016 -10.898 1 96.81 281 GLY B C 1
ATOM 5305 O O . GLY B 1 281 ? -5.621 -10.781 -10.875 1 96.81 281 GLY B O 1
ATOM 5306 N N . PHE B 1 282 ? -5.863 -12.875 -9.82 1 96.38 282 PHE B N 1
ATOM 5307 C CA . PHE B 1 282 ? -6.191 -12.312 -8.516 1 96.38 282 PHE B CA 1
ATOM 5308 C C . PHE B 1 282 ? -5.223 -12.812 -7.453 1 96.38 282 PHE B C 1
ATOM 5310 O O . PHE B 1 282 ? -4.746 -13.945 -7.52 1 96.38 282 PHE B O 1
ATOM 5317 N N . TYR B 1 283 ? -4.945 -11.898 -6.578 1 95.88 283 TYR B N 1
ATOM 5318 C CA . TYR B 1 283 ? -4.188 -12.234 -5.375 1 95.88 283 TYR B CA 1
ATOM 5319 C C . TYR B 1 283 ? -5.062 -12.133 -4.133 1 95.88 283 TYR B C 1
ATOM 5321 O O . TYR B 1 283 ? -5.797 -11.156 -3.961 1 95.88 283 TYR B O 1
ATOM 5329 N N . THR B 1 284 ? -5.031 -13.18 -3.264 1 91.12 284 THR B N 1
ATOM 5330 C CA . THR B 1 284 ? -5.82 -13.133 -2.039 1 91.12 284 THR B CA 1
ATOM 5331 C C . THR B 1 284 ? -5.105 -13.867 -0.906 1 91.12 284 THR B C 1
ATOM 5333 O O . THR B 1 284 ? -4.379 -14.836 -1.145 1 91.12 284 THR B O 1
ATOM 5336 N N . CYS B 1 285 ? -5.367 -13.367 0.277 1 86.06 285 CYS B N 1
ATOM 5337 C CA . CYS B 1 285 ? -4.797 -14.008 1.456 1 86.06 285 CYS B CA 1
ATOM 5338 C C . CYS B 1 285 ? -5.711 -15.117 1.966 1 86.06 285 CYS B C 1
ATOM 5340 O O . CYS B 1 285 ? -5.355 -15.836 2.9 1 86.06 285 CYS B O 1
ATOM 5342 N N . GLU B 1 286 ? -6.809 -15.258 1.348 1 84.56 286 GLU B N 1
ATOM 5343 C CA . GLU B 1 286 ? -7.684 -16.375 1.686 1 84.56 286 GLU B CA 1
ATOM 5344 C C . GLU B 1 286 ? -7.129 -17.703 1.143 1 84.56 286 GLU B C 1
ATOM 5346 O O . GLU B 1 286 ? -6.578 -17.734 0.041 1 84.56 286 GLU B O 1
ATOM 5351 N N . PRO B 1 287 ? -7.312 -18.719 1.922 1 88.25 287 PRO B N 1
ATOM 5352 C CA . PRO B 1 287 ? -6.797 -20 1.467 1 88.25 287 PRO B CA 1
ATOM 5353 C C . PRO B 1 287 ? -7.711 -20.672 0.447 1 88.25 287 PRO B C 1
ATOM 5355 O O . PRO B 1 287 ? -8.133 -21.812 0.652 1 88.25 287 PRO B O 1
ATOM 5358 N N . LEU B 1 288 ? -7.848 -20.094 -0.667 1 88.88 288 LEU B N 1
ATOM 5359 C CA . LEU B 1 288 ? -8.828 -20.547 -1.651 1 88.88 288 LEU B CA 1
ATOM 5360 C C . LEU B 1 288 ? -8.32 -21.781 -2.395 1 88.88 288 LEU B C 1
ATOM 5362 O O . LEU B 1 288 ? -9.109 -22.516 -2.984 1 88.88 288 LEU B O 1
ATOM 5366 N N . PHE B 1 289 ? -7.039 -22 -2.404 1 92 289 PHE B N 1
ATOM 5367 C CA . PHE B 1 289 ? -6.535 -23.219 -3.031 1 92 289 PHE B CA 1
ATOM 5368 C C . PHE B 1 289 ? -7.066 -24.453 -2.314 1 92 289 PHE B C 1
ATOM 5370 O O . PHE B 1 289 ? -7.387 -25.453 -2.953 1 92 289 PHE B O 1
ATOM 5377 N N . THR B 1 290 ? -7.145 -24.344 -1.051 1 90.69 290 THR B N 1
ATOM 5378 C CA . THR B 1 290 ? -7.551 -25.5 -0.264 1 90.69 290 THR B CA 1
ATOM 5379 C C . THR B 1 290 ? -9.062 -25.531 -0.092 1 90.69 290 THR B C 1
ATOM 5381 O O . THR B 1 290 ? -9.656 -26.609 0.053 1 90.69 290 THR B O 1
ATOM 5384 N N . THR B 1 291 ? -9.688 -24.422 -0.163 1 84.81 291 THR B N 1
ATOM 5385 C CA . THR B 1 291 ? -11.086 -24.375 0.272 1 84.81 291 THR B CA 1
ATOM 5386 C C . THR B 1 291 ? -12.016 -24.219 -0.922 1 84.81 291 THR B C 1
ATOM 5388 O O . THR B 1 291 ? -13.195 -24.578 -0.849 1 84.81 291 THR B O 1
ATOM 5391 N N . TYR B 1 292 ? -11.484 -23.609 -1.932 1 80.31 292 TYR B N 1
ATOM 5392 C CA . TYR B 1 292 ? -12.336 -23.359 -3.092 1 80.31 292 TYR B CA 1
ATOM 5393 C C . TYR B 1 292 ? -12.18 -24.484 -4.125 1 80.31 292 TYR B C 1
ATOM 5395 O O . TYR B 1 292 ? -11.148 -24.578 -4.793 1 80.31 292 TYR B O 1
ATOM 5403 N N . THR B 1 293 ? -13.141 -25.219 -4.312 1 74.38 293 THR B N 1
ATOM 5404 C CA . THR B 1 293 ? -13.031 -26.406 -5.145 1 74.38 293 THR B CA 1
ATOM 5405 C C . THR B 1 293 ? -13.742 -26.203 -6.477 1 74.38 293 THR B C 1
ATOM 5407 O O . THR B 1 293 ? -13.773 -27.109 -7.316 1 74.38 293 THR B O 1
ATOM 5410 N N . ARG B 1 294 ? -14.148 -25 -6.68 1 74.56 294 ARG B N 1
ATOM 5411 C CA . ARG B 1 294 ? -14.844 -24.766 -7.938 1 74.56 294 ARG B CA 1
ATOM 5412 C C . ARG B 1 294 ? -13.891 -24.203 -8.992 1 74.56 294 ARG B C 1
ATOM 5414 O O . ARG B 1 294 ? -12.75 -23.875 -8.688 1 74.56 294 ARG B O 1
ATOM 5421 N N . ASP B 1 295 ? -14.508 -24.172 -10.258 1 76.38 295 ASP B N 1
ATOM 5422 C CA . ASP B 1 295 ? -13.617 -23.859 -11.375 1 76.38 295 ASP B CA 1
ATOM 5423 C C . ASP B 1 295 ? -13.938 -22.484 -11.961 1 76.38 295 ASP B C 1
ATOM 5425 O O . ASP B 1 295 ? -13.219 -22 -12.836 1 76.38 295 ASP B O 1
ATOM 5429 N N . TYR B 1 296 ? -14.945 -21.875 -11.414 1 76.38 296 TYR B N 1
ATOM 5430 C CA . TYR B 1 296 ? -15.367 -20.656 -12.102 1 76.38 296 TYR B CA 1
ATOM 5431 C C . TYR B 1 296 ? -15.266 -19.453 -11.188 1 76.38 296 TYR B C 1
ATOM 5433 O O . TYR B 1 296 ? -15.57 -19.531 -9.992 1 76.38 296 TYR B O 1
ATOM 5441 N N . LEU B 1 297 ? -14.93 -18.328 -11.781 1 78.94 297 LEU B N 1
ATOM 5442 C CA . LEU B 1 297 ? -14.594 -17.078 -11.094 1 78.94 297 LEU B CA 1
ATOM 5443 C C . LEU B 1 297 ? -15.844 -16.438 -10.492 1 78.94 297 LEU B C 1
ATOM 5445 O O . LEU B 1 297 ? -15.773 -15.805 -9.438 1 78.94 297 LEU B O 1
ATOM 5449 N N . PHE B 1 298 ? -16.938 -16.594 -11.086 1 73.5 298 PHE B N 1
ATOM 5450 C CA . PHE B 1 298 ? -18.109 -15.82 -10.695 1 73.5 298 PHE B CA 1
ATOM 5451 C C . PHE B 1 298 ? -18.656 -16.297 -9.352 1 73.5 298 PHE B C 1
ATOM 5453 O O . PHE B 1 298 ? -19.281 -15.539 -8.617 1 73.5 298 PHE B O 1
ATOM 5460 N N . ASP B 1 299 ? -18.312 -17.484 -9.086 1 74.69 299 ASP B N 1
ATOM 5461 C CA . ASP B 1 299 ? -18.656 -17.953 -7.754 1 74.69 299 ASP B CA 1
ATOM 5462 C C . ASP B 1 299 ? -17.891 -17.188 -6.68 1 74.69 299 ASP B C 1
ATOM 5464 O O . ASP B 1 299 ? -18.422 -16.938 -5.59 1 74.69 299 ASP B O 1
ATOM 5468 N N . LEU B 1 300 ? -16.766 -16.781 -7.062 1 77.5 300 LEU B N 1
ATOM 5469 C CA . LEU B 1 300 ? -15.938 -16.031 -6.125 1 77.5 300 LEU B CA 1
ATOM 5470 C C . LEU B 1 300 ? -16.406 -14.586 -6.012 1 77.5 300 LEU B C 1
ATOM 5472 O O . LEU B 1 300 ? -16.25 -13.961 -4.965 1 77.5 300 LEU B O 1
ATOM 5476 N N . ALA B 1 301 ? -16.938 -14.109 -7.027 1 76.06 301 ALA B N 1
ATOM 5477 C CA . ALA B 1 301 ? -17.359 -12.703 -7.055 1 76.06 301 ALA B CA 1
ATOM 5478 C C . ALA B 1 301 ? -18.625 -12.5 -6.23 1 76.06 301 ALA B C 1
ATOM 5480 O O . ALA B 1 301 ? -18.734 -11.516 -5.492 1 76.06 301 ALA B O 1
ATOM 5481 N N . PHE B 1 302 ? -19.547 -13.398 -6.359 1 72.06 302 PHE B N 1
ATOM 5482 C CA . PHE B 1 302 ? -20.875 -13.109 -5.844 1 72.06 302 PHE B CA 1
ATOM 5483 C C . PHE B 1 302 ? -21.188 -13.984 -4.637 1 72.06 302 PHE B C 1
ATOM 5485 O O . PHE B 1 302 ? -22.344 -14.133 -4.246 1 72.06 302 PHE B O 1
ATOM 5492 N N . GLN B 1 303 ? -20.141 -14.484 -4.172 1 67.44 303 GLN B N 1
ATOM 5493 C CA . GLN B 1 303 ? -20.328 -15.242 -2.938 1 67.44 303 GLN B CA 1
ATOM 5494 C C . GLN B 1 303 ? -20.672 -14.32 -1.772 1 67.44 303 GLN B C 1
ATOM 5496 O O . GLN B 1 303 ? -20.125 -13.219 -1.663 1 67.44 303 GLN B O 1
ATOM 5501 N N . ASP B 1 304 ? -21.859 -14.555 -1.093 1 57.59 304 ASP B N 1
ATOM 5502 C CA . ASP B 1 304 ? -22.203 -13.773 0.092 1 57.59 304 ASP B CA 1
ATOM 5503 C C . ASP B 1 304 ? -21.391 -14.234 1.304 1 57.59 304 ASP B C 1
ATOM 5505 O O . ASP B 1 304 ? -20.516 -15.094 1.181 1 57.59 304 ASP B O 1
ATOM 5509 N N . SER B 1 305 ? -21.547 -13.383 2.439 1 52.66 305 SER B N 1
ATOM 5510 C CA . SER B 1 305 ? -20.797 -13.602 3.672 1 52.66 305 SER B CA 1
ATOM 5511 C C . SER B 1 305 ? -21.016 -15.016 4.203 1 52.66 305 SER B C 1
ATOM 5513 O O . SER B 1 305 ? -20.234 -15.492 5.035 1 52.66 305 SER B O 1
ATOM 5515 N N . ASN B 1 306 ? -22.062 -15.617 3.645 1 50.22 306 ASN B N 1
ATOM 5516 C CA . ASN B 1 306 ? -22.359 -16.969 4.102 1 50.22 306 ASN B CA 1
ATOM 5517 C C . ASN B 1 306 ? -22 -18.016 3.053 1 50.22 306 ASN B C 1
ATOM 5519 O O . ASN B 1 306 ? -22.344 -19.188 3.199 1 50.22 306 ASN B O 1
ATOM 5523 N N . GLY B 1 307 ? -21.328 -17.578 2.111 1 52.47 307 GLY B N 1
ATOM 5524 C CA . GLY B 1 307 ? -20.891 -18.5 1.062 1 52.47 307 GLY B CA 1
ATOM 5525 C C . GLY B 1 307 ? -21.953 -18.734 0.011 1 52.47 307 GLY B C 1
ATOM 5526 O O . GLY B 1 307 ? -21.781 -19.594 -0.868 1 52.47 307 GLY B O 1
ATOM 5527 N N . HIS B 1 308 ? -23.203 -18.047 0.173 1 54.06 308 HIS B N 1
ATOM 5528 C CA . HIS B 1 308 ? -24.281 -18.328 -0.762 1 54.06 308 HIS B CA 1
ATOM 5529 C C . HIS B 1 308 ? -24.297 -17.344 -1.918 1 54.06 308 HIS B C 1
ATOM 5531 O O . HIS B 1 308 ? -23.891 -16.188 -1.752 1 54.06 308 HIS B O 1
ATOM 5537 N N . SER B 1 309 ? -24.328 -17.766 -3.113 1 54.62 309 SER B N 1
ATOM 5538 C CA . SER B 1 309 ? -24.359 -16.953 -4.316 1 54.62 309 SER B CA 1
ATOM 5539 C C . SER B 1 309 ? -25.75 -16.344 -4.543 1 54.62 309 SER B C 1
ATOM 5541 O O . SER B 1 309 ? -26.703 -17.062 -4.84 1 54.62 309 SER B O 1
ATOM 5543 N N . PRO B 1 310 ? -26.016 -15.141 -4.113 1 51.41 310 PRO B N 1
ATOM 5544 C CA . PRO B 1 310 ? -27.375 -14.641 -4.312 1 51.41 310 PRO B CA 1
ATOM 5545 C C . PRO B 1 310 ? -27.719 -14.453 -5.785 1 51.41 310 PRO B C 1
ATOM 5547 O O . PRO B 1 310 ? -26.828 -14.352 -6.629 1 51.41 310 PRO B O 1
ATOM 5550 N N . GLN B 1 311 ? -29.031 -14.578 -6.184 1 49.69 311 GLN B N 1
ATOM 5551 C CA . GLN B 1 311 ? -29.719 -14.336 -7.453 1 49.69 311 GLN B CA 1
ATOM 5552 C C . GLN B 1 311 ? -29.266 -13.008 -8.062 1 49.69 311 GLN B C 1
ATOM 5554 O O . GLN B 1 311 ? -29.156 -12.883 -9.281 1 49.69 311 GLN B O 1
ATOM 5559 N N . ILE B 1 312 ? -29.031 -12.133 -7.312 1 51.22 312 ILE B N 1
ATOM 5560 C CA . ILE B 1 312 ? -28.766 -10.773 -7.762 1 51.22 312 ILE B CA 1
ATOM 5561 C C . ILE B 1 312 ? -27.469 -10.758 -8.586 1 51.22 312 ILE B C 1
ATOM 5563 O O . ILE B 1 312 ? -27.391 -10.07 -9.609 1 51.22 312 ILE B O 1
ATOM 5567 N N . GLY B 1 313 ? -26.5 -11.633 -8.266 1 52.66 313 GLY B N 1
ATOM 5568 C CA . GLY B 1 313 ? -25.234 -11.664 -9 1 52.66 313 GLY B CA 1
ATOM 5569 C C . GLY B 1 313 ? -25.375 -12.195 -10.406 1 52.66 313 GLY B C 1
ATOM 5570 O O . GLY B 1 313 ? -24.734 -11.703 -11.336 1 52.66 313 GLY B O 1
ATOM 5571 N N . ARG B 1 314 ? -26.344 -13.016 -10.57 1 55.75 314 ARG B N 1
ATOM 5572 C CA . ARG B 1 314 ? -26.516 -13.656 -11.875 1 55.75 314 ARG B CA 1
ATOM 5573 C C . ARG B 1 314 ? -27.062 -12.672 -12.898 1 55.75 314 ARG B C 1
ATOM 5575 O O . ARG B 1 314 ? -26.609 -12.648 -14.047 1 55.75 314 ARG B O 1
ATOM 5582 N N . ASP B 1 315 ? -28 -11.93 -12.516 1 56.38 315 ASP B N 1
ATOM 5583 C CA . ASP B 1 315 ? -28.609 -11 -13.461 1 56.38 315 ASP B CA 1
ATOM 5584 C C . ASP B 1 315 ? -27.609 -9.945 -13.914 1 56.38 315 ASP B C 1
ATOM 5586 O O . ASP B 1 315 ? -27.562 -9.57 -15.086 1 56.38 315 ASP B O 1
ATOM 5590 N N . THR B 1 316 ? -26.828 -9.586 -12.977 1 57.53 316 THR B N 1
ATOM 5591 C CA . THR B 1 316 ? -25.828 -8.586 -13.328 1 57.53 316 THR B CA 1
ATOM 5592 C C . THR B 1 316 ? -24.766 -9.18 -14.258 1 57.53 316 THR B C 1
ATOM 5594 O O . THR B 1 316 ? -24.297 -8.516 -15.18 1 57.53 316 THR B O 1
ATOM 5597 N N . LEU B 1 317 ? -24.594 -10.469 -13.984 1 57.75 317 LEU B N 1
ATOM 5598 C CA . LEU B 1 317 ? -23.578 -11.164 -14.766 1 57.75 317 LEU B CA 1
ATOM 5599 C C . LEU B 1 317 ? -24.047 -11.375 -16.203 1 57.75 317 LEU B C 1
ATOM 5601 O O . LEU B 1 317 ? -23.25 -11.258 -17.141 1 57.75 317 LEU B O 1
ATOM 5605 N N . GLU B 1 318 ? -25.203 -11.688 -16.312 1 57.62 318 GLU B N 1
ATOM 5606 C CA . GLU B 1 318 ? -25.734 -11.953 -17.641 1 57.62 318 GLU B CA 1
ATOM 5607 C C . GLU B 1 318 ? -25.703 -10.695 -18.516 1 57.62 318 GLU B C 1
ATOM 5609 O O . GLU B 1 318 ? -25.625 -10.781 -19.734 1 57.62 318 GLU B O 1
ATOM 5614 N N . ALA B 1 319 ? -25.703 -9.688 -17.828 1 56 319 ALA B N 1
ATOM 5615 C CA . ALA B 1 319 ? -25.797 -8.438 -18.578 1 56 319 ALA B CA 1
ATOM 5616 C C . ALA B 1 319 ? -24.391 -7.922 -18.938 1 56 319 ALA B C 1
ATOM 5618 O O . ALA B 1 319 ? -24.266 -6.977 -19.719 1 56 319 ALA B O 1
ATOM 5619 N N . ILE B 1 320 ? -23.406 -8.617 -18.328 1 57.16 320 ILE B N 1
ATOM 5620 C CA . ILE B 1 320 ? -22.078 -8.055 -18.578 1 57.16 320 ILE B CA 1
ATOM 5621 C C . ILE B 1 320 ? -21.438 -8.75 -19.781 1 57.16 320 ILE B C 1
ATOM 5623 O O . ILE B 1 320 ? -21.203 -9.961 -19.75 1 57.16 320 ILE B O 1
ATOM 5627 N N . PRO B 1 321 ? -21.422 -8.086 -20.875 1 58.12 321 PRO B N 1
ATOM 5628 C CA . PRO B 1 321 ? -20.891 -8.672 -22.109 1 58.12 321 PRO B CA 1
ATOM 5629 C C . PRO B 1 321 ? -19.516 -9.297 -21.922 1 58.12 321 PRO B C 1
ATOM 5631 O O . PRO B 1 321 ? -19.062 -10.078 -22.766 1 58.12 321 PRO B O 1
ATOM 5634 N N . TYR B 1 322 ? -18.797 -8.906 -20.891 1 56.59 322 TYR B N 1
ATOM 5635 C CA . TYR B 1 322 ? -17.422 -9.375 -20.797 1 56.59 322 TYR B CA 1
ATOM 5636 C C . TYR B 1 322 ? -17.375 -10.852 -20.422 1 56.59 322 TYR B C 1
ATOM 5638 O O . TYR B 1 322 ? -16.312 -11.484 -20.516 1 56.59 322 TYR B O 1
ATOM 5646 N N . LEU B 1 323 ? -18.516 -11.469 -20.031 1 55.19 323 LEU B N 1
ATOM 5647 C CA . LEU B 1 323 ? -18.547 -12.797 -19.438 1 55.19 323 LEU B CA 1
ATOM 5648 C C . LEU B 1 323 ? -18.641 -13.883 -20.5 1 55.19 323 LEU B C 1
ATOM 5650 O O . LEU B 1 323 ? -18.516 -15.07 -20.203 1 55.19 323 LEU B O 1
ATOM 5654 N N . GLU B 1 324 ? -19.047 -13.43 -21.609 1 52.56 324 GLU B N 1
ATOM 5655 C CA . GLU B 1 324 ? -19.203 -14.484 -22.609 1 52.56 324 GLU B CA 1
ATOM 5656 C C . GLU B 1 324 ? -17.875 -15.156 -22.906 1 52.56 324 GLU B C 1
ATOM 5658 O O . GLU B 1 324 ? -17.828 -16.297 -23.359 1 52.56 324 GLU B O 1
ATOM 5663 N N . ASN B 1 325 ? -16.844 -14.445 -22.641 1 54.88 325 ASN B N 1
ATOM 5664 C CA . ASN B 1 325 ? -15.594 -14.945 -23.188 1 54.88 325 ASN B CA 1
ATOM 5665 C C . ASN B 1 325 ? -14.891 -15.891 -22.219 1 54.88 325 ASN B C 1
ATOM 5667 O O . ASN B 1 325 ? -14.938 -15.68 -21 1 54.88 325 ASN B O 1
ATOM 5671 N N . LYS B 1 326 ? -14.641 -17.109 -22.656 1 63.34 326 LYS B N 1
ATOM 5672 C CA . LYS B 1 326 ? -13.953 -18.266 -22.094 1 63.34 326 LYS B CA 1
ATOM 5673 C C . LYS B 1 326 ? -12.555 -17.906 -21.625 1 63.34 326 LYS B C 1
ATOM 5675 O O . LYS B 1 326 ? -11.602 -18.641 -21.859 1 63.34 326 LYS B O 1
ATOM 5680 N N . HIS B 1 327 ? -12.414 -16.688 -20.969 1 78.56 327 HIS B N 1
ATOM 5681 C CA . HIS B 1 327 ? -11.094 -16.344 -20.469 1 78.56 327 HIS B CA 1
ATOM 5682 C C . HIS B 1 327 ? -10.836 -17 -19.109 1 78.56 327 HIS B C 1
ATOM 5684 O O . HIS B 1 327 ? -11.758 -17.547 -18.5 1 78.56 327 HIS B O 1
ATOM 5690 N N . SER B 1 328 ? -9.57 -17.203 -18.859 1 89.19 328 SER B N 1
ATOM 5691 C CA . SER B 1 328 ? -9.141 -17.734 -17.562 1 89.19 328 SER B CA 1
ATOM 5692 C C . SER B 1 328 ? -8.336 -16.688 -16.781 1 89.19 328 SER B C 1
ATOM 5694 O O . SER B 1 328 ? -7.797 -15.75 -17.375 1 89.19 328 SER B O 1
ATOM 5696 N N . PHE B 1 329 ? -8.43 -16.812 -15.516 1 93.62 329 PHE B N 1
ATOM 5697 C CA . PHE B 1 329 ? -7.625 -15.953 -14.648 1 93.62 329 PHE B CA 1
ATOM 5698 C C . PHE B 1 329 ? -6.871 -16.797 -13.617 1 93.62 329 PHE B C 1
ATOM 5700 O O . PHE B 1 329 ? -7.383 -17.797 -13.133 1 93.62 329 PHE B O 1
ATOM 5707 N N . ALA B 1 330 ? -5.676 -16.375 -13.383 1 96.44 330 ALA B N 1
ATOM 5708 C CA . ALA B 1 330 ? -4.93 -17.016 -12.305 1 96.44 330 ALA B CA 1
ATOM 5709 C C . ALA B 1 330 ? -5.461 -16.594 -10.938 1 96.44 330 ALA B C 1
ATOM 5711 O O . ALA B 1 330 ? -5.84 -15.438 -10.742 1 96.44 330 ALA B O 1
ATOM 5712 N N . LEU B 1 331 ? -5.582 -17.516 -10.031 1 96.12 331 LEU B N 1
ATOM 5713 C CA . LEU B 1 331 ? -5.91 -17.234 -8.633 1 96.12 331 LEU B CA 1
ATOM 5714 C C . LEU B 1 331 ? -4.73 -17.562 -7.727 1 96.12 331 LEU B C 1
ATOM 5716 O O . LEU B 1 331 ? -4.48 -18.734 -7.422 1 96.12 331 LEU B O 1
ATOM 5720 N N . PHE B 1 332 ? -3.984 -16.531 -7.383 1 97 332 PHE B N 1
ATOM 5721 C CA . PHE B 1 332 ? -2.893 -16.672 -6.426 1 97 332 PHE B CA 1
ATOM 5722 C C . PHE B 1 332 ? -3.412 -16.594 -4.996 1 97 332 PHE B C 1
ATOM 5724 O O . PHE B 1 332 ? -3.816 -15.523 -4.531 1 97 332 PHE B O 1
ATOM 5731 N N . SER B 1 333 ? -3.449 -17.688 -4.293 1 94.5 333 SER B N 1
ATOM 5732 C CA . SER B 1 333 ? -4.012 -17.734 -2.945 1 94.5 333 SER B CA 1
ATOM 5733 C C . SER B 1 333 ? -3.006 -18.266 -1.938 1 94.5 333 SER B C 1
ATOM 5735 O O . SER B 1 333 ? -2.287 -19.234 -2.229 1 94.5 333 SER B O 1
ATOM 5737 N N . LEU B 1 334 ? -2.971 -17.656 -0.829 1 92.81 334 LEU B N 1
ATOM 5738 C CA . LEU B 1 334 ? -2.023 -18.047 0.213 1 92.81 334 LEU B CA 1
ATOM 5739 C C . LEU B 1 334 ? -2.389 -19.391 0.811 1 92.81 334 LEU B C 1
ATOM 5741 O O . LEU B 1 334 ? -3.551 -19.641 1.146 1 92.81 334 LEU B O 1
ATOM 5745 N N . VAL B 1 335 ? -1.37 -20.219 0.87 1 93.25 335 VAL B N 1
ATOM 5746 C CA . VAL B 1 335 ? -1.517 -21.469 1.604 1 93.25 335 VAL B CA 1
ATOM 5747 C C . VAL B 1 335 ? -1.278 -21.234 3.094 1 93.25 335 VAL B C 1
ATOM 5749 O O . VAL B 1 335 ? -0.301 -20.578 3.475 1 93.25 335 VAL B O 1
ATOM 5752 N N . PRO B 1 336 ? -2.172 -21.734 3.904 1 88.81 336 PRO B N 1
ATOM 5753 C CA . PRO B 1 336 ? -1.988 -21.5 5.34 1 88.81 336 PRO B CA 1
ATOM 5754 C C . PRO B 1 336 ? -0.617 -21.953 5.84 1 88.81 336 PRO B C 1
ATOM 5756 O O . PRO B 1 336 ? -0.174 -23.062 5.52 1 88.81 336 PRO B O 1
ATOM 5759 N N . THR B 1 337 ? -0.003 -21.141 6.609 1 86.69 337 THR B N 1
ATOM 5760 C CA . THR B 1 337 ? 1.338 -21.406 7.113 1 86.69 337 THR B CA 1
ATOM 5761 C C . THR B 1 337 ? 1.313 -22.578 8.094 1 86.69 337 THR B C 1
ATOM 5763 O O . THR B 1 337 ? 2.346 -23.203 8.352 1 86.69 337 THR B O 1
ATOM 5766 N N . THR B 1 338 ? 0.163 -22.844 8.633 1 87.44 338 THR B N 1
ATOM 5767 C CA . THR B 1 338 ? 0.012 -23.922 9.602 1 87.44 338 THR B CA 1
ATOM 5768 C C . THR B 1 338 ? 0.3 -25.266 8.945 1 87.44 338 THR B C 1
ATOM 5770 O O . THR B 1 338 ? 0.621 -26.25 9.641 1 87.44 338 THR B O 1
ATOM 5773 N N . LEU B 1 339 ? 0.169 -25.359 7.676 1 89.19 339 LEU B N 1
ATOM 5774 C CA . LEU B 1 339 ? 0.401 -26.609 6.977 1 89.19 339 LEU B CA 1
ATOM 5775 C C . LEU B 1 339 ? 1.881 -26.984 7 1 89.19 339 LEU B C 1
ATOM 5777 O O . LEU B 1 339 ? 2.242 -28.141 6.727 1 89.19 339 LEU B O 1
ATOM 5781 N N . LEU B 1 340 ? 2.727 -25.969 7.289 1 87.38 340 LEU B N 1
ATOM 5782 C CA . LEU B 1 340 ? 4.164 -26.234 7.371 1 87.38 340 LEU B CA 1
ATOM 5783 C C . LEU B 1 340 ? 4.547 -26.75 8.75 1 87.38 340 LEU B C 1
ATOM 5785 O O . LEU B 1 340 ? 5.648 -27.266 8.938 1 87.38 340 LEU B O 1
ATOM 5789 N N . SER B 1 341 ? 3.748 -26.594 9.75 1 82.69 341 SER B N 1
ATOM 5790 C CA . SER B 1 341 ? 4.066 -26.906 11.141 1 82.69 341 SER B CA 1
ATOM 5791 C C . SER B 1 341 ? 4.41 -28.391 11.305 1 82.69 341 SER B C 1
ATOM 5793 O O . SER B 1 341 ? 5.219 -28.75 12.164 1 82.69 341 SER B O 1
ATOM 5795 N N . GLY B 1 342 ? 3.914 -29.25 10.516 1 79.75 342 GLY B N 1
ATOM 5796 C CA . GLY B 1 342 ? 4.18 -30.672 10.656 1 79.75 342 GLY B CA 1
ATOM 5797 C C . GLY B 1 342 ? 5.453 -31.109 9.961 1 79.75 342 GLY B C 1
ATOM 5798 O O . GLY B 1 342 ? 5.871 -32.25 10.086 1 79.75 342 GLY B O 1
ATOM 5799 N N . PHE B 1 343 ? 6.121 -30.188 9.367 1 86.06 343 PHE B N 1
ATOM 5800 C CA . PHE B 1 343 ? 7.258 -30.562 8.531 1 86.06 343 PHE B CA 1
ATOM 5801 C C . PHE B 1 343 ? 8.398 -31.109 9.383 1 86.06 343 PHE B C 1
ATOM 5803 O O . PHE B 1 343 ? 8.992 -32.125 9.047 1 86.06 343 PHE B O 1
ATOM 5810 N N . GLU B 1 344 ? 8.703 -30.359 10.508 1 78.19 344 GLU B N 1
ATOM 5811 C CA . GLU B 1 344 ? 9.828 -30.797 11.328 1 78.19 344 GLU B CA 1
ATOM 5812 C C . GLU B 1 344 ? 9.547 -32.156 11.992 1 78.19 344 GLU B C 1
ATOM 5814 O O . GLU B 1 344 ? 10.469 -32.906 12.258 1 78.19 344 GLU B O 1
ATOM 5819 N N . SER B 1 345 ? 8.336 -32.375 12.227 1 71.56 345 SER B N 1
ATOM 5820 C CA . SER B 1 345 ? 7.977 -33.625 12.922 1 71.56 345 SER B CA 1
ATOM 5821 C C . SER B 1 345 ? 7.648 -34.719 11.938 1 71.56 345 SER B C 1
ATOM 5823 O O . SER B 1 345 ? 7.371 -35.875 12.336 1 71.56 345 SER B O 1
ATOM 5825 N N . ASP B 1 346 ? 7.652 -34.469 10.727 1 67.25 346 ASP B N 1
ATOM 5826 C CA . ASP B 1 346 ? 7.281 -35.438 9.727 1 67.25 346 ASP B CA 1
ATOM 5827 C C . ASP B 1 346 ? 8.344 -36.531 9.617 1 67.25 346 ASP B C 1
ATOM 5829 O O . ASP B 1 346 ? 9.523 -36.25 9.43 1 67.25 346 ASP B O 1
ATOM 5833 N N . PRO B 1 347 ? 7.965 -37.781 9.953 1 57.31 347 PRO B N 1
ATOM 5834 C CA . PRO B 1 347 ? 8.891 -38.906 10.008 1 57.31 347 PRO B CA 1
ATOM 5835 C C . PRO B 1 347 ? 9.648 -39.125 8.695 1 57.31 347 PRO B C 1
ATOM 5837 O O . PRO B 1 347 ? 10.797 -39.562 8.703 1 57.31 347 PRO B O 1
ATOM 5840 N N . ILE B 1 348 ? 8.984 -38.938 7.648 1 53.69 348 ILE B N 1
ATOM 5841 C CA . ILE B 1 348 ? 9.648 -39.188 6.379 1 53.69 348 ILE B CA 1
ATOM 5842 C C . ILE B 1 348 ? 10.844 -38.25 6.215 1 53.69 348 ILE B C 1
ATOM 5844 O O . ILE B 1 348 ? 11.914 -38.688 5.758 1 53.69 348 ILE B O 1
ATOM 5848 N N . HIS B 1 349 ? 10.641 -37.031 6.551 1 56.22 349 HIS B N 1
ATOM 5849 C CA . HIS B 1 349 ? 11.719 -36.062 6.418 1 56.22 349 HIS B CA 1
ATOM 5850 C C . HIS B 1 349 ? 12.797 -36.281 7.473 1 56.22 349 HIS B C 1
ATOM 5852 O O . HIS B 1 349 ? 13.977 -36.031 7.223 1 56.22 349 HIS B O 1
ATOM 5858 N N . SER B 1 350 ? 12.398 -36.594 8.766 1 48 350 SER B N 1
ATOM 5859 C CA . SER B 1 350 ? 13.375 -36.906 9.805 1 48 350 SER B CA 1
ATOM 5860 C C . SER B 1 350 ? 14.266 -38.062 9.383 1 48 350 SER B C 1
ATOM 5862 O O . SER B 1 350 ? 15.43 -38.156 9.781 1 48 350 SER B O 1
ATOM 5864 N N . ILE B 1 351 ? 13.75 -38.938 8.68 1 43.62 351 ILE B N 1
ATOM 5865 C CA . ILE B 1 351 ? 14.555 -40.094 8.273 1 43.62 351 ILE B CA 1
ATOM 5866 C C . ILE B 1 351 ? 15.5 -39.688 7.145 1 43.62 351 ILE B C 1
ATOM 5868 O O . ILE B 1 351 ? 16.656 -40.094 7.121 1 43.62 351 ILE B O 1
ATOM 5872 N N . ASN B 1 352 ? 15.031 -39 6.168 1 44.78 352 ASN B N 1
ATOM 5873 C CA . ASN B 1 352 ? 15.867 -38.688 5.012 1 44.78 352 ASN B CA 1
ATOM 5874 C C . ASN B 1 352 ? 16.844 -37.562 5.297 1 44.78 352 ASN B C 1
ATOM 5876 O O . ASN B 1 352 ? 17.578 -37.125 4.406 1 44.78 352 ASN B O 1
ATOM 5880 N N . GLY B 1 353 ? 16.781 -36.844 6.34 1 43.41 353 GLY B N 1
ATOM 5881 C CA . GLY B 1 353 ? 17.859 -35.938 6.688 1 43.41 353 GLY B CA 1
ATOM 5882 C C . GLY B 1 353 ? 19.203 -36.625 6.828 1 43.41 353 GLY B C 1
ATOM 5883 O O . GLY B 1 353 ? 20.219 -35.969 7.09 1 43.41 353 GLY B O 1
ATOM 5884 N N . SER B 1 354 ? 19.203 -37.812 7.238 1 37.84 354 SER B N 1
ATOM 5885 C CA . SER B 1 354 ? 20.484 -38.438 7.547 1 37.84 354 SER B CA 1
ATOM 5886 C C . SER B 1 354 ? 21.234 -38.812 6.277 1 37.84 354 SER B C 1
ATOM 5888 O O . SER B 1 354 ? 22.391 -39.281 6.34 1 37.84 354 SER B O 1
ATOM 5890 N N . SER B 1 355 ? 20.719 -39.5 5.199 1 39.16 355 SER B N 1
ATOM 5891 C CA . SER B 1 355 ? 21.656 -40.062 4.242 1 39.16 355 SER B CA 1
ATOM 5892 C C . SER B 1 355 ? 22.375 -38.969 3.461 1 39.16 355 SER B C 1
ATOM 5894 O O . SER B 1 355 ? 21.781 -37.969 3.096 1 39.16 355 SER B O 1
ATOM 5896 N N . ALA B 1 356 ? 23.719 -38.875 3.328 1 41.31 356 ALA B N 1
ATOM 5897 C CA . ALA B 1 356 ? 24.828 -38.094 2.787 1 41.31 356 ALA B CA 1
ATOM 5898 C C . ALA B 1 356 ? 24.531 -37.625 1.374 1 41.31 356 ALA B C 1
ATOM 5900 O O . ALA B 1 356 ? 25.219 -36.75 0.848 1 41.31 356 ALA B O 1
ATOM 5901 N N . ASP B 1 357 ? 24.016 -38.438 0.354 1 42.81 357 ASP B N 1
ATOM 5902 C CA . ASP B 1 357 ? 24.219 -38.125 -1.056 1 42.81 357 ASP B CA 1
ATOM 5903 C C . ASP B 1 357 ? 23.531 -36.812 -1.43 1 42.81 357 ASP B C 1
ATOM 5905 O O . ASP B 1 357 ? 24.203 -35.781 -1.584 1 42.81 357 ASP B O 1
ATOM 5909 N N . ASN B 1 358 ? 22.516 -36.656 -2.67 1 49.69 358 ASN B N 1
ATOM 5910 C CA . ASN B 1 358 ? 22.109 -35.5 -3.459 1 49.69 358 ASN B CA 1
ATOM 5911 C C . ASN B 1 358 ? 21.156 -34.594 -2.676 1 49.69 358 ASN B C 1
ATOM 5913 O O . ASN B 1 358 ? 19.953 -34.875 -2.617 1 49.69 358 ASN B O 1
ATOM 5917 N N . GLU B 1 359 ? 21.438 -33.938 -1.536 1 65.5 359 GLU B N 1
ATOM 5918 C CA . GLU B 1 359 ? 20.859 -33.219 -0.392 1 65.5 359 GLU B CA 1
ATOM 5919 C C . GLU B 1 359 ? 19.875 -32.156 -0.841 1 65.5 359 GLU B C 1
ATOM 5921 O O . GLU B 1 359 ? 20.266 -31.156 -1.427 1 65.5 359 GLU B O 1
ATOM 5926 N N . THR B 1 360 ? 18.719 -32.438 -1.222 1 85.88 360 THR B N 1
ATOM 5927 C CA . THR B 1 360 ? 17.641 -31.5 -1.49 1 85.88 360 THR B CA 1
ATOM 5928 C C . THR B 1 360 ? 17.625 -30.375 -0.453 1 85.88 360 THR B C 1
ATOM 5930 O O . THR B 1 360 ? 17.625 -30.641 0.752 1 85.88 360 THR B O 1
ATOM 5933 N N . PRO B 1 361 ? 17.828 -29.281 -0.989 1 92.12 361 PRO B N 1
ATOM 5934 C CA . PRO B 1 361 ? 17.766 -28.156 -0.061 1 92.12 361 PRO B CA 1
ATOM 5935 C C . PRO B 1 361 ? 16.516 -28.172 0.806 1 92.12 361 PRO B C 1
ATOM 5937 O O . PRO B 1 361 ? 15.453 -28.609 0.358 1 92.12 361 PRO B O 1
ATOM 5940 N N . LYS B 1 362 ? 16.609 -27.734 2.029 1 92.12 362 LYS B N 1
ATOM 5941 C CA . LYS B 1 362 ? 15.516 -27.703 2.992 1 92.12 362 LYS B CA 1
ATOM 5942 C C . LYS B 1 362 ? 14.312 -26.969 2.432 1 92.12 362 LYS B C 1
ATOM 5944 O O . LYS B 1 362 ? 13.172 -27.391 2.631 1 92.12 362 LYS B O 1
ATOM 5949 N N . SER B 1 363 ? 14.555 -25.859 1.78 1 94.69 363 SER B N 1
ATOM 5950 C CA . SER B 1 363 ? 13.484 -25.062 1.206 1 94.69 363 SER B CA 1
ATOM 5951 C C . SER B 1 363 ? 12.664 -25.875 0.206 1 94.69 363 SER B C 1
ATOM 5953 O O . SER B 1 363 ? 11.438 -25.75 0.163 1 94.69 363 SER B O 1
ATOM 5955 N N . VAL B 1 364 ? 13.312 -26.703 -0.526 1 96.44 364 VAL B N 1
ATOM 5956 C CA . VAL B 1 364 ? 12.633 -27.531 -1.523 1 96.44 364 VAL B CA 1
ATOM 5957 C C . VAL B 1 364 ? 11.797 -28.594 -0.828 1 96.44 364 VAL B C 1
ATOM 5959 O O . VAL B 1 364 ? 10.648 -28.828 -1.198 1 96.44 364 VAL B O 1
ATOM 5962 N N . ALA B 1 365 ? 12.414 -29.188 0.172 1 94.88 365 ALA B N 1
ATOM 5963 C CA . ALA B 1 365 ? 11.688 -30.203 0.933 1 94.88 365 ALA B CA 1
ATOM 5964 C C . ALA B 1 365 ? 10.438 -29.609 1.577 1 94.88 365 ALA B C 1
ATOM 5966 O O . ALA B 1 365 ? 9.375 -30.234 1.568 1 94.88 365 ALA B O 1
ATOM 5967 N N . GLN B 1 366 ? 10.547 -28.453 2.105 1 95.19 366 GLN B N 1
ATOM 5968 C CA . GLN B 1 366 ? 9.414 -27.766 2.715 1 95.19 366 GLN B CA 1
ATOM 5969 C C . GLN B 1 366 ? 8.336 -27.453 1.683 1 95.19 366 GLN B C 1
ATOM 5971 O O . GLN B 1 366 ? 7.141 -27.594 1.962 1 95.19 366 GLN B O 1
ATOM 5976 N N . LEU B 1 367 ? 8.766 -27.047 0.548 1 97 367 LEU B N 1
ATOM 5977 C CA . LEU B 1 367 ? 7.828 -26.734 -0.524 1 97 367 LEU B CA 1
ATOM 5978 C C . LEU B 1 367 ? 6.988 -27.953 -0.896 1 97 367 LEU B C 1
ATOM 5980 O O . LEU B 1 367 ? 5.758 -27.875 -0.934 1 97 367 LEU B O 1
ATOM 5984 N N . PHE B 1 368 ? 7.637 -29.094 -1.134 1 96.69 368 PHE B N 1
ATOM 5985 C CA . PHE B 1 368 ? 6.926 -30.297 -1.527 1 96.69 368 PHE B CA 1
ATOM 5986 C C . PHE B 1 368 ? 6.004 -30.781 -0.411 1 96.69 368 PHE B C 1
ATOM 5988 O O . PHE B 1 368 ? 4.883 -31.219 -0.671 1 96.69 368 PHE B O 1
ATOM 5995 N N . TYR B 1 369 ? 6.473 -30.609 0.798 1 95.25 369 TYR B N 1
ATOM 5996 C CA . TYR B 1 369 ? 5.664 -31.016 1.94 1 95.25 369 TYR B CA 1
ATOM 5997 C C . TYR B 1 369 ? 4.391 -30.188 2.035 1 95.25 369 TYR B C 1
ATOM 5999 O O . TYR B 1 369 ? 3.291 -30.734 2.154 1 95.25 369 TYR B O 1
ATOM 6007 N N . VAL B 1 370 ? 4.5 -28.906 1.968 1 95.88 370 VAL B N 1
ATOM 6008 C CA . VAL B 1 370 ? 3.367 -28 2.143 1 95.88 370 VAL B CA 1
ATOM 6009 C C . VAL B 1 370 ? 2.363 -28.203 1.009 1 95.88 370 VAL B C 1
ATOM 6011 O O . VAL B 1 370 ? 1.151 -28.219 1.238 1 95.88 370 VAL B O 1
ATOM 6014 N N . ILE B 1 371 ? 2.83 -28.375 -0.212 1 96.69 371 ILE B N 1
ATOM 6015 C CA . ILE B 1 371 ? 1.938 -28.547 -1.353 1 96.69 371 ILE B CA 1
ATOM 6016 C C . ILE B 1 371 ? 1.222 -29.891 -1.247 1 96.69 371 ILE B C 1
ATOM 6018 O O . ILE B 1 371 ? 0.036 -29.984 -1.573 1 96.69 371 ILE B O 1
ATOM 6022 N N . ASP B 1 372 ? 1.946 -30.859 -0.749 1 95.94 372 ASP B N 1
ATOM 6023 C CA . ASP B 1 372 ? 1.31 -32.156 -0.526 1 95.94 372 ASP B CA 1
ATOM 6024 C C . ASP B 1 372 ? 0.15 -32.031 0.46 1 95.94 372 ASP B C 1
ATOM 6026 O O . ASP B 1 372 ? -0.949 -32.531 0.199 1 95.94 372 ASP B O 1
ATOM 6030 N N . GLN B 1 373 ? 0.399 -31.391 1.539 1 94.69 373 GLN B N 1
ATOM 6031 C CA . GLN B 1 373 ? -0.634 -31.172 2.549 1 94.69 373 GLN B CA 1
ATOM 6032 C C . GLN B 1 373 ? -1.794 -30.359 1.988 1 94.69 373 GLN B C 1
ATOM 6034 O O . GLN B 1 373 ? -2.959 -30.641 2.277 1 94.69 373 GLN B O 1
ATOM 6039 N N . ALA B 1 374 ? -1.479 -29.359 1.218 1 95.38 374 ALA B N 1
ATOM 6040 C CA . ALA B 1 374 ? -2.502 -28.484 0.637 1 95.38 374 ALA B CA 1
ATOM 6041 C C . ALA B 1 374 ? -3.385 -29.266 -0.339 1 95.38 374 ALA B C 1
ATOM 6043 O O . ALA B 1 374 ? -4.605 -29.078 -0.353 1 95.38 374 ALA B O 1
ATOM 6044 N N . LEU B 1 375 ? -2.824 -30.094 -1.139 1 94.62 375 LEU B N 1
ATOM 6045 C CA . LEU B 1 375 ? -3.572 -30.891 -2.098 1 94.62 375 LEU B CA 1
ATOM 6046 C C . LEU B 1 375 ? -4.48 -31.891 -1.384 1 94.62 375 LEU B C 1
ATOM 6048 O O . LEU B 1 375 ? -5.625 -32.094 -1.793 1 94.62 375 LEU B O 1
ATOM 6052 N N . LYS B 1 376 ? -3.965 -32.5 -0.323 1 93.62 376 LYS B N 1
ATOM 6053 C CA . LYS B 1 376 ? -4.781 -33.406 0.478 1 93.62 376 LYS B CA 1
ATOM 6054 C C . LYS B 1 376 ? -5.988 -32.688 1.07 1 93.62 376 LYS B C 1
ATOM 6056 O O . LYS B 1 376 ? -7.102 -33.188 1.046 1 93.62 376 LYS B O 1
ATOM 6061 N N . SER B 1 377 ? -5.684 -31.516 1.557 1 92.31 377 SER B N 1
ATOM 6062 C CA . SER B 1 377 ? -6.762 -30.719 2.119 1 92.31 377 SER B CA 1
ATOM 6063 C C . SER B 1 377 ? -7.789 -30.344 1.056 1 92.31 377 SER B C 1
ATOM 6065 O O . SER B 1 377 ? -8.992 -30.406 1.303 1 92.31 377 SER B O 1
ATOM 6067 N N . ARG B 1 378 ? -7.355 -29.938 -0.094 1 91.38 378 ARG B N 1
ATOM 6068 C CA . ARG B 1 378 ? -8.234 -29.562 -1.202 1 91.38 378 ARG B CA 1
ATOM 6069 C C . ARG B 1 378 ? -9.109 -30.734 -1.621 1 91.38 378 ARG B C 1
ATOM 6071 O O . ARG B 1 378 ? -10.312 -30.578 -1.83 1 91.38 378 ARG B O 1
ATOM 6078 N N . ASN B 1 379 ? -8.523 -31.875 -1.723 1 90.62 379 ASN B N 1
ATOM 6079 C CA . ASN B 1 379 ? -9.258 -33.062 -2.125 1 90.62 379 ASN B CA 1
ATOM 6080 C C . ASN B 1 379 ? -10.289 -33.469 -1.074 1 90.62 379 ASN B C 1
ATOM 6082 O O . ASN B 1 379 ? -11.383 -33.938 -1.413 1 90.62 379 ASN B O 1
ATOM 6086 N N . ALA B 1 380 ? -9.945 -33.281 0.109 1 89.12 380 ALA B N 1
ATOM 6087 C CA . ALA B 1 380 ? -10.883 -33.594 1.188 1 89.12 380 ALA B CA 1
ATOM 6088 C C . ALA B 1 380 ? -12.102 -32.688 1.115 1 89.12 380 ALA B C 1
ATOM 6090 O O . ALA B 1 380 ? -13.242 -33.125 1.29 1 89.12 380 ALA B O 1
ATOM 6091 N N . HIS B 1 381 ? -11.898 -31.406 0.815 1 84 381 HIS B N 1
ATOM 6092 C CA . HIS B 1 381 ? -12.984 -30.453 0.711 1 84 381 HIS B CA 1
ATOM 6093 C C . HIS B 1 381 ? -13.859 -30.734 -0.506 1 84 381 HIS B C 1
ATOM 6095 O O . HIS B 1 381 ? -15.078 -30.531 -0.463 1 84 381 HIS B O 1
ATOM 6101 N N . ARG B 1 382 ? -13.273 -31.125 -1.561 1 80.69 382 ARG B N 1
ATOM 6102 C CA . ARG B 1 382 ? -14.008 -31.469 -2.773 1 80.69 382 ARG B CA 1
ATOM 6103 C C . ARG B 1 382 ? -14.938 -32.656 -2.537 1 80.69 382 ARG B C 1
ATOM 6105 O O . ARG B 1 382 ? -16.078 -32.656 -3.01 1 80.69 382 ARG B O 1
ATOM 6112 N N . LYS B 1 383 ? -14.555 -33.562 -1.839 1 76.31 383 LYS B N 1
ATOM 6113 C CA . LYS B 1 383 ? -15.359 -34.75 -1.533 1 76.31 383 LYS B CA 1
ATOM 6114 C C . LYS B 1 383 ? -16.547 -34.406 -0.637 1 76.31 383 LYS B C 1
ATOM 6116 O O . LYS B 1 383 ? -17.656 -34.906 -0.828 1 76.31 383 LYS B O 1
ATOM 6121 N N . GLU B 1 384 ? -16.297 -33.531 0.211 1 68.94 384 GLU B N 1
ATOM 6122 C CA . GLU B 1 384 ? -17.359 -33.094 1.128 1 68.94 384 GLU B CA 1
ATOM 6123 C C . GLU B 1 384 ? -18.438 -32.312 0.399 1 68.94 384 GLU B C 1
ATOM 6125 O O . GLU B 1 384 ? -19.625 -32.438 0.705 1 68.94 384 GLU B O 1
ATOM 6130 N N . GLN B 1 385 ? -18.047 -31.516 -0.546 1 69.62 385 GLN B N 1
ATOM 6131 C CA . GLN B 1 385 ? -19 -30.688 -1.267 1 69.62 385 GLN B CA 1
ATOM 6132 C C . GLN B 1 385 ? -19.75 -31.484 -2.32 1 69.62 385 GLN B C 1
ATOM 6134 O O . GLN B 1 385 ? -20.906 -31.172 -2.635 1 69.62 385 GLN B O 1
ATOM 6139 N N . SER B 1 386 ? -19.078 -32.312 -3.045 1 63.62 386 SER B N 1
ATOM 6140 C CA . SER B 1 386 ? -19.75 -33.156 -4.035 1 63.62 386 SER B CA 1
ATOM 6141 C C . SER B 1 386 ? -20.906 -33.906 -3.412 1 63.62 386 SER B C 1
ATOM 6143 O O . SER B 1 386 ? -21.891 -34.219 -4.094 1 63.62 386 SER B O 1
ATOM 6145 N N . GLY B 1 387 ? -20.969 -34.094 -2.168 1 54.09 387 GLY B N 1
ATOM 6146 C CA . GLY B 1 387 ? -22.062 -34.781 -1.502 1 54.09 387 GLY B CA 1
ATOM 6147 C C . GLY B 1 387 ? -23.203 -33.875 -1.112 1 54.09 387 GLY B C 1
ATOM 6148 O O . GLY B 1 387 ? -24.266 -34.344 -0.69 1 54.09 387 GLY B O 1
ATOM 6149 N N . SER B 1 388 ? -22.922 -32.531 -1.204 1 55.44 388 SER B N 1
ATOM 6150 C CA . SER B 1 388 ? -23.984 -31.625 -0.773 1 55.44 388 SER B CA 1
ATOM 6151 C C . SER B 1 388 ? -24.859 -31.203 -1.948 1 55.44 388 SER B C 1
ATOM 6153 O O . SER B 1 388 ? -24.359 -30.891 -3.029 1 55.44 388 SER B O 1
ATOM 6155 N N . PRO B 1 389 ? -26.203 -31.406 -2.047 1 49.91 389 PRO B N 1
ATOM 6156 C CA . PRO B 1 389 ? -27.172 -31.094 -3.104 1 49.91 389 PRO B CA 1
ATOM 6157 C C . PRO B 1 389 ? -27.062 -29.656 -3.596 1 49.91 389 PRO B C 1
ATOM 6159 O O . PRO B 1 389 ? -27.625 -29.312 -4.641 1 49.91 389 PRO B O 1
ATOM 6162 N N . LEU B 1 390 ? -26.766 -28.734 -2.877 1 48.44 390 LEU B N 1
ATOM 6163 C CA . LEU B 1 390 ? -26.812 -27.312 -3.203 1 48.44 390 LEU B CA 1
ATOM 6164 C C . LEU B 1 390 ? -25.859 -26.984 -4.344 1 48.44 390 LEU B C 1
ATOM 6166 O O . LEU B 1 390 ? -25.781 -25.828 -4.77 1 48.44 390 LEU B O 1
ATOM 6170 N N . GLN B 1 391 ? -25.125 -27.828 -4.809 1 48.47 391 GLN B N 1
ATOM 6171 C CA . GLN B 1 391 ? -24.109 -27.609 -5.832 1 48.47 391 GLN B CA 1
ATOM 6172 C C . GLN B 1 391 ? -24.75 -27.297 -7.18 1 48.47 391 GLN B C 1
ATOM 6174 O O . GLN B 1 391 ? -24.062 -26.844 -8.102 1 48.47 391 GLN B O 1
ATOM 6179 N N . ASP B 1 392 ? -25.891 -27.766 -7.449 1 46.06 392 ASP B N 1
ATOM 6180 C CA . ASP B 1 392 ? -26.438 -27.75 -8.805 1 46.06 392 ASP B CA 1
ATOM 6181 C C . ASP B 1 392 ? -26.609 -26.328 -9.305 1 46.06 392 ASP B C 1
ATOM 6183 O O . ASP B 1 392 ? -26.672 -26.078 -10.508 1 46.06 392 ASP B O 1
ATOM 6187 N N . ALA B 1 393 ? -27.141 -25.469 -8.43 1 46 393 ALA B N 1
ATOM 6188 C CA . ALA B 1 393 ? -27.609 -24.203 -9.008 1 46 393 ALA B CA 1
ATOM 6189 C C . ALA B 1 393 ? -26.453 -23.266 -9.289 1 46 393 ALA B C 1
ATOM 6191 O O . ALA B 1 393 ? -26.641 -22.062 -9.477 1 46 393 ALA B O 1
ATOM 6192 N N . LEU B 1 394 ? -25.25 -23.781 -9.25 1 51.62 394 LEU B N 1
ATOM 6193 C CA . LEU B 1 394 ? -24 -23.031 -9.312 1 51.62 394 LEU B CA 1
ATOM 6194 C C . LEU B 1 394 ? -23.75 -22.516 -10.727 1 51.62 394 LEU B C 1
ATOM 6196 O O . LEU B 1 394 ? -24.078 -23.188 -11.711 1 51.62 394 LEU B O 1
ATOM 6200 N N . ILE B 1 395 ? -23.641 -21.203 -10.914 1 54.28 395 ILE B N 1
ATOM 6201 C CA . ILE B 1 395 ? -23.438 -20.438 -12.141 1 54.28 395 ILE B CA 1
ATOM 6202 C C . ILE B 1 395 ? -22.156 -20.891 -12.828 1 54.28 395 ILE B C 1
ATOM 6204 O O . ILE B 1 395 ? -21.047 -20.656 -12.328 1 54.28 395 ILE B O 1
ATOM 6208 N N . SER B 1 396 ? -22.188 -22.031 -13.484 1 60.84 396 SER B N 1
ATOM 6209 C CA . SER B 1 396 ? -21.078 -22.438 -14.336 1 60.84 396 SER B CA 1
ATOM 6210 C C . SER B 1 396 ? -20.859 -21.453 -15.477 1 60.84 396 SER B C 1
ATOM 6212 O O . SER B 1 396 ? -20.656 -21.875 -16.625 1 60.84 396 SER B O 1
ATOM 6214 N N . VAL B 1 397 ? -21.125 -20.141 -15.094 1 64.56 397 VAL B N 1
ATOM 6215 C CA . VAL B 1 397 ? -21 -19.125 -16.141 1 64.56 397 VAL B CA 1
ATOM 6216 C C . VAL B 1 397 ? -19.844 -18.188 -15.805 1 64.56 397 VAL B C 1
ATOM 6218 O O . VAL B 1 397 ? -19.594 -17.891 -14.633 1 64.56 397 VAL B O 1
ATOM 6221 N N . GLY B 1 398 ? -18.875 -18.109 -16.828 1 73 398 GLY B N 1
ATOM 6222 C CA . GLY B 1 398 ? -17.844 -17.078 -16.734 1 73 398 GLY B CA 1
ATOM 6223 C C . GLY B 1 398 ? -16.438 -17.641 -16.906 1 73 398 GLY B C 1
ATOM 6224 O O . GLY B 1 398 ? -16.266 -18.797 -17.281 1 73 398 GLY B O 1
ATOM 6225 N N . PRO B 1 399 ? -15.492 -16.797 -16.578 1 81.75 399 PRO B N 1
ATOM 6226 C CA . PRO B 1 399 ? -14.102 -17.203 -16.766 1 81.75 399 PRO B CA 1
ATOM 6227 C C . PRO B 1 399 ? -13.664 -18.297 -15.797 1 81.75 399 PRO B C 1
ATOM 6229 O O . PRO B 1 399 ? -14.203 -18.391 -14.688 1 81.75 399 PRO B O 1
ATOM 6232 N N . ARG B 1 400 ? -12.773 -19.125 -16.266 1 86.38 400 ARG B N 1
ATOM 6233 C CA . ARG B 1 400 ? -12.227 -20.203 -15.445 1 86.38 400 ARG B CA 1
ATOM 6234 C C . ARG B 1 400 ? -11.117 -19.688 -14.539 1 86.38 400 ARG B C 1
ATOM 6236 O O . ARG B 1 400 ? -10.523 -18.641 -14.805 1 86.38 400 ARG B O 1
ATOM 6243 N N . VAL B 1 401 ? -10.914 -20.484 -13.531 1 90.94 401 VAL B N 1
ATOM 6244 C CA . VAL B 1 401 ? -9.883 -20.109 -12.57 1 90.94 401 VAL B CA 1
ATOM 6245 C C . VAL B 1 401 ? -8.711 -21.078 -12.656 1 90.94 401 VAL B C 1
ATOM 6247 O O . VAL B 1 401 ? -8.914 -22.297 -12.703 1 90.94 401 VAL B O 1
ATOM 6250 N N . PHE B 1 402 ? -7.566 -20.578 -12.844 1 93.94 402 PHE B N 1
ATOM 6251 C CA . PHE B 1 402 ? -6.32 -21.344 -12.766 1 93.94 402 PHE B CA 1
ATOM 6252 C C . PHE B 1 402 ? -5.641 -21.125 -11.422 1 93.94 402 PHE B C 1
ATOM 6254 O O . PHE B 1 402 ? -5.113 -20.047 -11.148 1 93.94 402 PHE B O 1
ATOM 6261 N N . HIS B 1 403 ? -5.59 -22.141 -10.555 1 95.38 403 HIS B N 1
ATOM 6262 C CA . HIS B 1 403 ? -5.098 -22.016 -9.188 1 95.38 403 HIS B CA 1
ATOM 6263 C C . HIS B 1 403 ? -3.572 -22.016 -9.148 1 95.38 403 HIS B C 1
ATOM 6265 O O . HIS B 1 403 ? -2.939 -22.922 -9.719 1 95.38 403 HIS B O 1
ATOM 6271 N N . VAL B 1 404 ? -3.016 -21.062 -8.508 1 97.5 404 VAL B N 1
ATOM 6272 C CA . VAL B 1 404 ? -1.587 -21 -8.211 1 97.5 404 VAL B CA 1
ATOM 6273 C C . VAL B 1 404 ? -1.377 -20.75 -6.719 1 97.5 404 VAL B C 1
ATOM 6275 O O . VAL B 1 404 ? -1.376 -19.594 -6.273 1 97.5 404 VAL B O 1
ATOM 6278 N N . PRO B 1 405 ? -1.194 -21.844 -5.941 1 97.56 405 PRO B N 1
ATOM 6279 C CA . PRO B 1 405 ? -0.971 -21.641 -4.508 1 97.56 405 PRO B CA 1
ATOM 6280 C C . PRO B 1 405 ? 0.3 -20.844 -4.219 1 97.56 405 PRO B C 1
ATOM 6282 O O . PRO B 1 405 ? 1.315 -21.031 -4.895 1 97.56 405 PRO B O 1
ATOM 6285 N N . LEU B 1 406 ? 0.163 -19.969 -3.291 1 96.94 406 LEU B N 1
ATOM 6286 C CA . LEU B 1 406 ? 1.274 -19.141 -2.838 1 96.94 406 LEU B CA 1
ATOM 6287 C C . LEU B 1 406 ? 1.771 -19.609 -1.47 1 96.94 406 LEU B C 1
ATOM 6289 O O . LEU B 1 406 ? 1.007 -19.625 -0.502 1 96.94 406 LEU B O 1
ATOM 6293 N N . VAL B 1 407 ? 3.076 -19.938 -1.372 1 96.56 407 VAL B N 1
ATOM 6294 C CA . VAL B 1 407 ? 3.664 -20.469 -0.151 1 96.56 407 VAL B CA 1
ATOM 6295 C C . VAL B 1 407 ? 4.762 -19.531 0.35 1 96.56 407 VAL B C 1
ATOM 6297 O O . VAL B 1 407 ? 5.578 -19.047 -0.436 1 96.56 407 VAL B O 1
ATOM 6300 N N . ILE B 1 408 ? 4.766 -19.281 1.643 1 95 408 ILE B N 1
ATOM 6301 C CA . ILE B 1 408 ? 5.816 -18.484 2.25 1 95 408 ILE B CA 1
ATOM 6302 C C . ILE B 1 408 ? 6.93 -19.391 2.771 1 95 408 ILE B C 1
ATOM 6304 O O . ILE B 1 408 ? 6.68 -20.281 3.59 1 95 408 ILE B O 1
ATOM 6308 N N . LEU B 1 409 ? 8.172 -19.125 2.273 1 94.75 409 LEU B N 1
ATOM 6309 C CA . LEU B 1 409 ? 9.273 -19.984 2.695 1 94.75 409 LEU B CA 1
ATOM 6310 C C . LEU B 1 409 ? 10.5 -19.141 3.074 1 94.75 409 LEU B C 1
ATOM 6312 O O . LEU B 1 409 ? 10.766 -18.125 2.451 1 94.75 409 LEU B O 1
ATOM 6316 N N . PRO B 1 410 ? 11.266 -19.484 4.059 1 89.69 410 PRO B N 1
ATOM 6317 C CA . PRO B 1 410 ? 12.492 -18.797 4.469 1 89.69 410 PRO B CA 1
ATOM 6318 C C . PRO B 1 410 ? 13.727 -19.297 3.719 1 89.69 410 PRO B C 1
ATOM 6320 O O . PRO B 1 410 ? 13.727 -20.406 3.189 1 89.69 410 PRO B O 1
#

Foldseek 3Di:
DPPPPPQDFQQLLVQQVVCLPQQPQEQVSAAAEEEAFLVQAELVSLLVLCQQCLSHHAEYEYAQPRHPPRDVVSLLSSLLSCQANPHFYEHENDAQQVVAQQLADPPHDPVSNVVSLVVSLCVCQHDDHRPLQFHQEYEYAANQHFLPPLVSDPRQVSNVVSSLVNLVVNVVVLVVVVCVVVVPPPPPPPPPPDDDDDDDPPPDPPPPDPDDCPPSPDQSQDPDDPRPPPPNDYDPRRDGRSRSHHAYAHEAFDQAPTPDDLRSNLSSVSNCLVPSSHHQAYEYADLCLLQPQDWACLLVSQQHNVRDRDPVSVVSVVPRVSFVDQHEHEYEYEQDPVQLVCVVVDVVVVVVVPDPPPDSDPQSSSSSSSVVSSVVSNVVNVVVVVPPPVCPVDCPTGYTYRYHYYYYTD/DPPPPPQDFQQLLVQQVVCLPQQPQEQVSAAAEEEAFLVQAELVSLLVLCQQCLSHHAEYEYAQVRHPPRDVVSLVSSLLSCQARPHFYEHENDAQAVVAQQLQDPPHDPVSNVVSLVVSLCVCQHDDHRPLQFHQEYEYAANQHFLPPLVSDPRQVSNVVSSLVNLVVNVVVLVVVVCVVVVPPPPPPPPPPPPPDPPDCPDDPPPPDPDDCPPSPDQSQDPDDPRPPPPNDYDPRRDGRSRSHHAYAHEAFDQAPTPDDLRSNLSSVSNCLVPSSHHQAYEYADLCLLQPQDWACLLVSQQHNVSDRDPVSVVSLVPRVSFQDQHEHEYEYEQDPVQLVCVVVDVVVVVVVPDPPPDNDPQSSSSSSSVVSSVVSNVVNVVVVVPPVVPPVDCPTGYTYRYHYYYYTD

Nearest PDB structures (foldseek):
  2jgy-assembly1_A  TM=6.732E-01  e=7.654E-10  Homo sapiens
  2jgy-assembly1_B  TM=6.467E-01  e=3.332E-09  Homo sapiens
  2v30-assembly1_A  TM=6.685E-01  e=1.819E-08  Homo sapiens
  2qcg-assembly1_B  TM=6.661E-01  e=1.157E-08  Homo sapiens
  2qcc-assembly1_A  TM=6.370E-01  e=2.414E-08  Homo sapiens

pLDDT: mean 77.01, std 24.02, range [17.09, 98.81]

Secondary structure (DSSP, 8-state):
----------HHHHHHHHHHHH-TTSGGG---EEEE-TT--SHHHHHHHHHHHGGG-SEEEE-GGG-TT--HHHHHHHHHHHHHHT-EEEEEEEEETTT-STTT-TTS-HHHHHHHHHHHHHHHHSTTT-GGGT-SEEEE------TT-GGG--HHHHHHHHHHHHHHHHHHHHHHHHHHHTT--------------------------------------------SS----PPTTPPPP-TT--EEEEE---SSS-SB-HHHHHHHHHHHHHTTTTEEEEEESS-HHHH----BTHHHHS--TTS---THHHHHHHT-GGGGS--EEEEEEEPPGGGGTTTTT-HHHHHHTS--SS---HHHHHHHHHHHHHHHHHHHHHHHHHTSGGGGG----S-EEEEEEEEEE-/----------HHHHHHHHHHHH-TTSGGG---EEEE-TT--SHHHHHHHHHHHGGG-SEEEE-GGG-TT--HHHHHHHHHHHHHHT-EEEEEEEEETTT-STTT-TTS-HHHHHHHHHHHHHHHHSTTT-GGGT-SEEEE------TT-GGG--HHHHHHHHHHHHHHHHHHHHHHHHHHHTT---------------------------------------------S----PPTTPPPP-TT--EEEEE---SSS-SB-HHHHHHHHHHHHHTTTTEEEEEESS-HHHH----BTHHHHS--TTS---HHHHHHHHT-GGGGS--EEEEEEEPPGGGGTTTTT-HHHHHHTS--SS---HHHHHHHHHHHHHHHHHHHHHHHHHTSGGGGG----S-EEEEEEEEEE-

InterPro domains:
  IPR013785 Aldolase-type TIM barrel [G3DSA:3.20.20.70] (4-190)

Radius of gyration: 28.23 Å; Cα contacts (8 Å, |Δi|>4): 1407; chains: 2; bounding box: 70×84×87 Å

Sequence (820 aa):
MSETASVPENRILQYLQDLTTSKKGLPFGQPVAVLASDSVTDTAALVKLASELGPHIAVFQVQAEIIDDWSDNTIEQLTYYAKKHGFILWEGSRVLNCTVNFMGRGSADFQTRMVAADFTKRKYTHGTVKIAQWSNLASSWAPGVPLNEQEMDLLIPTLRKAAREAVATTVKTIETEISAANGEVHHEEVETPTSPPSSNGWLEFSSENFGSALRKSSTISVTESVTLQPHVEPDEGVPSPPLLSRGLALCLPSAIDSAFTPEFRQSTVMAACANHDFVVGFYTCEPLFTTYTRDYLFDLAFQDSNGHSPQIGRDTLEAIPYLENKHSFALFSLVPTTLLSGFESDPIHSINGSSADNETPKSVAQLFYVIDQALKSRNAHRKEQSGSPLQDALISVGPRVFHVPLVILPMSETASVPENRILQYLQDLTTSKKGLPFGQPVAVLASDSVTDTAALVKLASELGPHIAVFQVQAEIIDDWSDNTIEQLTYYAKKHGFILWEGSRVLNCTVNFMGRGSADFQTRMVAADFTKRKYTHGTVKIAQWSNLASSWAPGVPLNEQEMD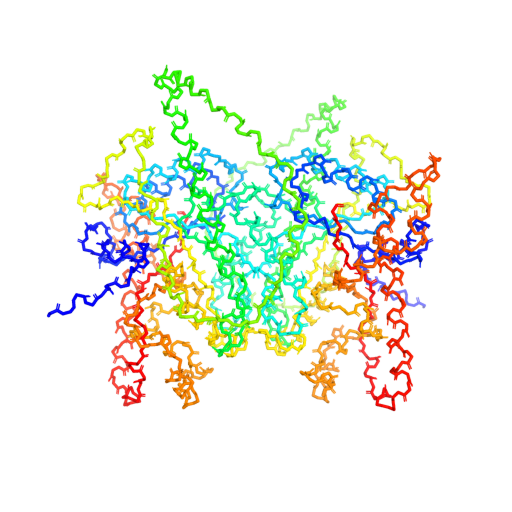LLIPTLRKAAREAVATTVKTIETEISAANGEVHHEEVETPTSPPSSNGWLEFSSENFGSALRKSSTISVTESVTLQPHVEPDEGVPSPPLLSRGLALCLPSAIDSAFTPEFRQSTVMAACANHDFVVGFYTCEPLFTTYTRDYLFDLAFQDSNGHSPQIGRDTLEAIPYLENKHSFALFSLVPTTLLSGFESDPIHSINGSSADNETPKSVAQLFYVIDQALKSRNAHRKEQSGSPLQDALISVGPRVFHVPLVILP

Solvent-accessible surface area (backbone atoms only — not comparable to full-atom values): 44800 Å² total; per-residue (Å²): 135,78,80,72,76,74,71,77,71,29,65,68,48,51,48,54,58,48,39,43,76,38,35,82,51,21,53,91,44,42,48,27,29,37,32,60,29,78,80,49,37,36,49,69,57,46,47,50,50,46,61,64,36,24,58,38,31,40,30,45,32,38,46,61,44,36,17,56,65,66,46,72,65,47,52,50,52,49,50,49,41,23,39,27,36,30,24,43,42,26,43,61,59,55,50,39,50,53,79,50,34,60,60,21,21,81,82,49,54,67,68,56,28,49,51,53,41,48,43,40,41,36,47,38,58,30,22,75,75,25,44,40,69,65,28,27,30,38,30,24,47,46,46,44,33,56,78,90,38,62,83,68,53,60,48,65,60,47,45,51,53,50,37,47,52,35,39,51,51,53,52,52,50,41,49,50,51,45,36,61,68,64,64,58,76,76,75,76,75,72,74,71,79,80,82,84,83,81,81,83,76,72,75,78,82,77,79,72,89,76,70,82,78,78,69,83,78,71,68,64,65,61,78,80,69,87,49,83,56,75,85,63,69,44,44,86,70,35,63,75,48,66,72,60,32,64,32,32,27,30,50,49,68,57,59,52,76,40,46,48,32,67,65,34,36,35,16,35,52,49,51,37,51,76,34,42,61,41,32,36,29,33,34,31,80,52,47,41,61,35,69,48,75,70,56,41,45,46,56,69,36,37,31,36,73,80,68,48,64,56,71,70,50,52,59,56,45,72,66,37,76,59,41,75,48,85,44,68,29,36,38,36,14,28,50,65,65,72,59,50,66,53,53,81,71,30,63,70,55,62,57,60,70,66,69,82,76,94,74,71,51,66,59,47,54,49,49,46,50,32,51,50,49,40,51,53,46,22,53,54,46,40,58,58,47,74,71,43,80,80,59,73,81,58,67,89,52,46,28,35,52,43,75,25,41,28,40,76,47,110,133,78,79,71,76,74,70,76,69,28,65,66,47,52,49,56,59,50,38,42,76,38,34,80,52,22,53,92,46,41,46,27,29,36,31,62,28,76,80,49,37,38,48,69,57,47,45,50,50,44,62,66,37,24,58,39,32,41,31,45,32,38,46,59,44,37,16,55,64,65,46,72,66,46,52,52,54,48,49,49,41,23,40,26,36,30,26,44,42,25,42,61,59,56,51,38,49,52,80,50,34,57,61,21,21,79,84,49,54,67,66,57,29,49,53,52,41,48,44,40,41,36,49,38,57,30,22,76,76,25,44,38,68,65,28,27,31,38,33,25,46,46,45,44,32,56,79,90,38,60,83,68,54,59,48,66,60,48,44,53,53,49,36,46,52,35,37,51,51,53,51,51,52,40,49,50,50,47,36,60,68,63,64,60,77,77,75,74,76,72,74,71,74,76,74,67,85,82,71,90,71,76,70,79,83,75,81,70,89,78,71,80,82,78,69,82,80,75,67,67,67,62,79,82,70,86,50,83,55,76,86,63,70,43,44,85,69,33,64,75,49,66,72,59,32,64,33,32,28,32,49,49,67,58,61,54,75,41,47,48,32,66,65,35,37,34,16,36,52,48,51,36,51,76,33,43,60,41,33,34,29,33,32,32,80,53,46,42,61,35,69,49,75,71,57,42,45,47,54,68,37,35,31,36,73,80,67,48,65,55,72,70,47,52,61,58,45,71,68,37,76,61,40,75,46,85,45,69,28,37,37,35,14,28,50,65,64,70,58,50,66,52,53,82,71,30,63,70,55,61,56,59,69,65,68,82,76,95,74,70,52,66,60,47,56,50,48,46,50,33,52,50,51,41,50,53,46,22,54,54,48,42,58,58,48,74,70,42,80,80,60,72,82,58,66,89,52,46,29,35,53,43,75,25,43,27,39,75,45,107